Protein AF-0000000087743686 (afdb_homodimer)

pLDDT: mean 96.38, std 4.17, range [46.81, 98.94]

Nearest PDB structures (foldseek):
  2az4-assembly1_A  TM=8.558E-01  e=9.376E-37  Enterococcus faecalis V583
  6k6s-assembly1_B  TM=7.214E-01  e=1.948E-22  Staphylococcus epidermidis ATCC 12228
  3zq4-assembly1_D  TM=6.936E-01  e=5.025E-20  Bacillus subtilis subsp. subtilis str. 168
  3zq4-assembly1_C  TM=6.939E-01  e=1.208E-19  Bacillus subtilis subsp. subtilis str. 168
  6k6w-assembly2_B  TM=6.540E-01  e=6.731E-20  Staphylococcus epidermidis ATCC 12228

Organism: Butyrivibrio fibrisolvens (NCBI:txid831)

Sequence (894 aa):
MSMTKLGFYNGLKEIGGTFVVVETDTARCMFDFGFANADIIDNKVSCAPGDMAYYYVNLGILTPMDGIYDDNTAHKLGLKSFSEDTKKNFFIISHMHIDHMGGLGMLDPDVPVYMSMDSLKLYRAIARCGEAEVREHANCIGVDYEDSFTVGDITVKVVQIDHDVAGACGFIITTADGSICYTGDYRFHGFHRDITEKFARTCHGVDVMITEGVTASFEDIDMLSLEEPEDMGNSEEVVEEYMKDRIRNESGLIVINNYNRNVERIHRLISVCENEGRTLVLEPIQAEYIKAFYPEDKISVYTQNIDECSFAISPDWKMVTRKDILDDPSGFVLQQDYKHIYELIDLKAVLSLYVHMDGGPLGDYDPSYKKLHDFMEQLNINYEHKGTGGHSRPYYLRYMIDNIAPGTLIPLHSFRPEQVMSDKAGCRILPEYGDIYTMQEGKLSKRMSMTKLGFYNGLKEIGGTFVVVETDTARCMFDFGFANADIIDNKVSCAPGDMAYYYVNLGILTPMDGIYDDNTAHKLGLKSFSEDTKKNFFIISHMHIDHMGGLGMLDPDVPVYMSMDSLKLYRAIARCGEAEVREHANCIGVDYEDSFTVGDITVKVVQIDHDVAGACGFIITTADGSICYTGDYRFHGFHRDITEKFARTCHGVDVMITEGVTASFEDIDMLSLEEPEDMGNSEEVVEEYMKDRIRNESGLIVINNYNRNVERIHRLISVCENEGRTLVLEPIQAEYIKAFYPEDKISVYTQNIDECSFAISPDWKMVTRKDILDDPSGFVLQQDYKHIYELIDLKAVLSLYVHMDGGPLGDYDPSYKKLHDFMEQLNINYEHKGTGGHSRPYYLRYMIDNIAPGTLIPLHSFRPEQVMSDKAGCRILPEYGDIYTMQEGKLSKR

Solvent-accessible surface area (backbone atoms only — not comparable to full-atom values): 45715 Å² total; per-residue (Å²): 129,86,57,35,33,44,36,36,64,42,20,48,72,27,73,32,12,35,30,35,38,45,31,48,89,50,22,33,45,34,32,36,41,11,35,14,68,58,77,54,65,51,94,73,43,69,74,58,73,88,48,43,53,57,53,33,34,73,64,53,22,35,80,88,57,69,34,44,24,39,60,71,54,13,54,74,70,74,43,44,15,36,90,69,38,85,53,52,51,35,36,45,39,34,38,84,48,53,33,30,39,48,44,48,39,56,40,26,61,77,49,42,33,36,29,32,40,50,27,45,54,49,50,53,46,37,40,52,63,66,66,42,83,70,36,74,56,72,39,61,43,62,38,54,70,73,39,69,51,69,53,81,71,39,36,41,32,32,36,49,34,26,44,59,39,61,31,23,21,22,37,42,38,36,45,96,28,37,36,37,32,38,46,46,66,37,27,59,43,55,91,44,34,66,45,30,52,48,38,27,61,75,47,43,60,28,22,30,33,39,35,59,26,59,65,41,40,82,63,94,63,64,53,83,72,56,66,86,66,96,60,81,68,70,18,49,64,51,48,52,50,52,48,49,52,50,63,62,66,51,74,29,20,36,38,33,23,54,40,66,60,30,37,66,64,53,58,51,45,42,53,48,26,49,77,57,64,23,41,49,29,24,35,51,67,54,45,50,49,35,43,75,78,44,67,82,60,90,50,30,29,35,55,91,53,52,85,75,51,79,56,83,79,63,87,82,45,42,80,41,49,70,65,55,42,70,75,41,24,53,42,35,31,37,44,48,61,53,46,52,55,72,55,48,70,80,43,47,92,43,50,56,37,36,36,42,31,62,12,69,57,79,34,85,89,32,75,57,27,58,26,51,52,50,49,33,59,73,68,70,50,50,73,46,79,57,60,60,80,40,62,34,53,60,56,56,50,36,51,44,44,48,57,18,28,20,43,30,35,32,47,20,28,2,60,33,28,87,45,65,56,56,90,45,31,68,43,77,51,81,78,52,82,68,40,44,28,39,35,52,84,37,40,78,43,80,108,130,85,58,35,32,43,34,35,66,41,19,50,69,27,74,33,12,34,30,36,35,44,32,48,90,49,22,33,44,34,32,35,42,10,36,12,68,58,76,54,66,48,94,73,45,68,73,59,73,90,48,43,52,56,54,33,33,75,64,52,21,36,78,86,58,69,32,44,24,39,60,71,56,13,54,76,70,73,42,44,16,35,89,69,38,85,54,54,50,35,36,45,38,34,36,84,48,52,34,30,39,48,43,48,37,56,38,25,61,79,50,41,33,36,30,31,42,51,27,45,55,49,50,53,46,37,39,52,63,66,65,42,82,70,36,74,55,72,39,61,44,60,38,56,72,74,38,70,51,71,52,78,71,38,35,40,32,34,37,51,34,27,43,60,40,62,31,24,20,23,36,44,38,35,46,97,28,36,38,35,33,37,46,45,66,37,26,60,42,55,92,43,36,65,43,31,52,48,36,26,62,73,47,44,60,28,22,30,33,38,36,58,26,59,63,41,41,82,64,94,62,64,52,83,73,56,66,86,68,95,59,80,67,71,19,48,64,51,47,50,50,52,48,48,52,49,62,61,66,50,73,30,20,34,36,34,24,54,39,66,60,30,38,66,64,53,57,51,44,43,52,49,26,50,77,57,64,24,43,48,28,25,36,51,66,52,45,52,49,34,44,75,76,44,67,83,60,88,50,31,29,36,55,91,52,52,85,77,50,77,57,84,78,64,87,82,45,42,81,41,48,70,66,55,41,72,75,40,24,51,42,35,33,38,43,48,60,54,46,52,53,72,57,48,70,80,42,46,92,44,50,55,36,36,37,43,30,65,12,67,54,67,46,84,88,28,74,56,29,61,28,52,51,50,48,33,58,72,69,68,49,51,74,46,79,56,61,60,81,41,61,33,53,60,57,55,51,34,50,43,44,50,56,18,29,21,43,28,34,32,46,21,28,2,59,34,27,88,46,66,55,52,91,46,31,67,44,76,50,79,78,52,81,67,41,42,26,38,33,52,82,40,38,77,44,79,110

Foldseek 3Di:
DKWWKKAWADFQQAFFQGWIWTDTPAAIEIFFWAFDPCLVDDPVDDDDLLCVVLVRCVVVGTPDDAQWAAPVSQVVVVHHYVVRDRHLYAYEFQAPDRSGHLCLLRTDLQHAYEAAPFRVLLLVLCQQQVNRNRHRRDRYDHDHAQDWDDDDQKIKHWADAFFLFIRGTWIWIDGPFFIETEGPFHACQEPCNVSHVVVLQVLAAGLEYEYEDAQVADDDDQLAPDDDDPDQPQGLVNLLVVLLVCLQPFQFEEEEEAALRSLVSVVSVQVSLVVSQAGEEEAQSSVSNNCSPPVPRAYEYEPPCQVVGSDDGDPSHHYDYPVNCQVRGSRYYYYDAPVPVVVCVVVVVGYQEYEYACHPVNDDSRPVVVVVVVVCVVSVHHYYYGYDHTHYHSNVLQVSCQSNLYQEYEYGSHSCRVSRDYPSHNYYDSDDRGWMWIGHNSDTDTD/DKWWKKAWADFQQAFFQGWIWTDTPAAIEIFFWAFDPCLVDDPVDDDDLLCVVLVRCVVVGTPLDAQWAAPVSQVSVVHHYVVRDRHLYAYEFQAPDRSGHLCLLRTDLQHAYEAAPFRVLLLVLCQQQVNRNRHRRNRYDHDHAQDWDDDDQKIKHWADAFFLFIRGTWIWIDGPFFIETEGPFHACQEPCNVSHVVRLQVLAAGLEYEYEDAQVADDDDQLAPDDDDPDQPQGLVNLLVVVLVCLQPFQFEEEEEAALRSLVSVVSVQVSLVVSQAGEEEAQSSVSNNCSPPVPRAYEYEPPCQVVGSDDGDPSHHYDYPVNCQVRGSRYYYYDAPVPVVVCVVVVVGYQEYEYACHPPRPDSRPVVVVVVVVCVVSVHHYYYGYDHTHYHSNVLQVSCQSNLYQEYEYGSHSCRVSRDYPSHNYYDSDDRGWMWIGHNSDTDTD

Secondary structure (DSSP, 8-state):
---EEEEEEE-SSSSS--EEEEE-SSEEEEE----SSGGG--TT----GGGHHHHHHHTTSS---TTSS-HHHHHHHT---TTT--SEEEEE-----HHHHTTGGGS-TTS-EEEEHHHHHHHHHHHHTT--SS---S-EEEE-TT-EEEETTEEEEEEE---SSTT-EEEEEEETTEEEEE--S--SSSS-HHHHHHHHHHTTT-SEEEEE-TTTTSS---GGG----SS--S-HHHHHHHHHHHHHH-SSEEEEEE-TT-HHHHHHHHHHHHHTT-EEEE-HHHHHHHHHH-TTS--EEEGGGGGG-SSPPPTTSEEE-HHHHHH-GGGEEEE--GGGTTHHHHHGGGEEEEEEEBPSS-STTSHHHHHHHHHHHHHT--EEE----SS--HHHHHHHHHHH--SEEEEESSS-GGG---TTSSEE--PPTT-EEEEETTEEEE-/---EEEEEEE-SSSSS--EEEEE-SSEEEEE----SSGGG--TT----GGGHHHHHHHTTSS---TTSS-HHHHHHHT---TTT--SEEEEE-----HHHHTTGGGS-TTS-EEEEHHHHHHHHHHHHTT--SS---S-EEEE-TT-EEEETTEEEEEEE---SSTT-EEEEEEETTEEEEE--S--SSSS-HHHHHHHHHHTTT-SEEEEE-TTTTSS---GGG----SS--S-HHHHHHHHHHHHHH--SEEEEEE-TT-HHHHHHHHHHHHHTT-EEEE-HHHHHHHHHH-TTS--EEEGGGGGG-SSPPPTTSEEE-HHHHHH-GGGEEEE--GGGTTHHHHHGGGEEEEEEEBPSS-STTSHHHHHHHHHHHHHT--EEE----SS--HHHHHHHHHHH--SEEEEESSS-GGG---TTSSEE--PPTT-EEEEETTEEEE-

Radius of gyration: 31.59 Å; Cα contacts (8 Å, |Δi|>4): 2090; chains: 2; bounding box: 71×93×69 Å

InterPro domains:
  IPR001279 Metallo-beta-lactamase [PF12706] (91-215)
  IPR001279 Metallo-beta-lactamase [SM00849] (16-236)
  IPR036866 Ribonuclease Z/Hydroxyacylglutathione hydrolase-like [G3DSA:3.60.15.10] (4-432)
  IPR036866 Ribonuclease Z/Hydroxyacylglutathione hydrolase-like [SSF56281] (5-415)
  IPR042173 Ribonuclease J, domain 2 [G3DSA:3.40.50.10710] (224-390)

Structure (mmCIF, N/CA/C/O backbone):
data_AF-0000000087743686-model_v1
#
loop_
_entity.id
_entity.type
_entity.pdbx_description
1 polymer 'Metallo-beta-lactamase domain-containing protein'
#
loop_
_atom_site.group_PDB
_atom_site.id
_atom_site.type_symbol
_atom_site.label_atom_id
_atom_site.label_alt_id
_atom_site.label_comp_id
_atom_site.label_asym_id
_atom_site.label_entity_id
_atom_site.label_seq_id
_atom_site.pdbx_PDB_ins_code
_atom_site.Cartn_x
_atom_site.Cartn_y
_atom_site.Cartn_z
_atom_site.occupancy
_atom_site.B_iso_or_equiv
_atom_site.auth_seq_id
_atom_site.auth_comp_id
_atom_site.auth_asym_id
_atom_site.auth_atom_id
_atom_site.pdbx_PDB_model_num
ATOM 1 N N . MET A 1 1 ? 23.688 45.562 15.07 1 47.03 1 MET A N 1
ATOM 2 C CA . MET A 1 1 ? 22.312 45.406 15.531 1 47.03 1 MET A CA 1
ATOM 3 C C . MET A 1 1 ? 21.734 44.062 15.125 1 47.03 1 MET A C 1
ATOM 5 O O . MET A 1 1 ? 22.078 43.531 14.062 1 47.03 1 MET A O 1
ATOM 9 N N . SER A 1 2 ? 21.266 43.281 15.984 1 62.5 2 SER A N 1
ATOM 10 C CA . SER A 1 2 ? 20.875 41.906 15.82 1 62.5 2 SER A CA 1
ATOM 11 C C . SER A 1 2 ? 19.797 41.75 14.758 1 62.5 2 SER A C 1
ATOM 13 O O . SER A 1 2 ? 18.797 42.469 14.773 1 62.5 2 SER A O 1
ATOM 15 N N . MET A 1 3 ? 20.109 41.125 13.602 1 86.31 3 MET A N 1
ATOM 16 C CA . MET A 1 3 ? 19.234 41.062 12.438 1 86.31 3 MET A CA 1
ATOM 17 C C . MET A 1 3 ? 18.438 39.781 12.406 1 86.31 3 MET A C 1
ATOM 19 O O . MET A 1 3 ? 18.984 38.688 12.648 1 86.31 3 MET A O 1
ATOM 23 N N . THR A 1 4 ? 17.109 40 12.289 1 96.75 4 THR A N 1
ATOM 24 C CA . THR A 1 4 ? 16.203 38.875 12.117 1 96.75 4 THR A CA 1
ATOM 25 C C . THR A 1 4 ? 16.344 38.281 10.719 1 96.75 4 THR A C 1
ATOM 27 O O . THR A 1 4 ? 16.375 39 9.727 1 96.75 4 THR A O 1
ATOM 30 N N . LYS A 1 5 ? 16.531 36.938 10.688 1 98 5 LYS A N 1
ATOM 31 C CA . LYS A 1 5 ? 16.625 36.25 9.414 1 98 5 LYS A CA 1
ATOM 32 C C . LYS A 1 5 ? 15.391 35.375 9.188 1 98 5 LYS A C 1
ATOM 34 O O . LYS A 1 5 ? 14.836 34.812 10.133 1 98 5 LYS A O 1
ATOM 39 N N . LEU A 1 6 ? 14.984 35.312 7.945 1 98.19 6 LEU A N 1
ATOM 40 C CA . LEU A 1 6 ? 13.891 34.469 7.5 1 98.19 6 LEU A CA 1
ATOM 41 C C . LEU A 1 6 ? 14.375 33.469 6.434 1 98.19 6 LEU A C 1
ATOM 43 O O . LEU A 1 6 ? 14.812 33.906 5.355 1 98.19 6 LEU A O 1
ATOM 47 N N . GLY A 1 7 ? 14.328 32.125 6.75 1 97.94 7 GLY A N 1
ATOM 48 C CA . GLY A 1 7 ? 14.82 31.109 5.836 1 97.94 7 GLY A CA 1
ATOM 49 C C . GLY A 1 7 ? 13.734 30.156 5.371 1 97.94 7 GLY A C 1
ATOM 50 O O . GLY A 1 7 ? 12.82 29.828 6.129 1 97.94 7 GLY A O 1
ATOM 51 N N . PHE A 1 8 ? 13.875 29.688 4.141 1 97.81 8 PHE A N 1
ATOM 52 C CA . PHE A 1 8 ? 12.922 28.781 3.527 1 97.81 8 PHE A CA 1
ATOM 53 C C . PHE A 1 8 ? 13.602 27.469 3.129 1 97.81 8 PHE A C 1
ATOM 55 O O . PHE A 1 8 ? 14.531 27.469 2.316 1 97.81 8 PHE A O 1
ATOM 62 N N . TYR A 1 9 ? 13.039 26.297 3.619 1 96.56 9 TYR A N 1
ATOM 63 C CA . TYR A 1 9 ? 13.836 25.094 3.488 1 96.56 9 TYR A CA 1
ATOM 64 C C . TYR A 1 9 ? 13.016 23.969 2.865 1 96.56 9 TYR A C 1
ATOM 66 O O . TYR A 1 9 ? 13.578 22.969 2.395 1 96.56 9 TYR A O 1
ATOM 74 N N . ASN A 1 10 ? 11.664 24.047 2.869 1 94 10 ASN A N 1
ATOM 75 C CA . ASN A 1 10 ? 10.828 23 2.301 1 94 10 ASN A CA 1
ATOM 76 C C . ASN A 1 10 ? 9.406 23.484 2.037 1 94 10 ASN A C 1
ATOM 78 O O . ASN A 1 10 ? 9.039 24.578 2.453 1 94 10 ASN A O 1
ATOM 82 N N . GLY A 1 11 ? 8.609 22.828 1.217 1 90.5 11 GLY A N 1
ATOM 83 C CA . GLY A 1 11 ? 7.195 23.094 1.004 1 90.5 11 GLY A CA 1
ATOM 84 C C . GLY A 1 11 ? 6.949 24.281 0.079 1 90.5 11 GLY A C 1
ATOM 85 O O . GLY A 1 11 ? 5.906 24.922 0.162 1 90.5 11 GLY A O 1
ATOM 86 N N . LEU A 1 12 ? 7.82 24.734 -0.825 1 92.19 12 LEU A N 1
ATOM 87 C CA . LEU A 1 12 ? 7.711 25.922 -1.661 1 92.19 12 LEU A CA 1
ATOM 88 C C . LEU A 1 12 ? 7.031 25.594 -2.986 1 92.19 12 LEU A C 1
ATOM 90 O O . LEU A 1 12 ? 6.242 26.391 -3.496 1 92.19 12 LEU A O 1
ATOM 94 N N . LYS A 1 13 ? 7.258 24.609 -3.695 1 91.44 13 LYS A N 1
ATOM 95 C CA . LYS A 1 13 ? 6.648 24.203 -4.957 1 91.44 13 LYS A CA 1
ATOM 96 C C . LYS A 1 13 ? 6.117 22.781 -4.875 1 91.44 13 LYS A C 1
ATOM 98 O O . LYS A 1 13 ? 6.363 21.969 -5.77 1 91.44 13 LYS A O 1
ATOM 103 N N . GLU A 1 14 ? 5.484 22.703 -3.779 1 93.19 14 GLU A N 1
ATOM 104 C CA . GLU A 1 14 ? 4.859 21.422 -3.479 1 93.19 14 GLU A CA 1
ATOM 105 C C . GLU A 1 14 ? 3.738 21.578 -2.457 1 93.19 14 GLU A C 1
ATOM 107 O O . GLU A 1 14 ? 3.635 22.609 -1.795 1 93.19 14 GLU A O 1
ATOM 112 N N . ILE A 1 15 ? 2.898 20.594 -2.4 1 92.56 15 ILE A N 1
ATOM 113 C CA . ILE A 1 15 ? 1.88 20.578 -1.356 1 92.56 15 ILE A CA 1
ATOM 114 C C . ILE A 1 15 ? 2.334 19.656 -0.217 1 92.56 15 ILE A C 1
ATOM 116 O O . ILE A 1 15 ? 2.527 18.453 -0.412 1 92.56 15 ILE A O 1
ATOM 120 N N . GLY A 1 16 ? 2.576 20.266 0.912 1 92.44 16 GLY A N 1
ATOM 121 C CA . GLY A 1 16 ? 3 19.547 2.1 1 92.44 16 GLY A CA 1
ATOM 122 C C . GLY A 1 16 ? 4.43 19.844 2.506 1 92.44 16 GLY A C 1
ATOM 123 O O . GLY A 1 16 ? 5.215 20.344 1.7 1 92.44 16 GLY A O 1
ATOM 124 N N . GLY A 1 17 ? 4.723 19.641 3.768 1 94.5 17 GLY A N 1
ATOM 125 C CA . GLY A 1 17 ? 6.074 19.625 4.309 1 94.5 17 GLY A CA 1
ATOM 126 C C . GLY A 1 17 ? 6.68 21 4.438 1 94.5 17 GLY A C 1
ATOM 127 O O . GLY A 1 17 ? 7.887 21.188 4.258 1 94.5 17 GLY A O 1
ATOM 128 N N . THR A 1 18 ? 5.922 22.047 4.676 1 93.94 18 THR A N 1
ATOM 129 C CA . THR A 1 18 ? 6.457 23.391 4.852 1 93.94 18 THR A CA 1
ATOM 130 C C . THR A 1 18 ? 7.434 23.438 6.023 1 93.94 18 THR A C 1
ATOM 132 O O . THR A 1 18 ? 7.184 22.844 7.07 1 93.94 18 THR A O 1
ATOM 135 N N . PHE A 1 19 ? 8.57 24.125 5.789 1 97.94 19 PHE A N 1
ATOM 136 C CA . PHE A 1 19 ? 9.578 24.344 6.82 1 97.94 19 PHE A CA 1
ATOM 137 C C . PHE A 1 19 ? 10.227 25.719 6.652 1 97.94 19 PHE A C 1
ATOM 139 O O . PHE A 1 19 ? 11.078 25.906 5.781 1 97.94 19 PHE A O 1
ATOM 146 N N . VAL A 1 20 ? 9.875 26.656 7.473 1 98.38 20 VAL A N 1
ATOM 147 C CA . VAL A 1 20 ? 10.359 28.031 7.48 1 98.38 20 VAL A CA 1
ATOM 148 C C . VAL A 1 20 ? 10.992 28.359 8.836 1 98.38 20 VAL A C 1
ATOM 150 O O . VAL A 1 20 ? 10.555 27.844 9.867 1 98.38 20 VAL A O 1
ATOM 153 N N . VAL A 1 21 ? 12.016 29.219 8.867 1 98.5 21 VAL A N 1
ATOM 154 C CA . VAL A 1 21 ? 12.742 29.5 10.094 1 98.5 21 VAL A CA 1
ATOM 155 C C . VAL A 1 21 ? 12.859 31.016 10.289 1 98.5 21 VAL A C 1
ATOM 157 O O . VAL A 1 21 ? 13.32 31.719 9.391 1 98.5 21 VAL A O 1
ATOM 160 N N . VAL A 1 22 ? 12.422 31.5 11.398 1 98.62 22 VAL A N 1
ATOM 161 C CA . VAL A 1 22 ? 12.734 32.844 11.883 1 98.62 22 VAL A CA 1
ATOM 162 C C . VAL A 1 22 ? 13.875 32.781 12.898 1 98.62 22 VAL A C 1
ATOM 164 O O . VAL A 1 22 ? 13.719 32.188 13.969 1 98.62 22 VAL A O 1
ATOM 167 N N . GLU A 1 23 ? 14.938 33.438 12.609 1 97.81 23 GLU A N 1
ATOM 168 C CA . GLU A 1 23 ? 16.141 33.281 13.422 1 97.81 23 GLU A CA 1
ATOM 169 C C . GLU A 1 23 ? 16.672 34.625 13.883 1 97.81 23 GLU A C 1
ATOM 171 O O . GLU A 1 23 ? 16.766 35.562 13.086 1 97.81 23 GLU A O 1
ATOM 176 N N . THR A 1 24 ? 16.969 34.719 15.141 1 97 24 THR A N 1
ATOM 177 C CA . THR A 1 24 ? 17.688 35.844 15.734 1 97 24 THR A CA 1
ATOM 178 C C . THR A 1 24 ? 19 35.375 16.344 1 97 24 THR A C 1
ATOM 180 O O . THR A 1 24 ? 19.422 34.219 16.141 1 97 24 THR A O 1
ATOM 183 N N . ASP A 1 25 ? 19.672 36.281 17.047 1 93.81 25 ASP A N 1
ATOM 184 C CA . ASP A 1 25 ? 20.938 35.906 17.672 1 93.81 25 ASP A CA 1
ATOM 185 C C . ASP A 1 25 ? 20.703 34.938 18.828 1 93.81 25 ASP A C 1
ATOM 187 O O . ASP A 1 25 ? 21.578 34.156 19.156 1 93.81 25 ASP A O 1
ATOM 191 N N . THR A 1 26 ? 19.5 34.875 19.281 1 94.88 26 THR A N 1
ATOM 192 C CA . THR A 1 26 ? 19.281 34.156 20.531 1 94.88 26 THR A CA 1
ATOM 193 C C . THR A 1 26 ? 18.375 32.938 20.297 1 94.88 26 THR A C 1
ATOM 195 O O . THR A 1 26 ? 18.422 31.969 21.047 1 94.88 26 THR A O 1
ATOM 198 N N . ALA A 1 27 ? 17.531 33.031 19.266 1 97.38 27 ALA A N 1
ATOM 199 C CA . ALA A 1 27 ? 16.5 31.984 19.156 1 97.38 27 ALA A CA 1
ATOM 200 C C . ALA A 1 27 ? 16.219 31.641 17.703 1 97.38 27 ALA A C 1
ATOM 202 O O . ALA A 1 27 ? 16.562 32.406 16.797 1 97.38 27 ALA A O 1
ATOM 203 N N . ARG A 1 28 ? 15.648 30.422 17.484 1 97.75 28 ARG A N 1
ATOM 204 C CA . ARG A 1 28 ? 15.164 29.922 16.203 1 97.75 28 ARG A CA 1
ATOM 205 C C . ARG A 1 28 ? 13.742 29.406 16.312 1 97.75 28 ARG A C 1
ATOM 207 O O . ARG A 1 28 ? 13.492 28.422 17.031 1 97.75 28 ARG A O 1
ATOM 214 N N . CYS A 1 29 ? 12.844 30.078 15.641 1 98.69 29 CYS A N 1
ATOM 215 C CA . CYS A 1 29 ? 11.453 29.656 15.523 1 98.69 29 CYS A CA 1
ATOM 216 C C . CYS A 1 29 ? 11.211 28.922 14.211 1 98.69 29 CYS A C 1
ATOM 218 O O . CYS A 1 29 ? 11.383 29.5 13.133 1 98.69 29 CYS A O 1
ATOM 220 N N . MET A 1 30 ? 10.781 27.672 14.273 1 98.75 30 MET A N 1
ATOM 221 C CA . MET A 1 30 ? 10.641 26.844 13.078 1 98.75 30 MET A CA 1
ATOM 222 C C . MET A 1 30 ? 9.203 26.375 12.891 1 98.75 30 MET A C 1
ATOM 224 O O . MET A 1 30 ? 8.523 26.062 13.867 1 98.75 30 MET A O 1
ATOM 228 N N . PHE A 1 31 ? 8.672 26.422 11.633 1 97.19 31 PHE A N 1
ATOM 229 C CA . PHE A 1 31 ? 7.312 25.969 11.359 1 97.19 31 PHE A CA 1
ATOM 230 C C . PHE A 1 31 ? 7.164 25.547 9.898 1 97.19 31 PHE A C 1
ATOM 232 O O . PHE A 1 31 ? 7.848 26.078 9.023 1 97.19 31 PHE A O 1
ATOM 239 N N . ASP A 1 32 ? 6.367 24.531 9.641 1 97.19 32 ASP A N 1
ATOM 240 C CA . ASP A 1 32 ? 5.922 23.391 10.445 1 97.19 32 ASP A CA 1
ATOM 241 C C . ASP A 1 32 ? 6.914 22.234 10.375 1 97.19 32 ASP A C 1
ATOM 243 O O . ASP A 1 32 ? 8.102 22.453 10.133 1 97.19 32 ASP A O 1
ATOM 247 N N . PHE A 1 33 ? 6.496 21.109 10.742 1 97.25 33 PHE A N 1
ATOM 248 C CA . PHE A 1 33 ? 7.422 19.984 10.688 1 97.25 33 PHE A CA 1
ATOM 249 C C . PHE A 1 33 ? 6.699 18.703 10.258 1 97.25 33 PHE A C 1
ATOM 251 O O . PHE A 1 33 ? 6.605 17.75 11.031 1 97.25 33 PHE A O 1
ATOM 258 N N . GLY A 1 34 ? 6.309 18.688 9.016 1 96.44 34 GLY A N 1
ATOM 259 C CA . GLY A 1 34 ? 5.621 17.547 8.438 1 96.44 34 GLY A CA 1
ATOM 260 C C . GLY A 1 34 ? 6.316 16.984 7.215 1 96.44 34 GLY A C 1
ATOM 261 O O . GLY A 1 34 ? 7.492 17.281 6.977 1 96.44 34 GLY A O 1
ATOM 262 N N . PHE A 1 35 ? 5.641 16.125 6.516 1 95.81 35 PHE A N 1
ATOM 263 C CA . PHE A 1 35 ? 6.258 15.359 5.438 1 95.81 35 PHE A CA 1
ATOM 264 C C . PHE A 1 35 ? 6.113 16.094 4.109 1 95.81 35 PHE A C 1
ATOM 266 O O . PHE A 1 35 ? 5.016 16.516 3.75 1 95.81 35 PHE A O 1
ATOM 273 N N . ALA A 1 36 ? 7.191 16.25 3.449 1 94.06 36 ALA A N 1
ATOM 274 C CA . ALA A 1 36 ? 7.25 16.625 2.037 1 94.06 36 ALA A CA 1
ATOM 275 C C . ALA A 1 36 ? 7.582 15.414 1.168 1 94.06 36 ALA A C 1
ATOM 277 O O . ALA A 1 36 ? 8.016 14.375 1.676 1 94.06 36 ALA A O 1
ATOM 278 N N . ASN A 1 37 ? 7.285 15.469 -0.095 1 91.06 37 ASN A N 1
ATOM 279 C CA . ASN A 1 37 ? 7.648 14.375 -0.997 1 91.06 37 ASN A CA 1
ATOM 280 C C . ASN A 1 37 ? 7.094 13.039 -0.511 1 91.06 37 ASN A C 1
ATOM 282 O O . ASN A 1 37 ? 7.781 12.016 -0.572 1 91.06 37 ASN A O 1
ATOM 286 N N . ALA A 1 38 ? 5.961 13.055 0.041 1 87.81 38 ALA A N 1
ATOM 287 C CA . ALA A 1 38 ? 5.414 11.898 0.739 1 87.81 38 ALA A CA 1
ATOM 288 C C . ALA A 1 38 ? 5.043 10.789 -0.245 1 87.81 38 ALA A C 1
ATOM 290 O O . ALA A 1 38 ? 4.859 9.633 0.15 1 87.81 38 ALA A O 1
ATOM 291 N N . ASP A 1 39 ? 5.004 11.133 -1.476 1 86.69 39 ASP A N 1
ATOM 292 C CA . ASP A 1 39 ? 4.621 10.164 -2.496 1 86.69 39 ASP A CA 1
ATOM 293 C C . ASP A 1 39 ? 5.648 9.039 -2.598 1 86.69 39 ASP A C 1
ATOM 295 O O . ASP A 1 39 ? 5.348 7.961 -3.115 1 86.69 39 ASP A O 1
ATOM 299 N N . ILE A 1 40 ? 6.816 9.266 -2.148 1 92.06 40 ILE A N 1
ATOM 300 C CA . ILE A 1 40 ? 7.875 8.266 -2.258 1 92.06 40 ILE A CA 1
ATOM 301 C C . ILE A 1 40 ? 7.707 7.215 -1.164 1 92.06 40 ILE A C 1
ATOM 303 O O . ILE A 1 40 ? 8.273 6.125 -1.253 1 92.06 40 ILE A O 1
ATOM 307 N N . ILE A 1 41 ? 6.941 7.512 -0.169 1 91.75 41 ILE A N 1
ATOM 308 C CA . ILE A 1 41 ? 6.762 6.613 0.965 1 91.75 41 ILE A CA 1
ATOM 309 C C . ILE A 1 41 ? 5.91 5.414 0.546 1 91.75 41 ILE A C 1
ATOM 311 O O . ILE A 1 41 ? 4.879 5.582 -0.109 1 91.75 41 ILE A O 1
ATOM 315 N N . ASP A 1 42 ? 6.355 4.266 0.88 1 93.38 42 ASP A N 1
ATOM 316 C CA . ASP A 1 42 ? 5.641 3.031 0.577 1 93.38 42 ASP A CA 1
ATOM 317 C C . ASP A 1 42 ? 5.43 2.195 1.838 1 93.38 42 ASP A C 1
ATOM 319 O O . ASP A 1 42 ? 6.379 1.924 2.576 1 93.38 42 ASP A O 1
ATOM 323 N N . ASN A 1 43 ? 4.176 1.778 2.006 1 89.56 43 ASN A N 1
ATOM 324 C CA . ASN A 1 43 ? 3.854 1.003 3.199 1 89.56 43 ASN A CA 1
ATOM 325 C C . ASN A 1 43 ? 4.508 -0.375 3.166 1 89.56 43 ASN A C 1
ATOM 327 O O . ASN A 1 43 ? 4.562 -1.066 4.184 1 89.56 43 ASN A O 1
ATOM 331 N N . LYS A 1 44 ? 5.062 -0.814 2.006 1 92.19 44 LYS A N 1
ATOM 332 C CA . LYS A 1 44 ? 5.738 -2.102 1.886 1 92.19 44 LYS A CA 1
ATOM 333 C C . LYS A 1 44 ? 7.184 -2.01 2.371 1 92.19 44 LYS A C 1
ATOM 335 O O . LYS A 1 44 ? 7.859 -3.029 2.518 1 92.19 44 LYS A O 1
ATOM 340 N N . VAL A 1 45 ? 7.672 -0.783 2.574 1 94.56 45 VAL A N 1
ATOM 341 C CA . VAL A 1 45 ? 9.047 -0.543 3.002 1 94.56 45 VAL A CA 1
ATOM 342 C C . VAL A 1 45 ? 9.062 -0.143 4.477 1 94.56 45 VAL A C 1
ATOM 344 O O . VAL A 1 45 ? 8.297 0.723 4.898 1 94.56 45 VAL A O 1
ATOM 347 N N . SER A 1 46 ? 9.836 -0.826 5.277 1 84.25 46 SER A N 1
ATOM 348 C CA . SER A 1 46 ? 9.914 -0.483 6.691 1 84.25 46 SER A CA 1
ATOM 349 C C . SER A 1 46 ? 11.367 -0.327 7.141 1 84.25 46 SER A C 1
ATOM 351 O O . SER A 1 46 ? 12.281 -0.75 6.438 1 84.25 46 SER A O 1
ATOM 353 N N . CYS A 1 47 ? 11.578 0.418 8.156 1 90.19 47 CYS A N 1
ATOM 354 C CA . CYS A 1 47 ? 12.867 0.572 8.82 1 90.19 47 CYS A CA 1
ATOM 355 C C . CYS A 1 47 ? 12.695 0.682 10.336 1 90.19 47 CYS A C 1
ATOM 357 O O . CYS A 1 47 ? 11.57 0.796 10.828 1 90.19 47 CYS A O 1
ATOM 359 N N . ALA A 1 48 ? 13.789 0.539 11.031 1 89.56 48 ALA A N 1
ATOM 360 C CA . ALA A 1 48 ? 13.742 0.735 12.477 1 89.56 48 ALA A CA 1
ATOM 361 C C . ALA A 1 48 ? 13.32 2.16 12.82 1 89.56 48 ALA A C 1
ATOM 363 O O . ALA A 1 48 ? 13.766 3.117 12.18 1 89.56 48 ALA A O 1
ATOM 364 N N . PRO A 1 49 ? 12.445 2.289 13.82 1 91.5 49 PRO A N 1
ATOM 365 C CA . PRO A 1 49 ? 11.953 3.619 14.188 1 91.5 49 PRO A CA 1
ATOM 366 C C . PRO A 1 49 ? 13.078 4.621 14.414 1 91.5 49 PRO A C 1
ATOM 368 O O . PRO A 1 49 ? 12.961 5.789 14.023 1 91.5 49 PRO A O 1
ATOM 371 N N . GLY A 1 50 ? 14.172 4.191 15 1 92.69 50 GLY A N 1
ATOM 372 C CA . GLY A 1 50 ? 15.281 5.066 15.32 1 92.69 50 GLY A CA 1
ATOM 373 C C . GLY A 1 50 ? 16.016 5.574 14.094 1 92.69 50 GLY A C 1
ATOM 374 O O . GLY A 1 50 ? 16.75 6.566 14.164 1 92.69 50 GLY A O 1
ATOM 375 N N . ASP A 1 51 ? 15.773 4.914 12.93 1 94.94 51 ASP A N 1
ATOM 376 C CA . ASP A 1 51 ? 16.5 5.273 11.711 1 94.94 51 ASP A CA 1
ATOM 377 C C . ASP A 1 51 ? 15.609 6.086 10.766 1 94.94 51 ASP A C 1
ATOM 379 O O . ASP A 1 51 ? 16.078 6.617 9.758 1 94.94 51 ASP A O 1
ATOM 383 N N . MET A 1 52 ? 14.422 6.258 11.094 1 96.06 52 MET A N 1
ATOM 384 C CA . MET A 1 52 ? 13.445 6.824 10.172 1 96.06 52 MET A CA 1
ATOM 385 C C . MET A 1 52 ? 13.789 8.273 9.836 1 96.06 52 MET A C 1
ATOM 387 O O . MET A 1 52 ? 13.734 8.672 8.672 1 96.06 52 MET A O 1
ATOM 391 N N . ALA A 1 53 ? 14.141 9.023 10.828 1 97.62 53 ALA A N 1
ATOM 392 C CA . ALA A 1 53 ? 14.492 10.422 10.586 1 97.62 53 ALA A CA 1
ATOM 393 C C . ALA A 1 53 ? 15.625 10.531 9.57 1 97.62 53 ALA A C 1
ATOM 395 O O . ALA A 1 53 ? 15.57 11.359 8.656 1 97.62 53 ALA A O 1
ATOM 396 N N . TYR A 1 54 ? 16.656 9.703 9.789 1 97.81 54 TYR A N 1
ATOM 397 C CA . TYR A 1 54 ? 17.812 9.703 8.898 1 97.81 54 TYR A CA 1
ATOM 398 C C . TYR A 1 54 ? 17.391 9.422 7.457 1 97.81 54 TYR A C 1
ATOM 400 O O . TYR A 1 54 ? 17.781 10.141 6.539 1 97.81 54 TYR A O 1
ATOM 408 N N . TYR A 1 55 ? 16.562 8.406 7.219 1 97.5 55 TYR A N 1
ATOM 409 C CA . TYR A 1 55 ? 16.141 8.031 5.875 1 97.5 55 TYR A CA 1
ATOM 410 C C . TYR A 1 55 ? 15.227 9.094 5.281 1 97.5 55 TYR A C 1
ATOM 412 O O . TYR A 1 55 ? 15.352 9.453 4.105 1 97.5 55 TYR A O 1
ATOM 420 N N . TYR A 1 56 ? 14.305 9.672 6.07 1 97.31 56 TYR A N 1
ATOM 421 C CA . TYR A 1 56 ? 13.344 10.656 5.582 1 97.31 56 TYR A CA 1
ATOM 422 C C . TYR A 1 56 ? 14.039 11.953 5.207 1 97.31 56 TYR A C 1
ATOM 424 O O . TYR A 1 56 ? 13.641 12.633 4.254 1 97.31 56 TYR A O 1
ATOM 432 N N . VAL A 1 57 ? 15.102 12.273 5.93 1 97.56 57 VAL A N 1
ATOM 433 C CA . VAL A 1 57 ? 15.867 13.453 5.57 1 97.56 57 VAL A CA 1
ATOM 434 C C . VAL A 1 57 ? 16.578 13.227 4.234 1 97.56 57 VAL A C 1
ATOM 436 O O . VAL A 1 57 ? 16.547 14.086 3.35 1 97.56 57 VAL A O 1
ATOM 439 N N . ASN A 1 58 ? 17.172 12.039 4.07 1 96.88 58 ASN A N 1
ATOM 440 C CA . ASN A 1 58 ? 17.891 11.727 2.844 1 96.88 58 ASN A CA 1
ATOM 441 C C . ASN A 1 58 ? 16.969 11.656 1.64 1 96.88 58 ASN A C 1
ATOM 443 O O . ASN A 1 58 ? 17.391 11.898 0.507 1 96.88 58 ASN A O 1
ATOM 447 N N . LEU A 1 59 ? 15.734 11.461 1.901 1 96.19 59 LEU A N 1
ATOM 448 C CA . LEU A 1 59 ? 14.758 11.336 0.819 1 96.19 59 LEU A CA 1
ATOM 449 C C . LEU A 1 59 ? 14.047 12.664 0.576 1 96.19 59 LEU A C 1
ATOM 451 O O . LEU A 1 59 ? 13.164 12.75 -0.28 1 96.19 59 LEU A O 1
ATOM 455 N N . GLY A 1 60 ? 14.344 13.641 1.336 1 95 60 GLY A N 1
ATOM 456 C CA . GLY A 1 60 ? 13.75 14.953 1.163 1 95 60 GLY A CA 1
ATOM 457 C C . GLY A 1 60 ? 12.375 15.07 1.788 1 95 60 GLY A C 1
ATOM 458 O O . GLY A 1 60 ? 11.648 16.031 1.523 1 95 60 GLY A O 1
ATOM 459 N N . ILE A 1 61 ? 12.031 14.078 2.615 1 96.06 61 ILE A N 1
ATOM 460 C CA . ILE A 1 61 ? 10.734 14.062 3.281 1 96.06 61 ILE A CA 1
ATOM 461 C C . ILE A 1 61 ? 10.766 15.008 4.48 1 96.06 61 ILE A C 1
ATOM 463 O O . ILE A 1 61 ? 9.789 15.711 4.746 1 96.06 61 ILE A O 1
ATOM 467 N N . LEU A 1 62 ? 11.867 14.984 5.184 1 97.06 62 LEU A N 1
ATOM 468 C CA . LEU A 1 62 ? 12.094 15.898 6.297 1 97.06 62 LEU A CA 1
ATOM 469 C C . LEU A 1 62 ? 13.281 16.812 6.02 1 97.06 62 LEU A C 1
ATOM 471 O O . LEU A 1 62 ? 14.109 16.516 5.152 1 97.06 62 LEU A O 1
ATOM 475 N N . THR A 1 63 ? 13.375 17.875 6.754 1 96.19 63 THR A N 1
ATOM 476 C CA . THR A 1 63 ? 14.391 18.891 6.547 1 96.19 63 THR A CA 1
ATOM 477 C C . THR A 1 63 ? 15.594 18.656 7.461 1 96.19 63 THR A C 1
ATOM 479 O O . THR A 1 63 ? 15.43 18.422 8.664 1 96.19 63 THR A O 1
ATOM 482 N N . PRO A 1 64 ? 16.797 18.656 6.867 1 96.88 64 PRO A N 1
ATOM 483 C CA . PRO A 1 64 ? 17.984 18.719 7.73 1 96.88 64 PRO A CA 1
ATOM 484 C C . PRO A 1 64 ? 18.188 20.094 8.359 1 96.88 64 PRO A C 1
ATOM 486 O O . PRO A 1 64 ? 18.234 21.109 7.648 1 96.88 64 PRO A O 1
ATOM 489 N N . MET A 1 65 ? 18.156 20.172 9.648 1 97.19 65 MET A N 1
ATOM 490 C CA . MET A 1 65 ? 18.312 21.438 10.375 1 97.19 65 MET A CA 1
ATOM 491 C C . MET A 1 65 ? 19.094 21.219 11.664 1 97.19 65 MET A C 1
ATOM 493 O O . MET A 1 65 ? 18.859 20.266 12.398 1 97.19 65 MET A O 1
ATOM 497 N N . ASP A 1 66 ? 20.062 22.094 11.883 1 97.12 66 ASP A N 1
ATOM 498 C CA . ASP A 1 66 ? 20.797 22.062 13.148 1 97.12 66 ASP A CA 1
ATOM 499 C C . ASP A 1 66 ? 19.844 22.281 14.328 1 97.12 66 ASP A C 1
ATOM 501 O O . ASP A 1 66 ? 18.922 23.109 14.25 1 97.12 66 ASP A O 1
ATOM 505 N N . GLY A 1 67 ? 20.078 21.531 15.43 1 98.06 67 GLY A N 1
ATOM 506 C CA . GLY A 1 67 ? 19.484 21.859 16.719 1 98.06 67 GLY A CA 1
ATOM 507 C C . GLY A 1 67 ? 18.125 21.219 16.922 1 98.06 67 GLY A C 1
ATOM 508 O O . GLY A 1 67 ? 17.375 21.609 17.828 1 98.06 67 GLY A O 1
ATOM 509 N N . ILE A 1 68 ? 17.828 20.188 16.078 1 98.12 68 ILE A N 1
ATOM 510 C CA . ILE A 1 68 ? 16.453 19.734 16.281 1 98.12 68 ILE A CA 1
ATOM 511 C C . ILE A 1 68 ? 16.438 18.219 16.438 1 98.12 68 ILE A C 1
ATOM 513 O O . ILE A 1 68 ? 15.438 17.656 16.891 1 98.12 68 ILE A O 1
ATOM 517 N N . TYR A 1 69 ? 17.484 17.531 16.094 1 98.5 69 TYR A N 1
ATOM 518 C CA . TYR A 1 69 ? 17.531 16.078 16.172 1 98.5 69 TYR A CA 1
ATOM 519 C C . TYR A 1 69 ? 18.359 15.641 17.375 1 98.5 69 TYR A C 1
ATOM 521 O O . TYR A 1 69 ? 19.109 16.438 17.953 1 98.5 69 TYR A O 1
ATOM 529 N N . ASP A 1 70 ? 18.188 14.328 17.797 1 98 70 ASP A N 1
ATOM 530 C CA . ASP A 1 70 ? 19.016 13.734 18.844 1 98 70 ASP A CA 1
ATOM 531 C C . ASP A 1 70 ? 20.453 13.539 18.344 1 98 70 ASP A C 1
ATOM 533 O O . ASP A 1 70 ? 20.719 13.656 17.156 1 98 70 ASP A O 1
ATOM 537 N N . ASP A 1 71 ? 21.359 13.211 19.188 1 98.19 71 ASP A N 1
ATOM 538 C CA . ASP A 1 71 ? 22.781 13.133 18.891 1 98.19 71 ASP A CA 1
ATOM 539 C C . ASP A 1 71 ? 23.062 12.125 17.781 1 98.19 71 ASP A C 1
ATOM 541 O O . ASP A 1 71 ? 23.75 12.445 16.797 1 98.19 71 ASP A O 1
ATOM 545 N N . ASN A 1 72 ? 22.562 10.992 17.906 1 97.44 72 ASN A N 1
ATOM 546 C CA . ASN A 1 72 ? 22.828 9.93 16.938 1 97.44 72 ASN A CA 1
ATOM 547 C C . ASN A 1 72 ? 22.375 10.328 15.539 1 97.44 72 ASN A C 1
ATOM 549 O O . ASN A 1 72 ? 23.141 10.25 14.586 1 97.44 72 ASN A O 1
ATOM 553 N N . THR A 1 73 ? 21.156 10.781 15.422 1 97.94 73 THR A N 1
ATOM 554 C CA . THR A 1 73 ? 20.594 11.18 14.141 1 97.94 73 THR A CA 1
ATOM 555 C C . THR A 1 73 ? 21.344 12.383 13.57 1 97.94 73 THR A C 1
ATOM 557 O O . THR A 1 73 ? 21.703 12.391 12.391 1 97.94 73 THR A O 1
ATOM 560 N N . ALA A 1 74 ? 21.609 13.367 14.406 1 98.44 74 ALA A N 1
ATOM 561 C CA . ALA A 1 74 ? 22.281 14.586 13.969 1 98.44 74 ALA A CA 1
ATOM 562 C C . ALA A 1 74 ? 23.688 14.273 13.453 1 98.44 74 ALA A C 1
ATOM 564 O O . ALA A 1 74 ? 24.062 14.727 12.367 1 98.44 74 ALA A O 1
ATOM 565 N N . HIS A 1 75 ? 24.391 13.461 14.156 1 98.12 75 HIS A N 1
ATOM 566 C CA . HIS A 1 75 ? 25.766 13.148 13.766 1 98.12 75 HIS A CA 1
ATOM 567 C C . HIS A 1 75 ? 25.781 12.336 12.469 1 98.12 75 HIS A C 1
ATOM 569 O O . HIS A 1 75 ? 26.641 12.555 11.609 1 98.12 75 HIS A O 1
ATOM 575 N N . LYS A 1 76 ? 24.891 11.477 12.32 1 96 76 LYS A N 1
ATOM 576 C CA . LYS A 1 76 ? 24.797 10.703 11.086 1 96 76 LYS A CA 1
ATOM 577 C C . LYS A 1 76 ? 24.516 11.602 9.891 1 96 76 LYS A C 1
ATOM 579 O O . LYS A 1 76 ? 24.938 11.312 8.773 1 96 76 LYS A O 1
ATOM 584 N N . LEU A 1 77 ? 23.812 12.695 10.133 1 97.88 77 LEU A N 1
ATOM 585 C CA . LEU A 1 77 ? 23.422 13.625 9.078 1 97.88 77 LEU A CA 1
ATOM 586 C C . LEU A 1 77 ? 24.453 14.734 8.922 1 97.88 77 LEU A C 1
ATOM 588 O O . LEU A 1 77 ? 24.328 15.594 8.055 1 97.88 77 LEU A O 1
ATOM 592 N N . GLY A 1 78 ? 25.469 14.727 9.742 1 97.69 78 GLY A N 1
ATOM 593 C CA . GLY A 1 78 ? 26.469 15.773 9.703 1 97.69 78 GLY A CA 1
ATOM 594 C C . GLY A 1 78 ? 25.969 17.109 10.219 1 97.69 78 GLY A C 1
ATOM 595 O O . GLY A 1 78 ? 26.359 18.156 9.711 1 97.69 78 GLY A O 1
ATOM 596 N N . LEU A 1 79 ? 25.062 17.078 11.18 1 98.25 79 LEU A N 1
ATOM 597 C CA . LEU A 1 79 ? 24.438 18.266 11.75 1 98.25 79 LEU A CA 1
ATOM 598 C C . LEU A 1 79 ? 24.844 18.438 13.211 1 98.25 79 LEU A C 1
ATOM 600 O O . LEU A 1 79 ? 25.406 17.516 13.82 1 98.25 79 LEU A O 1
ATOM 604 N N . LYS A 1 80 ? 24.469 19.609 13.727 1 98 80 LYS A N 1
ATOM 605 C CA . LYS A 1 80 ? 24.516 19.828 15.172 1 98 80 LYS A CA 1
ATOM 606 C C . LYS A 1 80 ? 23.25 19.328 15.844 1 98 80 LYS A C 1
ATOM 608 O O . LYS A 1 80 ? 22.141 19.625 15.398 1 98 80 LYS A O 1
ATOM 613 N N . SER A 1 81 ? 23.438 18.594 16.953 1 98.5 81 SER A N 1
ATOM 614 C CA . SER A 1 81 ? 22.281 18.078 17.688 1 98.5 81 SER A CA 1
ATOM 615 C C . SER A 1 81 ? 21.625 19.172 18.516 1 98.5 81 SER A C 1
ATOM 617 O O . SER A 1 81 ? 22.156 20.266 18.641 1 98.5 81 SER A O 1
ATOM 619 N N . PHE A 1 82 ? 20.453 18.812 19.062 1 98.38 82 PHE A N 1
ATOM 620 C CA . PHE A 1 82 ? 19.75 19.734 19.953 1 98.38 82 PHE A CA 1
ATOM 621 C C . PHE A 1 82 ? 20.625 20.078 21.156 1 98.38 82 PHE A C 1
ATOM 623 O O . PHE A 1 82 ? 20.719 21.25 21.531 1 98.38 82 PHE A O 1
ATOM 630 N N . SER A 1 83 ? 21.234 19.109 21.734 1 97.44 83 SER A N 1
ATOM 631 C CA . SER A 1 83 ? 22.047 19.297 22.938 1 97.44 83 SER A CA 1
ATOM 632 C C . SER A 1 83 ? 23.281 20.125 22.656 1 97.44 83 SER A C 1
ATOM 634 O O . SER A 1 83 ? 23.828 20.766 23.547 1 97.44 83 SER A O 1
ATOM 636 N N . GLU A 1 84 ? 23.672 20.109 21.391 1 97.5 84 GLU A N 1
ATOM 637 C CA . GLU A 1 84 ? 24.906 20.797 21.016 1 97.5 84 GLU A CA 1
ATOM 638 C C . GLU A 1 84 ? 24.641 22.234 20.594 1 97.5 84 GLU A C 1
ATOM 640 O O . GLU A 1 84 ? 25.562 23.062 20.547 1 97.5 84 GLU A O 1
ATOM 645 N N . ASP A 1 85 ? 23.469 22.5 20.125 1 96.62 85 ASP A N 1
ATOM 646 C CA . ASP A 1 85 ? 23.156 23.844 19.641 1 96.62 85 ASP A CA 1
ATOM 647 C C . ASP A 1 85 ? 22.969 24.828 20.797 1 96.62 85 ASP A C 1
ATOM 649 O O . ASP A 1 85 ? 22.375 24.484 21.828 1 96.62 85 ASP A O 1
ATOM 653 N N . THR A 1 86 ? 23.438 26 20.594 1 94.88 86 THR A N 1
ATOM 654 C CA . THR A 1 86 ? 23.422 26.969 21.688 1 94.88 86 THR A CA 1
ATOM 655 C C . THR A 1 86 ? 22.203 27.891 21.578 1 94.88 86 THR A C 1
ATOM 657 O O . THR A 1 86 ? 21.875 28.594 22.531 1 94.88 86 THR A O 1
ATOM 660 N N . LYS A 1 87 ? 21.547 27.969 20.531 1 95.62 87 LYS A N 1
ATOM 661 C CA . LYS A 1 87 ? 20.344 28.797 20.375 1 95.62 87 LYS A CA 1
ATOM 662 C C . LYS A 1 87 ? 19.141 28.141 21.031 1 95.62 87 LYS A C 1
ATOM 664 O O . LYS A 1 87 ? 19.125 26.922 21.234 1 95.62 87 LYS A O 1
ATOM 669 N N . LYS A 1 88 ? 18.141 28.953 21.359 1 97.75 88 LYS A N 1
ATOM 670 C CA . LYS A 1 88 ? 16.859 28.422 21.812 1 97.75 88 LYS A CA 1
ATOM 671 C C . LYS A 1 88 ? 15.984 28 20.641 1 97.75 88 LYS A C 1
ATOM 673 O O . LYS A 1 88 ? 15.219 28.797 20.094 1 97.75 88 LYS A O 1
ATOM 678 N N . ASN A 1 89 ? 16.047 26.734 20.328 1 98.31 89 ASN A N 1
ATOM 679 C CA . ASN A 1 89 ? 15.297 26.172 19.203 1 98.31 89 ASN A CA 1
ATOM 680 C C . ASN A 1 89 ? 13.891 25.734 19.641 1 98.31 89 ASN A C 1
ATOM 682 O O . ASN A 1 89 ? 13.727 25.078 20.656 1 98.31 89 ASN A O 1
ATOM 686 N N . PHE A 1 90 ? 12.836 26.109 18.859 1 98.75 90 PHE A N 1
ATOM 687 C CA . PHE A 1 90 ? 11.484 25.656 19.172 1 98.75 90 PHE A CA 1
ATOM 688 C C . PHE A 1 90 ? 10.633 25.625 17.906 1 98.75 90 PHE A C 1
ATOM 690 O O . PHE A 1 90 ? 10.969 26.25 16.906 1 98.75 90 PHE A O 1
ATOM 697 N N . PHE A 1 91 ? 9.609 24.812 17.969 1 98.88 91 PHE A N 1
ATOM 698 C CA . PHE A 1 91 ? 8.672 24.703 16.859 1 98.88 91 PHE A CA 1
ATOM 699 C C . PHE A 1 91 ? 7.324 25.312 17.219 1 98.88 91 PHE A C 1
ATOM 701 O O . PHE A 1 91 ? 6.934 25.328 18.391 1 98.88 91 PHE A O 1
ATOM 708 N N . ILE A 1 92 ? 6.637 25.859 16.219 1 98.94 92 ILE A N 1
ATOM 709 C CA . ILE A 1 92 ? 5.207 26.156 16.266 1 98.94 92 ILE A CA 1
ATOM 710 C C . ILE A 1 92 ? 4.477 25.375 15.18 1 98.94 92 ILE A C 1
ATOM 712 O O . ILE A 1 92 ? 4.895 25.375 14.016 1 98.94 92 ILE A O 1
ATOM 716 N N . ILE A 1 93 ? 3.43 24.641 15.539 1 98.88 93 ILE A N 1
ATOM 717 C CA . ILE A 1 93 ? 2.699 23.766 14.633 1 98.88 93 ILE A CA 1
ATOM 718 C C . ILE A 1 93 ? 1.294 24.312 14.398 1 98.88 93 ILE A C 1
ATOM 720 O O . ILE A 1 93 ? 0.54 24.531 15.352 1 98.88 93 ILE A O 1
ATOM 724 N N . SER A 1 94 ? 0.942 24.438 13.148 1 98.75 94 SER A N 1
ATOM 725 C CA . SER A 1 94 ? -0.314 25.094 12.805 1 98.75 94 SER A CA 1
ATOM 726 C C . SER A 1 94 ? -1.502 24.172 13.008 1 98.75 94 SER A C 1
ATOM 728 O O . SER A 1 94 ? -2.561 24.594 13.477 1 98.75 94 SER A O 1
ATOM 730 N N . HIS A 1 95 ? -1.324 22.891 12.602 1 98.56 95 HIS A N 1
ATOM 731 C CA . HIS A 1 95 ? -2.443 21.969 12.758 1 98.56 95 HIS A CA 1
ATOM 732 C C . HIS A 1 95 ? -1.991 20.516 12.594 1 98.56 95 HIS A C 1
ATOM 734 O O . HIS A 1 95 ? -0.828 20.25 12.281 1 98.56 95 HIS A O 1
ATOM 740 N N . MET A 1 96 ? -2.924 19.531 12.742 1 97.94 96 MET A N 1
ATOM 741 C CA . MET A 1 96 ? -2.559 18.125 12.945 1 97.94 96 MET A CA 1
ATOM 742 C C . MET A 1 96 ? -2.74 17.328 11.656 1 97.94 96 MET A C 1
ATOM 744 O O . MET A 1 96 ? -3.094 16.156 11.695 1 97.94 96 MET A O 1
ATOM 748 N N . HIS A 1 97 ? -2.527 17.922 10.531 1 96.88 97 HIS A N 1
ATOM 749 C CA . HIS A 1 97 ? -2.332 17.141 9.312 1 96.88 97 HIS A CA 1
ATOM 750 C C . HIS A 1 97 ? -0.909 16.594 9.227 1 96.88 97 HIS A C 1
ATOM 752 O O . HIS A 1 97 ? 0.037 17.25 9.672 1 96.88 97 HIS A O 1
ATOM 758 N N . ILE A 1 98 ? -0.773 15.516 8.594 1 95.44 98 ILE A N 1
ATOM 759 C CA . ILE A 1 98 ? 0.492 14.789 8.586 1 95.44 98 ILE A CA 1
ATOM 760 C C . ILE A 1 98 ? 1.563 15.633 7.895 1 95.44 98 ILE A C 1
ATOM 762 O O . ILE A 1 98 ? 2.727 15.625 8.305 1 95.44 98 ILE A O 1
ATOM 766 N N . ASP A 1 99 ? 1.247 16.328 6.859 1 95.94 99 ASP A N 1
ATOM 767 C CA . ASP A 1 99 ? 2.24 17.109 6.141 1 95.94 99 ASP A CA 1
ATOM 768 C C . ASP A 1 99 ? 2.615 18.375 6.926 1 95.94 99 ASP A C 1
ATOM 770 O O . ASP A 1 99 ? 3.521 19.109 6.531 1 95.94 99 ASP A O 1
ATOM 774 N N . HIS A 1 100 ? 2.082 18.562 8.148 1 97.56 100 HIS A N 1
ATOM 775 C CA . HIS A 1 100 ? 2.449 19.688 8.992 1 97.56 100 HIS A CA 1
ATOM 776 C C . HIS A 1 100 ? 3.039 19.219 10.32 1 97.56 100 HIS A C 1
ATOM 778 O O . HIS A 1 100 ? 3.719 19.984 11.008 1 97.56 100 HIS A O 1
ATOM 784 N N . MET A 1 101 ? 2.76 17.953 10.641 1 97.62 101 MET A N 1
ATOM 785 C CA . MET A 1 101 ? 3.193 17.578 11.984 1 97.62 101 MET A CA 1
ATOM 786 C C . MET A 1 101 ? 3.764 16.156 11.984 1 97.62 101 MET A C 1
ATOM 788 O O . MET A 1 101 ? 4.148 15.641 13.039 1 97.62 101 MET A O 1
ATOM 792 N N . GLY A 1 102 ? 3.857 15.492 10.898 1 96.56 102 GLY A N 1
ATOM 793 C CA . GLY A 1 102 ? 4.203 14.086 10.828 1 96.56 102 GLY A CA 1
ATOM 794 C C . GLY A 1 102 ? 5.586 13.781 11.375 1 96.56 102 GLY A C 1
ATOM 795 O O . GLY A 1 102 ? 5.852 12.656 11.805 1 96.56 102 GLY A O 1
ATOM 796 N N . GLY A 1 103 ? 6.488 14.727 11.406 1 97.5 103 GLY A N 1
ATOM 797 C CA . GLY A 1 103 ? 7.871 14.531 11.812 1 97.5 103 GLY A CA 1
ATOM 798 C C . GLY A 1 103 ? 8.086 14.703 13.305 1 97.5 103 GLY A C 1
ATOM 799 O O . GLY A 1 103 ? 9.195 14.516 13.797 1 97.5 103 GLY A O 1
ATOM 800 N N . LEU A 1 104 ? 7.055 15.008 14.062 1 98 104 LEU A N 1
ATOM 801 C CA . LEU A 1 104 ? 7.211 15.391 15.461 1 98 104 LEU A CA 1
ATOM 802 C C . LEU A 1 104 ? 7.895 14.281 16.25 1 98 104 LEU A C 1
ATOM 804 O O . LEU A 1 104 ? 8.789 14.555 17.062 1 98 104 LEU A O 1
ATOM 808 N N . GLY A 1 105 ? 7.512 13.055 16 1 97.44 105 GLY A N 1
ATOM 809 C CA . GLY A 1 105 ? 8.062 11.938 16.734 1 97.44 105 GLY A CA 1
ATOM 810 C C . GLY A 1 105 ? 9.523 11.672 16.406 1 97.44 105 GLY A C 1
ATOM 811 O O . GLY A 1 105 ? 10.172 10.844 17.062 1 97.44 105 GLY A O 1
ATOM 812 N N . MET A 1 106 ? 10.078 12.352 15.492 1 97.62 106 MET A N 1
ATOM 813 C CA . MET A 1 106 ? 11.453 12.133 15.031 1 97.62 106 MET A CA 1
ATOM 814 C C . MET A 1 106 ? 12.375 13.234 15.539 1 97.62 106 MET A C 1
ATOM 816 O O . MET A 1 106 ? 13.586 13.188 15.305 1 97.62 106 MET A O 1
ATOM 820 N N . LEU A 1 107 ? 11.828 14.203 16.281 1 98.12 107 LEU A N 1
ATOM 821 C CA . LEU A 1 107 ? 12.594 15.258 16.938 1 98.12 107 LEU A CA 1
ATOM 822 C C . LEU A 1 107 ? 13.281 14.719 18.188 1 98.12 107 LEU A C 1
ATOM 824 O O . LEU A 1 107 ? 12.867 13.703 18.75 1 98.12 107 LEU A O 1
ATOM 828 N N . ASP A 1 108 ? 14.414 15.422 18.562 1 98.19 108 ASP A N 1
ATOM 829 C CA . ASP A 1 108 ? 14.852 15.234 19.938 1 98.19 108 ASP A CA 1
ATOM 830 C C . ASP A 1 108 ? 13.703 15.461 20.922 1 98.19 108 ASP A C 1
ATOM 832 O O . ASP A 1 108 ? 12.961 16.438 20.797 1 98.19 108 ASP A O 1
ATOM 836 N N . PRO A 1 109 ? 13.523 14.609 21.922 1 97.06 109 PRO A N 1
ATOM 837 C CA . PRO A 1 109 ? 12.352 14.664 22.797 1 97.06 109 PRO A CA 1
ATOM 838 C C . PRO A 1 109 ? 12.273 15.961 23.594 1 97.06 109 PRO A C 1
ATOM 840 O O . PRO A 1 109 ? 11.195 16.328 24.078 1 97.06 109 PRO A O 1
ATOM 843 N N . ASP A 1 110 ? 13.344 16.688 23.719 1 98.06 110 ASP A N 1
ATOM 844 C CA . ASP A 1 110 ? 13.367 17.859 24.578 1 98.06 110 ASP A CA 1
ATOM 845 C C . ASP A 1 110 ? 13.055 19.125 23.766 1 98.06 110 ASP A C 1
ATOM 847 O O . ASP A 1 110 ? 12.867 20.203 24.344 1 98.06 110 ASP A O 1
ATOM 851 N N . VAL A 1 111 ? 12.969 19.047 22.484 1 98.56 111 VAL A N 1
ATOM 852 C CA . VAL A 1 111 ? 12.648 20.219 21.672 1 98.56 111 VAL A CA 1
ATOM 853 C C . VAL A 1 111 ? 11.242 20.719 22.016 1 98.56 111 VAL A C 1
ATOM 855 O O . VAL A 1 111 ? 10.273 19.969 21.906 1 98.56 111 VAL A O 1
ATOM 858 N N . PRO A 1 112 ? 11.117 21.969 22.406 1 98.81 112 PRO A N 1
ATOM 859 C CA . PRO A 1 112 ? 9.773 22.484 22.672 1 98.81 112 PRO A CA 1
ATOM 860 C C . PRO A 1 112 ? 8.953 22.688 21.406 1 98.81 112 PRO A C 1
ATOM 862 O O . PRO A 1 112 ? 9.445 23.25 20.422 1 98.81 112 PRO A O 1
ATOM 865 N N . VAL A 1 113 ? 7.773 22.203 21.438 1 98.88 113 VAL A N 1
ATOM 866 C CA . VAL A 1 113 ? 6.844 22.328 20.328 1 98.88 113 VAL A CA 1
ATOM 867 C C . VAL A 1 113 ? 5.562 23.016 20.812 1 98.88 113 VAL A C 1
ATOM 869 O O . VAL A 1 113 ? 4.82 22.453 21.609 1 98.88 113 VAL A O 1
ATOM 872 N N . TYR A 1 114 ? 5.297 24.188 20.312 1 98.94 114 TYR A N 1
ATOM 873 C CA . TYR A 1 114 ? 4.105 24.953 20.672 1 98.94 114 TYR A CA 1
ATOM 874 C C . TYR A 1 114 ? 2.998 24.766 19.641 1 98.94 114 TYR A C 1
ATOM 876 O O . TYR A 1 114 ? 3.264 24.703 18.438 1 98.94 114 TYR A O 1
ATOM 884 N N . MET A 1 115 ? 1.8 24.703 20.125 1 98.88 115 MET A N 1
ATOM 885 C CA . MET A 1 115 ? 0.597 24.547 19.312 1 98.88 115 MET A CA 1
ATOM 886 C C . MET A 1 115 ? -0.634 25.047 20.062 1 98.88 115 MET A C 1
ATOM 888 O O . MET A 1 115 ? -0.547 25.406 21.234 1 98.88 115 MET A O 1
ATOM 892 N N . SER A 1 116 ? -1.738 25.203 19.391 1 98.88 116 SER A N 1
ATOM 893 C CA . SER A 1 116 ? -2.949 25.562 20.109 1 98.88 116 SER A CA 1
ATOM 894 C C . SER A 1 116 ? -3.326 24.5 21.141 1 98.88 116 SER A C 1
ATOM 896 O O . SER A 1 116 ? -2.967 23.328 20.984 1 98.88 116 SER A O 1
ATOM 898 N N . MET A 1 117 ? -4.043 24.891 22.141 1 98.69 117 MET A N 1
ATOM 899 C CA . MET A 1 117 ? -4.516 23.953 23.141 1 98.69 117 MET A CA 1
ATOM 900 C C . MET A 1 117 ? -5.344 22.844 22.5 1 98.69 117 MET A C 1
ATOM 902 O O . MET A 1 117 ? -5.242 21.672 22.891 1 98.69 117 MET A O 1
ATOM 906 N N . ASP A 1 118 ? -6.168 23.125 21.531 1 98.62 118 ASP A N 1
ATOM 907 C CA . ASP A 1 118 ? -6.996 22.141 20.844 1 98.62 118 ASP A CA 1
ATOM 908 C C . ASP A 1 118 ? -6.141 21.172 20.016 1 98.62 118 ASP A C 1
ATOM 910 O O . ASP A 1 118 ? -6.438 19.984 19.953 1 98.62 118 ASP A O 1
ATOM 914 N N . SER A 1 119 ? -5.102 21.703 19.359 1 98.75 119 SER A N 1
ATOM 915 C CA . SER A 1 119 ? -4.184 20.828 18.641 1 98.75 119 SER A CA 1
ATOM 916 C C . SER A 1 119 ? -3.488 19.859 19.594 1 98.75 119 SER A C 1
ATOM 918 O O . SER A 1 119 ? -3.287 18.688 19.266 1 98.75 119 SER A O 1
ATOM 920 N N . LEU A 1 120 ? -3.109 20.391 20.75 1 98.81 120 LEU A N 1
ATOM 921 C CA . LEU A 1 120 ? -2.488 19.5 21.734 1 98.81 120 LEU A CA 1
ATOM 922 C C . LEU A 1 120 ? -3.447 18.391 22.156 1 98.81 120 LEU A C 1
ATOM 924 O O . LEU A 1 120 ? -3.059 17.234 22.234 1 98.81 120 LEU A O 1
ATOM 928 N N . LYS A 1 121 ? -4.684 18.75 22.406 1 98.25 121 LYS A N 1
ATOM 929 C CA . LYS A 1 121 ? -5.715 17.781 22.766 1 98.25 121 LYS A CA 1
ATOM 930 C C . LYS A 1 121 ? -5.855 16.703 21.688 1 98.25 121 LYS A C 1
ATOM 932 O O . LYS A 1 121 ? -5.902 15.508 22 1 98.25 121 LYS A O 1
ATOM 937 N N . LEU A 1 122 ? -5.91 17.094 20.469 1 98.38 122 LEU A N 1
ATOM 938 C CA . LEU A 1 122 ? -6.039 16.156 19.359 1 98.38 122 LEU A CA 1
ATOM 939 C C . LEU A 1 122 ? -4.793 15.289 19.234 1 98.38 122 LEU A C 1
ATOM 941 O O . LEU A 1 122 ? -4.898 14.078 19.016 1 98.38 122 LEU A O 1
ATOM 945 N N . TYR A 1 123 ? -3.627 15.883 19.359 1 98.38 123 TYR A N 1
ATOM 946 C CA . TYR A 1 123 ? -2.369 15.156 19.25 1 98.38 123 TYR A CA 1
ATOM 947 C C . TYR A 1 123 ? -2.281 14.047 20.281 1 98.38 123 TYR A C 1
ATOM 949 O O . TYR A 1 123 ? -1.848 12.938 19.969 1 98.38 123 TYR A O 1
ATOM 957 N N . ARG A 1 124 ? -2.684 14.367 21.484 1 97.69 124 ARG A N 1
ATOM 958 C CA . ARG A 1 124 ? -2.678 13.359 22.547 1 97.69 124 ARG A CA 1
ATOM 959 C C . ARG A 1 124 ? -3.658 12.234 22.234 1 97.69 124 ARG A C 1
ATOM 961 O O . ARG A 1 124 ? -3.371 11.062 22.5 1 97.69 124 ARG A O 1
ATOM 968 N N . ALA A 1 125 ? -4.797 12.539 21.672 1 96.94 125 ALA A N 1
ATOM 969 C CA . ALA A 1 125 ? -5.758 11.523 21.25 1 96.94 125 ALA A CA 1
ATOM 970 C C . ALA A 1 125 ? -5.176 10.641 20.141 1 96.94 125 ALA A C 1
ATOM 972 O O . ALA A 1 125 ? -5.332 9.422 20.172 1 96.94 125 ALA A O 1
ATOM 973 N N . ILE A 1 126 ? -4.52 11.305 19.203 1 97.06 126 ILE A N 1
ATOM 974 C CA . ILE A 1 126 ? -3.869 10.594 18.109 1 97.06 126 ILE A CA 1
ATOM 975 C C . ILE A 1 126 ? -2.881 9.578 18.672 1 97.06 126 ILE A C 1
ATOM 977 O O . ILE A 1 126 ? -2.873 8.414 18.266 1 97.06 126 ILE A O 1
ATOM 981 N N . ALA A 1 127 ? -2.113 10 19.625 1 96.44 127 ALA A N 1
ATOM 982 C CA . ALA A 1 127 ? -1.125 9.125 20.25 1 96.44 127 ALA A CA 1
ATOM 983 C C . ALA A 1 127 ? -1.803 7.984 21 1 96.44 127 ALA A C 1
ATOM 985 O O . ALA A 1 127 ? -1.374 6.832 20.906 1 96.44 127 ALA A O 1
ATOM 986 N N . ARG A 1 128 ? -2.869 8.289 21.719 1 95.31 128 ARG A N 1
ATOM 987 C CA . ARG A 1 128 ? -3.611 7.281 22.469 1 95.31 128 ARG A CA 1
ATOM 988 C C . ARG A 1 128 ? -4.184 6.215 21.547 1 95.31 128 ARG A C 1
ATOM 990 O O . ARG A 1 128 ? -4.262 5.043 21.906 1 95.31 128 ARG A O 1
ATOM 997 N N . CYS A 1 129 ? -4.566 6.641 20.375 1 95.69 129 CYS A N 1
ATOM 998 C CA . CYS A 1 129 ? -5.172 5.742 19.406 1 95.69 129 CYS A CA 1
ATOM 999 C C . CYS A 1 129 ? -4.102 4.98 18.625 1 95.69 129 CYS A C 1
ATOM 1001 O O . CYS A 1 129 ? -4.418 4.191 17.734 1 95.69 129 CYS A O 1
ATOM 1003 N N . GLY A 1 130 ? -2.789 5.219 18.938 1 93.69 130 GLY A N 1
ATOM 1004 C CA . GLY A 1 130 ? -1.7 4.527 18.266 1 93.69 130 GLY A CA 1
ATOM 1005 C C . GLY A 1 130 ? -1.446 5.035 16.859 1 93.69 130 GLY A C 1
ATOM 1006 O O . GLY A 1 130 ? -0.952 4.297 16 1 93.69 130 GLY A O 1
ATOM 1007 N N . GLU A 1 131 ? -1.773 6.297 16.531 1 93 131 GLU A N 1
ATOM 1008 C CA . GLU A 1 131 ? -1.72 6.809 15.164 1 93 131 GLU A CA 1
ATOM 1009 C C . GLU A 1 131 ? -0.58 7.809 15 1 93 131 GLU A C 1
ATOM 1011 O O . GLU A 1 131 ? -0.452 8.445 13.945 1 93 131 GLU A O 1
ATOM 1016 N N . ALA A 1 132 ? 0.278 7.922 15.977 1 91.69 132 ALA A N 1
ATOM 1017 C CA . ALA A 1 132 ? 1.493 8.711 15.789 1 91.69 132 ALA A CA 1
ATOM 1018 C C . ALA A 1 132 ? 2.48 7.984 14.883 1 91.69 132 ALA A C 1
ATOM 1020 O O . ALA A 1 132 ? 2.592 6.758 14.93 1 91.69 132 ALA A O 1
ATOM 1021 N N . GLU A 1 133 ? 3.209 8.586 13.992 1 85.12 133 GLU A N 1
ATOM 1022 C CA . GLU A 1 133 ? 4.082 7.977 13 1 85.12 133 GLU A CA 1
ATOM 1023 C C . GLU A 1 133 ? 5.188 7.156 13.656 1 85.12 133 GLU A C 1
ATOM 1025 O O . GLU A 1 133 ? 5.426 6.008 13.273 1 85.12 133 GLU A O 1
ATOM 1030 N N . VAL A 1 134 ? 5.965 7.719 14.617 1 89.25 134 VAL A N 1
ATOM 1031 C CA . VAL A 1 134 ? 7.066 7.016 15.273 1 89.25 134 VAL A CA 1
ATOM 1032 C C . VAL A 1 134 ? 6.789 6.895 16.766 1 89.25 134 VAL A C 1
ATOM 1034 O O . VAL A 1 134 ? 6.863 5.805 17.328 1 89.25 134 VAL A O 1
ATOM 1037 N N . ARG A 1 135 ? 6.535 7.91 17.328 1 93.88 135 ARG A N 1
ATOM 1038 C CA . ARG A 1 135 ? 6.23 8.039 18.75 1 93.88 135 ARG A CA 1
ATOM 1039 C C . ARG A 1 135 ? 5.57 9.383 19.047 1 93.88 135 ARG A C 1
ATOM 1041 O O . ARG A 1 135 ? 5.617 10.305 18.219 1 93.88 135 ARG A O 1
ATOM 1048 N N . GLU A 1 136 ? 4.93 9.438 20.188 1 96.75 136 GLU A N 1
ATOM 1049 C CA . GLU A 1 136 ? 4.426 10.719 20.672 1 96.75 136 GLU A CA 1
ATOM 1050 C C . GLU A 1 136 ? 5.57 11.633 21.094 1 96.75 136 GLU A C 1
ATOM 1052 O O . GLU A 1 136 ? 6.488 11.203 21.797 1 96.75 136 GLU A O 1
ATOM 1057 N N . HIS A 1 137 ? 5.57 12.828 20.641 1 98 137 HIS A N 1
ATOM 1058 C CA . HIS A 1 137 ? 6.52 13.82 21.141 1 98 137 HIS A CA 1
ATOM 1059 C C . HIS A 1 137 ? 6.125 14.328 22.516 1 98 137 HIS A C 1
ATOM 1061 O O . HIS A 1 137 ? 5.016 14.828 22.703 1 98 137 HIS A O 1
ATOM 1067 N N . ALA A 1 138 ? 6.992 14.305 23.453 1 96.31 138 ALA A N 1
ATOM 1068 C CA . ALA A 1 138 ? 6.652 14.547 24.844 1 96.31 138 ALA A CA 1
ATOM 1069 C C . ALA A 1 138 ? 6.535 16.047 25.141 1 96.31 138 ALA A C 1
ATOM 1071 O O . ALA A 1 138 ? 5.633 16.469 25.859 1 96.31 138 ALA A O 1
ATOM 1072 N N . ASN A 1 139 ? 7.422 16.891 24.594 1 98.5 139 ASN A N 1
ATOM 1073 C CA . ASN A 1 139 ? 7.527 18.297 24.984 1 98.5 139 ASN A CA 1
ATOM 1074 C C . ASN A 1 139 ? 6.652 19.188 24.094 1 98.5 139 ASN A C 1
ATOM 1076 O O . ASN A 1 139 ? 7.141 20.141 23.484 1 98.5 139 ASN A O 1
ATOM 1080 N N . CYS A 1 140 ? 5.375 18.891 24.109 1 98.69 140 CYS A N 1
ATOM 1081 C CA . CYS A 1 140 ? 4.379 19.719 23.453 1 98.69 140 CYS A CA 1
ATOM 1082 C C . CYS A 1 140 ? 3.705 20.656 24.438 1 98.69 140 CYS A C 1
ATOM 1084 O O . CYS A 1 140 ? 3.312 20.25 25.531 1 98.69 140 CYS A O 1
ATOM 1086 N N . ILE A 1 141 ? 3.6 21.938 24.094 1 98.81 141 ILE A N 1
ATOM 1087 C CA . ILE A 1 141 ? 3.037 22.953 24.953 1 98.81 141 ILE A CA 1
ATOM 1088 C C . ILE A 1 141 ? 1.821 23.594 24.297 1 98.81 141 ILE A C 1
ATOM 1090 O O . ILE A 1 141 ? 1.938 24.188 23.219 1 98.81 141 ILE A O 1
ATOM 1094 N N . GLY A 1 142 ? 0.651 23.453 24.922 1 98.81 142 GLY A N 1
ATOM 1095 C CA . GLY A 1 142 ? -0.567 24.078 24.422 1 98.81 142 GLY A CA 1
ATOM 1096 C C . GLY A 1 142 ? -0.702 25.531 24.797 1 98.81 142 GLY A C 1
ATOM 1097 O O . GLY A 1 142 ? -0.358 25.922 25.922 1 98.81 142 GLY A O 1
ATOM 1098 N N . VAL A 1 143 ? -1.103 26.344 23.859 1 98.88 143 VAL A N 1
ATOM 1099 C CA . VAL A 1 143 ? -1.349 27.75 24.078 1 98.88 143 VAL A CA 1
ATOM 1100 C C . VAL A 1 143 ? -2.787 28.094 23.688 1 98.88 143 VAL A C 1
ATOM 1102 O O . VAL A 1 143 ? -3.287 27.641 22.656 1 98.88 143 VAL A O 1
ATOM 1105 N N . ASP A 1 144 ? -3.488 28.875 24.469 1 98.69 144 ASP A N 1
ATOM 1106 C CA . ASP A 1 144 ? -4.852 29.281 24.141 1 98.69 144 ASP A CA 1
ATOM 1107 C C . ASP A 1 144 ? -4.867 30.25 22.969 1 98.69 144 ASP A C 1
ATOM 1109 O O . ASP A 1 144 ? -3.916 31.016 22.766 1 98.69 144 ASP A O 1
ATOM 1113 N N . TYR A 1 145 ? -5.949 30.203 22.234 1 98.5 145 TYR A N 1
ATOM 1114 C CA . TYR A 1 145 ? -6.109 31.172 21.156 1 98.5 145 TYR A CA 1
ATOM 1115 C C . TYR A 1 145 ? -5.992 32.594 21.688 1 98.5 145 TYR A C 1
ATOM 1117 O O . TYR A 1 145 ? -6.453 32.906 22.781 1 98.5 145 TYR A O 1
ATOM 1125 N N . GLU A 1 146 ? -5.355 33.438 20.906 1 97.69 146 GLU A N 1
ATOM 1126 C CA . GLU A 1 146 ? -5.195 34.875 21.141 1 97.69 146 GLU A CA 1
ATOM 1127 C C . GLU A 1 146 ? -4.141 35.125 22.219 1 97.69 146 GLU A C 1
ATOM 1129 O O . GLU A 1 146 ? -3.762 36.281 22.453 1 97.69 146 GLU A O 1
ATOM 1134 N N . ASP A 1 147 ? -3.631 34.094 22.875 1 98.62 147 ASP A N 1
ATOM 1135 C CA . ASP A 1 147 ? -2.523 34.281 23.812 1 98.62 147 ASP A CA 1
ATOM 1136 C C . ASP A 1 147 ? -1.186 34.312 23.078 1 98.62 147 ASP A C 1
ATOM 1138 O O . ASP A 1 147 ? -1.099 33.938 21.922 1 98.62 147 ASP A O 1
ATOM 1142 N N . SER A 1 148 ? -0.192 34.875 23.781 1 98.69 148 SER A N 1
ATOM 1143 C CA . SER A 1 148 ? 1.165 34.969 23.266 1 98.69 148 SER A CA 1
ATOM 1144 C C . SER A 1 148 ? 2.172 34.312 24.203 1 98.69 148 SER A C 1
ATOM 1146 O O . SER A 1 148 ? 1.896 34.156 25.391 1 98.69 148 SER A O 1
ATOM 1148 N N . PHE A 1 149 ? 3.223 33.875 23.703 1 98.75 149 PHE A N 1
ATOM 1149 C CA . PHE A 1 149 ? 4.379 33.438 24.469 1 98.75 149 PHE A CA 1
ATOM 1150 C C . PHE A 1 149 ? 5.672 33.938 23.844 1 98.75 149 PHE A C 1
ATOM 1152 O O . PHE A 1 149 ? 5.688 34.375 22.703 1 98.75 149 PHE A O 1
ATOM 1159 N N . THR A 1 150 ? 6.73 33.969 24.688 1 98.62 150 THR A N 1
ATOM 1160 C CA . THR A 1 150 ? 8.023 34.469 24.219 1 98.62 150 THR A CA 1
ATOM 1161 C C . THR A 1 150 ? 9.125 33.469 24.484 1 98.62 150 THR A C 1
ATOM 1163 O O . THR A 1 150 ? 9.172 32.844 25.562 1 98.62 150 THR A O 1
ATOM 1166 N N . VAL A 1 151 ? 9.906 33.188 23.562 1 98.38 151 VAL A N 1
ATOM 1167 C CA . VAL A 1 151 ? 11.133 32.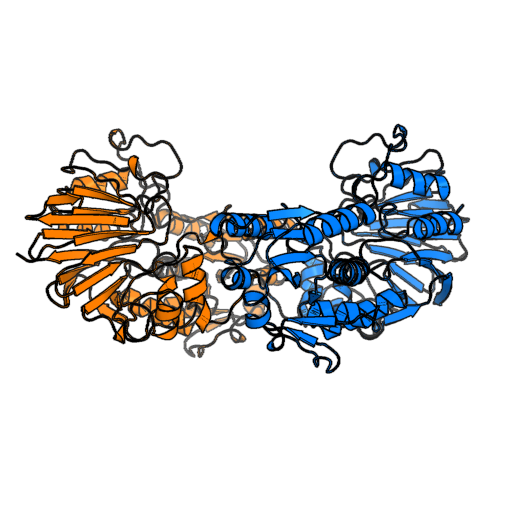406 23.672 1 98.38 151 VAL A CA 1
ATOM 1168 C C . VAL A 1 151 ? 12.32 33.25 23.203 1 98.38 151 VAL A C 1
ATOM 1170 O O . VAL A 1 151 ? 12.391 33.625 22.016 1 98.38 151 VAL A O 1
ATOM 1173 N N . GLY A 1 152 ? 13.266 33.469 24.047 1 97.31 152 GLY A N 1
ATOM 1174 C CA . GLY A 1 152 ? 14.305 34.438 23.703 1 97.31 152 GLY A CA 1
ATOM 1175 C C . GLY A 1 152 ? 13.75 35.812 23.406 1 97.31 152 GLY A C 1
ATOM 1176 O O . GLY A 1 152 ? 13.07 36.406 24.25 1 97.31 152 GLY A O 1
ATOM 1177 N N . ASP A 1 153 ? 14 36.25 22.188 1 97.69 153 ASP A N 1
ATOM 1178 C CA . ASP A 1 153 ? 13.547 37.594 21.781 1 97.69 153 ASP A CA 1
ATOM 1179 C C . ASP A 1 153 ? 12.492 37.5 20.688 1 97.69 153 ASP A C 1
ATOM 1181 O O . ASP A 1 153 ? 12.273 38.469 19.953 1 97.69 153 ASP A O 1
ATOM 1185 N N . ILE A 1 154 ? 11.859 36.344 20.578 1 98.44 154 ILE A N 1
ATOM 1186 C CA . ILE A 1 154 ? 10.789 36.156 19.609 1 98.44 154 ILE A CA 1
ATOM 1187 C C . ILE A 1 154 ? 9.461 35.938 20.344 1 98.44 154 ILE A C 1
ATOM 1189 O O . ILE A 1 154 ? 9.367 35.094 21.219 1 98.44 154 ILE A O 1
ATOM 1193 N N . THR A 1 155 ? 8.5 36.719 20 1 98.81 155 THR A N 1
ATOM 1194 C CA . THR A 1 155 ? 7.156 36.562 20.562 1 98.81 155 THR A CA 1
ATOM 1195 C C . THR A 1 155 ? 6.195 36.031 19.516 1 98.81 155 THR A C 1
ATOM 1197 O O . THR A 1 155 ? 6.176 36.5 18.375 1 98.81 155 THR A O 1
ATOM 1200 N N . VAL A 1 156 ? 5.379 35.031 19.938 1 98.94 156 VAL A N 1
ATOM 1201 C CA . VAL A 1 156 ? 4.441 34.375 19.016 1 98.94 156 VAL A CA 1
ATOM 1202 C C . VAL A 1 156 ? 3.025 34.469 19.578 1 98.94 156 VAL A C 1
ATOM 1204 O O . VAL A 1 156 ? 2.779 34.062 20.719 1 98.94 156 VAL A O 1
ATOM 1207 N N . LYS A 1 157 ? 2.146 35 18.812 1 98.94 157 LYS A N 1
ATOM 1208 C CA . LYS A 1 157 ? 0.72 34.969 19.141 1 98.94 157 LYS A CA 1
ATOM 1209 C C . LYS A 1 157 ? -0.005 33.875 18.359 1 98.94 157 LYS A C 1
ATOM 1211 O O . LYS A 1 157 ? 0.195 33.75 17.156 1 98.94 157 LYS A O 1
ATOM 1216 N N . VAL A 1 158 ? -0.854 33.156 19.094 1 98.88 158 VAL A N 1
ATOM 1217 C CA . VAL A 1 158 ? -1.64 32.094 18.469 1 98.88 158 VAL A CA 1
ATOM 1218 C C . VAL A 1 158 ? -3.006 32.625 18.062 1 98.88 158 VAL A C 1
ATOM 1220 O O . VAL A 1 158 ? -3.758 33.125 18.891 1 98.88 158 VAL A O 1
ATOM 1223 N N . VAL A 1 159 ? -3.338 32.531 16.766 1 98.88 159 VAL A N 1
ATOM 1224 C CA . VAL A 1 159 ? -4.59 33.062 16.266 1 98.88 159 VAL A CA 1
ATOM 1225 C C . VAL A 1 159 ? -5.422 31.969 15.617 1 98.88 159 VAL A C 1
ATOM 1227 O O . VAL A 1 159 ? -4.961 31.297 14.688 1 98.88 159 VAL A O 1
ATOM 1230 N N . GLN A 1 160 ? -6.629 31.766 16.094 1 98.75 160 GLN A N 1
ATOM 1231 C CA . GLN A 1 160 ? -7.508 30.703 15.617 1 98.75 160 GLN A CA 1
ATOM 1232 C C . GLN A 1 160 ? -7.867 30.906 14.148 1 98.75 160 GLN A C 1
ATOM 1234 O O . GLN A 1 160 ? -8.023 32.031 13.695 1 98.75 160 GLN A O 1
ATOM 1239 N N . ILE A 1 161 ? -8.008 29.828 13.43 1 98.69 161 ILE A N 1
ATOM 1240 C CA . ILE A 1 161 ? -8.43 29.859 12.031 1 98.69 161 ILE A CA 1
ATOM 1241 C C . ILE A 1 161 ? -9.25 28.609 11.703 1 98.69 161 ILE A C 1
ATOM 1243 O O . ILE A 1 161 ? -9.156 27.609 12.406 1 98.69 161 ILE A O 1
ATOM 1247 N N . ASP A 1 162 ? -10.125 28.688 10.719 1 98.25 162 ASP A N 1
ATOM 1248 C CA . ASP A 1 162 ? -10.953 27.547 10.359 1 98.25 162 ASP A CA 1
ATOM 1249 C C . ASP A 1 162 ? -10.227 26.641 9.359 1 98.25 162 ASP A C 1
ATOM 1251 O O . ASP A 1 162 ? -9.57 27.125 8.438 1 98.25 162 ASP A O 1
ATOM 1255 N N . HIS A 1 163 ? -10.328 25.344 9.523 1 98.19 163 HIS A N 1
ATOM 1256 C CA . HIS A 1 163 ? -9.805 24.266 8.695 1 98.19 163 HIS A CA 1
ATOM 1257 C C . HIS A 1 163 ? -10.555 22.953 8.953 1 98.19 163 HIS A C 1
ATOM 1259 O O . HIS A 1 163 ? -11.523 22.938 9.711 1 98.19 163 HIS A O 1
ATOM 1265 N N . ASP A 1 164 ? -10.219 21.922 8.227 1 97.38 164 ASP A N 1
ATOM 1266 C CA . ASP A 1 164 ? -11.016 20.703 8.336 1 97.38 164 ASP A CA 1
ATOM 1267 C C . ASP A 1 164 ? -10.469 19.781 9.422 1 97.38 164 ASP A C 1
ATOM 1269 O O . ASP A 1 164 ? -10.672 18.562 9.383 1 97.38 164 ASP A O 1
ATOM 1273 N N . VAL A 1 165 ? -9.688 20.312 10.336 1 97.56 165 VAL A N 1
ATOM 1274 C CA . VAL A 1 165 ? -9.188 19.594 11.508 1 97.56 165 VAL A CA 1
ATOM 1275 C C . VAL A 1 165 ? -9.258 20.516 12.727 1 97.56 165 VAL A C 1
ATOM 1277 O O . VAL A 1 165 ? -9.023 21.719 12.633 1 97.56 165 VAL A O 1
ATOM 1280 N N . ALA A 1 166 ? -9.547 19.922 13.867 1 96.31 166 ALA A N 1
ATOM 1281 C CA . ALA A 1 166 ? -9.664 20.688 15.102 1 96.31 166 ALA A CA 1
ATOM 1282 C C . ALA A 1 166 ? -8.305 21.25 15.531 1 96.31 166 ALA A C 1
ATOM 1284 O O . ALA A 1 166 ? -7.281 20.594 15.391 1 96.31 166 ALA A O 1
ATOM 1285 N N . GLY A 1 167 ? -8.367 22.484 16.016 1 98.06 167 GLY A N 1
ATOM 1286 C CA . GLY A 1 167 ? -7.184 23.047 16.625 1 98.06 167 GLY A CA 1
ATOM 1287 C C . GLY A 1 167 ? -6.363 23.891 15.664 1 98.06 167 GLY A C 1
ATOM 1288 O O . GLY A 1 167 ? -5.336 24.453 16.047 1 98.06 167 GLY A O 1
ATOM 1289 N N . ALA A 1 168 ? -6.824 24.062 14.43 1 98.62 168 ALA A N 1
ATOM 1290 C CA . ALA A 1 168 ? -6.082 24.812 13.43 1 98.62 168 ALA A CA 1
ATOM 1291 C C . ALA A 1 168 ? -5.879 26.266 13.867 1 98.62 168 ALA A C 1
ATOM 1293 O O . ALA A 1 168 ? -6.773 26.859 14.461 1 98.62 168 ALA A O 1
ATOM 1294 N N . CYS A 1 169 ? -4.723 26.797 13.594 1 98.81 169 CYS A N 1
ATOM 1295 C CA . CYS A 1 169 ? -4.395 28.172 13.922 1 98.81 169 CYS A CA 1
ATOM 1296 C C . CYS A 1 169 ? -3.297 28.703 13.008 1 98.81 169 CYS A C 1
ATOM 1298 O O . CYS A 1 169 ? -2.654 27.938 12.289 1 98.81 169 CYS A O 1
ATOM 1300 N N . GLY A 1 170 ? -3.221 29.969 12.883 1 98.81 170 GLY A N 1
ATOM 1301 C CA . GLY A 1 170 ? -2.051 30.688 12.406 1 98.81 170 GLY A CA 1
ATOM 1302 C C . GLY A 1 170 ? -1.287 31.391 13.516 1 98.81 170 GLY A C 1
ATOM 1303 O O . GLY A 1 170 ? -1.612 31.234 14.695 1 98.81 170 GLY A O 1
ATOM 1304 N N . PHE A 1 171 ? -0.262 32.125 13.055 1 98.94 171 PHE A N 1
ATOM 1305 C CA . PHE A 1 171 ? 0.598 32.781 14.047 1 98.94 171 PHE A CA 1
ATOM 1306 C C . PHE A 1 171 ? 0.958 34.188 13.625 1 98.94 171 PHE A C 1
ATOM 1308 O O . PHE A 1 171 ? 1.043 34.5 12.43 1 98.94 171 PHE A O 1
ATOM 1315 N N . ILE A 1 172 ? 1.134 35.094 14.57 1 98.94 172 ILE A N 1
ATOM 1316 C CA . ILE A 1 172 ? 1.86 36.344 14.414 1 98.94 172 ILE A CA 1
ATOM 1317 C C . ILE A 1 172 ? 3.178 36.281 15.188 1 98.94 172 ILE A C 1
ATOM 1319 O O . ILE A 1 172 ? 3.182 36.188 16.422 1 98.94 172 ILE A O 1
ATOM 1323 N N . ILE A 1 173 ? 4.219 36.219 14.477 1 98.88 173 ILE A N 1
ATOM 1324 C CA . ILE A 1 173 ? 5.562 36.188 15.039 1 98.88 173 ILE A CA 1
ATOM 1325 C C . ILE A 1 173 ? 6.176 37.562 15.055 1 98.88 173 ILE A C 1
ATOM 1327 O O . ILE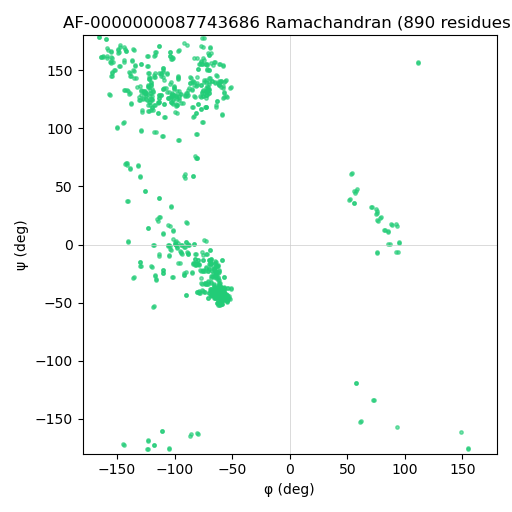 A 1 173 ? 6.273 38.219 14.008 1 98.88 173 ILE A O 1
ATOM 1331 N N . THR A 1 174 ? 6.605 38.031 16.203 1 98.62 174 THR A N 1
ATOM 1332 C CA . THR A 1 174 ? 7.129 39.406 16.328 1 98.62 174 THR A CA 1
ATOM 1333 C C . THR A 1 174 ? 8.57 39.375 16.844 1 98.62 174 THR A C 1
ATOM 1335 O O . THR A 1 174 ? 8.867 38.719 17.844 1 98.62 174 THR A O 1
ATOM 1338 N N . THR A 1 175 ? 9.383 40.062 16.172 1 98.12 175 THR A N 1
ATOM 1339 C CA . THR A 1 175 ? 10.758 40.344 16.594 1 98.12 175 THR A CA 1
ATOM 1340 C C . THR A 1 175 ? 11.008 41.844 16.641 1 98.12 175 THR A C 1
ATOM 1342 O O . THR A 1 175 ? 10.102 42.656 16.375 1 98.12 175 THR A O 1
ATOM 1345 N N . ALA A 1 176 ? 12.258 42.219 16.938 1 97 176 ALA A N 1
ATOM 1346 C CA . ALA A 1 176 ? 12.617 43.656 16.984 1 97 176 ALA A CA 1
ATOM 1347 C C . ALA A 1 176 ? 12.578 44.281 15.586 1 97 176 ALA A C 1
ATOM 1349 O O . ALA A 1 176 ? 12.422 45.469 15.445 1 97 176 ALA A O 1
ATOM 1350 N N . ASP A 1 177 ? 12.578 43.438 14.578 1 97.81 177 ASP A N 1
ATOM 1351 C CA . ASP A 1 177 ? 12.758 43.938 13.219 1 97.81 177 ASP A CA 1
ATOM 1352 C C . ASP A 1 177 ? 11.438 43.938 12.453 1 97.81 177 ASP A C 1
ATOM 1354 O O . ASP A 1 177 ? 11.352 44.469 11.352 1 97.81 177 ASP A O 1
ATOM 1358 N N . GLY A 1 178 ? 10.406 43.312 13.031 1 97.75 178 GLY A N 1
ATOM 1359 C CA . GLY A 1 178 ? 9.125 43.344 12.344 1 97.75 178 GLY A CA 1
ATOM 1360 C C . GLY A 1 178 ? 8.227 42.156 12.727 1 97.75 178 GLY A C 1
ATOM 1361 O O . GLY A 1 178 ? 8.555 41.406 13.633 1 97.75 178 GLY A O 1
ATOM 1362 N N . SER A 1 179 ? 7.07 42.125 12.016 1 98.62 179 SER A N 1
ATOM 1363 C CA . SER A 1 179 ? 6.066 41.094 12.289 1 98.62 179 SER A CA 1
ATOM 1364 C C . SER A 1 179 ? 5.836 40.188 11.078 1 98.62 179 SER A C 1
ATOM 1366 O O . SER A 1 179 ? 5.863 40.656 9.938 1 98.62 179 SER A O 1
ATOM 1368 N N . ILE A 1 180 ? 5.598 38.906 11.375 1 98.81 180 ILE A N 1
ATOM 1369 C CA . ILE A 1 180 ? 5.352 37.875 10.352 1 98.81 180 ILE A CA 1
ATOM 1370 C C . ILE A 1 180 ? 4.062 37.125 10.672 1 98.81 180 ILE A C 1
ATOM 1372 O O . ILE A 1 180 ? 3.9 36.594 11.781 1 98.81 180 ILE A O 1
ATOM 1376 N N . CYS A 1 181 ? 3.193 37.094 9.727 1 98.88 181 CYS A N 1
ATOM 1377 C CA . CYS A 1 181 ? 1.999 36.25 9.836 1 98.88 181 CYS A CA 1
ATOM 1378 C C . CYS A 1 181 ? 2.162 34.969 9.055 1 98.88 181 CYS A C 1
ATOM 1380 O O . CYS A 1 181 ? 2.539 35 7.883 1 98.88 181 CYS A O 1
ATOM 1382 N N . TYR A 1 182 ? 1.922 33.844 9.672 1 98.81 182 TYR A N 1
ATOM 1383 C CA . TYR A 1 182 ? 1.827 32.531 9.039 1 98.81 182 TYR A CA 1
ATOM 1384 C C . TYR A 1 182 ? 0.415 31.969 9.156 1 98.81 182 TYR A C 1
ATOM 1386 O O . TYR A 1 182 ? -0.085 31.75 10.258 1 98.81 182 TYR A O 1
ATOM 1394 N N . THR A 1 183 ? -0.183 31.672 8.07 1 98.69 183 THR A N 1
ATOM 1395 C CA . THR A 1 183 ? -1.61 31.375 8.094 1 98.69 183 THR A CA 1
ATOM 1396 C C . THR A 1 183 ? -1.849 29.906 8.453 1 98.69 183 THR A C 1
ATOM 1398 O O . THR A 1 183 ? -2.941 29.531 8.898 1 98.69 183 THR A O 1
ATOM 1401 N N . GLY A 1 184 ? -0.84 29.016 8.203 1 98.12 184 GLY A N 1
ATOM 1402 C CA . GLY A 1 184 ? -1.215 27.625 8.102 1 98.12 184 GLY A CA 1
ATOM 1403 C C . GLY A 1 184 ? -2.195 27.344 6.973 1 98.12 184 GLY A C 1
ATOM 1404 O O . GLY A 1 184 ? -2.131 27.984 5.918 1 98.12 184 GLY A O 1
ATOM 1405 N N . ASP A 1 185 ? -3.002 26.297 7.141 1 98.44 185 ASP A N 1
ATOM 1406 C CA . ASP A 1 185 ? -4.062 25.984 6.184 1 98.44 185 ASP A CA 1
ATOM 1407 C C . ASP A 1 185 ? -5.406 26.547 6.652 1 98.44 185 ASP A C 1
ATOM 1409 O O . ASP A 1 185 ? -5.684 26.578 7.855 1 98.44 185 ASP A O 1
ATOM 1413 N N . TYR A 1 186 ? -6.191 26.984 5.648 1 98.5 186 TYR A N 1
ATOM 1414 C CA . TYR A 1 186 ? -7.445 27.594 6.094 1 98.5 186 TYR A CA 1
ATOM 1415 C C . TYR A 1 186 ? -8.508 27.5 5.008 1 98.5 186 TYR A C 1
ATOM 1417 O O . TYR A 1 186 ? -8.211 27.141 3.867 1 98.5 186 TYR A O 1
ATOM 1425 N N . ARG A 1 187 ? -9.695 27.766 5.453 1 98 187 ARG A N 1
ATOM 1426 C CA . ARG A 1 187 ? -10.836 27.797 4.543 1 98 187 ARG A CA 1
ATOM 1427 C C . ARG A 1 187 ? -11.883 28.797 5.008 1 98 187 ARG A C 1
ATOM 1429 O O . ARG A 1 187 ? -11.82 29.297 6.133 1 98 187 ARG A O 1
ATOM 1436 N N . PHE A 1 188 ? -12.805 29.125 4.094 1 97.5 188 PHE A N 1
ATOM 1437 C CA . PHE A 1 188 ? -13.914 30.016 4.414 1 97.5 188 PHE A CA 1
ATOM 1438 C C . PHE A 1 188 ? -15.242 29.266 4.363 1 97.5 188 PHE A C 1
ATOM 1440 O O . PHE A 1 188 ? -16.266 29.781 4.785 1 97.5 188 PHE A O 1
ATOM 1447 N N . HIS A 1 189 ? -15.195 28 3.871 1 97.12 189 HIS A N 1
ATOM 1448 C CA . HIS A 1 189 ? -16.438 27.281 3.605 1 97.12 189 HIS A CA 1
ATOM 1449 C C . HIS A 1 189 ? -16.688 26.203 4.664 1 97.12 189 HIS A C 1
ATOM 1451 O O . HIS A 1 189 ? -17.391 25.234 4.406 1 97.12 189 HIS A O 1
ATOM 1457 N N . GLY A 1 190 ? -16 26.266 5.836 1 97.19 190 GLY A N 1
ATOM 1458 C CA . GLY A 1 190 ? -16.344 25.453 6.984 1 97.19 190 GLY A CA 1
ATOM 1459 C C . GLY A 1 190 ? -17.5 26 7.789 1 97.19 190 GLY A C 1
ATOM 1460 O O . GLY A 1 190 ? -18.281 26.812 7.281 1 97.19 190 GLY A O 1
ATOM 1461 N N . PHE A 1 191 ? -17.672 25.562 9.039 1 97.06 191 PHE A N 1
ATOM 1462 C CA . PHE A 1 191 ? -18.781 26 9.883 1 97.06 191 PHE A CA 1
ATOM 1463 C C . PHE A 1 191 ? -18.484 27.375 10.484 1 97.06 191 PHE A C 1
ATOM 1465 O O . PHE A 1 191 ? -19.391 28.047 10.992 1 97.06 191 PHE A O 1
ATOM 1472 N N . HIS A 1 192 ? -17.234 27.797 10.391 1 97.62 192 HIS A N 1
ATOM 1473 C CA . HIS A 1 192 ? -16.844 28.969 11.172 1 97.62 192 HIS A CA 1
ATOM 1474 C C . HIS A 1 192 ? -16.125 30 10.305 1 97.62 192 HIS A C 1
ATOM 1476 O O . HIS A 1 192 ? -15 30.391 10.609 1 97.62 192 HIS A O 1
ATOM 1482 N N . ARG A 1 193 ? -16.75 30.453 9.32 1 96.62 193 ARG A N 1
ATOM 1483 C CA . ARG A 1 193 ? -16.219 31.5 8.453 1 96.62 193 ARG A CA 1
ATOM 1484 C C . ARG A 1 193 ? -15.812 32.719 9.258 1 96.62 193 ARG A C 1
ATOM 1486 O O . ARG A 1 193 ? -14.82 33.375 8.938 1 96.62 193 ARG A O 1
ATOM 1493 N N . ASP A 1 194 ? -16.562 33.031 10.258 1 98.06 194 ASP A N 1
ATOM 1494 C CA . ASP A 1 194 ? -16.328 34.188 11.109 1 98.06 194 ASP A CA 1
ATOM 1495 C C . ASP A 1 194 ? -14.969 34.094 11.781 1 98.06 194 ASP A C 1
ATOM 1497 O O . ASP A 1 194 ? -14.305 35.125 11.969 1 98.06 194 ASP A O 1
ATOM 1501 N N . ILE A 1 195 ? -14.562 32.938 12.133 1 98.56 195 ILE A N 1
ATOM 1502 C CA . ILE A 1 195 ? -13.258 32.719 12.766 1 98.56 195 ILE A CA 1
ATOM 1503 C C . ILE A 1 195 ? -12.148 33.094 11.773 1 98.56 195 ILE A C 1
ATOM 1505 O O . ILE A 1 195 ? -11.188 33.781 12.133 1 98.56 195 ILE A O 1
ATOM 1509 N N . THR A 1 196 ? -12.266 32.656 10.547 1 98.62 196 THR A N 1
ATOM 1510 C CA . THR A 1 196 ? -11.273 32.969 9.516 1 98.62 196 THR A CA 1
ATOM 1511 C C . THR A 1 196 ? -11.258 34.469 9.203 1 98.62 196 THR A C 1
ATOM 1513 O O . THR A 1 196 ? -10.188 35.062 9.031 1 98.62 196 THR A O 1
ATOM 1516 N N . GLU A 1 197 ? -12.406 35.094 9.188 1 98.44 197 GLU A N 1
ATOM 1517 C CA . GLU A 1 197 ? -12.477 36.531 8.977 1 98.44 197 GLU A CA 1
ATOM 1518 C C . GLU A 1 197 ? -11.812 37.281 10.117 1 98.44 197 GLU A C 1
ATOM 1520 O O . GLU A 1 197 ? -11.133 38.281 9.891 1 98.44 197 GLU A O 1
ATOM 1525 N N . LYS A 1 198 ? -12.086 36.844 11.312 1 98.81 198 LYS A N 1
ATOM 1526 C CA . LYS A 1 198 ? -11.445 37.438 12.461 1 98.81 198 LYS A CA 1
ATOM 1527 C C . LYS A 1 198 ? -9.93 37.312 12.383 1 98.81 198 LYS A C 1
ATOM 1529 O O . LYS A 1 198 ? -9.195 38.219 12.789 1 98.81 198 LYS A O 1
ATOM 1534 N N . PHE A 1 199 ? -9.461 36.188 11.922 1 98.81 199 PHE A N 1
ATOM 1535 C CA . PHE A 1 199 ? -8.031 36 11.711 1 98.81 199 PHE A CA 1
ATOM 1536 C C . PHE A 1 199 ? -7.461 37.094 10.82 1 98.81 199 PHE A C 1
ATOM 1538 O O . PHE A 1 199 ? -6.43 37.688 11.148 1 98.81 199 PHE A O 1
ATOM 1545 N N . ALA A 1 200 ? -8.117 37.375 9.719 1 98.75 200 ALA A N 1
ATOM 1546 C CA . ALA A 1 200 ? -7.672 38.406 8.773 1 98.75 200 ALA A CA 1
ATOM 1547 C C . ALA A 1 200 ? -7.586 39.781 9.453 1 98.75 200 ALA A C 1
ATOM 1549 O O . ALA A 1 200 ? -6.605 40.5 9.281 1 98.75 200 ALA A O 1
ATOM 1550 N N . ARG A 1 201 ? -8.555 40.062 10.242 1 98.56 201 ARG A N 1
ATOM 1551 C CA . ARG A 1 201 ? -8.578 41.344 10.938 1 98.56 201 ARG A CA 1
ATOM 1552 C C . ARG A 1 201 ? -7.445 41.438 11.953 1 98.56 201 ARG A C 1
ATOM 1554 O O . ARG A 1 201 ? -6.805 42.5 12.078 1 98.56 201 ARG A O 1
ATOM 1561 N N . THR A 1 202 ? -7.281 40.406 12.625 1 98.69 202 THR A N 1
ATOM 1562 C CA . THR A 1 202 ? -6.254 40.344 13.656 1 98.69 202 THR A CA 1
ATOM 1563 C C . THR A 1 202 ? -4.867 40.562 13.047 1 98.69 202 THR A C 1
ATOM 1565 O O . THR A 1 202 ? -3.998 41.188 13.664 1 98.69 202 THR A O 1
ATOM 1568 N N . CYS A 1 203 ? -4.645 40.125 11.812 1 98.62 203 CYS A N 1
ATOM 1569 C CA . CYS A 1 203 ? -3.332 40.125 11.18 1 98.62 203 CYS A CA 1
ATOM 1570 C C . CYS A 1 203 ? -3.188 41.344 10.25 1 98.62 203 CYS A C 1
ATOM 1572 O O . CYS A 1 203 ? -2.18 41.469 9.555 1 98.62 203 CYS A O 1
ATOM 1574 N N . HIS A 1 204 ? -4.141 42.156 10.203 1 98.69 204 HIS A N 1
ATOM 1575 C CA . HIS A 1 204 ? -4.152 43.281 9.266 1 98.69 204 HIS A CA 1
ATOM 1576 C C . HIS A 1 204 ? -2.902 44.125 9.422 1 98.69 204 HIS A C 1
ATOM 1578 O O . HIS A 1 204 ? -2.541 44.531 10.531 1 98.69 204 HIS A O 1
ATOM 1584 N N . GLY A 1 205 ? -2.238 44.344 8.336 1 98.5 205 GLY A N 1
ATOM 1585 C CA . GLY A 1 205 ? -1.131 45.281 8.312 1 98.5 205 GLY A CA 1
ATOM 1586 C C . GLY A 1 205 ? 0.189 44.688 8.734 1 98.5 205 GLY A C 1
ATOM 1587 O O . GLY A 1 205 ? 1.166 45.375 8.969 1 98.5 205 GLY A O 1
ATOM 1588 N N . VAL A 1 206 ? 0.277 43.438 8.852 1 98.81 206 VAL A N 1
ATOM 1589 C CA . VAL A 1 206 ? 1.53 42.75 9.203 1 98.81 206 VAL A CA 1
ATOM 1590 C C . VAL A 1 206 ? 2.598 43.094 8.164 1 98.81 206 VAL A C 1
ATOM 1592 O O . VAL A 1 206 ? 2.277 43.406 7.012 1 98.81 206 VAL A O 1
ATOM 1595 N N . ASP A 1 207 ? 3.873 43.031 8.57 1 98.75 207 ASP A N 1
ATOM 1596 C CA . ASP A 1 207 ? 4.965 43.344 7.656 1 98.75 207 ASP A CA 1
ATOM 1597 C C . ASP A 1 207 ? 5.129 42.25 6.594 1 98.75 207 ASP A C 1
ATOM 1599 O O . ASP A 1 207 ? 5.312 42.562 5.414 1 98.75 207 ASP A O 1
ATOM 1603 N N . VAL A 1 208 ? 5.109 41 7.008 1 98.81 208 VAL A N 1
ATOM 1604 C CA . VAL A 1 208 ? 5.285 39.875 6.113 1 98.81 208 VAL A CA 1
ATOM 1605 C C . VAL A 1 208 ? 4.16 38.875 6.336 1 98.81 208 VAL A C 1
ATOM 1607 O O . VAL A 1 208 ? 3.828 38.531 7.48 1 98.81 208 VAL A O 1
ATOM 1610 N N . MET A 1 209 ? 3.553 38.406 5.25 1 98.88 209 MET A N 1
ATOM 1611 C CA . MET A 1 209 ? 2.555 37.344 5.301 1 98.88 209 MET A CA 1
ATOM 1612 C C . MET A 1 209 ? 3.025 36.125 4.527 1 98.88 209 MET A C 1
ATOM 1614 O O . MET A 1 209 ? 3.344 36.219 3.342 1 98.88 209 MET A O 1
ATOM 1618 N N . ILE A 1 210 ? 3.133 35 5.211 1 98.81 210 ILE A N 1
ATOM 1619 C CA . ILE A 1 210 ? 3.355 33.688 4.598 1 98.81 210 ILE A CA 1
ATOM 1620 C C . ILE A 1 210 ? 2.043 32.906 4.547 1 98.81 210 ILE A C 1
ATOM 1622 O O . ILE A 1 210 ? 1.442 32.625 5.586 1 98.81 210 ILE A O 1
ATOM 1626 N N . THR A 1 211 ? 1.629 32.531 3.344 1 98.44 211 THR A N 1
ATOM 1627 C CA . THR A 1 211 ? 0.284 31.969 3.24 1 98.44 211 THR A CA 1
ATOM 1628 C C . THR A 1 211 ? 0.284 30.719 2.383 1 98.44 211 THR A C 1
ATOM 1630 O O . THR A 1 211 ? 1.122 30.562 1.491 1 98.44 211 THR A O 1
ATOM 1633 N N . GLU A 1 212 ? -0.706 29.828 2.654 1 97.44 212 GLU A N 1
ATOM 1634 C CA . GLU A 1 212 ? -0.909 28.656 1.805 1 97.44 212 GLU A CA 1
ATOM 1635 C C . GLU A 1 212 ? -1.512 29.047 0.459 1 97.44 212 GLU A C 1
ATOM 1637 O O . GLU A 1 212 ? -2.092 30.125 0.323 1 97.44 212 GLU A O 1
ATOM 1642 N N . GLY A 1 213 ? -1.263 28.188 -0.564 1 97.31 213 GLY A N 1
ATOM 1643 C CA . GLY A 1 213 ? -1.839 28.344 -1.89 1 97.31 213 GLY A CA 1
ATOM 1644 C C . GLY A 1 213 ? -2.252 27.031 -2.521 1 97.31 213 GLY A C 1
ATOM 1645 O O . GLY A 1 213 ? -2.1 26.844 -3.73 1 97.31 213 GLY A O 1
ATOM 1646 N N . VAL A 1 214 ? -2.775 26.094 -1.737 1 96.81 214 VAL A N 1
ATOM 1647 C CA . VAL A 1 214 ? -2.996 24.719 -2.168 1 96.81 214 VAL A CA 1
ATOM 1648 C C . VAL A 1 214 ? -3.877 24.703 -3.416 1 96.81 214 VAL A C 1
ATOM 1650 O O . VAL A 1 214 ? -3.553 24.031 -4.402 1 96.81 214 VAL A O 1
ATOM 1653 N N . THR A 1 215 ? -4.961 25.453 -3.424 1 96.62 215 THR A N 1
ATOM 1654 C CA . THR A 1 215 ? -5.938 25.375 -4.504 1 96.62 215 THR A CA 1
ATOM 1655 C C . THR A 1 215 ? -5.445 26.141 -5.73 1 96.62 215 THR A C 1
ATOM 1657 O O . THR A 1 215 ? -6.008 26.016 -6.82 1 96.62 215 THR A O 1
ATOM 1660 N N . ALA A 1 216 ? -4.469 27 -5.551 1 97.31 216 ALA A N 1
ATOM 1661 C CA . ALA A 1 216 ? -3.781 27.625 -6.684 1 97.31 216 ALA A CA 1
ATOM 1662 C C . ALA A 1 216 ? -2.67 26.719 -7.207 1 97.31 216 ALA A C 1
ATOM 1664 O O . ALA A 1 216 ? -1.498 27.094 -7.215 1 97.31 216 ALA A O 1
ATOM 1665 N N . SER A 1 217 ? -3.002 25.531 -7.621 1 96.5 217 SER A N 1
ATOM 1666 C CA . SER A 1 217 ? -2.014 24.516 -7.988 1 96.5 217 SER A CA 1
ATOM 1667 C C . SER A 1 217 ? -2.406 23.812 -9.281 1 96.5 217 SER A C 1
ATOM 1669 O O . SER A 1 217 ? -1.541 23.422 -10.07 1 96.5 217 SER A O 1
ATOM 1671 N N . PHE A 1 218 ? -3.672 23.703 -9.586 1 93.56 218 PHE A N 1
ATOM 1672 C CA . PHE A 1 218 ? -4.094 22.625 -10.469 1 93.56 218 PHE A CA 1
ATOM 1673 C C . PHE A 1 218 ? -4.535 23.156 -11.82 1 93.56 218 PHE A C 1
ATOM 1675 O O . PHE A 1 218 ? -4.582 22.422 -12.805 1 93.56 218 PHE A O 1
ATOM 1682 N N . GLU A 1 219 ? -4.949 24.422 -11.852 1 95.19 219 GLU A N 1
ATOM 1683 C CA . GLU A 1 219 ? -5.359 25.062 -13.094 1 95.19 219 GLU A CA 1
ATOM 1684 C C . GLU A 1 219 ? -4.773 26.469 -13.195 1 95.19 219 GLU A C 1
ATOM 1686 O O . GLU A 1 219 ? -4.207 26.984 -12.234 1 95.19 219 GLU A O 1
ATOM 1691 N N . ASP A 1 220 ? -4.926 26.938 -14.398 1 96.25 220 ASP A N 1
ATOM 1692 C CA . ASP A 1 220 ? -4.547 28.328 -14.594 1 96.25 220 ASP A CA 1
ATOM 1693 C C . ASP A 1 220 ? -5.566 29.281 -13.953 1 96.25 220 ASP A C 1
ATOM 1695 O O . ASP A 1 220 ? -6.766 29.156 -14.211 1 96.25 220 ASP A O 1
ATOM 1699 N N . ILE A 1 221 ? -5.012 30.125 -13.141 1 96.44 221 ILE A N 1
ATOM 1700 C CA . ILE A 1 221 ? -5.879 31.062 -12.422 1 96.44 221 ILE A CA 1
ATOM 1701 C C . ILE A 1 221 ? -5.363 32.5 -12.586 1 96.44 221 ILE A C 1
ATOM 1703 O O . ILE A 1 221 ? -4.172 32.75 -12.391 1 96.44 221 ILE A O 1
ATOM 1707 N N . ASP A 1 222 ? -6.234 33.375 -12.984 1 95.81 222 ASP A N 1
ATOM 1708 C CA . ASP A 1 222 ? -5.977 34.781 -12.867 1 95.81 222 ASP A CA 1
ATOM 1709 C C . ASP A 1 222 ? -6.609 35.375 -11.602 1 95.81 222 ASP A C 1
ATOM 1711 O O . ASP A 1 222 ? -7.719 35.906 -11.648 1 95.81 222 ASP A O 1
ATOM 1715 N N . MET A 1 223 ? -5.855 35.344 -10.578 1 95.19 223 MET A N 1
ATOM 1716 C CA . MET A 1 223 ? -6.375 35.625 -9.25 1 95.19 223 MET A CA 1
ATOM 1717 C C . MET A 1 223 ? -6.918 37.062 -9.18 1 95.19 223 MET A C 1
ATOM 1719 O O . MET A 1 223 ? -7.918 37.312 -8.508 1 95.19 223 MET A O 1
ATOM 1723 N N . LEU A 1 224 ? -6.344 38 -9.828 1 94.88 224 LEU A N 1
ATOM 1724 C CA . LEU A 1 224 ? -6.719 39.406 -9.758 1 94.88 224 LEU A CA 1
ATOM 1725 C C . LEU A 1 224 ? -8.062 39.656 -10.43 1 94.88 224 LEU A C 1
ATOM 1727 O O . LEU A 1 224 ? -8.742 40.656 -10.133 1 94.88 224 LEU A O 1
ATOM 1731 N N . SER A 1 225 ? -8.461 38.781 -11.281 1 95.38 225 SER A N 1
ATOM 1732 C CA . SER A 1 225 ? -9.68 38.969 -12.055 1 95.38 225 SER A CA 1
ATOM 1733 C C . SER A 1 225 ? -10.852 38.188 -11.461 1 95.38 225 SER A C 1
ATOM 1735 O O . SER A 1 225 ? -11.977 38.281 -11.945 1 95.38 225 SER A O 1
ATOM 1737 N N . LEU A 1 226 ? -10.602 37.531 -10.414 1 94.75 226 LEU A N 1
ATOM 1738 C CA . LEU A 1 226 ? -11.656 36.688 -9.844 1 94.75 226 LEU A CA 1
ATOM 1739 C C . LEU A 1 226 ? -12.758 37.531 -9.234 1 94.75 226 LEU A C 1
ATOM 1741 O O . LEU A 1 226 ? -12.484 38.562 -8.625 1 94.75 226 LEU A O 1
ATOM 1745 N N . GLU A 1 227 ? -13.977 37 -9.422 1 94.5 227 GLU A N 1
ATOM 1746 C CA . GLU A 1 227 ? -15.141 37.625 -8.797 1 94.5 227 GLU A CA 1
ATOM 1747 C C . GLU A 1 227 ? -15.695 36.75 -7.68 1 94.5 227 GLU A C 1
ATOM 1749 O O . GLU A 1 227 ? -15.484 35.531 -7.668 1 94.5 227 GLU A O 1
ATOM 1754 N N . GLU A 1 228 ? -16.297 37.469 -6.746 1 92.44 228 GLU A N 1
ATOM 1755 C CA . GLU A 1 228 ? -16.906 36.688 -5.66 1 92.44 228 GLU A CA 1
ATOM 1756 C C . GLU A 1 228 ? -17.906 35.688 -6.195 1 92.44 228 GLU A C 1
ATOM 1758 O O . GLU A 1 228 ? -18.781 36.031 -6.996 1 92.44 228 GLU A O 1
ATOM 1763 N N . PRO A 1 229 ? -17.781 34.469 -5.766 1 91.69 229 PRO A N 1
ATOM 1764 C CA . PRO A 1 229 ? -18.766 33.469 -6.203 1 91.69 229 PRO A CA 1
ATOM 1765 C C . PRO A 1 229 ? -20.156 33.75 -5.66 1 91.69 229 PRO A C 1
ATOM 1767 O O . PRO A 1 229 ? -20.312 34.344 -4.605 1 91.69 229 PRO A O 1
ATOM 1770 N N . GLU A 1 230 ? -21.172 33.219 -6.449 1 88.12 230 GLU A N 1
ATOM 1771 C CA . GLU A 1 230 ? -22.562 33.406 -6.059 1 88.12 230 GLU A CA 1
ATOM 1772 C C . GLU A 1 230 ? -22.875 32.719 -4.727 1 88.12 230 GLU A C 1
ATOM 1774 O O . GLU A 1 230 ? -23.625 33.25 -3.906 1 88.12 230 GLU A O 1
ATOM 1779 N N . ASP A 1 231 ? -22.312 31.609 -4.543 1 84.81 231 ASP A N 1
ATOM 1780 C CA . ASP A 1 231 ? -22.469 30.891 -3.283 1 84.81 231 ASP A CA 1
ATOM 1781 C C . ASP A 1 231 ? -21.172 30.188 -2.889 1 84.81 231 ASP A C 1
ATOM 1783 O O . ASP A 1 231 ? -20.188 30.219 -3.629 1 84.81 231 ASP A O 1
ATOM 1787 N N . MET A 1 232 ? -21.188 29.734 -1.656 1 82.06 232 MET A N 1
ATOM 1788 C CA . MET A 1 232 ? -19.984 29.141 -1.104 1 82.06 232 MET A CA 1
ATOM 1789 C C . MET A 1 232 ? -19.703 27.766 -1.721 1 82.06 232 MET A C 1
ATOM 1791 O O . MET A 1 232 ? -18.609 27.234 -1.589 1 82.06 232 MET A O 1
ATOM 1795 N N . GLY A 1 233 ? -20.703 27.344 -2.48 1 84.38 233 GLY A N 1
ATOM 1796 C CA . GLY A 1 233 ? -20.516 26.031 -3.102 1 84.38 233 GLY A CA 1
ATOM 1797 C C . GLY A 1 233 ? -20.625 24.891 -2.121 1 84.38 233 GLY A C 1
ATOM 1798 O O . GLY A 1 233 ? -21.578 24.812 -1.339 1 84.38 233 GLY A O 1
ATOM 1799 N N . ASN A 1 234 ? -19.688 23.922 -2.156 1 91.75 234 ASN A N 1
ATOM 1800 C CA . ASN A 1 234 ? -19.656 22.703 -1.357 1 91.75 234 ASN A CA 1
ATOM 1801 C C . ASN A 1 234 ? -19.094 22.969 0.039 1 91.75 234 ASN A C 1
ATOM 1803 O O . ASN A 1 234 ? -18 22.531 0.358 1 91.75 234 ASN A O 1
ATOM 1807 N N . SER A 1 235 ? -19.938 23.641 0.952 1 96.19 235 SER A N 1
ATOM 1808 C CA . SER A 1 235 ? -19.578 23.969 2.326 1 96.19 235 SER A CA 1
ATOM 1809 C C . SER A 1 235 ? -19.953 22.844 3.283 1 96.19 235 SER A C 1
ATOM 1811 O O . SER A 1 235 ? -20.594 21.875 2.885 1 96.19 235 SER A O 1
ATOM 1813 N N . GLU A 1 236 ? -19.531 22.953 4.523 1 97.69 236 GLU A N 1
ATOM 1814 C CA . GLU A 1 236 ? -19.891 21.984 5.547 1 97.69 236 GLU A CA 1
ATOM 1815 C C . GLU A 1 236 ? -21.406 21.938 5.746 1 97.69 236 GLU A C 1
ATOM 1817 O O . GLU A 1 236 ? -21.969 20.875 5.988 1 97.69 236 GLU A O 1
ATOM 1822 N N . GLU A 1 237 ? -22.047 23.078 5.633 1 96.75 237 GLU A N 1
ATOM 1823 C CA . GLU A 1 237 ? -23.5 23.125 5.762 1 96.75 237 GLU A CA 1
ATOM 1824 C C . GLU A 1 237 ? -24.172 22.328 4.648 1 96.75 237 GLU A C 1
ATOM 1826 O O . GLU A 1 237 ? -25.188 21.656 4.883 1 96.75 237 GLU A O 1
ATOM 1831 N N . VAL A 1 238 ? -23.641 22.438 3.504 1 97.19 238 VAL A N 1
ATOM 1832 C CA . VAL A 1 238 ? -24.172 21.703 2.363 1 97.19 238 VAL A CA 1
ATOM 1833 C C . VAL A 1 238 ? -24.016 20.203 2.59 1 97.19 238 VAL A C 1
ATOM 1835 O O . VAL A 1 238 ? -24.938 19.422 2.311 1 97.19 238 VAL A O 1
ATOM 1838 N N . VAL A 1 239 ? -22.906 19.75 3.086 1 98 239 VAL A N 1
ATOM 1839 C CA . VAL A 1 239 ? -22.656 18.344 3.391 1 98 239 VAL A CA 1
ATOM 1840 C C . VAL A 1 239 ? -23.641 17.859 4.449 1 98 239 VAL A C 1
ATOM 1842 O O . VAL A 1 239 ? -24.219 16.766 4.324 1 98 239 VAL A O 1
ATOM 1845 N N . GLU A 1 240 ? -23.828 18.672 5.488 1 98.12 240 GLU A N 1
ATOM 1846 C CA . GLU A 1 240 ? -24.75 18.344 6.562 1 98.12 240 GLU A CA 1
ATOM 1847 C C . GLU A 1 240 ? -26.172 18.156 6.031 1 98.12 240 GLU A C 1
ATOM 1849 O O . GLU A 1 240 ? -26.859 17.203 6.395 1 98.12 240 GLU A O 1
ATOM 1854 N N . GLU A 1 241 ? -26.594 19.078 5.168 1 97.81 241 GLU A N 1
ATOM 1855 C CA . GLU A 1 241 ? -27.922 19 4.578 1 97.81 241 GLU A CA 1
ATOM 1856 C C . GLU A 1 241 ? -28.078 17.75 3.711 1 97.81 241 GLU A C 1
ATOM 1858 O O . GLU A 1 241 ? -29.125 17.109 3.727 1 97.81 241 GLU A O 1
ATOM 1863 N N . TYR A 1 242 ? -27.125 17.469 2.939 1 98.19 242 TYR A N 1
ATOM 1864 C CA . TYR A 1 242 ? -27.125 16.266 2.137 1 98.19 242 TYR A CA 1
ATOM 1865 C C . TYR A 1 242 ? -27.328 15.023 3.01 1 98.19 242 TYR A C 1
ATOM 1867 O O . TYR A 1 242 ? -28.156 14.172 2.707 1 98.19 242 TYR A O 1
ATOM 1875 N N . MET A 1 243 ? -26.578 14.922 4.07 1 98.56 243 MET A N 1
ATOM 1876 C CA . MET A 1 243 ? -26.672 13.766 4.957 1 98.56 243 MET A CA 1
ATOM 1877 C C . MET A 1 243 ? -28.047 13.695 5.621 1 98.56 243 MET A C 1
ATOM 1879 O O . MET A 1 243 ? -28.609 12.609 5.777 1 98.56 243 MET A O 1
ATOM 1883 N N . LYS A 1 244 ? -28.5 14.891 6.043 1 98.56 244 LYS A N 1
ATOM 1884 C CA . LYS A 1 244 ? -29.844 14.93 6.621 1 98.56 244 LYS A CA 1
ATOM 1885 C C . LYS A 1 244 ? -30.859 14.305 5.672 1 98.56 244 LYS A C 1
ATOM 1887 O O . LYS A 1 244 ? -31.688 13.484 6.09 1 98.56 244 LYS A O 1
ATOM 1892 N N . ASP A 1 245 ? -30.766 14.688 4.457 1 98.56 245 ASP A N 1
ATOM 1893 C CA . ASP A 1 245 ? -31.672 14.172 3.436 1 98.56 245 ASP A CA 1
ATOM 1894 C C . ASP A 1 245 ? -31.531 12.664 3.275 1 98.56 245 ASP A C 1
ATOM 1896 O O . ASP A 1 245 ? -32.531 11.938 3.23 1 98.56 245 ASP A O 1
ATOM 1900 N N . ARG A 1 246 ? -30.328 12.109 3.143 1 98.5 246 ARG A N 1
ATOM 1901 C CA . ARG A 1 246 ? -30.078 10.68 2.973 1 98.5 246 ARG A CA 1
ATOM 1902 C C . ARG A 1 246 ? -30.547 9.898 4.199 1 98.5 246 ARG A C 1
ATOM 1904 O O . ARG A 1 246 ? -31.156 8.844 4.07 1 98.5 246 ARG A O 1
ATOM 1911 N N . ILE A 1 247 ? -30.234 10.445 5.41 1 98.5 247 ILE A N 1
ATOM 1912 C CA . ILE A 1 247 ? -30.594 9.789 6.66 1 98.5 247 ILE A CA 1
ATOM 1913 C C . ILE A 1 247 ? -32.125 9.672 6.77 1 98.5 247 ILE A C 1
ATOM 1915 O O . ILE A 1 247 ? -32.625 8.648 7.219 1 98.5 247 ILE A O 1
ATOM 1919 N N . ARG A 1 248 ? -32.812 10.648 6.328 1 97.75 248 ARG A N 1
ATOM 1920 C CA . ARG A 1 248 ? -34.25 10.688 6.391 1 97.75 248 ARG A CA 1
ATOM 1921 C C . ARG A 1 248 ? -34.875 9.711 5.402 1 97.75 248 ARG A C 1
ATOM 1923 O O . ARG A 1 248 ? -35.875 9.047 5.719 1 97.75 248 ARG A O 1
ATOM 1930 N N . ASN A 1 249 ? -34.281 9.492 4.246 1 97.56 249 ASN A N 1
ATOM 1931 C CA . ASN A 1 249 ? -35 8.883 3.143 1 97.56 249 ASN A CA 1
ATOM 1932 C C . ASN A 1 249 ? -34.5 7.469 2.855 1 97.56 249 ASN A C 1
ATOM 1934 O O . ASN A 1 249 ? -35.188 6.676 2.225 1 97.56 249 ASN A O 1
ATOM 1938 N N . GLU A 1 250 ? -33.312 7.141 3.244 1 97.19 250 GLU A N 1
ATOM 1939 C CA . GLU A 1 250 ? -32.781 5.793 2.994 1 97.19 250 GLU A CA 1
ATOM 1940 C C . GLU A 1 250 ? -33.5 4.762 3.861 1 97.19 250 GLU A C 1
ATOM 1942 O O . GLU A 1 250 ? -33.812 5.02 5.031 1 97.19 250 GLU A O 1
ATOM 1947 N N . SER A 1 251 ? -33.812 3.662 3.289 1 95.81 251 SER A N 1
ATOM 1948 C CA . SER A 1 251 ? -34.594 2.65 3.99 1 95.81 251 SER A CA 1
ATOM 1949 C C . SER A 1 251 ? -33.688 1.668 4.73 1 95.81 251 SER A C 1
ATOM 1951 O O . SER A 1 251 ? -34.125 0.992 5.66 1 95.81 251 SER A O 1
ATOM 1953 N N . GLY A 1 252 ? -32.469 1.514 4.312 1 98.19 252 GLY A N 1
ATOM 1954 C CA . GLY A 1 252 ? -31.547 0.568 4.938 1 98.19 252 GLY A CA 1
ATOM 1955 C C . GLY A 1 252 ? -30.422 1.239 5.68 1 98.19 252 GLY A C 1
ATOM 1956 O O . GLY A 1 252 ? -30.547 2.387 6.113 1 98.19 252 GLY A O 1
ATOM 1957 N N . LEU A 1 253 ? -29.344 0.476 5.914 1 98.81 253 LEU A N 1
ATOM 1958 C CA . LEU A 1 253 ? -28.156 0.958 6.598 1 98.81 253 LEU A CA 1
ATOM 1959 C C . LEU A 1 253 ? -27.375 1.939 5.719 1 98.81 253 LEU A C 1
ATOM 1961 O O . LEU A 1 253 ? -27.219 1.707 4.52 1 98.81 253 LEU A O 1
ATOM 1965 N N . ILE A 1 254 ? -27 3.035 6.305 1 98.88 254 ILE A N 1
ATOM 1966 C CA . ILE A 1 254 ? -26.047 3.943 5.68 1 98.88 254 ILE A CA 1
ATOM 1967 C C . ILE A 1 254 ? -24.672 3.758 6.316 1 98.88 254 ILE A C 1
ATOM 1969 O O . ILE A 1 254 ? -24.547 3.701 7.543 1 98.88 254 ILE A O 1
ATOM 1973 N N . VAL A 1 255 ? -23.688 3.557 5.504 1 98.88 255 VAL A N 1
ATOM 1974 C CA . VAL A 1 255 ? -22.312 3.514 5.984 1 98.88 255 VAL A CA 1
ATOM 1975 C C . VAL A 1 255 ? -21.547 4.742 5.492 1 98.88 255 VAL A C 1
ATOM 1977 O O . VAL A 1 255 ? -21.656 5.113 4.32 1 98.88 255 VAL A O 1
ATOM 1980 N N . ILE A 1 256 ? -20.797 5.406 6.383 1 98.88 256 ILE A N 1
ATOM 1981 C CA . ILE A 1 256 ? -20.031 6.586 5.992 1 98.88 256 ILE A CA 1
ATOM 1982 C C . ILE A 1 256 ? -18.547 6.363 6.281 1 98.88 256 ILE A C 1
ATOM 1984 O O . ILE A 1 256 ? -18.188 5.68 7.246 1 98.88 256 ILE A O 1
ATOM 1988 N N . ASN A 1 257 ? -17.703 6.844 5.453 1 98.5 257 ASN A N 1
ATOM 1989 C CA . ASN A 1 257 ? -16.266 6.945 5.637 1 98.5 257 ASN A CA 1
ATOM 1990 C C . ASN A 1 257 ? -15.797 8.398 5.652 1 98.5 257 ASN A C 1
ATOM 1992 O O . ASN A 1 257 ? -15.602 9.008 4.598 1 98.5 257 ASN A O 1
ATOM 1996 N N . ASN A 1 258 ? -15.633 8.953 6.805 1 97.81 258 ASN A N 1
ATOM 1997 C CA . ASN A 1 258 ? -15.289 10.359 6.996 1 97.81 258 ASN A CA 1
ATOM 1998 C C . ASN A 1 258 ? -13.82 10.531 7.383 1 97.81 258 ASN A C 1
ATOM 2000 O O . ASN A 1 258 ? -13.148 9.555 7.719 1 97.81 258 ASN A O 1
ATOM 2004 N N . TYR A 1 259 ? -13.328 11.773 7.293 1 96.38 259 TYR A N 1
ATOM 2005 C CA . TYR A 1 259 ? -12.031 12.125 7.859 1 96.38 259 TYR A CA 1
ATOM 2006 C C . TYR A 1 259 ? -12.102 12.203 9.383 1 96.38 259 TYR A C 1
ATOM 2008 O O . TYR A 1 259 ? -12.75 13.086 9.938 1 96.38 259 TYR A O 1
ATOM 2016 N N . ASN A 1 260 ? -11.375 11.398 10.062 1 96.69 260 ASN A N 1
ATOM 2017 C CA . ASN A 1 260 ? -11.57 11.172 11.492 1 96.69 260 ASN A CA 1
ATOM 2018 C C . ASN A 1 260 ? -11.219 12.406 12.312 1 96.69 260 ASN A C 1
ATOM 2020 O O . ASN A 1 260 ? -11.805 12.648 13.367 1 96.69 260 ASN A O 1
ATOM 2024 N N . ARG A 1 261 ? -10.336 13.203 11.789 1 95.81 261 ARG A N 1
ATOM 2025 C CA . ARG A 1 261 ? -9.852 14.32 12.586 1 95.81 261 ARG A CA 1
ATOM 2026 C C . ARG A 1 261 ? -10.742 15.547 12.398 1 95.81 261 ARG A C 1
ATOM 2028 O O . ARG A 1 261 ? -10.539 16.578 13.055 1 95.81 261 ARG A O 1
ATOM 2035 N N . ASN A 1 262 ? -11.672 15.469 11.453 1 97.25 262 ASN A N 1
ATOM 2036 C CA . ASN A 1 262 ? -12.742 16.453 11.383 1 97.25 262 ASN A CA 1
ATOM 2037 C C . ASN A 1 262 ? -13.852 16.141 12.383 1 97.25 262 ASN A C 1
ATOM 2039 O O . ASN A 1 262 ? -14.977 15.812 11.992 1 97.25 262 ASN A O 1
ATOM 2043 N N . VAL A 1 263 ? -13.672 16.359 13.633 1 98.06 263 VAL A N 1
ATOM 2044 C CA . VAL A 1 263 ? -14.5 15.891 14.742 1 98.06 263 VAL A CA 1
ATOM 2045 C C . VAL A 1 263 ? -15.812 16.672 14.781 1 98.06 263 VAL A C 1
ATOM 2047 O O . VAL A 1 263 ? -16.844 16.141 15.164 1 98.06 263 VAL A O 1
ATOM 2050 N N . GLU A 1 264 ? -15.797 17.922 14.422 1 98.06 264 GLU A N 1
ATOM 2051 C CA . GLU A 1 264 ? -17.016 18.719 14.492 1 98.06 264 GLU A CA 1
ATOM 2052 C C . GLU A 1 264 ? -18.078 18.203 13.508 1 98.06 264 GLU A C 1
ATOM 2054 O O . GLU A 1 264 ? -19.266 18.188 13.82 1 98.06 264 GLU A O 1
ATOM 2059 N N . ARG A 1 265 ? -17.672 17.797 12.289 1 98 265 ARG A N 1
ATOM 2060 C CA . ARG A 1 265 ? -18.594 17.203 11.328 1 98 265 ARG A CA 1
ATOM 2061 C C . ARG A 1 265 ? -19.328 16.016 11.93 1 98 265 ARG A C 1
ATOM 2063 O O . ARG A 1 265 ? -20.547 15.891 11.789 1 98 265 ARG A O 1
ATOM 2070 N N . ILE A 1 266 ? -18.625 15.172 12.633 1 98.38 266 ILE A N 1
ATOM 2071 C CA . ILE A 1 266 ? -19.203 13.953 13.195 1 98.38 266 ILE A CA 1
ATOM 2072 C C . ILE A 1 266 ? -20.094 14.305 14.391 1 98.38 266 ILE A C 1
ATOM 2074 O O . ILE A 1 266 ? -21.156 13.703 14.578 1 98.38 266 ILE A O 1
ATOM 2078 N N . HIS A 1 267 ? -19.609 15.266 15.211 1 98.5 267 HIS A N 1
ATOM 2079 C CA . HIS A 1 267 ? -20.422 15.773 16.312 1 98.5 267 HIS A CA 1
ATOM 2080 C C . HIS A 1 267 ? -21.797 16.234 15.812 1 98.5 267 HIS A C 1
ATOM 2082 O O . HIS A 1 267 ? -22.828 15.852 16.375 1 98.5 267 HIS A O 1
ATOM 2088 N N . ARG A 1 268 ? -21.828 16.953 14.773 1 98.38 268 ARG A N 1
ATOM 2089 C CA . ARG A 1 268 ? -23.062 17.453 14.195 1 98.38 268 ARG A CA 1
ATOM 2090 C C . ARG A 1 268 ? -23.891 16.328 13.594 1 98.38 268 ARG A C 1
ATOM 2092 O O . ARG A 1 268 ? -25.109 16.297 13.703 1 98.38 268 ARG A O 1
ATOM 2099 N N . LEU A 1 269 ? -23.25 15.391 12.977 1 98.62 269 LEU A N 1
ATOM 2100 C CA . LEU A 1 269 ? -23.938 14.258 12.367 1 98.62 269 LEU A CA 1
ATOM 2101 C C . LEU A 1 269 ? -24.609 13.391 13.422 1 98.62 269 LEU A C 1
ATOM 2103 O O . LEU A 1 269 ? -25.656 12.797 13.172 1 98.62 269 LEU A O 1
ATOM 2107 N N . ILE A 1 270 ? -23.953 13.242 14.617 1 98.69 270 ILE A N 1
ATOM 2108 C CA . ILE A 1 270 ? -24.594 12.523 15.719 1 98.69 270 ILE A CA 1
ATOM 2109 C C . ILE A 1 270 ? -25.953 13.133 16.016 1 98.69 270 ILE A C 1
ATOM 2111 O O . ILE A 1 270 ? -26.953 12.414 16.109 1 98.69 270 ILE A O 1
ATOM 2115 N N . SER A 1 271 ? -26.016 14.43 16.062 1 98.12 271 SER A N 1
ATOM 2116 C CA . SER A 1 271 ? -27.266 15.141 16.328 1 98.12 271 SER A CA 1
ATOM 2117 C C . SER A 1 271 ? -28.25 14.977 15.18 1 98.12 271 SER A C 1
ATOM 2119 O O . SER A 1 271 ? -29.438 14.766 15.406 1 98.12 271 SER A O 1
ATOM 2121 N N . VAL A 1 272 ? -27.766 15.094 13.961 1 98.38 272 VAL A N 1
ATOM 2122 C CA . VAL A 1 272 ? -28.625 14.938 12.789 1 98.38 272 VAL A CA 1
ATOM 2123 C C . VAL A 1 272 ? -29.266 13.555 12.797 1 98.38 272 VAL A C 1
ATOM 2125 O O . VAL A 1 272 ? -30.469 13.422 12.562 1 98.38 272 VAL A O 1
ATOM 2128 N N . CYS A 1 273 ? -28.484 12.523 13.055 1 98.62 273 CYS A N 1
ATOM 2129 C CA . CYS A 1 273 ? -29 11.156 13.102 1 98.62 273 CYS A CA 1
ATOM 2130 C C . CYS A 1 273 ? -30.094 11.023 14.156 1 98.62 273 CYS A C 1
ATOM 2132 O O . CYS A 1 273 ? -31.172 10.5 13.875 1 98.62 273 CYS A O 1
ATOM 2134 N N . GLU A 1 274 ? -29.828 11.531 15.336 1 97.88 274 GLU A N 1
ATOM 2135 C CA . GLU A 1 274 ? -30.797 11.461 16.422 1 97.88 274 GLU A CA 1
ATOM 2136 C C . GLU A 1 274 ? -32.125 12.141 16.047 1 97.88 274 GLU A C 1
ATOM 2138 O O . GLU A 1 274 ? -33.188 11.594 16.281 1 97.88 274 GLU A O 1
ATOM 2143 N N . ASN A 1 275 ? -32.031 13.273 15.477 1 97.94 275 ASN A N 1
ATOM 2144 C CA . ASN A 1 275 ? -33.219 14.062 15.109 1 97.94 275 ASN A CA 1
ATOM 2145 C C . ASN A 1 275 ? -34.031 13.367 14.031 1 97.94 275 ASN A C 1
ATOM 2147 O O . ASN A 1 275 ? -35.25 13.555 13.961 1 97.94 275 ASN A O 1
ATOM 2151 N N . GLU A 1 276 ? -33.375 12.602 13.25 1 97.75 276 GLU A N 1
ATOM 2152 C CA . GLU A 1 276 ? -34.062 11.922 12.156 1 97.75 276 GLU A CA 1
ATOM 2153 C C . GLU A 1 276 ? -34.438 10.484 12.539 1 97.75 276 GLU A C 1
ATOM 2155 O O . GLU A 1 276 ? -34.844 9.695 11.688 1 97.75 276 GLU A O 1
ATOM 2160 N N . GLY A 1 277 ? -34.125 10.102 13.742 1 97 277 GLY A N 1
ATOM 2161 C CA . GLY A 1 277 ? -34.594 8.828 14.258 1 97 277 GLY A CA 1
ATOM 2162 C C . GLY A 1 277 ? -33.594 7.699 14.031 1 97 277 GLY A C 1
ATOM 2163 O O . GLY A 1 277 ? -33.969 6.527 14.031 1 97 277 GLY A O 1
ATOM 2164 N N . ARG A 1 278 ? -32.406 8.023 13.742 1 98.5 278 ARG A N 1
ATOM 2165 C CA . ARG A 1 278 ? -31.344 7.016 13.609 1 98.5 278 ARG A CA 1
ATOM 2166 C C . ARG A 1 278 ? -30.266 7.207 14.672 1 98.5 278 ARG A C 1
ATOM 2168 O O . ARG A 1 278 ? -30.234 8.227 15.359 1 98.5 278 ARG A O 1
ATOM 2175 N N . THR A 1 279 ? -29.438 6.25 14.852 1 98.75 279 THR A N 1
ATOM 2176 C CA . THR A 1 279 ? -28.266 6.297 15.719 1 98.75 279 THR A CA 1
ATOM 2177 C C . THR A 1 279 ? -26.984 6.203 14.898 1 98.75 279 THR A C 1
ATOM 2179 O O . THR A 1 279 ? -26.812 5.273 14.109 1 98.75 279 THR A O 1
ATOM 2182 N N . LEU A 1 280 ? -26.125 7.203 15.031 1 98.88 280 LEU A N 1
ATOM 2183 C CA . LEU A 1 280 ? -24.797 7.102 14.438 1 98.88 280 LEU A CA 1
ATOM 2184 C C . LEU A 1 280 ? -23.891 6.207 15.281 1 98.88 280 LEU A C 1
ATOM 2186 O O . LEU A 1 280 ? -23.625 6.508 16.453 1 98.88 280 LEU A O 1
ATOM 2190 N N . VAL A 1 281 ? -23.453 5.125 14.734 1 98.88 281 VAL A N 1
ATOM 2191 C CA . VAL A 1 281 ? -22.562 4.18 15.391 1 98.88 281 VAL A CA 1
ATOM 2192 C C . VAL A 1 281 ? -21.125 4.387 14.898 1 98.88 281 VAL A C 1
ATOM 2194 O O . VAL A 1 281 ? -20.875 4.379 13.688 1 98.88 281 VAL A O 1
ATOM 2197 N N . LEU A 1 282 ? -20.25 4.602 15.828 1 98.69 282 LEU A N 1
ATOM 2198 C CA . LEU A 1 282 ? -18.875 4.93 15.484 1 98.69 282 LEU A CA 1
ATOM 2199 C C . LEU A 1 282 ? -17.953 3.746 15.75 1 98.69 282 LEU A C 1
ATOM 2201 O O . LEU A 1 282 ? -18.172 2.977 16.688 1 98.69 282 LEU A O 1
ATOM 2205 N N . GLU A 1 283 ? -16.906 3.607 14.953 1 97.62 283 GLU A N 1
ATOM 2206 C CA . GLU A 1 283 ? -15.797 2.766 15.391 1 97.62 283 GLU A CA 1
ATOM 2207 C C . GLU A 1 283 ? -15.109 3.355 16.609 1 97.62 283 GLU A C 1
ATOM 2209 O O . GLU A 1 283 ? -15.164 4.562 16.844 1 97.62 283 GLU A O 1
ATOM 2214 N N . PRO A 1 284 ? -14.438 2.547 17.375 1 97.31 284 PRO A N 1
ATOM 2215 C CA . PRO A 1 284 ? -13.867 2.998 18.641 1 97.31 284 PRO A CA 1
ATOM 2216 C C . PRO A 1 284 ? -12.883 4.148 18.484 1 97.31 284 PRO A C 1
ATOM 2218 O O . PRO A 1 284 ? -12.883 5.094 19.266 1 97.31 284 PRO A O 1
ATOM 2221 N N . ILE A 1 285 ? -12.055 4.172 17.516 1 97.06 285 ILE A N 1
ATOM 2222 C CA . ILE A 1 285 ? -11.062 5.211 17.281 1 97.06 285 ILE A CA 1
ATOM 2223 C C . ILE A 1 285 ? -11.758 6.551 17.047 1 97.06 285 ILE A C 1
ATOM 2225 O O . ILE A 1 285 ? -11.406 7.559 17.672 1 97.06 285 ILE A O 1
ATOM 2229 N N . GLN A 1 286 ? -12.727 6.562 16.156 1 97.56 286 GLN A N 1
ATOM 2230 C CA . GLN A 1 286 ? -13.492 7.781 15.914 1 97.56 286 GLN A CA 1
ATOM 2231 C C . GLN A 1 286 ? -14.18 8.258 17.188 1 97.56 286 GLN A C 1
ATOM 2233 O O . GLN A 1 286 ? -14.227 9.461 17.453 1 97.56 286 GLN A O 1
ATOM 2238 N N . ALA A 1 287 ? -14.711 7.281 17.938 1 98 287 ALA A N 1
ATOM 2239 C CA . ALA A 1 287 ? -15.375 7.613 19.188 1 98 287 ALA A CA 1
ATOM 2240 C C . ALA A 1 287 ? -14.414 8.328 20.141 1 98 287 ALA A C 1
ATOM 2242 O O . ALA A 1 287 ? -14.797 9.289 20.812 1 98 287 ALA A O 1
ATOM 2243 N N . GLU A 1 288 ? -13.203 7.879 20.141 1 97.06 288 GLU A N 1
ATOM 2244 C CA . GLU A 1 288 ? -12.195 8.477 21.016 1 97.06 288 GLU A CA 1
ATOM 2245 C C . GLU A 1 288 ? -11.906 9.922 20.625 1 97.06 288 GLU A C 1
ATOM 2247 O O . GLU A 1 288 ? -11.719 10.781 21.484 1 97.06 288 GLU A O 1
ATOM 2252 N N . TYR A 1 289 ? -11.852 10.188 19.375 1 97.62 289 TYR A N 1
ATOM 2253 C CA . TYR A 1 289 ? -11.641 11.555 18.891 1 97.62 289 TYR A CA 1
ATOM 2254 C C . TYR A 1 289 ? -12.805 12.453 19.297 1 97.62 289 TYR A C 1
ATOM 2256 O O . TYR A 1 289 ? -12.594 13.594 19.719 1 97.62 289 TYR A O 1
ATOM 2264 N N . ILE A 1 290 ? -14.039 11.953 19.172 1 98.12 290 ILE A N 1
ATOM 2265 C CA . ILE A 1 290 ? -15.219 12.727 19.516 1 98.12 290 ILE A CA 1
ATOM 2266 C C . ILE A 1 290 ? -15.227 13.008 21.016 1 98.12 290 ILE A C 1
ATOM 2268 O O . ILE A 1 290 ? -15.453 14.148 21.438 1 98.12 290 ILE A O 1
ATOM 2272 N N . LYS A 1 291 ? -14.953 12 21.797 1 97.31 291 LYS A N 1
ATOM 2273 C CA . LYS A 1 291 ? -14.938 12.141 23.25 1 97.31 291 LYS A CA 1
ATOM 2274 C C . LYS A 1 291 ? -13.953 13.219 23.688 1 97.31 291 LYS A C 1
ATOM 2276 O O . LYS A 1 291 ? -14.211 13.953 24.641 1 97.31 291 LYS A O 1
ATOM 2281 N N . ALA A 1 292 ? -12.852 13.312 23.016 1 97 292 ALA A N 1
ATOM 2282 C CA . ALA A 1 292 ? -11.812 14.281 23.375 1 97 292 ALA A CA 1
ATOM 2283 C C . ALA A 1 292 ? -12.336 15.711 23.25 1 97 292 ALA A C 1
ATOM 2285 O O . ALA A 1 292 ? -11.922 16.594 24.016 1 97 292 ALA A O 1
ATOM 2286 N N . PHE A 1 293 ? -13.281 15.984 22.391 1 98.19 293 PHE A N 1
ATOM 2287 C CA . PHE A 1 293 ? -13.703 17.359 22.125 1 98.19 293 PHE A CA 1
ATOM 2288 C C . PHE A 1 293 ? -15.156 17.562 22.547 1 98.19 293 PHE A C 1
ATOM 2290 O O . PHE A 1 293 ? -15.555 18.688 22.891 1 98.19 293 PHE A O 1
ATOM 2297 N N . TYR A 1 294 ? -15.922 16.5 22.469 1 97.94 294 TYR A N 1
ATOM 2298 C CA . TYR A 1 294 ? -17.344 16.578 22.766 1 97.94 294 TYR A CA 1
ATOM 2299 C C . TYR A 1 294 ? -17.766 15.469 23.719 1 97.94 294 TYR A C 1
ATOM 2301 O O . TYR A 1 294 ? -18.594 14.625 23.375 1 97.94 294 TYR A O 1
ATOM 2309 N N . PRO A 1 295 ? -17.312 15.508 24.938 1 96.38 295 PRO A N 1
ATOM 2310 C CA . PRO A 1 295 ? -17.594 14.445 25.906 1 96.38 295 PRO A CA 1
ATOM 2311 C C . PRO A 1 295 ? -19.062 14.336 26.25 1 96.38 295 PRO A C 1
ATOM 2313 O O . PRO A 1 295 ? -19.516 13.312 26.781 1 96.38 295 PRO A O 1
ATOM 2316 N N . GLU A 1 296 ? -19.859 15.297 25.922 1 96.75 296 GLU A N 1
ATOM 2317 C CA . GLU A 1 296 ? -21.281 15.312 26.25 1 96.75 296 GLU A CA 1
ATOM 2318 C C . GLU A 1 296 ? -22.078 14.5 25.234 1 96.75 296 GLU A C 1
ATOM 2320 O O . GLU A 1 296 ? -23.25 14.188 25.469 1 96.75 296 GLU A O 1
ATOM 2325 N N . ASP A 1 297 ? -21.5 14.188 24.078 1 97.81 297 ASP A N 1
ATOM 2326 C CA . ASP A 1 297 ? -22.234 13.453 23.047 1 97.81 297 ASP A CA 1
ATOM 2327 C C . ASP A 1 297 ? -22.578 12.047 23.516 1 97.81 297 ASP A C 1
ATOM 2329 O O . ASP A 1 297 ? -21.797 11.406 24.203 1 97.81 297 ASP A O 1
ATOM 2333 N N . LYS A 1 298 ? -23.797 11.578 23.203 1 96.81 298 LYS A N 1
ATOM 2334 C CA . LYS A 1 298 ? -24.156 10.18 23.391 1 96.81 298 LYS A CA 1
ATOM 2335 C C . LYS A 1 298 ? -23.531 9.297 22.312 1 96.81 298 LYS A C 1
ATOM 2337 O O . LYS A 1 298 ? -24.062 9.188 21.203 1 96.81 298 LYS A O 1
ATOM 2342 N N . ILE A 1 299 ? -22.484 8.555 22.719 1 98.19 299 ILE A N 1
ATOM 2343 C CA . ILE A 1 299 ? -21.688 7.828 21.75 1 98.19 299 ILE A CA 1
ATOM 2344 C C . ILE A 1 299 ? -22.125 6.363 21.703 1 98.19 299 ILE A C 1
ATOM 2346 O O . ILE A 1 299 ? -22.281 5.723 22.75 1 98.19 299 ILE A O 1
ATOM 2350 N N . SER A 1 300 ? -22.422 5.863 20.578 1 98.56 300 SER A N 1
ATOM 2351 C CA . SER A 1 300 ? -22.594 4.445 20.281 1 98.56 300 SER A CA 1
ATOM 2352 C C . SER A 1 300 ? -21.391 3.898 19.5 1 98.56 300 SER A C 1
ATOM 2354 O O . SER A 1 300 ? -20.938 4.52 18.547 1 98.56 300 SER A O 1
ATOM 2356 N N . VAL A 1 301 ? -20.859 2.734 19.969 1 98.38 301 VAL A N 1
ATOM 2357 C CA . VAL A 1 301 ? -19.625 2.215 19.375 1 98.38 301 VAL A CA 1
ATOM 2358 C C . VAL A 1 301 ? -19.875 0.82 18.797 1 98.38 301 VAL A C 1
ATOM 2360 O O . VAL A 1 301 ? -20.578 0.013 19.406 1 98.38 301 VAL A O 1
ATOM 2363 N N . TYR A 1 302 ? -19.297 0.613 17.656 1 97.94 302 TYR A N 1
ATOM 2364 C CA . TYR A 1 302 ? -19.406 -0.673 16.984 1 97.94 302 TYR A CA 1
ATOM 2365 C C . TYR A 1 302 ? -18.484 -1.703 17.625 1 97.94 302 TYR A C 1
ATOM 2367 O O . TYR A 1 302 ? -17.266 -1.485 17.734 1 97.94 302 TYR A O 1
ATOM 2375 N N . THR A 1 303 ? -18.953 -2.818 18 1 96.94 303 THR A N 1
ATOM 2376 C CA . THR A 1 303 ? -18.234 -3.756 18.859 1 96.94 303 THR A CA 1
ATOM 2377 C C . THR A 1 303 ? -17.25 -4.586 18.031 1 96.94 303 THR A C 1
ATOM 2379 O O . THR A 1 303 ? -16.328 -5.191 18.578 1 96.94 303 THR A O 1
ATOM 2382 N N . GLN A 1 304 ? -17.391 -4.629 16.703 1 92.81 304 GLN A N 1
ATOM 2383 C CA . GLN A 1 304 ? -16.578 -5.484 15.836 1 92.81 304 GLN A CA 1
ATOM 2384 C C . GLN A 1 304 ? -15.102 -5.074 15.883 1 92.81 304 GLN A C 1
ATOM 2386 O O . GLN A 1 304 ? -14.219 -5.871 15.555 1 92.81 304 GLN A O 1
ATOM 2391 N N . ASN A 1 305 ? -14.75 -3.881 16.328 1 89.5 305 ASN A N 1
ATOM 2392 C CA . ASN A 1 305 ? -13.391 -3.381 16.219 1 89.5 305 ASN A CA 1
ATOM 2393 C C . ASN A 1 305 ? -12.805 -2.998 17.578 1 89.5 305 ASN A C 1
ATOM 2395 O O . ASN A 1 305 ? -11.789 -2.311 17.641 1 89.5 305 ASN A O 1
ATOM 2399 N N . ILE A 1 306 ? -13.375 -3.375 18.625 1 93.25 306 ILE A N 1
ATOM 2400 C CA . ILE A 1 306 ? -12.984 -2.947 19.953 1 93.25 306 ILE A CA 1
ATOM 2401 C C . ILE A 1 306 ? -11.648 -3.586 20.328 1 93.25 306 ILE A C 1
ATOM 2403 O O . ILE A 1 306 ? -10.82 -2.961 21 1 93.25 306 ILE A O 1
ATOM 2407 N N . ASP A 1 307 ? -11.367 -4.738 19.875 1 89.44 307 ASP A N 1
ATOM 2408 C CA . ASP A 1 307 ? -10.188 -5.496 20.281 1 89.44 307 ASP A CA 1
ATOM 2409 C C . ASP A 1 307 ? -8.93 -4.938 19.625 1 89.44 307 ASP A C 1
ATOM 2411 O O . ASP A 1 307 ? -7.812 -5.246 20.062 1 89.44 307 ASP A O 1
ATOM 2415 N N . GLU A 1 308 ? -9.078 -4.121 18.672 1 88.38 308 GLU A N 1
ATOM 2416 C CA . GLU A 1 308 ? -7.926 -3.572 17.969 1 88.38 308 GLU A CA 1
ATOM 2417 C C . GLU A 1 308 ? -7.422 -2.295 18.625 1 88.38 308 GLU A C 1
ATOM 2419 O O . GLU A 1 308 ? -6.355 -1.785 18.281 1 88.38 308 GLU A O 1
ATOM 2424 N N . CYS A 1 309 ? -8.117 -1.829 19.578 1 91.88 309 CYS A N 1
ATOM 2425 C CA . CYS A 1 309 ? -7.801 -0.522 20.156 1 91.88 309 CYS A CA 1
ATOM 2426 C C . CYS A 1 309 ? -6.734 -0.638 21.234 1 91.88 309 CYS A C 1
ATOM 2428 O O . CYS A 1 309 ? -6.727 -1.602 22 1 91.88 309 CYS A O 1
ATOM 2430 N N . SER A 1 310 ? -5.875 0.304 21.328 1 89.94 310 SER A N 1
ATOM 2431 C CA . SER A 1 310 ? -4.805 0.373 22.328 1 89.94 310 SER A CA 1
ATOM 2432 C C . SER A 1 310 ? -5.258 1.101 23.578 1 89.94 310 SER A C 1
ATOM 2434 O O . SER A 1 310 ? -4.445 1.393 24.469 1 89.94 310 SER A O 1
ATOM 2436 N N . PHE A 1 311 ? -6.516 1.529 23.656 1 93.31 311 PHE A N 1
ATOM 2437 C CA . PHE A 1 311 ? -7.047 2.271 24.797 1 93.31 311 PHE A CA 1
ATOM 2438 C C . PHE A 1 311 ? -8.258 1.562 25.391 1 93.31 311 PHE A C 1
ATOM 2440 O O . PHE A 1 311 ? -8.844 0.685 24.75 1 93.31 311 PHE A O 1
ATOM 2447 N N . ALA A 1 312 ? -8.609 1.922 26.625 1 93.19 312 ALA A N 1
ATOM 2448 C CA . ALA A 1 312 ? -9.758 1.336 27.312 1 93.19 312 ALA A CA 1
ATOM 2449 C C . ALA A 1 312 ? -11.062 1.903 26.75 1 93.19 312 ALA A C 1
ATOM 2451 O O . ALA A 1 312 ? -11.195 3.115 26.562 1 93.19 312 ALA A O 1
ATOM 2452 N N . ILE A 1 313 ? -11.898 1.031 26.5 1 94.12 313 ILE A N 1
ATOM 2453 C CA . ILE A 1 313 ? -13.219 1.428 26.016 1 94.12 313 ILE A CA 1
ATOM 2454 C C . ILE A 1 313 ? -14.016 2.072 27.141 1 94.12 313 ILE A C 1
ATOM 2456 O O . ILE A 1 313 ? -14.078 1.538 28.25 1 94.12 313 ILE A O 1
ATOM 2460 N N . SER A 1 314 ? -14.664 3.156 26.844 1 94.5 314 SER A N 1
ATOM 2461 C CA . SER A 1 314 ? -15.445 3.859 27.859 1 94.5 314 SER A CA 1
ATOM 2462 C C . SER A 1 314 ? -16.703 3.078 28.234 1 94.5 314 SER A C 1
ATOM 2464 O O . SER A 1 314 ? -17.453 2.639 27.359 1 94.5 314 SER A O 1
ATOM 2466 N N . PRO A 1 315 ? -16.969 2.93 29.531 1 94.12 315 PRO A N 1
ATOM 2467 C CA . PRO A 1 315 ? -18.188 2.244 29.953 1 94.12 315 PRO A CA 1
ATOM 2468 C C . PRO A 1 315 ? -19.453 3.037 29.641 1 94.12 315 PRO A C 1
ATOM 2470 O O . PRO A 1 315 ? -20.562 2.49 29.688 1 94.12 315 PRO A O 1
ATOM 2473 N N . ASP A 1 316 ? -19.312 4.273 29.312 1 95.25 316 ASP A N 1
ATOM 2474 C CA . ASP A 1 316 ? -20.453 5.145 29.047 1 95.25 316 ASP A CA 1
ATOM 2475 C C . ASP A 1 316 ? -20.938 4.977 27.609 1 95.25 316 ASP A C 1
ATOM 2477 O O . ASP A 1 316 ? -22.031 5.434 27.266 1 95.25 316 ASP A O 1
ATOM 2481 N N . TRP A 1 317 ? -20.141 4.391 26.766 1 97.44 317 TRP A N 1
ATOM 2482 C CA . TRP A 1 317 ? -20.531 4.23 25.375 1 97.44 317 TRP A CA 1
ATOM 2483 C C . TRP A 1 317 ? -21.531 3.094 25.219 1 97.44 317 TRP A C 1
ATOM 2485 O O . TRP A 1 317 ? -21.406 2.055 25.875 1 97.44 317 TRP A O 1
ATOM 2495 N N . LYS A 1 318 ? -22.516 3.328 24.438 1 98.06 318 LYS A N 1
ATOM 2496 C CA . LYS A 1 318 ? -23.438 2.258 24.094 1 98.06 318 LYS A CA 1
ATOM 2497 C C . LYS A 1 318 ? -22.828 1.31 23.062 1 98.06 318 LYS A C 1
ATOM 2499 O O . LYS A 1 318 ? -22.344 1.748 22.016 1 98.06 318 LYS A O 1
ATOM 2504 N N . MET A 1 319 ? -22.938 -0.012 23.375 1 98 319 MET A N 1
ATOM 2505 C CA . MET A 1 319 ? -22.375 -1.018 22.484 1 98 319 MET A CA 1
ATOM 2506 C C . MET A 1 319 ? -23.406 -1.445 21.438 1 98 319 MET A C 1
ATOM 2508 O O . MET A 1 319 ? -24.562 -1.717 21.766 1 98 319 MET A O 1
ATOM 2512 N N . VAL A 1 320 ? -23.062 -1.411 20.172 1 98.5 320 VAL A N 1
ATOM 2513 C CA . VAL A 1 320 ? -23.891 -1.868 19.078 1 98.5 320 VAL A CA 1
ATOM 2514 C C . VAL A 1 320 ? -23.188 -2.996 18.328 1 98.5 320 VAL A C 1
ATOM 2516 O O . VAL A 1 320 ? -22.047 -2.836 17.875 1 98.5 320 VAL A O 1
ATOM 2519 N N . THR A 1 321 ? -23.844 -4.129 18.203 1 98.31 321 THR A N 1
ATOM 2520 C CA . THR A 1 321 ? -23.266 -5.289 17.531 1 98.31 321 THR A CA 1
ATOM 2521 C C . THR A 1 321 ? -23.734 -5.352 16.062 1 98.31 321 THR A C 1
ATOM 2523 O O . THR A 1 321 ? -24.656 -4.641 15.672 1 98.31 321 THR A O 1
ATOM 2526 N N . ARG A 1 322 ? -23.078 -6.188 15.32 1 97.81 322 ARG A N 1
ATOM 2527 C CA . ARG A 1 322 ? -23.531 -6.445 13.953 1 97.81 322 ARG A CA 1
ATOM 2528 C C . ARG A 1 322 ? -24.969 -6.941 13.938 1 97.81 322 ARG A C 1
ATOM 2530 O O . ARG A 1 322 ? -25.75 -6.559 13.07 1 97.81 322 ARG A O 1
ATOM 2537 N N . LYS A 1 323 ? -25.312 -7.812 14.836 1 97.94 323 LYS A N 1
ATOM 2538 C CA . LYS A 1 323 ? -26.672 -8.352 14.938 1 97.94 323 LYS A CA 1
ATOM 2539 C C . LYS A 1 323 ? -27.703 -7.234 15.117 1 97.94 323 LYS A C 1
ATOM 2541 O O . LYS A 1 323 ? -28.766 -7.266 14.5 1 97.94 323 LYS A O 1
ATOM 2546 N N . ASP A 1 324 ? -27.328 -6.246 15.945 1 98.56 324 ASP A N 1
ATOM 2547 C CA . ASP A 1 324 ? -28.203 -5.105 16.141 1 98.56 324 ASP A CA 1
ATOM 2548 C C . ASP A 1 324 ? -28.5 -4.391 14.828 1 98.56 324 ASP A C 1
ATOM 2550 O O . ASP A 1 324 ? -29.641 -4.062 14.531 1 98.56 324 ASP A O 1
ATOM 2554 N N . ILE A 1 325 ? -27.484 -4.211 14.047 1 98.56 325 ILE A N 1
ATOM 2555 C CA . ILE A 1 325 ? -27.609 -3.494 12.781 1 98.56 325 ILE A CA 1
ATOM 2556 C C . ILE A 1 325 ? -28.406 -4.332 11.789 1 98.56 325 ILE A C 1
ATOM 2558 O O . ILE A 1 325 ? -29.297 -3.818 11.109 1 98.56 325 ILE A O 1
ATOM 2562 N N . LEU A 1 326 ? -28.156 -5.586 11.742 1 98.44 326 LEU A N 1
ATOM 2563 C CA . LEU A 1 326 ? -28.875 -6.473 10.82 1 98.44 326 LEU A CA 1
ATOM 2564 C C . LEU A 1 326 ? -30.344 -6.566 11.188 1 98.44 326 LEU A C 1
ATOM 2566 O O . LEU A 1 326 ? -31.203 -6.68 10.312 1 98.44 326 LEU A O 1
ATOM 2570 N N . ASP A 1 327 ? -30.625 -6.516 12.477 1 98.25 327 ASP A N 1
ATOM 2571 C CA . ASP A 1 327 ? -32 -6.633 12.961 1 98.25 327 ASP A CA 1
ATOM 2572 C C . ASP A 1 327 ? -32.781 -5.359 12.672 1 98.25 327 ASP A C 1
ATOM 2574 O O . ASP A 1 327 ? -34 -5.41 12.461 1 98.25 327 ASP A O 1
ATOM 2578 N N . ASP A 1 328 ? -32.125 -4.191 12.703 1 98.06 328 ASP A N 1
ATOM 2579 C CA . ASP A 1 328 ? -32.781 -2.912 12.477 1 98.06 328 ASP A CA 1
ATOM 2580 C C . ASP A 1 328 ? -31.906 -1.965 11.672 1 98.06 328 ASP A C 1
ATOM 2582 O O . ASP A 1 328 ? -31.531 -0.896 12.164 1 98.06 328 ASP A O 1
ATOM 2586 N N . PRO A 1 329 ? -31.719 -2.324 10.398 1 98.06 329 PRO A N 1
ATOM 2587 C CA . PRO A 1 329 ? -30.766 -1.541 9.602 1 98.06 329 PRO A CA 1
ATOM 2588 C C . PRO A 1 329 ? -31.219 -0.092 9.414 1 98.06 329 PRO A C 1
ATOM 2590 O O . PRO A 1 329 ? -30.375 0.809 9.328 1 98.06 329 PRO A O 1
ATOM 2593 N N . SER A 1 330 ? -32.469 0.222 9.414 1 97.44 330 SER A N 1
ATOM 2594 C CA . SER A 1 330 ? -32.969 1.569 9.188 1 97.44 330 SER A CA 1
ATOM 2595 C C . SER A 1 330 ? -32.781 2.449 10.414 1 97.44 330 SER A C 1
ATOM 2597 O O . SER A 1 330 ? -32.938 3.67 10.344 1 97.44 330 SER A O 1
ATOM 2599 N N . GLY A 1 331 ? -32.344 1.883 11.516 1 98.19 331 GLY A N 1
ATOM 2600 C CA . GLY A 1 331 ? -32.156 2.633 12.742 1 98.19 331 GLY A CA 1
ATOM 2601 C C . GLY A 1 331 ? -30.75 3.135 12.93 1 98.19 331 GLY A C 1
ATOM 2602 O O . GLY A 1 331 ? -30.469 3.861 13.883 1 98.19 331 GLY A O 1
ATOM 2603 N N . PHE A 1 332 ? -29.891 2.803 11.938 1 98.75 332 PHE A N 1
ATOM 2604 C CA . PHE A 1 332 ? -28.484 3.082 12.219 1 98.75 332 PHE A CA 1
ATOM 2605 C C . PHE A 1 332 ? -27.812 3.73 11.016 1 98.75 332 PHE A C 1
ATOM 2607 O O . PHE A 1 332 ? -28.234 3.537 9.875 1 98.75 332 PHE A O 1
ATOM 2614 N N . VAL A 1 333 ? -26.844 4.562 11.234 1 98.88 333 VAL A N 1
ATOM 2615 C CA . VAL A 1 333 ? -25.734 4.953 10.375 1 98.88 333 VAL A CA 1
ATOM 2616 C C . VAL A 1 333 ? -24.422 4.465 10.969 1 98.88 333 VAL A C 1
ATOM 2618 O O . VAL A 1 333 ? -24.156 4.66 12.156 1 98.88 333 VAL A O 1
ATOM 2621 N N . LEU A 1 334 ? -23.625 3.785 10.195 1 98.88 334 LEU A N 1
ATOM 2622 C CA . LEU A 1 334 ? -22.359 3.246 10.688 1 98.88 334 LEU A CA 1
ATOM 2623 C C . LEU A 1 334 ? -21.172 4.004 10.094 1 98.88 334 LEU A C 1
ATOM 2625 O O . LEU A 1 334 ? -21.062 4.137 8.875 1 98.88 334 LEU A O 1
ATOM 2629 N N . GLN A 1 335 ? -20.391 4.578 10.93 1 98.81 335 GLN A N 1
ATOM 2630 C CA . GLN A 1 335 ? -19.109 5.105 10.5 1 98.81 335 GLN A CA 1
ATOM 2631 C C . GLN A 1 335 ? -18.047 4.004 10.453 1 98.81 335 GLN A C 1
ATOM 2633 O O . GLN A 1 335 ? -17.828 3.309 11.445 1 98.81 335 GLN A O 1
ATOM 2638 N N . GLN A 1 336 ? -17.375 3.871 9.305 1 97.25 336 GLN A N 1
ATOM 2639 C CA . GLN A 1 336 ? -16.391 2.809 9.133 1 97.25 336 GLN A CA 1
ATOM 2640 C C . GLN A 1 336 ? -15.172 3.305 8.352 1 97.25 336 GLN A C 1
ATOM 2642 O O . GLN A 1 336 ? -15.312 3.92 7.293 1 97.25 336 GLN A O 1
ATOM 2647 N N . ASP A 1 337 ? -13.961 2.994 8.906 1 97.12 337 ASP A N 1
ATOM 2648 C CA . ASP A 1 337 ? -12.711 3.307 8.211 1 97.12 337 ASP A CA 1
ATOM 2649 C C . ASP A 1 337 ? -12.438 2.297 7.098 1 97.12 337 ASP A C 1
ATOM 2651 O O . ASP A 1 337 ? -12.852 1.14 7.188 1 97.12 337 ASP A O 1
ATOM 2655 N N . TYR A 1 338 ? -11.688 2.744 6.156 1 97.69 338 TYR A N 1
ATOM 2656 C CA . TYR A 1 338 ? -11.375 1.939 4.98 1 97.69 338 TYR A CA 1
ATOM 2657 C C . TYR A 1 338 ? -10.695 0.636 5.379 1 97.69 338 TYR A C 1
ATOM 2659 O O . TYR A 1 338 ? -10.914 -0.404 4.754 1 97.69 338 TYR A O 1
ATOM 2667 N N . LYS A 1 339 ? -9.828 0.639 6.332 1 95.94 339 LYS A N 1
ATOM 2668 C CA . LYS A 1 339 ? -9.07 -0.547 6.719 1 95.94 339 LYS A CA 1
ATOM 2669 C C . LYS A 1 339 ? -10 -1.681 7.141 1 95.94 339 LYS A C 1
ATOM 2671 O O . LYS A 1 339 ? -9.578 -2.834 7.246 1 95.94 339 LYS A O 1
ATOM 2676 N N . HIS A 1 340 ? -11.312 -1.402 7.379 1 96.94 340 HIS A N 1
ATOM 2677 C CA . HIS A 1 340 ? -12.281 -2.414 7.793 1 96.94 340 HIS A CA 1
ATOM 2678 C C . HIS A 1 340 ? -13.32 -2.662 6.707 1 96.94 340 HIS A C 1
ATOM 2680 O O . HIS A 1 340 ? -14.438 -3.088 6.996 1 96.94 340 HIS A O 1
ATOM 2686 N N . ILE A 1 341 ? -13.047 -2.398 5.484 1 97.62 341 ILE A N 1
ATOM 2687 C CA . ILE A 1 341 ? -14.008 -2.355 4.387 1 97.62 341 ILE A CA 1
ATOM 2688 C C . ILE A 1 341 ? -14.609 -3.742 4.18 1 97.62 341 ILE A C 1
ATOM 2690 O O . ILE A 1 341 ? -15.742 -3.867 3.695 1 97.62 341 ILE A O 1
ATOM 2694 N N . TYR A 1 342 ? -13.945 -4.867 4.551 1 97.44 342 TYR A N 1
ATOM 2695 C CA . TYR A 1 342 ? -14.461 -6.215 4.355 1 97.44 342 TYR A CA 1
ATOM 2696 C C . TYR A 1 342 ? -15.734 -6.43 5.164 1 97.44 342 TYR A C 1
ATOM 2698 O O . TYR A 1 342 ? -16.562 -7.281 4.816 1 97.44 342 TYR A O 1
ATOM 2706 N N . GLU A 1 343 ? -15.945 -5.672 6.203 1 97.19 343 GLU A N 1
ATOM 2707 C CA . GLU A 1 343 ? -17.156 -5.73 7.012 1 97.19 343 GLU A CA 1
ATOM 2708 C C . GLU A 1 343 ? -18.406 -5.492 6.164 1 97.19 343 GLU A C 1
ATOM 2710 O O . GLU A 1 343 ? -19.484 -6.02 6.461 1 97.19 343 GLU A O 1
ATOM 2715 N N . LEU A 1 344 ? -18.297 -4.762 5.102 1 98.06 344 LEU A N 1
ATOM 2716 C CA . LEU A 1 344 ? -19.438 -4.438 4.238 1 98.06 344 LEU A CA 1
ATOM 2717 C C . LEU A 1 344 ? -20 -5.691 3.586 1 98.06 344 LEU A C 1
ATOM 2719 O O . LEU A 1 344 ? -21.172 -5.719 3.191 1 98.06 344 LEU A O 1
ATOM 2723 N N . ILE A 1 345 ? -19.141 -6.707 3.428 1 97.88 345 ILE A N 1
ATOM 2724 C CA . ILE A 1 345 ? -19.609 -7.973 2.875 1 97.88 345 ILE A CA 1
ATOM 2725 C C . ILE A 1 345 ? -20.672 -8.57 3.791 1 97.88 345 ILE A C 1
ATOM 2727 O O . ILE A 1 345 ? -21.703 -9.055 3.32 1 97.88 345 ILE A O 1
ATOM 2731 N N . ASP A 1 346 ? -20.484 -8.469 5.102 1 97.31 346 ASP A N 1
ATOM 2732 C CA . ASP A 1 346 ? -21.422 -9.008 6.09 1 97.31 346 ASP A CA 1
ATOM 2733 C C . ASP A 1 346 ? -22.656 -8.133 6.199 1 97.31 346 ASP A C 1
ATOM 2735 O O . ASP A 1 346 ? -23.719 -8.609 6.621 1 97.31 346 ASP A O 1
ATOM 2739 N N . LEU A 1 347 ? -22.562 -6.879 5.805 1 98.12 347 LEU A N 1
ATOM 2740 C CA . LEU A 1 347 ? -23.656 -5.93 5.973 1 98.12 347 LEU A CA 1
ATOM 2741 C C . LEU A 1 347 ? -24.359 -5.672 4.648 1 98.12 347 LEU A C 1
ATOM 2743 O O . LEU A 1 347 ? -25.344 -4.93 4.594 1 98.12 347 LEU A O 1
ATOM 2747 N N . LYS A 1 348 ? -23.953 -6.258 3.619 1 97.06 348 LYS A N 1
ATOM 2748 C CA . LYS A 1 348 ? -24.359 -5.93 2.256 1 97.06 348 LYS A CA 1
ATOM 2749 C C . LYS A 1 348 ? -25.875 -6.055 2.088 1 97.06 348 LYS A C 1
ATOM 2751 O O . LYS A 1 348 ? -26.5 -5.23 1.419 1 97.06 348 LYS A O 1
ATOM 2756 N N . ALA A 1 349 ? -26.469 -7.016 2.697 1 96.62 349 ALA A N 1
ATOM 2757 C CA . ALA A 1 349 ? -27.875 -7.328 2.492 1 96.62 349 ALA A CA 1
ATOM 2758 C C . ALA A 1 349 ? -28.766 -6.188 2.971 1 96.62 349 ALA A C 1
ATOM 2760 O O . ALA A 1 349 ? -29.906 -6.035 2.506 1 96.62 349 ALA A O 1
ATOM 2761 N N . VAL A 1 350 ? -28.25 -5.348 3.898 1 98.31 350 VAL A N 1
ATOM 2762 C CA . VAL A 1 350 ? -29.109 -4.328 4.488 1 98.31 350 VAL A CA 1
ATOM 2763 C C . VAL A 1 350 ? -28.562 -2.939 4.172 1 98.31 350 VAL A C 1
ATOM 2765 O O . VAL A 1 350 ? -29.141 -1.929 4.582 1 98.31 350 VAL A O 1
ATOM 2768 N N . LEU A 1 351 ? -27.453 -2.891 3.461 1 98.31 351 LEU A N 1
ATOM 2769 C CA . LEU A 1 351 ? -26.797 -1.634 3.141 1 98.31 351 LEU A CA 1
ATOM 2770 C C . LEU A 1 351 ? -27.484 -0.93 1.979 1 98.31 351 LEU A C 1
ATOM 2772 O O . LEU A 1 351 ? -27.562 -1.479 0.878 1 98.31 351 LEU A O 1
ATOM 2776 N N . SER A 1 352 ? -27.953 0.234 2.189 1 98.12 352 SER A N 1
ATOM 2777 C CA . SER A 1 352 ? -28.656 0.945 1.127 1 98.12 352 SER A CA 1
ATOM 2778 C C . SER A 1 352 ? -27.75 1.994 0.478 1 98.12 352 SER A C 1
ATOM 2780 O O . SER A 1 352 ? -27.938 2.328 -0.696 1 98.12 352 SER A O 1
ATOM 2782 N N . LEU A 1 353 ? -26.734 2.52 1.334 1 98.62 353 LEU A N 1
ATOM 2783 C CA . LEU A 1 353 ? -25.922 3.6 0.796 1 98.62 353 LEU A CA 1
ATOM 2784 C C . LEU A 1 353 ? -24.578 3.672 1.51 1 98.62 353 LEU A C 1
ATOM 2786 O O . LEU A 1 353 ? -24.516 3.592 2.738 1 98.62 353 LEU A O 1
ATOM 2790 N N . TYR A 1 354 ? -23.516 3.699 0.729 1 98.81 354 TYR A N 1
ATOM 2791 C CA . TYR A 1 354 ? -22.188 4.023 1.205 1 98.81 354 TYR A CA 1
ATOM 2792 C C . TYR A 1 354 ? -21.797 5.445 0.809 1 98.81 354 TYR A C 1
ATOM 2794 O O . TYR A 1 354 ? -21.781 5.785 -0.377 1 98.81 354 TYR A O 1
ATOM 2802 N N . VAL A 1 355 ? -21.453 6.305 1.783 1 98.75 355 VAL A N 1
ATOM 2803 C CA . VAL A 1 355 ? -21.094 7.688 1.504 1 98.75 355 VAL A CA 1
ATOM 2804 C C . VAL A 1 355 ? -19.625 7.914 1.864 1 98.75 355 VAL A C 1
ATOM 2806 O O . VAL A 1 355 ? -19.25 7.855 3.039 1 98.75 355 VAL A O 1
ATOM 2809 N N . HIS A 1 356 ? -18.844 8.164 0.854 1 98.31 356 HIS A N 1
ATOM 2810 C CA . HIS A 1 356 ? -17.453 8.562 1.062 1 98.31 356 HIS A CA 1
ATOM 2811 C C . HIS A 1 356 ? -17.359 10.055 1.373 1 98.31 356 HIS A C 1
ATOM 2813 O O . HIS A 1 356 ? -17.625 10.891 0.513 1 98.31 356 HIS A O 1
ATOM 2819 N N . MET A 1 357 ? -16.953 10.367 2.605 1 97.25 357 MET A N 1
ATOM 2820 C CA . MET A 1 357 ? -16.922 11.742 3.084 1 97.25 357 MET A CA 1
ATOM 2821 C C . MET A 1 357 ? -15.492 12.211 3.33 1 97.25 357 MET A C 1
ATOM 2823 O O . MET A 1 357 ? -15.188 12.742 4.398 1 97.25 357 MET A O 1
ATOM 2827 N N . ASP A 1 358 ? -14.609 11.82 2.422 1 95.12 358 ASP A N 1
ATOM 2828 C CA . ASP A 1 358 ? -13.227 12.281 2.338 1 95.12 358 ASP A CA 1
ATOM 2829 C C . ASP A 1 358 ? -12.359 11.625 3.41 1 95.12 358 ASP A C 1
ATOM 2831 O O . ASP A 1 358 ? -11.359 12.195 3.852 1 95.12 358 ASP A O 1
ATOM 2835 N N . GLY A 1 359 ? -12.828 10.484 3.93 1 95.56 359 GLY A N 1
ATOM 2836 C CA . GLY A 1 359 ? -11.891 9.617 4.633 1 95.56 359 GLY A CA 1
ATOM 2837 C C . GLY A 1 359 ? -10.891 8.945 3.713 1 95.56 359 GLY A C 1
ATOM 2838 O O . GLY A 1 359 ? -11.008 9.031 2.488 1 95.56 359 GLY A O 1
ATOM 2839 N N . GLY A 1 360 ? -9.805 8.43 4.324 1 93.25 360 GLY A N 1
ATOM 2840 C CA . GLY A 1 360 ? -8.93 7.641 3.48 1 93.25 360 GLY A CA 1
ATOM 2841 C C . GLY A 1 360 ? -9.625 6.469 2.818 1 93.25 360 GLY A C 1
ATOM 2842 O O . GLY A 1 360 ? -10.508 5.848 3.416 1 93.25 360 GLY A O 1
ATOM 2843 N N . PRO A 1 361 ? -9.359 6.234 1.485 1 94.31 361 PRO A N 1
ATOM 2844 C CA . PRO A 1 361 ? -8.344 6.816 0.602 1 94.31 361 PRO A CA 1
ATOM 2845 C C . PRO A 1 361 ? -8.789 8.148 -0.005 1 94.31 361 PRO A C 1
ATOM 2847 O O . PRO A 1 361 ? -9.961 8.312 -0.354 1 94.31 361 PRO A O 1
ATOM 2850 N N . LEU A 1 362 ? -7.898 9.156 -0.127 1 86.44 362 LEU A N 1
ATOM 2851 C CA . LEU A 1 362 ? -8.227 10.57 -0.278 1 86.44 362 LEU A CA 1
ATOM 2852 C C . LEU A 1 362 ? -8.43 10.93 -1.747 1 86.44 362 LEU A C 1
ATOM 2854 O O . LEU A 1 362 ? -8.812 12.055 -2.068 1 86.44 362 LEU A O 1
ATOM 2858 N N . GLY A 1 363 ? -8.281 9.992 -2.68 1 84.44 363 GLY A N 1
ATOM 2859 C CA . GLY A 1 363 ? -8.523 10.344 -4.07 1 84.44 363 GLY A CA 1
ATOM 2860 C C . GLY A 1 363 ? -7.668 9.555 -5.043 1 84.44 363 GLY A C 1
ATOM 2861 O O . GLY A 1 363 ? -7.105 8.516 -4.688 1 84.44 363 GLY A O 1
ATOM 2862 N N . ASP A 1 364 ? -7.59 10.156 -6.262 1 82.81 364 ASP A N 1
ATOM 2863 C CA . ASP A 1 364 ? -7.016 9.406 -7.375 1 82.81 364 ASP A CA 1
ATOM 2864 C C . ASP A 1 364 ? -5.52 9.18 -7.172 1 82.81 364 ASP A C 1
ATOM 2866 O O . ASP A 1 364 ? -4.965 8.188 -7.652 1 82.81 364 ASP A O 1
ATOM 2870 N N . TYR A 1 365 ? -4.918 10.086 -6.48 1 80.69 365 TYR A N 1
ATOM 2871 C CA . TYR A 1 365 ? -3.479 9.953 -6.273 1 80.69 365 TYR A CA 1
ATOM 2872 C C . TYR A 1 365 ? -3.17 8.812 -5.316 1 80.69 365 TYR A C 1
ATOM 2874 O O . TYR A 1 365 ? -2.035 8.328 -5.258 1 80.69 365 TYR A O 1
ATOM 2882 N N . ASP A 1 366 ? -4.152 8.477 -4.5 1 87.44 366 ASP A N 1
ATOM 2883 C CA . ASP A 1 366 ? -4.047 7.328 -3.602 1 87.44 366 ASP A CA 1
ATOM 2884 C C . ASP A 1 366 ? -4.43 6.035 -4.316 1 87.44 366 ASP A C 1
ATOM 2886 O O . ASP A 1 366 ? -5.578 5.859 -4.723 1 87.44 366 ASP A O 1
ATOM 2890 N N . PRO A 1 367 ? -3.477 5.113 -4.402 1 88.06 367 PRO A N 1
ATOM 2891 C CA . PRO A 1 367 ? -3.773 3.879 -5.133 1 88.06 367 PRO A CA 1
ATOM 2892 C C . PRO A 1 367 ? -4.926 3.092 -4.516 1 88.06 367 PRO A C 1
ATOM 2894 O O . PRO A 1 367 ? -5.617 2.346 -5.219 1 88.06 367 PRO A O 1
ATOM 2897 N N . SER A 1 368 ? -5.23 3.279 -3.301 1 94.38 368 SER A N 1
ATOM 2898 C CA . SER A 1 368 ? -6.32 2.584 -2.623 1 94.38 368 SER A CA 1
ATOM 2899 C C . SER A 1 368 ? -7.676 3.102 -3.084 1 94.38 368 SER A C 1
ATOM 2901 O O . SER A 1 368 ? -8.703 2.447 -2.875 1 94.38 368 SER A O 1
ATOM 2903 N N . TYR A 1 369 ? -7.695 4.297 -3.658 1 95.5 369 TYR A N 1
ATOM 2904 C CA . TYR A 1 369 ? -8.961 4.898 -4.07 1 95.5 369 TYR A CA 1
ATOM 2905 C C . TYR A 1 369 ? -9.609 4.098 -5.195 1 95.5 369 TYR A C 1
ATOM 2907 O O . TYR A 1 369 ? -10.805 3.818 -5.156 1 95.5 369 TYR A O 1
ATOM 2915 N N . LYS A 1 370 ? -8.812 3.68 -6.156 1 94.31 370 LYS A N 1
ATOM 2916 C CA . LYS A 1 370 ? -9.336 2.82 -7.219 1 94.31 370 LYS A CA 1
ATOM 2917 C C . LYS A 1 370 ? -9.82 1.486 -6.656 1 94.31 370 LYS A C 1
ATOM 2919 O O . LYS A 1 370 ? -10.836 0.954 -7.102 1 94.31 370 LYS A O 1
ATOM 2924 N N . LYS A 1 371 ? -9.102 0.929 -5.773 1 95.38 371 LYS A N 1
ATOM 2925 C CA . LYS A 1 371 ? -9.461 -0.351 -5.172 1 95.38 371 LYS A CA 1
ATOM 2926 C C . LYS A 1 371 ? -10.789 -0.256 -4.418 1 95.38 371 LYS A C 1
ATOM 2928 O O . LYS A 1 371 ? -11.594 -1.187 -4.453 1 95.38 371 LYS A O 1
ATOM 2933 N N . LEU A 1 372 ? -10.984 0.871 -3.74 1 97.44 372 LEU A N 1
ATOM 2934 C CA . LEU A 1 372 ? -12.266 1.115 -3.078 1 97.44 372 LEU A CA 1
ATOM 2935 C C . LEU A 1 372 ? -13.414 1.055 -4.078 1 97.44 372 LEU A C 1
ATOM 2937 O O . LEU A 1 372 ? -14.414 0.377 -3.836 1 97.44 372 LEU A O 1
ATOM 2941 N N . HIS A 1 373 ? -13.258 1.7 -5.203 1 97.12 373 HIS A N 1
ATOM 2942 C CA . HIS A 1 373 ? -14.32 1.729 -6.207 1 97.12 373 HIS A CA 1
ATOM 2943 C C . HIS A 1 373 ? -14.539 0.347 -6.816 1 97.12 373 HIS A C 1
ATOM 2945 O O . HIS A 1 373 ? -15.68 -0.058 -7.047 1 97.12 373 HIS A O 1
ATOM 2951 N N . ASP A 1 374 ? -13.445 -0.356 -7.066 1 95.5 374 ASP A N 1
ATOM 2952 C CA . ASP A 1 374 ? -13.562 -1.724 -7.562 1 95.5 374 ASP A CA 1
ATOM 2953 C C . ASP A 1 374 ? -14.336 -2.6 -6.578 1 95.5 374 ASP A C 1
ATOM 2955 O O . ASP A 1 374 ? -15.164 -3.418 -6.988 1 95.5 374 ASP A O 1
ATOM 2959 N N . PHE A 1 375 ? -14.062 -2.43 -5.348 1 97.25 375 PHE A N 1
ATOM 2960 C CA . PHE A 1 375 ? -14.742 -3.146 -4.273 1 97.25 375 PHE A CA 1
ATOM 2961 C C . PHE A 1 375 ? -16.234 -2.859 -4.289 1 97.25 375 PHE A C 1
ATOM 2963 O O . PHE A 1 375 ? -17.047 -3.783 -4.234 1 97.25 375 PHE A O 1
ATOM 2970 N N . MET A 1 376 ? -16.609 -1.55 -4.402 1 97.81 376 MET A N 1
ATOM 2971 C CA . MET A 1 376 ? -18.016 -1.145 -4.453 1 97.81 376 MET A CA 1
ATOM 2972 C C . MET A 1 376 ? -18.703 -1.755 -5.664 1 97.81 376 MET A C 1
ATOM 2974 O O . MET A 1 376 ? -19.828 -2.246 -5.559 1 97.81 376 MET A O 1
ATOM 2978 N N . GLU A 1 377 ? -18.047 -1.736 -6.742 1 96.31 377 GLU A N 1
ATOM 2979 C CA . GLU A 1 377 ? -18.609 -2.289 -7.969 1 96.31 377 GLU A CA 1
ATOM 2980 C C . GLU A 1 377 ? -18.812 -3.797 -7.855 1 96.31 377 GLU A C 1
ATOM 2982 O O . GLU A 1 377 ? -19.859 -4.32 -8.219 1 96.31 377 GLU A O 1
ATOM 2987 N N . GLN A 1 378 ? -17.797 -4.473 -7.344 1 94.75 378 GLN A N 1
ATOM 2988 C CA . GLN A 1 378 ? -17.844 -5.922 -7.195 1 94.75 378 GLN A CA 1
ATOM 2989 C C . GLN A 1 378 ? -19.031 -6.355 -6.348 1 94.75 378 GLN A C 1
ATOM 2991 O O . GLN A 1 378 ? -19.688 -7.363 -6.645 1 94.75 378 GLN A O 1
ATOM 2996 N N . LEU A 1 379 ? -19.359 -5.602 -5.348 1 96.5 379 LEU A N 1
ATOM 2997 C CA . LEU A 1 379 ? -20.422 -5.984 -4.414 1 96.5 379 LEU A CA 1
ATOM 2998 C C . LEU A 1 379 ? -21.734 -5.285 -4.754 1 96.5 379 LEU A C 1
ATOM 3000 O O . LEU A 1 379 ? -22.734 -5.469 -4.062 1 96.5 379 LEU A O 1
ATOM 3004 N N . ASN A 1 380 ? -21.719 -4.438 -5.82 1 96.81 380 ASN A N 1
ATOM 3005 C CA . ASN A 1 380 ? -22.906 -3.68 -6.238 1 96.81 380 ASN A CA 1
ATOM 3006 C C . ASN A 1 380 ? -23.438 -2.818 -5.102 1 96.81 380 ASN A C 1
ATOM 3008 O O . ASN A 1 380 ? -24.641 -2.863 -4.797 1 96.81 380 ASN A O 1
ATOM 3012 N N . ILE A 1 381 ? -22.531 -2.184 -4.461 1 97.69 381 ILE A N 1
ATOM 3013 C CA . ILE A 1 381 ? -22.906 -1.284 -3.371 1 97.69 381 ILE A CA 1
ATOM 3014 C C . ILE A 1 381 ? -23.156 0.119 -3.922 1 97.69 381 ILE A C 1
ATOM 3016 O O . ILE A 1 381 ? -22.344 0.636 -4.703 1 97.69 381 ILE A O 1
ATOM 3020 N N . ASN A 1 382 ? -24.281 0.715 -3.562 1 98.06 382 ASN A N 1
ATOM 3021 C CA . ASN A 1 382 ? -24.562 2.105 -3.898 1 98.06 382 ASN A CA 1
ATOM 3022 C C . ASN A 1 382 ? -23.578 3.061 -3.229 1 98.06 382 ASN A C 1
ATOM 3024 O O . ASN A 1 382 ? -23.5 3.104 -2.002 1 98.06 382 ASN A O 1
ATOM 3028 N N . TYR A 1 383 ? -22.891 3.74 -4.066 1 98.31 383 TYR A N 1
ATOM 3029 C CA . TYR A 1 383 ? -21.797 4.59 -3.602 1 98.31 383 TYR A CA 1
ATOM 3030 C C . TYR A 1 383 ? -22.047 6.047 -3.984 1 98.31 383 TYR A C 1
ATOM 3032 O O . TYR A 1 383 ? -22.406 6.34 -5.125 1 98.31 383 TYR A O 1
ATOM 3040 N N . GLU A 1 384 ? -21.844 7 -3.041 1 98.25 384 GLU A N 1
ATOM 3041 C CA . GLU A 1 384 ? -21.844 8.438 -3.301 1 98.25 384 GLU A CA 1
ATOM 3042 C C . GLU A 1 384 ? -20.672 9.125 -2.602 1 98.25 384 GLU A C 1
ATOM 3044 O O . GLU A 1 384 ? -20.25 8.695 -1.524 1 98.25 384 GLU A O 1
ATOM 3049 N N . HIS A 1 385 ? -20.156 10.062 -3.246 1 97.38 385 HIS A N 1
ATOM 3050 C CA . HIS A 1 385 ? -19.156 10.922 -2.625 1 97.38 385 HIS A CA 1
ATOM 3051 C C . HIS A 1 385 ? -19.75 12.258 -2.209 1 97.38 385 HIS A C 1
ATOM 3053 O O . HIS A 1 385 ? -20.422 12.922 -3.008 1 97.38 385 HIS A O 1
ATOM 3059 N N . LYS A 1 386 ? -19.5 12.578 -0.96 1 97.12 386 LYS A N 1
ATOM 3060 C CA . LYS A 1 386 ? -19.906 13.891 -0.468 1 97.12 386 LYS A CA 1
ATOM 3061 C C . LYS A 1 386 ? -18.969 14.383 0.63 1 97.12 386 LYS A C 1
ATOM 3063 O O . LYS A 1 386 ? -19.078 13.953 1.781 1 97.12 386 LYS A O 1
ATOM 3068 N N . GLY A 1 387 ? -18.094 15.227 0.292 1 94.12 387 GLY A N 1
ATOM 3069 C CA . GLY A 1 387 ? -17.172 15.867 1.224 1 94.12 387 GLY A CA 1
ATOM 3070 C C . GLY A 1 387 ? -16.797 17.281 0.825 1 94.12 387 GLY A C 1
ATOM 3071 O O . GLY A 1 387 ? -17.281 17.781 -0.195 1 94.12 387 GLY A O 1
ATOM 3072 N N . THR A 1 388 ? -16.156 17.938 1.702 1 95.69 388 THR A N 1
ATOM 3073 C CA . THR A 1 388 ? -15.609 19.25 1.421 1 95.69 388 THR A CA 1
ATOM 3074 C C . THR A 1 388 ? -14.211 19.406 2.021 1 95.69 388 THR A C 1
ATOM 3076 O O . THR A 1 388 ? -13.984 19.031 3.176 1 95.69 388 THR A O 1
ATOM 3079 N N . GLY A 1 389 ? -13.289 19.844 1.276 1 92.25 389 GLY A N 1
ATOM 3080 C CA . GLY A 1 389 ? -11.891 19.906 1.665 1 92.25 389 GLY A CA 1
ATOM 3081 C C . GLY A 1 389 ? -11.594 21.047 2.623 1 92.25 389 GLY A C 1
ATOM 3082 O O . GLY A 1 389 ? -12.477 21.844 2.936 1 92.25 389 GLY A O 1
ATOM 3083 N N . GLY A 1 390 ? -10.328 21.125 3.061 1 95.62 390 GLY A N 1
ATOM 3084 C CA . GLY A 1 390 ? -9.938 22.062 4.102 1 95.62 390 GLY A CA 1
ATOM 3085 C C . GLY A 1 390 ? -9.25 23.297 3.559 1 95.62 390 GLY A C 1
ATOM 3086 O O . GLY A 1 390 ? -8.727 24.109 4.324 1 95.62 390 GLY A O 1
ATOM 3087 N N . HIS A 1 391 ? -9.297 23.516 2.248 1 96.75 391 HIS A N 1
ATOM 3088 C CA . HIS A 1 391 ? -8.547 24.625 1.681 1 96.75 391 HIS A CA 1
ATOM 3089 C C . HIS A 1 391 ? -9.461 25.578 0.924 1 96.75 391 HIS A C 1
ATOM 3091 O O . HIS A 1 391 ? -10.367 25.141 0.204 1 96.75 391 HIS A O 1
ATOM 3097 N N . SER A 1 392 ? -9.172 26.781 1.043 1 95.62 392 SER A N 1
ATOM 3098 C CA . SER A 1 392 ? -10.016 27.812 0.454 1 95.62 392 SER A CA 1
ATOM 3099 C C . SER A 1 392 ? -9.891 27.828 -1.065 1 95.62 392 SER A C 1
ATOM 3101 O O . SER A 1 392 ? -8.812 27.562 -1.608 1 95.62 392 SER A O 1
ATOM 3103 N N . ARG A 1 393 ? -10.961 28.25 -1.716 1 93.69 393 ARG A N 1
ATOM 3104 C CA . ARG A 1 393 ? -10.945 28.484 -3.154 1 93.69 393 ARG A CA 1
ATOM 3105 C C . ARG A 1 393 ? -10.109 29.719 -3.494 1 93.69 393 ARG A C 1
ATOM 3107 O O . ARG A 1 393 ? -9.922 30.594 -2.65 1 93.69 393 ARG A O 1
ATOM 3114 N N . PRO A 1 394 ? -9.773 29.875 -4.672 1 96.19 394 PRO A N 1
ATOM 3115 C CA . PRO A 1 394 ? -8.828 30.922 -5.066 1 96.19 394 PRO A CA 1
ATOM 3116 C C . PRO A 1 394 ? -9.344 32.312 -4.758 1 96.19 394 PRO A C 1
ATOM 3118 O O . PRO A 1 394 ? -8.586 33.188 -4.297 1 96.19 394 PRO A O 1
ATOM 3121 N N . TYR A 1 395 ? -10.57 32.562 -5.008 1 96.69 395 TYR A N 1
ATOM 3122 C CA . TYR A 1 395 ? -11.109 33.875 -4.695 1 96.69 395 TYR A CA 1
ATOM 3123 C C . TYR A 1 395 ? -10.898 34.219 -3.227 1 96.69 395 TYR A C 1
ATOM 3125 O O . TYR A 1 395 ? -10.539 35.344 -2.893 1 96.69 395 TYR A O 1
ATOM 3133 N N . TYR A 1 396 ? -11.133 33.281 -2.387 1 96.88 396 TYR A N 1
ATOM 3134 C CA . TYR A 1 396 ? -11.078 33.531 -0.952 1 96.88 396 TYR A CA 1
ATOM 3135 C C . TYR A 1 396 ? -9.633 33.594 -0.46 1 96.88 396 TYR A C 1
ATOM 3137 O O . TYR A 1 396 ? -9.352 34.156 0.596 1 96.88 396 TYR A O 1
ATOM 3145 N N . LEU A 1 397 ? -8.734 33 -1.184 1 97.75 397 LEU A N 1
ATOM 3146 C CA . LEU A 1 397 ? -7.324 33.25 -0.912 1 97.75 397 LEU A CA 1
ATOM 3147 C C . LEU A 1 397 ? -6.992 34.719 -1.085 1 97.75 397 LEU A C 1
ATOM 3149 O O . LEU A 1 397 ? -6.383 35.344 -0.204 1 97.75 397 LEU A O 1
ATOM 3153 N N . ARG A 1 398 ? -7.41 35.219 -2.207 1 98.12 398 ARG A N 1
ATOM 3154 C CA . ARG A 1 398 ? -7.184 36.625 -2.455 1 98.12 398 ARG A CA 1
ATOM 3155 C C . ARG A 1 398 ? -7.902 37.5 -1.422 1 98.12 398 ARG A C 1
ATOM 3157 O O . ARG A 1 398 ? -7.359 38.5 -0.951 1 98.12 398 ARG A O 1
ATOM 3164 N N . TYR A 1 399 ? -9.133 37.094 -1.146 1 97.81 399 TYR A N 1
ATOM 3165 C CA . TYR A 1 399 ? -9.922 37.812 -0.151 1 97.81 399 TYR A CA 1
ATOM 3166 C C . TYR A 1 399 ? -9.172 37.906 1.168 1 97.81 399 TYR A C 1
ATOM 3168 O O . TYR A 1 399 ? -9.148 38.969 1.788 1 97.81 399 TYR A O 1
ATOM 3176 N N . MET A 1 400 ? -8.555 36.875 1.619 1 98.62 400 MET A N 1
ATOM 3177 C CA . MET A 1 400 ? -7.746 36.875 2.832 1 98.62 400 MET A CA 1
ATOM 3178 C C . MET A 1 400 ? -6.594 37.875 2.725 1 98.62 400 MET A C 1
ATOM 3180 O O . MET A 1 400 ? -6.367 38.656 3.637 1 98.62 400 MET A O 1
ATOM 3184 N N . ILE A 1 401 ? -5.879 37.844 1.645 1 98.75 401 ILE A N 1
ATOM 3185 C CA . ILE A 1 401 ? -4.719 38.688 1.437 1 98.75 401 ILE A CA 1
ATOM 3186 C C . ILE A 1 401 ? -5.164 40.156 1.402 1 98.75 401 ILE A C 1
ATOM 3188 O O . ILE A 1 401 ? -4.516 41.031 1.997 1 98.75 401 ILE A O 1
ATOM 3192 N N . ASP A 1 402 ? -6.219 40.406 0.7 1 98.5 402 ASP A N 1
ATOM 3193 C CA . ASP A 1 402 ? -6.742 41.75 0.594 1 98.5 402 ASP A CA 1
ATOM 3194 C C . ASP A 1 402 ? -7.035 42.344 1.974 1 98.5 402 ASP A C 1
ATOM 3196 O O . ASP A 1 402 ? -6.801 43.531 2.211 1 98.5 402 ASP A O 1
ATOM 3200 N N . ASN A 1 403 ? -7.609 41.531 2.805 1 98.62 403 ASN A N 1
ATOM 3201 C CA . ASN A 1 403 ? -8.016 42 4.121 1 98.62 403 ASN A CA 1
ATOM 3202 C C . ASN A 1 403 ? -6.824 42.125 5.062 1 98.62 403 ASN A C 1
ATOM 3204 O O . ASN A 1 403 ? -6.801 43.031 5.926 1 98.62 403 ASN A O 1
ATOM 3208 N N . ILE A 1 404 ? -5.879 41.312 4.941 1 98.81 404 ILE A N 1
ATOM 3209 C CA . ILE A 1 404 ? -4.688 41.406 5.777 1 98.81 404 ILE A CA 1
ATOM 3210 C C . ILE A 1 404 ? -3.803 42.531 5.293 1 98.81 404 ILE A C 1
ATOM 3212 O O . ILE A 1 404 ? -3.199 43.25 6.098 1 98.81 404 ILE A O 1
ATOM 3216 N N . ALA A 1 405 ? -3.695 42.688 3.941 1 98.69 405 ALA A N 1
ATOM 3217 C CA . ALA A 1 405 ? -2.951 43.781 3.307 1 98.69 405 ALA A CA 1
ATOM 3218 C C . ALA A 1 405 ? -1.519 43.844 3.83 1 98.69 405 ALA A C 1
ATOM 3220 O O . ALA A 1 405 ? -1.079 44.875 4.336 1 98.69 405 ALA A O 1
ATOM 3221 N N . PRO A 1 406 ? -0.751 42.812 3.635 1 98.81 406 PRO A N 1
ATOM 3222 C CA . PRO A 1 406 ? 0.605 42.781 4.188 1 98.81 406 PRO A CA 1
ATOM 3223 C C . PRO A 1 406 ? 1.589 43.656 3.422 1 98.81 406 PRO A C 1
ATOM 3225 O O . PRO A 1 406 ? 1.327 44.031 2.275 1 98.81 406 PRO A O 1
ATOM 3228 N N . GLY A 1 407 ? 2.705 44 4.078 1 98.69 407 GLY A N 1
ATOM 3229 C CA . GLY A 1 407 ? 3.793 44.625 3.352 1 98.69 407 GLY A CA 1
ATOM 3230 C C . GLY A 1 407 ? 4.402 43.75 2.285 1 98.69 407 GLY A C 1
ATOM 3231 O O . GLY A 1 407 ? 4.586 44.188 1.144 1 98.69 407 GLY A O 1
ATOM 3232 N N . THR A 1 408 ? 4.738 42.562 2.625 1 98.69 408 THR A N 1
ATOM 3233 C CA . THR A 1 408 ? 5.301 41.562 1.727 1 98.69 408 THR A CA 1
ATOM 3234 C C . THR A 1 408 ? 4.473 40.281 1.767 1 98.69 408 THR A C 1
ATOM 3236 O O . THR A 1 408 ? 4.172 39.75 2.846 1 98.69 408 THR A O 1
ATOM 3239 N N . LEU A 1 409 ? 4.113 39.781 0.585 1 98.75 409 LEU A N 1
ATOM 3240 C CA . LEU A 1 409 ? 3.387 38.531 0.441 1 98.75 409 LEU A CA 1
ATOM 3241 C C . LEU A 1 409 ? 4.324 37.406 0.009 1 98.75 409 LEU A C 1
ATOM 3243 O O . LEU A 1 409 ? 5.07 37.562 -0.962 1 98.75 409 LEU A O 1
ATOM 3247 N N . ILE A 1 410 ? 4.285 36.25 0.719 1 98.69 410 ILE A N 1
ATOM 3248 C CA . ILE A 1 410 ? 5.07 35.062 0.363 1 98.69 410 ILE A CA 1
ATOM 3249 C C . ILE A 1 410 ? 4.168 33.844 0.313 1 98.69 410 ILE A C 1
ATOM 3251 O O . ILE A 1 410 ? 3.922 33.188 1.339 1 98.69 410 ILE A O 1
ATOM 3255 N N . PRO A 1 411 ? 3.738 33.469 -0.867 1 98.06 411 PRO A N 1
ATOM 3256 C CA . PRO A 1 411 ? 2.941 32.25 -0.996 1 98.06 411 PRO A CA 1
ATOM 3257 C C . PRO A 1 411 ? 3.799 30.984 -1.019 1 98.06 411 PRO A C 1
ATOM 3259 O O . PRO A 1 411 ? 4.875 30.984 -1.622 1 98.06 411 PRO A O 1
ATOM 3262 N N . LEU A 1 412 ? 3.365 29.891 -0.321 1 96.31 412 LEU A N 1
ATOM 3263 C CA . LEU A 1 412 ? 3.959 28.562 -0.376 1 96.31 412 LEU A CA 1
ATOM 3264 C C . LEU A 1 412 ? 2.887 27.484 -0.258 1 96.31 412 LEU A C 1
ATOM 3266 O O . LEU A 1 412 ? 1.696 27.766 -0.418 1 96.31 412 LEU A O 1
ATOM 3270 N N . HIS A 1 413 ? 3.24 26.156 -0.114 1 96.88 413 HIS A N 1
ATOM 3271 C CA . HIS A 1 413 ? 2.264 25.078 -0.022 1 96.88 413 HIS A CA 1
ATOM 3272 C C . HIS A 1 413 ? 1.352 25.047 -1.244 1 96.88 413 HIS A C 1
ATOM 3274 O O . HIS A 1 413 ? 0.126 25.047 -1.109 1 96.88 413 HIS A O 1
ATOM 3280 N N . SER A 1 414 ? 1.964 25.156 -2.43 1 96.94 414 SER A N 1
ATOM 3281 C CA . SER A 1 414 ? 1.315 25.188 -3.736 1 96.94 414 SER A CA 1
ATOM 3282 C C . SER A 1 414 ? 2.254 24.703 -4.832 1 96.94 414 SER A C 1
ATOM 3284 O O . SER A 1 414 ? 3.461 24.938 -4.773 1 96.94 414 SER A O 1
ATOM 3286 N N . PHE A 1 415 ? 1.677 24.078 -5.824 1 96.06 415 PHE A N 1
ATOM 3287 C CA . PHE A 1 415 ? 2.475 23.703 -6.984 1 96.06 415 PHE A CA 1
ATOM 3288 C C . PHE A 1 415 ? 2.801 24.922 -7.84 1 96.06 415 PHE A C 1
ATOM 3290 O O . PHE A 1 415 ? 3.764 24.906 -8.609 1 96.06 415 PHE A O 1
ATOM 3297 N N . ARG A 1 416 ? 1.982 25.938 -7.699 1 97.31 416 ARG A N 1
ATOM 3298 C CA . ARG A 1 416 ? 2.117 27.125 -8.531 1 97.31 416 ARG A CA 1
ATOM 3299 C C . ARG A 1 416 ? 1.919 28.391 -7.719 1 97.31 416 ARG A C 1
ATOM 3301 O O . ARG A 1 416 ? 1.032 29.203 -8.016 1 97.31 416 ARG A O 1
ATOM 3308 N N . PRO A 1 417 ? 2.867 28.625 -6.773 1 97.56 417 PRO A N 1
ATOM 3309 C CA . PRO A 1 417 ? 2.699 29.75 -5.867 1 97.56 417 PRO A CA 1
ATOM 3310 C C . PRO A 1 417 ? 2.711 31.094 -6.594 1 97.56 417 PRO A C 1
ATOM 3312 O O . PRO A 1 417 ? 2.23 32.094 -6.055 1 97.56 417 PRO A O 1
ATOM 3315 N N . GLU A 1 418 ? 3.219 31.188 -7.828 1 97.31 418 GLU A N 1
ATOM 3316 C CA . GLU A 1 418 ? 3.293 32.406 -8.602 1 97.31 418 GLU A CA 1
ATOM 3317 C C . GLU A 1 418 ? 1.9 32.938 -8.938 1 97.31 418 GLU A C 1
ATOM 3319 O O . GLU A 1 418 ? 1.74 34.125 -9.289 1 97.31 418 GLU A O 1
ATOM 3324 N N . GLN A 1 419 ? 0.923 32.062 -8.797 1 97.69 419 GLN A N 1
ATOM 3325 C CA . GLN A 1 419 ? -0.438 32.469 -9.133 1 97.69 419 GLN A CA 1
ATOM 3326 C C . GLN A 1 419 ? -1.102 33.188 -7.977 1 97.69 419 GLN A C 1
ATOM 3328 O O . GLN A 1 419 ? -2.133 33.844 -8.156 1 97.69 419 GLN A O 1
ATOM 3333 N N . VAL A 1 420 ? -0.592 33.094 -6.797 1 98.12 420 VAL A N 1
ATOM 3334 C CA . VAL A 1 420 ? -1.162 33.719 -5.605 1 98.12 420 VAL A CA 1
ATOM 3335 C C . VAL A 1 420 ? -0.706 35.188 -5.516 1 98.12 420 VAL A C 1
ATOM 3337 O O . VAL A 1 420 ? 0.465 35.438 -5.242 1 98.12 420 VAL A O 1
ATOM 3340 N N . MET A 1 421 ? -1.639 36.094 -5.715 1 96.25 421 MET A N 1
ATOM 3341 C CA . MET A 1 421 ? -1.265 37.5 -5.715 1 96.25 421 MET A CA 1
ATOM 3342 C C . MET A 1 421 ? -2.457 38.375 -5.352 1 96.25 421 MET A C 1
ATOM 3344 O O . MET A 1 421 ? -3.602 37.938 -5.375 1 96.25 421 MET A O 1
ATOM 3348 N N . SER A 1 422 ? -2.166 39.562 -4.953 1 97.06 422 SER A N 1
ATOM 3349 C CA . SER A 1 422 ? -3.139 40.594 -4.605 1 97.06 422 SER A CA 1
ATOM 3350 C C . SER A 1 422 ? -2.566 41.969 -4.82 1 97.06 422 SER A C 1
ATOM 3352 O O . SER A 1 422 ? -1.382 42.219 -4.578 1 97.06 422 SER A O 1
ATOM 3354 N N . ASP A 1 423 ? -3.418 42.938 -5.145 1 96.5 423 ASP A N 1
ATOM 3355 C CA . ASP A 1 423 ? -3.002 44.344 -5.305 1 96.5 423 ASP A CA 1
ATOM 3356 C C . ASP A 1 423 ? -2.914 45.031 -3.953 1 96.5 423 ASP A C 1
ATOM 3358 O O . ASP A 1 423 ? -2.402 46.156 -3.865 1 96.5 423 ASP A O 1
ATOM 3362 N N . LYS A 1 424 ? -3.348 44.375 -2.965 1 98.06 424 LYS A N 1
ATOM 3363 C CA . LYS A 1 424 ? -3.32 45 -1.64 1 98.06 424 LYS A CA 1
ATOM 3364 C C . LYS A 1 424 ? -2.057 44.594 -0.879 1 98.06 424 LYS A C 1
ATOM 3366 O O . LYS A 1 424 ? -1.804 45.094 0.218 1 98.06 424 LYS A O 1
ATOM 3371 N N . ALA A 1 425 ? -1.305 43.719 -1.423 1 97.81 425 ALA A N 1
ATOM 3372 C CA . ALA A 1 425 ? 0.017 43.438 -0.871 1 97.81 425 ALA A CA 1
ATOM 3373 C C . ALA A 1 425 ? 1.057 44.406 -1.394 1 97.81 425 ALA A C 1
ATOM 3375 O O . ALA A 1 425 ? 1.037 44.781 -2.57 1 97.81 425 ALA A O 1
ATOM 3376 N N . GLY A 1 426 ? 1.954 44.844 -0.538 1 97.88 426 GLY A N 1
ATOM 3377 C CA . GLY A 1 426 ? 2.992 45.75 -0.982 1 97.88 426 GLY A CA 1
ATOM 3378 C C . GLY A 1 426 ? 3.891 45.156 -2.053 1 97.88 426 GLY A C 1
ATOM 3379 O O . GLY A 1 426 ? 4.176 45.812 -3.059 1 97.88 426 GLY A O 1
ATOM 3380 N N . CYS A 1 427 ? 4.445 44.031 -1.889 1 97.31 427 CYS A N 1
ATOM 3381 C CA . CYS A 1 427 ? 5.223 43.281 -2.865 1 97.31 427 CYS A CA 1
ATOM 3382 C C . CYS A 1 427 ? 5.09 41.781 -2.629 1 97.31 427 CYS A C 1
ATOM 3384 O O . CYS A 1 427 ? 4.477 41.375 -1.647 1 97.31 427 CYS A O 1
ATOM 3386 N N . ARG A 1 428 ? 5.551 41 -3.613 1 97.94 428 ARG A N 1
ATOM 3387 C CA . ARG A 1 428 ? 5.52 39.562 -3.52 1 97.94 428 ARG A CA 1
ATOM 3388 C C . ARG A 1 428 ? 6.914 38.969 -3.686 1 97.94 428 ARG A C 1
ATOM 3390 O O . ARG A 1 428 ? 7.688 39.406 -4.535 1 97.94 428 ARG A O 1
ATOM 3397 N N . ILE A 1 429 ? 7.238 38.031 -2.84 1 98.12 429 ILE A N 1
ATOM 3398 C CA . ILE A 1 429 ? 8.484 37.312 -2.955 1 98.12 429 ILE A CA 1
ATOM 3399 C C . ILE A 1 429 ? 8.188 35.812 -3.164 1 98.12 429 ILE A C 1
ATOM 3401 O O . ILE A 1 429 ? 7.332 35.25 -2.486 1 98.12 429 ILE A O 1
ATOM 3405 N N . LEU A 1 430 ? 8.812 35.219 -4.129 1 98.06 430 LEU A N 1
ATOM 3406 C CA . LEU A 1 430 ? 8.781 33.781 -4.383 1 98.06 430 LEU A CA 1
ATOM 3407 C C . LEU A 1 430 ? 10.125 33.125 -4.07 1 98.06 430 LEU A C 1
ATOM 3409 O O . LEU A 1 430 ? 10.984 33 -4.949 1 98.06 430 LEU A O 1
ATOM 3413 N N . PRO A 1 431 ? 10.258 32.625 -2.842 1 97.44 431 PRO A N 1
ATOM 3414 C CA . PRO A 1 431 ? 11.57 32.094 -2.447 1 97.44 431 PRO A CA 1
ATOM 3415 C C . PRO A 1 431 ? 11.914 30.781 -3.139 1 97.44 431 PRO A C 1
ATOM 3417 O O . PRO A 1 431 ? 11.016 30.062 -3.561 1 97.44 431 PRO A O 1
ATOM 3420 N N . GLU A 1 432 ? 13.18 30.547 -3.248 1 96.12 432 GLU A N 1
ATOM 3421 C CA . GLU A 1 432 ? 13.727 29.25 -3.625 1 96.12 432 GLU A CA 1
ATOM 3422 C C . GLU A 1 432 ? 14.25 28.5 -2.404 1 96.12 432 GLU A C 1
ATOM 3424 O O . GLU A 1 432 ? 14.445 29.094 -1.339 1 96.12 432 GLU A O 1
ATOM 3429 N N . TYR A 1 433 ? 14.391 27.234 -2.541 1 94.5 433 TYR A N 1
ATOM 3430 C CA . TYR A 1 433 ? 14.906 26.438 -1.439 1 94.5 433 TYR A CA 1
ATOM 3431 C C . TYR A 1 433 ? 16.266 26.938 -0.981 1 94.5 433 TYR A C 1
ATOM 3433 O O . TYR A 1 433 ? 17.172 27.141 -1.799 1 94.5 433 TYR A O 1
ATOM 3441 N N . GLY A 1 434 ? 16.344 27.188 0.304 1 95 434 GLY A N 1
ATOM 3442 C CA . GLY A 1 434 ? 17.609 27.609 0.881 1 95 434 GLY A CA 1
ATOM 3443 C C . GLY A 1 434 ? 17.781 29.109 0.945 1 95 434 GLY A C 1
ATOM 3444 O O . GLY A 1 434 ? 18.734 29.609 1.544 1 95 434 GLY A O 1
ATOM 3445 N N . ASP A 1 435 ? 16.844 29.859 0.364 1 97.31 435 ASP A N 1
ATOM 3446 C CA . ASP A 1 435 ? 16.922 31.328 0.436 1 97.31 435 ASP A CA 1
ATOM 3447 C C . ASP A 1 435 ? 16.828 31.812 1.882 1 97.31 435 ASP A C 1
ATOM 3449 O O . ASP A 1 435 ? 16.062 31.266 2.678 1 97.31 435 ASP A O 1
ATOM 3453 N N . ILE A 1 436 ? 17.625 32.781 2.236 1 97.69 436 ILE A N 1
ATOM 3454 C CA . ILE A 1 436 ? 17.594 33.469 3.525 1 97.69 436 ILE A CA 1
ATOM 3455 C C . ILE A 1 436 ? 17.453 34.969 3.309 1 97.69 436 ILE A C 1
ATOM 3457 O O . ILE A 1 436 ? 18.188 35.562 2.527 1 97.69 436 ILE A O 1
ATOM 3461 N N . TYR A 1 437 ? 16.531 35.531 3.961 1 98.12 437 TYR A N 1
ATOM 3462 C CA . TYR A 1 437 ? 16.281 36.969 3.908 1 98.12 437 TYR A CA 1
ATOM 3463 C C . TYR A 1 437 ? 16.562 37.625 5.254 1 98.12 437 TYR A C 1
ATOM 3465 O O . TYR A 1 437 ? 16.359 37 6.305 1 98.12 437 TYR A O 1
ATOM 3473 N N . THR A 1 438 ? 17.016 38.844 5.219 1 97.56 438 THR A N 1
ATOM 3474 C CA . THR A 1 438 ? 17.156 39.656 6.422 1 97.56 438 THR A CA 1
ATOM 3475 C C . THR A 1 438 ? 15.992 40.625 6.555 1 97.56 438 THR A C 1
ATOM 3477 O O . THR A 1 438 ? 15.586 41.281 5.578 1 97.56 438 THR A O 1
ATOM 3480 N N . MET A 1 439 ? 15.469 40.75 7.703 1 97.31 439 MET A N 1
ATOM 3481 C CA . MET A 1 439 ? 14.367 41.656 7.977 1 97.31 439 MET A CA 1
ATOM 3482 C C . MET A 1 439 ? 14.859 42.875 8.742 1 97.31 439 MET A C 1
ATOM 3484 O O . MET A 1 439 ? 15.539 42.75 9.766 1 97.31 439 MET A O 1
ATOM 3488 N N . GLN A 1 440 ? 14.555 44 8.211 1 95.06 440 GLN A N 1
ATOM 3489 C CA . GLN A 1 440 ? 14.852 45.281 8.844 1 95.06 440 GLN A CA 1
ATOM 3490 C C . GLN A 1 440 ? 13.68 46.25 8.711 1 95.06 440 GLN A C 1
ATOM 3492 O O . GLN A 1 440 ? 13.242 46.562 7.598 1 95.06 440 GLN A O 1
ATOM 3497 N N . GLU A 1 441 ? 13.172 46.719 9.812 1 95.12 441 GLU A N 1
ATOM 3498 C CA . GLU A 1 441 ? 12.062 47.656 9.852 1 95.12 441 GLU A CA 1
ATOM 3499 C C . GLU A 1 441 ? 10.883 47.156 9.008 1 95.12 441 GLU A C 1
ATOM 3501 O O . GLU A 1 441 ? 10.352 47.906 8.188 1 95.12 441 GLU A O 1
ATOM 3506 N N . GLY A 1 442 ? 10.711 45.906 9.086 1 95.69 442 GLY A N 1
ATOM 3507 C CA . GLY A 1 442 ? 9.539 45.312 8.453 1 95.69 442 GLY A CA 1
ATOM 3508 C C . GLY A 1 442 ? 9.758 44.969 6.996 1 95.69 442 GLY A C 1
ATOM 3509 O O . GLY A 1 442 ? 8.852 44.469 6.32 1 95.69 442 GLY A O 1
ATOM 3510 N N . LYS A 1 443 ? 10.945 45.219 6.438 1 96.12 443 LYS A N 1
ATOM 3511 C CA . LYS A 1 443 ? 11.25 44.938 5.035 1 96.12 443 LYS A CA 1
ATOM 3512 C C . LYS A 1 443 ? 12.258 43.812 4.906 1 96.12 443 LYS A C 1
ATOM 3514 O O . LYS A 1 443 ? 13.117 43.625 5.773 1 96.12 443 LYS A O 1
ATOM 3519 N N . LEU A 1 444 ? 12.062 43.031 3.838 1 96.94 444 LEU A N 1
ATOM 3520 C CA . LEU A 1 444 ? 12.945 41.906 3.604 1 96.94 444 LEU A CA 1
ATOM 3521 C C . LEU A 1 444 ? 13.953 42.219 2.504 1 96.94 444 LEU A C 1
ATOM 3523 O O . LEU A 1 444 ? 13.609 42.844 1.504 1 96.94 444 LEU A O 1
ATOM 3527 N N . SER A 1 445 ? 15.156 41.781 2.729 1 95 445 SER A N 1
ATOM 3528 C CA . SER A 1 445 ? 16.219 41.812 1.722 1 95 445 SER A CA 1
ATOM 3529 C C . SER A 1 445 ? 16.938 40.469 1.64 1 95 445 SER A C 1
ATOM 3531 O O . SER A 1 445 ? 17.25 39.875 2.666 1 95 445 SER A O 1
ATOM 3533 N N . LYS A 1 446 ? 17.172 40 0.41 1 87.25 446 LYS A N 1
ATOM 3534 C CA . LYS A 1 446 ? 17.844 38.719 0.239 1 87.25 446 LYS A CA 1
ATOM 3535 C C . LYS A 1 446 ? 19.312 38.781 0.624 1 87.25 446 LYS A C 1
ATOM 3537 O O . LYS A 1 446 ? 20 39.75 0.272 1 87.25 446 LYS A O 1
ATOM 3542 N N . ARG A 1 447 ? 19.688 37.875 1.312 1 80.69 447 ARG A N 1
ATOM 3543 C CA . ARG A 1 447 ? 21.094 37.812 1.696 1 80.69 447 ARG A CA 1
ATOM 3544 C C . ARG A 1 447 ? 21.969 37.344 0.529 1 80.69 447 ARG A C 1
ATOM 3546 O O . ARG A 1 447 ? 21.562 36.469 -0.233 1 80.69 447 ARG A O 1
ATOM 3553 N N . MET B 1 1 ? -23.984 -44.875 -17.844 1 46.81 1 MET B N 1
ATOM 3554 C CA . MET B 1 1 ? -22.516 -44.938 -17.844 1 46.81 1 MET B CA 1
ATOM 3555 C C . MET B 1 1 ? -21.922 -43.656 -17.266 1 46.81 1 MET B C 1
ATOM 3557 O O . MET B 1 1 ? -22.484 -42.562 -17.453 1 46.81 1 MET B O 1
ATOM 3561 N N . SER B 1 2 ? -21.141 -43.688 -16.281 1 62.5 2 SER B N 1
ATOM 3562 C CA . SER B 1 2 ? -20.656 -42.594 -15.461 1 62.5 2 SER B CA 1
ATOM 3563 C C . SER B 1 2 ? -19.906 -41.562 -16.297 1 62.5 2 SER B C 1
ATOM 3565 O O . SER B 1 2 ? -19.047 -41.906 -17.109 1 62.5 2 SER B O 1
ATOM 3567 N N . MET B 1 3 ? -20.453 -40.312 -16.453 1 86 3 MET B N 1
ATOM 3568 C CA . MET B 1 3 ? -19.953 -39.312 -17.391 1 86 3 MET B CA 1
ATOM 3569 C C . MET B 1 3 ? -19.016 -38.344 -16.703 1 86 3 MET B C 1
ATOM 3571 O O . MET B 1 3 ? -19.312 -37.875 -15.586 1 86 3 MET B O 1
ATOM 3575 N N . THR B 1 4 ? -17.844 -38.219 -17.328 1 96.75 4 THR B N 1
ATOM 3576 C CA . THR B 1 4 ? -16.875 -37.219 -16.859 1 96.75 4 THR B CA 1
ATOM 3577 C C . THR B 1 4 ? -17.344 -35.812 -17.219 1 96.75 4 THR B C 1
ATOM 3579 O O . THR B 1 4 ? -17.781 -35.562 -18.344 1 96.75 4 THR B O 1
ATOM 3582 N N . LYS B 1 5 ? -17.344 -34.969 -16.188 1 97.94 5 LYS B N 1
ATOM 3583 C CA . LYS B 1 5 ? -17.703 -33.562 -16.391 1 97.94 5 LYS B CA 1
ATOM 3584 C C . LYS B 1 5 ? -16.484 -32.656 -16.25 1 97.94 5 LYS B C 1
ATOM 3586 O O . LYS B 1 5 ? -15.594 -32.906 -15.453 1 97.94 5 LYS B O 1
ATOM 3591 N N . LEU B 1 6 ? -16.469 -31.672 -17.094 1 98.19 6 LEU B N 1
ATOM 3592 C CA . LEU B 1 6 ? -15.461 -30.625 -17.062 1 98.19 6 LEU B CA 1
ATOM 3593 C C . LEU B 1 6 ? -16.094 -29.25 -16.828 1 98.19 6 LEU B C 1
ATOM 3595 O O . LEU B 1 6 ? -16.891 -28.781 -17.641 1 98.19 6 LEU B O 1
ATOM 3599 N N . GLY B 1 7 ? -15.742 -28.609 -15.648 1 97.88 7 GLY B N 1
ATOM 3600 C CA . GLY B 1 7 ? -16.344 -27.328 -15.281 1 97.88 7 GLY B CA 1
ATOM 3601 C C . GLY B 1 7 ? -15.32 -26.203 -15.18 1 97.88 7 GLY B C 1
ATOM 3602 O O . GLY B 1 7 ? -14.18 -26.438 -14.781 1 97.88 7 GLY B O 1
ATOM 3603 N N . PHE B 1 8 ? -15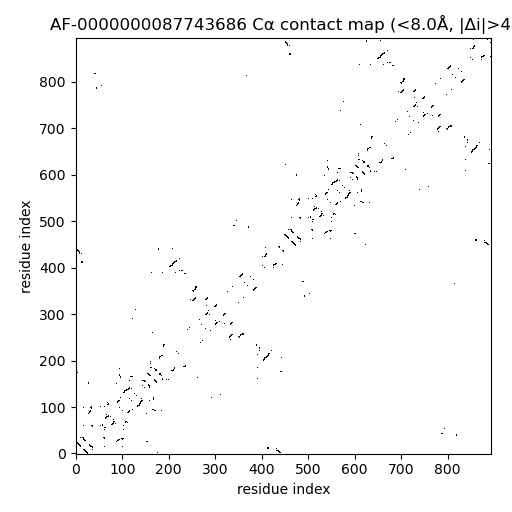.758 -25.031 -15.539 1 97.69 8 PHE B N 1
ATOM 3604 C CA . PHE B 1 8 ? -14.914 -23.844 -15.523 1 97.69 8 PHE B CA 1
ATOM 3605 C C . PHE B 1 8 ? -15.484 -22.781 -14.586 1 97.69 8 PHE B C 1
ATOM 3607 O O . PHE B 1 8 ? -16.609 -22.312 -14.781 1 97.69 8 PHE B O 1
ATOM 3614 N N . TYR B 1 9 ? -14.625 -22.312 -13.602 1 96.38 9 TYR B N 1
ATOM 3615 C CA . TYR B 1 9 ? -15.234 -21.516 -12.531 1 96.38 9 TYR B CA 1
ATOM 3616 C C . TYR B 1 9 ? -14.492 -20.203 -12.328 1 96.38 9 TYR B C 1
ATOM 3618 O O . TYR B 1 9 ? -15.008 -19.281 -11.695 1 96.38 9 TYR B O 1
ATOM 3626 N N . ASN B 1 10 ? -13.227 -20.078 -12.812 1 93.62 10 ASN B N 1
ATOM 3627 C CA . ASN B 1 10 ? -12.461 -18.859 -12.633 1 93.62 10 ASN B CA 1
ATOM 3628 C C . ASN B 1 10 ? -11.281 -18.781 -13.602 1 93.62 10 ASN B C 1
ATOM 3630 O O . ASN B 1 10 ? -10.977 -19.766 -14.289 1 93.62 10 ASN B O 1
ATOM 3634 N N . GLY B 1 11 ? -10.68 -17.641 -13.844 1 89.88 11 GLY B N 1
ATOM 3635 C CA . GLY B 1 11 ? -9.461 -17.469 -14.617 1 89.88 11 GLY B CA 1
ATOM 3636 C C . GLY B 1 11 ? -9.695 -17.516 -16.109 1 89.88 11 GLY B C 1
ATOM 3637 O O . GLY B 1 11 ? -8.789 -17.859 -16.875 1 89.88 11 GLY B O 1
ATOM 3638 N N . LEU B 1 12 ? -10.859 -17.266 -16.703 1 91.75 12 LEU B N 1
ATOM 3639 C CA . LEU B 1 12 ? -11.188 -17.406 -18.109 1 91.75 12 LEU B CA 1
ATOM 3640 C C . LEU B 1 12 ? -10.906 -16.109 -18.875 1 91.75 12 LEU B C 1
ATOM 3642 O O . LEU B 1 12 ? -10.422 -16.156 -20.016 1 91.75 12 LEU B O 1
ATOM 3646 N N . LYS B 1 13 ? -11.188 -14.984 -18.5 1 91.06 13 LYS B N 1
ATOM 3647 C CA . LYS B 1 13 ? -10.945 -13.703 -19.141 1 91.06 13 LYS B CA 1
ATOM 3648 C C . LYS B 1 13 ? -10.203 -12.75 -18.203 1 91.06 13 LYS B C 1
ATOM 3650 O O . LYS B 1 13 ? -10.586 -11.586 -18.062 1 91.06 13 LYS B O 1
ATOM 3655 N N . GLU B 1 14 ? -9.258 -13.438 -17.703 1 92.81 14 GLU B N 1
ATOM 3656 C CA . GLU B 1 14 ? -8.391 -12.734 -16.766 1 92.81 14 GLU B CA 1
ATOM 3657 C C . GLU B 1 14 ? -7.039 -13.438 -16.625 1 92.81 14 GLU B C 1
ATOM 3659 O O . GLU B 1 14 ? -6.891 -14.586 -17.031 1 92.81 14 GLU B O 1
ATOM 3664 N N . ILE B 1 15 ? -6.086 -12.711 -16.14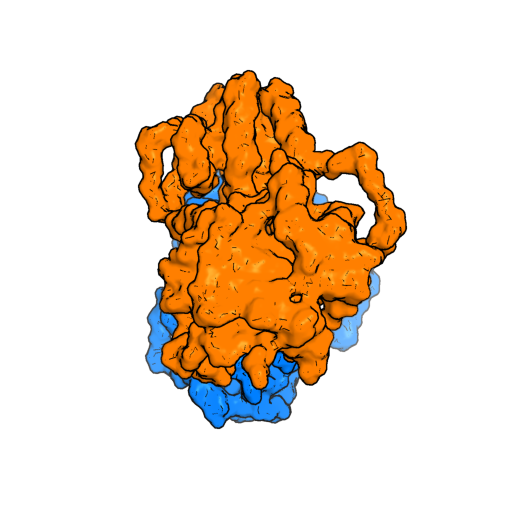1 1 92.19 15 ILE B N 1
ATOM 3665 C CA . ILE B 1 15 ? -4.805 -13.328 -15.812 1 92.19 15 ILE B CA 1
ATOM 3666 C C . ILE B 1 15 ? -4.746 -13.648 -14.32 1 92.19 15 ILE B C 1
ATOM 3668 O O . ILE B 1 15 ? -4.801 -12.742 -13.484 1 92.19 15 ILE B O 1
ATOM 3672 N N . GLY B 1 16 ? -4.723 -14.906 -14.023 1 91.94 16 GLY B N 1
ATOM 3673 C CA . GLY B 1 16 ? -4.648 -15.383 -12.648 1 91.94 16 GLY B CA 1
ATOM 3674 C C . GLY B 1 16 ? -5.922 -16.062 -12.188 1 91.94 16 GLY B C 1
ATOM 3675 O O . GLY B 1 16 ? -6.98 -15.898 -12.797 1 91.94 16 GLY B O 1
ATOM 3676 N N . GLY B 1 17 ? -5.773 -16.906 -11.188 1 94.19 17 GLY B N 1
ATOM 3677 C CA . GLY B 1 17 ? -6.879 -17.469 -10.438 1 94.19 17 GLY B CA 1
ATOM 3678 C C . GLY B 1 17 ? -7.613 -18.562 -11.188 1 94.19 17 GLY B C 1
ATOM 3679 O O . GLY B 1 17 ? -8.828 -18.719 -11.047 1 94.19 17 GLY B O 1
ATOM 3680 N N . THR B 1 18 ? -6.98 -19.297 -12.055 1 93.19 18 THR B N 1
ATOM 3681 C CA . THR B 1 18 ? -7.621 -20.406 -12.773 1 93.19 18 THR B CA 1
ATOM 3682 C C . THR B 1 18 ? -8.188 -21.438 -11.797 1 93.19 18 THR B C 1
ATOM 3684 O O . THR B 1 18 ? -7.543 -21.766 -10.805 1 93.19 18 THR B O 1
ATOM 3687 N N . PHE B 1 19 ? -9.43 -21.859 -12.094 1 97.81 19 PHE B N 1
ATOM 3688 C CA . PHE B 1 19 ? -10.086 -22.906 -11.336 1 97.81 19 PHE B CA 1
ATOM 3689 C C . PHE B 1 19 ? -10.953 -23.781 -12.25 1 97.81 19 PHE B C 1
ATOM 3691 O O . PHE B 1 19 ? -12.039 -23.359 -12.656 1 97.81 19 PHE B O 1
ATOM 3698 N N . VAL B 1 20 ? -10.523 -24.938 -12.547 1 98.31 20 VAL B N 1
ATOM 3699 C CA . VAL B 1 20 ? -11.18 -25.906 -13.414 1 98.31 20 VAL B CA 1
ATOM 3700 C C . VAL B 1 20 ? -11.406 -27.219 -12.656 1 98.31 20 VAL B C 1
ATOM 3702 O O . VAL B 1 20 ? -10.602 -27.578 -11.797 1 98.31 20 VAL B O 1
ATOM 3705 N N . VAL B 1 21 ? -12.477 -27.938 -12.961 1 98.44 21 VAL B N 1
ATOM 3706 C CA . VAL B 1 21 ? -12.828 -29.141 -12.211 1 98.44 21 VAL B CA 1
ATOM 3707 C C . VAL B 1 21 ? -13.109 -30.297 -13.18 1 98.44 21 VAL B C 1
ATOM 3709 O O . VAL B 1 21 ? -13.93 -30.156 -14.094 1 98.44 21 VAL B O 1
ATOM 3712 N N . VAL B 1 22 ? -12.43 -31.375 -13.016 1 98.62 22 VAL B N 1
ATOM 3713 C CA . VAL B 1 22 ? -12.773 -32.656 -13.625 1 98.62 22 VAL B CA 1
ATOM 3714 C C . VAL B 1 22 ? -13.516 -33.531 -12.609 1 98.62 22 VAL B C 1
ATOM 3716 O O . VAL B 1 22 ? -12.953 -33.906 -11.586 1 98.62 22 VAL B O 1
ATOM 3719 N N . GLU B 1 23 ? -14.703 -33.875 -12.93 1 97.81 23 GLU B N 1
ATOM 3720 C CA . GLU B 1 23 ? -15.562 -34.531 -11.953 1 97.81 23 GLU B CA 1
ATOM 3721 C C . GLU B 1 23 ? -16.125 -35.844 -12.523 1 97.81 23 GLU B C 1
ATOM 3723 O O . GLU B 1 23 ? -16.594 -35.875 -13.664 1 97.81 23 GLU B O 1
ATOM 3728 N N . THR B 1 24 ? -16.031 -36.875 -11.75 1 97 24 THR B N 1
ATOM 3729 C CA . THR B 1 24 ? -16.688 -38.156 -12.008 1 97 24 THR B CA 1
ATOM 3730 C C . THR B 1 24 ? -17.672 -38.469 -10.891 1 97 24 THR B C 1
ATOM 3732 O O . THR B 1 24 ? -17.953 -37.625 -10.039 1 97 24 THR B O 1
ATOM 3735 N N . ASP B 1 25 ? -18.219 -39.688 -10.945 1 93.81 25 ASP B N 1
ATOM 3736 C CA . ASP B 1 25 ? -19.156 -40.094 -9.898 1 93.81 25 ASP B CA 1
ATOM 3737 C C . ASP B 1 25 ? -18.453 -40.281 -8.562 1 93.81 25 ASP B C 1
ATOM 3739 O O . ASP B 1 25 ? -19.047 -40.125 -7.504 1 93.81 25 ASP B O 1
ATOM 3743 N N . THR B 1 26 ? -17.156 -40.406 -8.641 1 94.81 26 THR B N 1
ATOM 3744 C CA . THR B 1 26 ? -16.469 -40.812 -7.426 1 94.81 26 THR B CA 1
ATOM 3745 C C . THR B 1 26 ? -15.508 -39.719 -6.953 1 94.81 26 THR B C 1
ATOM 3747 O O . THR B 1 26 ? -15.18 -39.656 -5.766 1 94.81 26 THR B O 1
ATOM 3750 N N . ALA B 1 27 ? -15.031 -38.906 -7.875 1 97.31 27 ALA B N 1
ATOM 3751 C CA . ALA B 1 27 ? -13.945 -38.031 -7.496 1 97.31 27 ALA B CA 1
ATOM 3752 C C . ALA B 1 27 ? -14.07 -36.656 -8.195 1 97.31 27 ALA B C 1
ATOM 3754 O O . ALA B 1 27 ? -14.789 -36.531 -9.188 1 97.31 27 ALA B O 1
ATOM 3755 N N . ARG B 1 28 ? -13.43 -35.625 -7.586 1 97.69 28 ARG B N 1
ATOM 3756 C CA . ARG B 1 28 ? -13.297 -34.281 -8.141 1 97.69 28 ARG B CA 1
ATOM 3757 C C . ARG B 1 28 ? -11.844 -33.844 -8.125 1 97.69 28 ARG B C 1
ATOM 3759 O O . ARG B 1 28 ? -11.242 -33.688 -7.059 1 97.69 28 ARG B O 1
ATOM 3766 N N . CYS B 1 29 ? -11.312 -33.656 -9.305 1 98.69 29 CYS B N 1
ATOM 3767 C CA . CYS B 1 29 ? -9.977 -33.094 -9.492 1 98.69 29 CYS B CA 1
ATOM 3768 C C . CYS B 1 29 ? -10.055 -31.609 -9.812 1 98.69 29 CYS B C 1
ATOM 3770 O O . CYS B 1 29 ? -10.625 -31.219 -10.828 1 98.69 29 CYS B O 1
ATOM 3772 N N . MET B 1 30 ? -9.438 -30.781 -8.977 1 98.75 30 MET B N 1
ATOM 3773 C CA . MET B 1 30 ? -9.562 -29.328 -9.125 1 98.75 30 MET B CA 1
ATOM 3774 C C . MET B 1 30 ? -8.195 -28.703 -9.344 1 98.75 30 MET B C 1
ATOM 3776 O O . MET B 1 30 ? -7.203 -29.109 -8.75 1 98.75 30 MET B O 1
ATOM 3780 N N . PHE B 1 31 ? -8.062 -27.734 -10.281 1 96.81 31 PHE B N 1
ATOM 3781 C CA . PHE B 1 31 ? -6.809 -27.031 -10.539 1 96.81 31 PHE B CA 1
ATOM 3782 C C . PHE B 1 31 ? -7.066 -25.656 -11.141 1 96.81 31 PHE B C 1
ATOM 3784 O O . PHE B 1 31 ? -8.062 -25.453 -11.836 1 96.81 31 PHE B O 1
ATOM 3791 N N . ASP B 1 32 ? -6.23 -24.688 -10.781 1 97 32 ASP B N 1
ATOM 3792 C CA . ASP B 1 32 ? -5.387 -24.469 -9.609 1 97 32 ASP B CA 1
ATOM 3793 C C . ASP B 1 32 ? -6.172 -23.781 -8.492 1 97 32 ASP B C 1
ATOM 3795 O O . ASP B 1 32 ? -7.398 -23.891 -8.438 1 97 32 ASP B O 1
ATOM 3799 N N . PHE B 1 33 ? -5.504 -23.281 -7.562 1 97.19 33 PHE B N 1
ATOM 3800 C CA . PHE B 1 33 ? -6.23 -22.625 -6.477 1 97.19 33 PHE B CA 1
ATOM 3801 C C . PHE B 1 33 ? -5.496 -21.375 -6.016 1 97.19 33 PHE B C 1
ATOM 3803 O O . PHE B 1 33 ? -5.031 -21.297 -4.875 1 97.19 33 PHE B O 1
ATOM 3810 N N . GLY B 1 34 ? -5.512 -20.406 -6.863 1 96.38 34 GLY B N 1
ATOM 3811 C CA . GLY B 1 34 ? -4.875 -19.125 -6.578 1 96.38 34 GLY B CA 1
ATOM 3812 C C . GLY B 1 34 ? -5.82 -17.953 -6.684 1 96.38 34 GLY B C 1
ATOM 3813 O O . GLY B 1 34 ? -7.043 -18.125 -6.676 1 96.38 34 GLY B O 1
ATOM 3814 N N . PHE B 1 35 ? -5.273 -16.766 -6.66 1 95.69 35 PHE B N 1
ATOM 3815 C CA . PHE B 1 35 ? -6.074 -15.555 -6.551 1 95.69 35 PHE B CA 1
ATOM 3816 C C . PHE B 1 35 ? -6.449 -15.023 -7.926 1 95.69 35 PHE B C 1
ATOM 3818 O O . PHE B 1 35 ? -5.59 -14.883 -8.797 1 95.69 35 PHE B O 1
ATOM 3825 N N . ALA B 1 36 ? -7.688 -14.797 -8.117 1 93.81 36 ALA B N 1
ATOM 3826 C CA . ALA B 1 36 ? -8.227 -14 -9.211 1 93.81 36 ALA B CA 1
ATOM 3827 C C . ALA B 1 36 ? -8.633 -12.609 -8.734 1 93.81 36 ALA B C 1
ATOM 3829 O O . ALA B 1 36 ? -8.734 -12.367 -7.531 1 93.81 36 ALA B O 1
ATOM 3830 N N . ASN B 1 37 ? -8.75 -11.672 -9.625 1 90.56 37 ASN B N 1
ATOM 3831 C CA . ASN B 1 37 ? -9.211 -10.344 -9.242 1 90.56 37 ASN B CA 1
ATOM 3832 C C . ASN B 1 37 ? -8.352 -9.742 -8.133 1 90.56 37 ASN B C 1
ATOM 3834 O O . ASN B 1 37 ? -8.867 -9.133 -7.199 1 90.56 37 ASN B O 1
ATOM 3838 N N . ALA B 1 38 ? -7.105 -10.016 -8.18 1 87.5 38 ALA B N 1
ATOM 3839 C CA . ALA B 1 38 ? -6.211 -9.695 -7.07 1 87.5 38 ALA B CA 1
ATOM 3840 C C . ALA B 1 38 ? -6.008 -8.188 -6.949 1 87.5 38 ALA B C 1
ATOM 3842 O O . ALA B 1 38 ? -5.539 -7.699 -5.918 1 87.5 38 ALA B O 1
ATOM 3843 N N . ASP B 1 39 ? -6.406 -7.484 -7.941 1 86.19 39 ASP B N 1
ATOM 3844 C CA . ASP B 1 39 ? -6.223 -6.035 -7.945 1 86.19 39 ASP B CA 1
ATOM 3845 C C . ASP B 1 39 ? -7.059 -5.371 -6.855 1 86.19 39 ASP B C 1
ATOM 3847 O O . ASP B 1 39 ? -6.789 -4.234 -6.465 1 86.19 39 ASP B O 1
ATOM 3851 N N . ILE B 1 40 ? -8.039 -6.039 -6.398 1 91.75 40 ILE B N 1
ATOM 3852 C CA . ILE B 1 40 ? -8.922 -5.457 -5.391 1 91.75 40 ILE B CA 1
ATOM 3853 C C . ILE B 1 40 ? -8.273 -5.559 -4.012 1 91.75 40 ILE B C 1
ATOM 3855 O O . ILE B 1 40 ? -8.672 -4.859 -3.08 1 91.75 40 ILE B O 1
ATOM 3859 N N . ILE B 1 41 ? -7.289 -6.383 -3.881 1 91.69 41 ILE B N 1
ATOM 3860 C CA . ILE B 1 41 ? -6.637 -6.609 -2.596 1 91.69 41 ILE B CA 1
ATOM 3861 C C . ILE B 1 41 ? -5.789 -5.395 -2.225 1 91.69 41 ILE B C 1
ATOM 3863 O O . ILE B 1 41 ? -5.039 -4.875 -3.055 1 91.69 41 ILE B O 1
ATOM 3867 N N . ASP B 1 42 ? -5.945 -4.945 -1.042 1 93.31 42 ASP B N 1
ATOM 3868 C CA . ASP B 1 42 ? -5.184 -3.811 -0.528 1 93.31 42 ASP B CA 1
ATOM 3869 C C . ASP B 1 42 ? -4.477 -4.168 0.775 1 93.31 42 ASP B C 1
ATOM 3871 O O . ASP B 1 42 ? -5.102 -4.672 1.711 1 93.31 42 ASP B O 1
ATOM 3875 N N . ASN B 1 43 ? -3.186 -3.855 0.797 1 89.5 43 ASN B N 1
ATOM 3876 C CA . ASN B 1 43 ? -2.402 -4.191 1.981 1 89.5 43 ASN B CA 1
ATOM 3877 C C . ASN B 1 43 ? -2.826 -3.359 3.188 1 89.5 43 ASN B C 1
ATOM 3879 O O . ASN B 1 43 ? -2.463 -3.674 4.324 1 89.5 43 ASN B O 1
ATOM 3883 N N . LYS B 1 44 ? -3.639 -2.293 2.986 1 92.19 44 LYS B N 1
ATOM 3884 C CA . LYS B 1 44 ? -4.125 -1.459 4.082 1 92.19 44 LYS B CA 1
ATOM 3885 C C . LYS B 1 44 ? -5.348 -2.084 4.75 1 92.19 44 LYS B C 1
ATOM 3887 O O . LYS B 1 44 ? -5.785 -1.627 5.805 1 92.19 44 LYS B O 1
ATOM 3892 N N . VAL B 1 45 ? -5.922 -3.098 4.113 1 94.5 45 VAL B N 1
ATOM 3893 C CA . VAL B 1 45 ? -7.117 -3.768 4.613 1 94.5 45 VAL B CA 1
ATOM 3894 C C . VAL B 1 45 ? -6.742 -5.129 5.195 1 94.5 45 VAL B C 1
ATOM 3896 O O . VAL B 1 45 ? -6.016 -5.902 4.566 1 94.5 45 VAL B O 1
ATOM 3899 N N . SER B 1 46 ? -7.113 -5.383 6.418 1 84.25 46 SER B N 1
ATOM 3900 C CA . SER B 1 46 ? -6.805 -6.672 7.027 1 84.25 46 SER B CA 1
ATOM 3901 C C . SER B 1 46 ? -8.047 -7.309 7.633 1 84.25 46 SER B C 1
ATOM 3903 O O . SER B 1 46 ? -9.07 -6.641 7.816 1 84.25 46 SER B O 1
ATOM 3905 N N . CYS B 1 47 ? -8.039 -8.578 7.75 1 90.12 47 CYS B N 1
ATOM 3906 C CA . CYS B 1 47 ? -9.07 -9.352 8.438 1 90.12 47 CYS B CA 1
ATOM 3907 C C . CYS B 1 47 ? -8.453 -10.523 9.203 1 90.12 47 CYS B C 1
ATOM 3909 O O . CYS B 1 47 ? -7.262 -10.805 9.055 1 90.12 47 CYS B O 1
ATOM 3911 N N . ALA B 1 48 ? -9.258 -11.094 10.07 1 89.62 48 ALA B N 1
ATOM 3912 C CA . ALA B 1 48 ? -8.789 -12.289 10.773 1 89.62 48 ALA B CA 1
ATOM 3913 C C . ALA B 1 48 ? -8.492 -13.422 9.789 1 89.62 48 ALA B C 1
ATOM 3915 O O . ALA B 1 48 ? -9.242 -13.633 8.836 1 89.62 48 ALA B O 1
ATOM 3916 N N . PRO B 1 49 ? -7.379 -14.109 10.016 1 91.31 49 PRO B N 1
ATOM 3917 C CA . PRO B 1 49 ? -6.996 -15.188 9.094 1 91.31 49 PRO B CA 1
ATOM 3918 C C . PRO B 1 49 ? -8.125 -16.172 8.836 1 91.31 49 PRO B C 1
ATOM 3920 O O . PRO B 1 49 ? -8.305 -16.625 7.703 1 91.31 49 PRO B O 1
ATOM 3923 N N . GLY B 1 50 ? -8.906 -16.484 9.844 1 92.69 50 GLY B N 1
ATOM 3924 C CA . GLY B 1 50 ? -9.984 -17.453 9.727 1 92.69 50 GLY B CA 1
ATOM 3925 C C . GLY B 1 50 ? -11.125 -16.969 8.844 1 92.69 50 GLY B C 1
ATOM 3926 O O . GLY B 1 50 ? -11.93 -17.781 8.383 1 92.69 50 GLY B O 1
ATOM 3927 N N . ASP B 1 51 ? -11.164 -15.641 8.57 1 94.88 51 ASP B N 1
ATOM 3928 C CA . ASP B 1 51 ? -12.266 -15.07 7.805 1 94.88 51 ASP B CA 1
ATOM 3929 C C . ASP B 1 51 ? -11.844 -14.781 6.367 1 94.88 51 ASP B C 1
ATOM 3931 O O . ASP B 1 51 ? -12.68 -14.453 5.523 1 94.88 51 ASP B O 1
ATOM 3935 N N . MET B 1 52 ? -10.656 -14.969 6.07 1 96 52 MET B N 1
ATOM 3936 C CA . MET B 1 52 ? -10.109 -14.516 4.797 1 96 52 MET B CA 1
ATOM 3937 C C . MET B 1 52 ? -10.75 -15.266 3.631 1 96 52 MET B C 1
ATOM 3939 O O . MET B 1 52 ? -11.117 -14.664 2.625 1 96 52 MET B O 1
ATOM 3943 N N . ALA B 1 53 ? -10.883 -16.531 3.77 1 97.62 53 ALA B N 1
ATOM 3944 C CA . ALA B 1 53 ? -11.492 -17.328 2.697 1 97.62 53 ALA B CA 1
ATOM 3945 C C . ALA B 1 53 ? -12.883 -16.812 2.363 1 97.62 53 ALA B C 1
ATOM 3947 O O . ALA B 1 53 ? -13.242 -16.672 1.19 1 97.62 53 ALA B O 1
ATOM 3948 N N . TYR B 1 54 ? -13.656 -16.562 3.432 1 97.81 54 TYR B N 1
ATOM 3949 C CA . TYR B 1 54 ? -15.023 -16.062 3.26 1 97.81 54 TYR B CA 1
ATOM 3950 C C . TYR B 1 54 ? -15.031 -14.758 2.482 1 97.81 54 TYR B C 1
ATOM 3952 O O . TYR B 1 54 ? -15.789 -14.602 1.521 1 97.81 54 TYR B O 1
ATOM 3960 N N . TYR B 1 55 ? -14.195 -13.805 2.828 1 97.5 55 TYR B N 1
ATOM 3961 C CA . TYR B 1 55 ? -14.148 -12.508 2.17 1 97.5 55 TYR B CA 1
ATOM 3962 C C . TYR B 1 55 ? -13.625 -12.633 0.746 1 97.5 55 TYR B C 1
ATOM 3964 O O . TYR B 1 55 ? -14.164 -12.008 -0.177 1 97.5 55 TYR B O 1
ATOM 3972 N N . TYR B 1 56 ? -12.602 -13.461 0.513 1 97.25 56 TYR B N 1
ATOM 3973 C CA . TYR B 1 56 ? -11.992 -13.609 -0.806 1 97.25 56 TYR B CA 1
ATOM 3974 C C . TYR B 1 56 ? -12.953 -14.281 -1.778 1 97.25 56 TYR B C 1
ATOM 3976 O O . TYR B 1 56 ? -12.969 -13.961 -2.969 1 97.25 56 TYR B O 1
ATOM 3984 N N . VAL B 1 57 ? -13.773 -15.164 -1.264 1 97.44 57 VAL B N 1
ATOM 3985 C CA . VAL B 1 57 ? -14.781 -15.781 -2.115 1 97.44 57 VAL B CA 1
ATOM 3986 C C . VAL B 1 57 ? -15.828 -14.742 -2.518 1 97.44 57 VAL B C 1
ATOM 3988 O O . VAL B 1 57 ? -16.188 -14.641 -3.691 1 97.44 57 VAL B O 1
ATOM 3991 N N . ASN B 1 58 ? -16.25 -13.938 -1.553 1 96.81 58 ASN B N 1
ATOM 3992 C CA . ASN B 1 58 ? -17.281 -12.93 -1.823 1 96.81 58 ASN B CA 1
ATOM 3993 C C . ASN B 1 58 ? -16.766 -11.852 -2.777 1 96.81 58 ASN B C 1
ATOM 3995 O O . ASN B 1 58 ? -17.547 -11.234 -3.502 1 96.81 58 ASN B O 1
ATOM 3999 N N . LEU B 1 59 ? -15.492 -11.758 -2.854 1 96.06 59 LEU B N 1
ATOM 4000 C CA . LEU B 1 59 ? -14.898 -10.734 -3.709 1 96.06 59 LEU B CA 1
ATOM 4001 C C . LEU B 1 59 ? -14.5 -11.32 -5.059 1 96.06 59 LEU B C 1
ATOM 4003 O O . LEU B 1 59 ? -13.945 -10.617 -5.906 1 96.06 59 LEU B O 1
ATOM 4007 N N . GLY B 1 60 ? -14.68 -12.562 -5.223 1 94.88 60 GLY B N 1
ATOM 4008 C CA . GLY B 1 60 ? -14.367 -13.211 -6.488 1 94.88 60 GLY B CA 1
ATOM 4009 C C . GLY B 1 60 ? -12.898 -13.562 -6.633 1 94.88 60 GLY B C 1
ATOM 4010 O O . GLY B 1 60 ? -12.438 -13.891 -7.727 1 94.88 60 GLY B O 1
ATOM 4011 N N . ILE B 1 61 ? -12.18 -13.469 -5.508 1 95.94 61 ILE B N 1
ATOM 4012 C CA . ILE B 1 61 ? -10.758 -13.773 -5.508 1 95.94 61 ILE B CA 1
ATOM 4013 C C . ILE B 1 61 ? -10.547 -15.281 -5.484 1 95.94 61 ILE B C 1
ATOM 4015 O O . ILE B 1 61 ? -9.648 -15.805 -6.156 1 95.94 61 ILE B O 1
ATOM 4019 N N . LEU B 1 62 ? -11.367 -15.938 -4.711 1 96.94 62 LEU B N 1
ATOM 4020 C CA . LEU B 1 62 ? -11.367 -17.391 -4.648 1 96.94 62 LEU B CA 1
ATOM 4021 C C . LEU B 1 62 ? -12.711 -17.953 -5.113 1 96.94 62 LEU B C 1
ATOM 4023 O O . LEU B 1 62 ? -13.711 -17.234 -5.141 1 96.94 62 LEU B O 1
ATOM 4027 N N . THR B 1 63 ? -12.719 -19.203 -5.441 1 96.12 63 THR B N 1
ATOM 4028 C CA . THR B 1 63 ? -13.891 -19.859 -5.996 1 96.12 63 THR B CA 1
ATOM 4029 C C . THR B 1 63 ? -14.695 -20.547 -4.895 1 96.12 63 THR B C 1
ATOM 4031 O O . THR B 1 63 ? -14.125 -21.266 -4.062 1 96.12 63 THR B O 1
ATOM 4034 N N . PRO B 1 64 ? -16 -20.281 -4.863 1 96.75 64 PRO B N 1
ATOM 4035 C CA . PRO B 1 64 ? -16.859 -21.125 -4.023 1 96.75 64 PRO B CA 1
ATOM 4036 C C . PRO B 1 64 ? -17.062 -22.531 -4.605 1 96.75 64 PRO B C 1
ATOM 4038 O O . PRO B 1 64 ? -17.484 -22.672 -5.754 1 96.75 64 PRO B O 1
ATOM 4041 N N . MET B 1 65 ? -16.641 -23.516 -3.902 1 97.06 65 MET B N 1
ATOM 4042 C CA . MET B 1 65 ? -16.75 -24.906 -4.359 1 97.06 65 MET B CA 1
ATOM 4043 C C . MET B 1 65 ? -17.062 -25.844 -3.193 1 97.06 65 MET B C 1
ATOM 4045 O O . MET B 1 65 ? -16.469 -25.719 -2.123 1 97.06 65 MET B O 1
ATOM 4049 N N . ASP B 1 66 ? -18.016 -26.703 -3.41 1 97.12 66 ASP B N 1
ATOM 4050 C CA . ASP B 1 66 ? -18.312 -27.719 -2.408 1 97.12 66 ASP B CA 1
ATOM 4051 C C . ASP B 1 66 ? -17.094 -28.609 -2.164 1 97.12 66 ASP B C 1
ATOM 4053 O O . ASP B 1 66 ? -16.375 -28.953 -3.104 1 97.12 66 ASP B O 1
ATOM 4057 N N . GLY B 1 67 ? -16.875 -28.953 -0.874 1 98.06 67 GLY B N 1
ATOM 4058 C CA . GLY B 1 67 ? -15.961 -30.031 -0.532 1 98.06 67 GLY B CA 1
ATOM 4059 C C . GLY B 1 67 ? -14.523 -29.578 -0.369 1 98.06 67 GLY B C 1
ATOM 4060 O O . GLY B 1 67 ? -13.602 -30.406 -0.359 1 98.06 67 GLY B O 1
ATOM 4061 N N . ILE B 1 68 ? -14.367 -28.234 -0.198 1 98.06 68 ILE B N 1
ATOM 4062 C CA . ILE B 1 68 ? -12.945 -27.891 -0.169 1 98.06 68 ILE B CA 1
ATOM 4063 C C . ILE B 1 68 ? -12.648 -27.016 1.041 1 98.06 68 ILE B C 1
ATOM 4065 O O . ILE B 1 68 ? -11.492 -26.844 1.426 1 98.06 68 ILE B O 1
ATOM 4069 N N . TYR B 1 69 ? -13.648 -26.469 1.656 1 98.5 69 TYR B N 1
ATOM 4070 C CA . TYR B 1 69 ? -13.453 -25.578 2.805 1 98.5 69 TYR B CA 1
ATOM 4071 C C . TYR B 1 69 ? -13.797 -26.312 4.105 1 98.5 69 TYR B C 1
ATOM 4073 O O . TYR B 1 69 ? -14.43 -27.359 4.086 1 98.5 69 TYR B O 1
ATOM 4081 N N . ASP B 1 70 ? -13.305 -25.734 5.266 1 98 70 ASP B N 1
ATOM 4082 C CA . ASP B 1 70 ? -13.68 -26.234 6.586 1 98 70 ASP B CA 1
ATOM 4083 C C . ASP B 1 70 ? -15.148 -25.938 6.879 1 98 70 ASP B C 1
ATOM 4085 O O . ASP B 1 70 ? -15.789 -25.172 6.164 1 98 70 ASP B O 1
ATOM 4089 N N . ASP B 1 71 ? -15.695 -26.484 7.898 1 98.19 71 ASP B N 1
ATOM 4090 C CA . ASP B 1 71 ? -17.125 -26.406 8.219 1 98.19 71 ASP B CA 1
ATOM 4091 C C . ASP B 1 71 ? -17.562 -24.953 8.391 1 98.19 71 ASP B C 1
ATOM 4093 O O . ASP B 1 71 ? -18.562 -24.531 7.789 1 98.19 71 ASP B O 1
ATOM 4097 N N . ASN B 1 72 ? -16.891 -24.25 9.156 1 97.44 72 ASN B N 1
ATOM 4098 C CA . ASN B 1 72 ? -17.281 -22.875 9.445 1 97.44 72 ASN B CA 1
ATOM 4099 C C . ASN B 1 72 ? -17.344 -22.031 8.172 1 97.44 72 ASN B C 1
ATOM 4101 O O . ASN B 1 72 ? -18.359 -21.375 7.898 1 97.44 72 ASN B O 1
ATOM 4105 N N . THR B 1 73 ? -16.297 -22.062 7.391 1 97.94 73 THR B N 1
ATOM 4106 C CA . THR B 1 73 ? -16.219 -21.297 6.152 1 97.94 73 THR B CA 1
ATOM 4107 C C . THR B 1 73 ? -17.281 -21.766 5.156 1 97.94 73 THR B C 1
ATOM 4109 O O . THR B 1 73 ? -17.984 -20.953 4.566 1 97.94 73 THR B O 1
ATOM 4112 N N . ALA B 1 74 ? -17.438 -23.062 5.004 1 98.44 74 ALA B N 1
ATOM 4113 C CA . ALA B 1 74 ? -18.375 -23.625 4.051 1 98.44 74 ALA B CA 1
ATOM 4114 C C . ALA B 1 74 ? -19.812 -23.234 4.402 1 98.44 74 ALA B C 1
ATOM 4116 O O . ALA B 1 74 ? -20.562 -22.781 3.539 1 98.44 74 ALA B O 1
ATOM 4117 N N . HIS B 1 75 ? -20.141 -23.344 5.645 1 98.12 75 HIS B N 1
ATOM 4118 C CA . HIS B 1 75 ? -21.5 -23.031 6.07 1 98.12 75 HIS B CA 1
ATOM 4119 C C . HIS B 1 75 ? -21.797 -21.547 5.906 1 98.12 75 HIS B C 1
ATOM 4121 O O . HIS B 1 75 ? -22.891 -21.172 5.488 1 98.12 75 HIS B O 1
ATOM 4127 N N . LYS B 1 76 ? -20.875 -20.734 6.188 1 96 76 LYS B N 1
ATOM 4128 C CA . LYS B 1 76 ? -21.031 -19.297 5.996 1 96 76 LYS B CA 1
ATOM 4129 C C . LYS B 1 76 ? -21.281 -18.969 4.527 1 96 76 LYS B C 1
ATOM 4131 O O . LYS B 1 76 ? -21.984 -18 4.211 1 96 76 LYS B O 1
ATOM 4136 N N . LEU B 1 77 ? -20.688 -19.766 3.648 1 97.88 77 LEU B N 1
ATOM 4137 C CA . LEU B 1 77 ? -20.797 -19.547 2.211 1 97.88 77 LEU B CA 1
ATOM 4138 C C . LEU B 1 77 ? -21.969 -20.297 1.617 1 97.88 77 LEU B C 1
ATOM 4140 O O . LEU B 1 77 ? -22.25 -20.203 0.419 1 97.88 77 LEU B O 1
ATOM 4144 N N . GLY B 1 78 ? -22.672 -21.047 2.424 1 97.69 78 GLY B N 1
ATOM 4145 C CA . GLY B 1 78 ? -23.781 -21.859 1.936 1 97.69 78 GLY B CA 1
ATOM 4146 C C . GLY B 1 78 ? -23.344 -23.031 1.095 1 97.69 78 GLY B C 1
ATOM 4147 O O . GLY B 1 78 ? -24.016 -23.406 0.133 1 97.69 78 GLY B O 1
ATOM 4148 N N . LEU B 1 79 ? -22.188 -23.578 1.417 1 98.25 79 LEU B N 1
ATOM 4149 C CA . LEU B 1 79 ? -21.609 -24.703 0.681 1 98.25 79 LEU B CA 1
ATOM 4150 C C . LEU B 1 79 ? -21.562 -25.953 1.548 1 98.25 79 LEU B C 1
ATOM 4152 O O . LEU B 1 79 ? -21.766 -25.891 2.762 1 98.25 79 LEU B O 1
ATOM 4156 N N . LYS B 1 80 ? -21.219 -27.062 0.878 1 98 80 LYS B N 1
ATOM 4157 C CA . LYS B 1 80 ? -20.859 -28.281 1.595 1 98 80 LYS B CA 1
ATOM 4158 C C . LYS B 1 80 ? -19.391 -28.266 1.978 1 98 80 LYS B C 1
ATOM 4160 O O . LYS B 1 80 ? -18.531 -27.969 1.146 1 98 80 LYS B O 1
ATOM 4165 N N . SER B 1 81 ? -19.125 -28.609 3.24 1 98.5 81 SER B N 1
ATOM 4166 C CA . SER B 1 81 ? -17.75 -28.656 3.701 1 98.5 81 SER B CA 1
ATOM 4167 C C . SER B 1 81 ? -17.031 -29.891 3.188 1 98.5 81 SER B C 1
ATOM 4169 O O . SER B 1 81 ? -17.656 -30.797 2.613 1 98.5 81 SER B O 1
ATOM 4171 N N . PHE B 1 82 ? -15.703 -29.906 3.389 1 98.38 82 PHE B N 1
ATOM 4172 C CA . PHE B 1 82 ? -14.914 -31.078 3.021 1 98.38 82 PHE B CA 1
ATOM 4173 C C . PHE B 1 82 ? -15.414 -32.312 3.756 1 98.38 82 PHE B C 1
ATOM 4175 O O . PHE B 1 82 ? -15.562 -33.375 3.156 1 98.38 82 PHE B O 1
ATOM 4182 N N . SER B 1 83 ? -15.68 -32.188 5.02 1 97.5 83 SER B N 1
ATOM 4183 C CA . SER B 1 83 ? -16.094 -33.312 5.852 1 97.5 83 SER B CA 1
ATOM 4184 C C . SER B 1 83 ? -17.469 -33.812 5.453 1 97.5 83 SER B C 1
ATOM 4186 O O . SER B 1 83 ? -17.797 -34.969 5.676 1 97.5 83 SER B O 1
ATOM 4188 N N . GLU B 1 84 ? -18.234 -32.938 4.824 1 97.56 84 GLU B N 1
ATOM 4189 C CA . GLU B 1 84 ? -19.609 -33.281 4.48 1 97.56 84 GLU B CA 1
ATOM 4190 C C . GLU B 1 84 ? -19.688 -33.875 3.078 1 97.56 84 GLU B C 1
ATOM 4192 O O . GLU B 1 84 ? -20.688 -34.5 2.732 1 97.56 84 GLU B O 1
ATOM 4197 N N . ASP B 1 85 ? -18.766 -33.531 2.232 1 96.69 85 ASP B N 1
ATOM 4198 C CA . ASP B 1 85 ? -18.812 -34 0.851 1 96.69 85 ASP B CA 1
ATOM 4199 C C . ASP B 1 85 ? -18.422 -35.469 0.757 1 96.69 85 ASP B C 1
ATOM 4201 O O . ASP B 1 85 ? -17.5 -35.906 1.44 1 96.69 85 ASP B O 1
ATOM 4205 N N . THR B 1 86 ? -19.109 -36.156 -0.067 1 94.88 86 THR B N 1
ATOM 4206 C CA . THR B 1 86 ? -18.906 -37.594 -0.143 1 94.88 86 THR B CA 1
ATOM 4207 C C . THR B 1 86 ? -17.938 -37.938 -1.261 1 94.88 86 THR B C 1
ATOM 4209 O O . THR B 1 86 ? -17.422 -39.062 -1.322 1 94.88 86 THR B O 1
ATOM 4212 N N . LYS B 1 87 ? -17.656 -37.125 -2.156 1 95.56 87 LYS B N 1
ATOM 4213 C CA . LYS B 1 87 ? -16.703 -37.375 -3.227 1 95.56 87 LYS B CA 1
ATOM 4214 C C . LYS B 1 87 ? -15.266 -37.25 -2.725 1 95.56 87 LYS B C 1
ATOM 4216 O O . LYS B 1 87 ? -15.008 -36.594 -1.706 1 95.56 87 LYS B O 1
ATOM 4221 N N . LYS B 1 88 ? -14.352 -37.906 -3.439 1 97.75 88 LYS B N 1
ATOM 4222 C CA . LYS B 1 88 ? -12.93 -37.719 -3.18 1 97.75 88 LYS B CA 1
ATOM 4223 C C . LYS B 1 88 ? -12.414 -36.438 -3.832 1 97.75 88 LYS B C 1
ATOM 4225 O O . LYS B 1 88 ? -11.984 -36.438 -4.988 1 97.75 88 LYS B O 1
ATOM 4230 N N . ASN B 1 89 ? -12.375 -35.375 -3.062 1 98.31 89 ASN B N 1
ATOM 4231 C CA . ASN B 1 89 ? -11.922 -34.094 -3.543 1 98.31 89 ASN B CA 1
ATOM 4232 C C . ASN B 1 89 ? -10.414 -33.938 -3.408 1 98.31 89 ASN B C 1
ATOM 4234 O O . ASN B 1 89 ? -9.844 -34.25 -2.359 1 98.31 89 ASN B O 1
ATOM 4238 N N . PHE B 1 90 ? -9.719 -33.438 -4.461 1 98.75 90 PHE B N 1
ATOM 4239 C CA . PHE B 1 90 ? -8.289 -33.188 -4.367 1 98.75 90 PHE B CA 1
ATOM 4240 C C . PHE B 1 90 ? -7.867 -32.125 -5.359 1 98.75 90 PHE B C 1
ATOM 4242 O O . PHE B 1 90 ? -8.586 -31.828 -6.316 1 98.75 90 PHE B O 1
ATOM 4249 N N . PHE B 1 91 ? -6.773 -31.5 -5.047 1 98.88 91 PHE B N 1
ATOM 4250 C CA . PHE B 1 91 ? -6.223 -30.469 -5.914 1 98.88 91 PHE B CA 1
ATOM 4251 C C . PHE B 1 91 ? -4.934 -30.953 -6.574 1 98.88 91 PHE B C 1
ATOM 4253 O O . PHE B 1 91 ? -4.207 -31.766 -6.004 1 98.88 91 PHE B O 1
ATOM 4260 N N . ILE B 1 92 ? -4.664 -30.438 -7.785 1 98.94 92 ILE B N 1
ATOM 4261 C CA . ILE B 1 92 ? -3.352 -30.484 -8.414 1 98.94 92 ILE B CA 1
ATOM 4262 C C . ILE B 1 92 ? -2.883 -29.047 -8.711 1 98.94 92 ILE B C 1
ATOM 4264 O O . ILE B 1 92 ? -3.631 -28.25 -9.273 1 98.94 92 ILE B O 1
ATOM 4268 N N . ILE B 1 93 ? -1.687 -28.703 -8.273 1 98.88 93 ILE B N 1
ATOM 4269 C CA . ILE B 1 93 ? -1.146 -27.359 -8.398 1 98.88 93 ILE B CA 1
ATOM 4270 C C . ILE B 1 93 ? 0.02 -27.359 -9.383 1 98.88 93 ILE B C 1
ATOM 4272 O O . ILE B 1 93 ? 0.992 -28.094 -9.203 1 98.88 93 ILE B O 1
ATOM 4276 N N . SER B 1 94 ? -0.054 -26.469 -10.328 1 98.75 94 SER B N 1
ATOM 4277 C CA . SER B 1 94 ? 0.923 -26.469 -11.414 1 98.75 94 SER B CA 1
ATOM 4278 C C . SER B 1 94 ? 2.244 -25.844 -10.969 1 98.75 94 SER B C 1
ATOM 4280 O O . SER B 1 94 ? 3.316 -26.328 -11.336 1 98.75 94 SER B O 1
ATOM 4282 N N . HIS B 1 95 ? 2.146 -24.734 -10.203 1 98.56 95 HIS B N 1
ATOM 4283 C CA . HIS B 1 95 ? 3.381 -24.078 -9.781 1 98.56 95 HIS B CA 1
ATOM 4284 C C . HIS B 1 95 ? 3.121 -23.078 -8.664 1 98.56 95 HIS B C 1
ATOM 4286 O O . HIS B 1 95 ? 1.968 -22.828 -8.297 1 98.56 95 HIS B O 1
ATOM 4292 N N . MET B 1 96 ? 4.188 -22.406 -8.133 1 97.94 96 MET B N 1
ATOM 4293 C CA . MET B 1 96 ? 4.113 -21.688 -6.863 1 97.94 96 MET B CA 1
ATOM 4294 C C . MET B 1 96 ? 4.004 -20.188 -7.098 1 97.94 96 MET B C 1
ATOM 4296 O O . MET B 1 96 ? 4.523 -19.391 -6.312 1 97.94 96 MET B O 1
ATOM 4300 N N . HIS B 1 97 ? 3.379 -19.781 -8.141 1 96.81 97 HIS B N 1
ATOM 4301 C CA . HIS B 1 97 ? 2.938 -18.391 -8.227 1 96.81 97 HIS B CA 1
ATOM 4302 C C . HIS B 1 97 ? 1.651 -18.172 -7.438 1 96.81 97 HIS B C 1
ATOM 4304 O O . HIS B 1 97 ? 0.798 -19.062 -7.371 1 96.81 97 HIS B O 1
ATOM 4310 N N . ILE B 1 98 ? 1.488 -17.016 -6.969 1 95.31 98 ILE B N 1
ATOM 4311 C CA . ILE B 1 98 ? 0.402 -16.703 -6.043 1 95.31 98 ILE B CA 1
ATOM 4312 C C . ILE B 1 98 ? -0.941 -16.906 -6.746 1 95.31 98 ILE B C 1
ATOM 4314 O O . ILE B 1 98 ? -1.905 -17.375 -6.137 1 95.31 98 ILE B O 1
ATOM 4318 N N . ASP B 1 99 ? -1.059 -16.531 -7.969 1 95.81 99 ASP B N 1
ATOM 4319 C CA . ASP B 1 99 ? -2.33 -16.656 -8.68 1 95.81 99 ASP B CA 1
ATOM 4320 C C . ASP B 1 99 ? -2.625 -18.125 -9.023 1 95.81 99 ASP B C 1
ATOM 4322 O O . ASP B 1 99 ? -3.705 -18.438 -9.531 1 95.81 99 ASP B O 1
ATOM 4326 N N . HIS B 1 100 ? -1.774 -19.078 -8.609 1 97.5 100 HIS B N 1
ATOM 4327 C CA . HIS B 1 100 ? -2.027 -20.5 -8.828 1 97.5 100 HIS B CA 1
ATOM 4328 C C . HIS B 1 100 ? -2.109 -21.25 -7.504 1 97.5 100 HIS B C 1
ATOM 4330 O O . HIS B 1 100 ? -2.652 -22.359 -7.445 1 97.5 100 HIS B O 1
ATOM 4336 N N . MET B 1 101 ? -1.556 -20.625 -6.465 1 97.56 101 MET B N 1
ATOM 4337 C CA . MET B 1 101 ? -1.495 -21.438 -5.25 1 97.56 101 MET B CA 1
ATOM 4338 C C . MET B 1 101 ? -1.816 -20.594 -4.023 1 97.56 101 MET B C 1
ATOM 4340 O O . MET B 1 101 ? -1.771 -21.094 -2.895 1 97.56 101 MET B O 1
ATOM 4344 N N . GLY B 1 102 ? -2.143 -19.375 -4.156 1 96.44 102 GLY B N 1
ATOM 4345 C CA . GLY B 1 102 ? -2.279 -18.438 -3.043 1 96.44 102 GLY B CA 1
ATOM 4346 C C . GLY B 1 102 ? -3.365 -18.844 -2.062 1 96.44 102 GLY B C 1
ATOM 4347 O O . GLY B 1 102 ? -3.318 -18.469 -0.889 1 96.44 102 GLY B O 1
ATOM 4348 N N . GLY B 1 103 ? -4.344 -19.609 -2.467 1 97.38 103 GLY B N 1
ATOM 4349 C CA . GLY B 1 103 ? -5.492 -19.969 -1.649 1 97.38 103 GLY B CA 1
ATOM 4350 C C . GLY B 1 103 ? -5.262 -21.219 -0.825 1 97.38 103 GLY B C 1
ATOM 4351 O O . GLY B 1 103 ? -6.121 -21.625 -0.039 1 97.38 103 GLY B O 1
ATOM 4352 N N . LEU B 1 104 ? -4.105 -21.828 -0.912 1 98 104 LEU B N 1
ATOM 4353 C CA . LEU B 1 104 ? -3.885 -23.141 -0.315 1 98 104 LEU B CA 1
ATOM 4354 C C . LEU B 1 104 ? -4.117 -23.109 1.191 1 98 104 LEU B C 1
ATOM 4356 O O . LEU B 1 104 ? -4.758 -24 1.748 1 98 104 LEU B O 1
ATOM 4360 N N . GLY B 1 105 ? -3.645 -22.078 1.819 1 97.44 105 GLY B N 1
ATOM 4361 C CA . GLY B 1 105 ? -3.775 -21.969 3.264 1 97.44 105 GLY B CA 1
ATOM 4362 C C . GLY B 1 105 ? -5.207 -21.75 3.719 1 97.44 105 GLY B C 1
ATOM 4363 O O . GLY B 1 105 ? -5.496 -21.797 4.918 1 97.44 105 GLY B O 1
ATOM 4364 N N . MET B 1 106 ? -6.125 -21.594 2.85 1 97.56 106 MET B N 1
ATOM 4365 C CA . MET B 1 106 ? -7.52 -21.312 3.162 1 97.56 106 MET B CA 1
ATOM 4366 C C . MET B 1 106 ? -8.391 -22.531 2.939 1 97.56 106 MET B C 1
ATOM 4368 O O . MET B 1 106 ? -9.594 -22.5 3.209 1 97.56 106 MET B O 1
ATOM 4372 N N . LEU B 1 107 ? -7.789 -23.641 2.48 1 98.06 107 LEU B N 1
ATOM 4373 C CA . LEU B 1 107 ? -8.469 -24.922 2.334 1 98.06 107 LEU B CA 1
ATOM 4374 C C . LEU B 1 107 ? -8.648 -25.594 3.688 1 98.06 107 LEU B C 1
ATOM 4376 O O . LEU B 1 107 ? -7.938 -25.281 4.645 1 98.06 107 LEU B O 1
ATOM 4380 N N . ASP B 1 108 ? -9.695 -26.484 3.748 1 98.19 108 ASP B N 1
ATOM 4381 C CA . ASP B 1 108 ? -9.664 -27.438 4.844 1 98.19 108 ASP B CA 1
ATOM 4382 C C . ASP B 1 108 ? -8.32 -28.156 4.902 1 98.19 108 ASP B C 1
ATOM 4384 O O . ASP B 1 108 ? -7.801 -28.609 3.877 1 98.19 108 ASP B O 1
ATOM 4388 N N . PRO B 1 109 ? -7.723 -28.297 6.074 1 97.06 109 PRO B N 1
ATOM 4389 C CA . PRO B 1 109 ? -6.359 -28.828 6.191 1 97.06 109 PRO B CA 1
ATOM 4390 C C . PRO B 1 109 ? -6.23 -30.266 5.68 1 97.06 109 PRO B C 1
ATOM 4392 O O . PRO B 1 109 ? -5.125 -30.703 5.367 1 97.06 109 PRO B O 1
ATOM 4395 N N . ASP B 1 110 ? -7.312 -30.969 5.551 1 98 110 ASP B N 1
ATOM 4396 C CA . ASP B 1 110 ? -7.246 -32.375 5.191 1 98 110 ASP B CA 1
ATOM 4397 C C . ASP B 1 110 ? -7.383 -32.562 3.682 1 98 110 ASP B C 1
ATOM 4399 O O . ASP B 1 110 ? -7.188 -33.688 3.166 1 98 110 ASP B O 1
ATOM 4403 N N . VAL B 1 111 ? -7.688 -31.547 2.949 1 98.5 111 VAL B N 1
ATOM 4404 C CA . VAL B 1 111 ? -7.809 -31.656 1.501 1 98.5 111 VAL B CA 1
ATOM 4405 C C . VAL B 1 111 ? -6.457 -32.031 0.9 1 98.5 111 VAL B C 1
ATOM 4407 O O . VAL B 1 111 ? -5.461 -31.328 1.096 1 98.5 111 VAL B O 1
ATOM 4410 N N . PRO B 1 112 ? -6.41 -33.125 0.168 1 98.75 112 PRO B N 1
ATOM 4411 C CA . PRO B 1 112 ? -5.137 -33.469 -0.467 1 98.75 112 PRO B CA 1
ATOM 4412 C C . PRO B 1 112 ? -4.781 -32.562 -1.626 1 98.75 112 PRO B C 1
ATOM 4414 O O . PRO B 1 112 ? -5.629 -32.25 -2.471 1 98.75 112 PRO B O 1
ATOM 4417 N N . VAL B 1 113 ? -3.596 -32.094 -1.612 1 98.88 113 VAL B N 1
ATOM 4418 C CA . VAL B 1 113 ? -3.082 -31.234 -2.67 1 98.88 113 VAL B CA 1
ATOM 4419 C C . VAL B 1 113 ? -1.83 -31.859 -3.283 1 98.88 113 VAL B C 1
ATOM 4421 O O . VAL B 1 113 ? -0.803 -31.984 -2.613 1 98.88 113 VAL B O 1
ATOM 4424 N N . TYR B 1 114 ? -1.914 -32.219 -4.527 1 98.94 114 TYR B N 1
ATOM 4425 C CA . TYR B 1 114 ? -0.791 -32.812 -5.238 1 98.94 114 TYR B CA 1
ATOM 4426 C C . TYR B 1 114 ? -0.038 -31.766 -6.055 1 98.94 114 TYR B C 1
ATOM 4428 O O . TYR B 1 114 ? -0.648 -30.875 -6.645 1 98.94 114 TYR B O 1
ATOM 4436 N N . MET B 1 115 ? 1.237 -31.922 -6.105 1 98.88 115 MET B N 1
ATOM 4437 C CA . MET B 1 115 ? 2.141 -31.047 -6.855 1 98.88 115 MET B CA 1
ATOM 4438 C C . MET B 1 115 ? 3.455 -31.766 -7.156 1 98.88 115 MET B C 1
ATOM 4440 O O . MET B 1 115 ? 3.682 -32.875 -6.691 1 98.88 115 MET B O 1
ATOM 4444 N N . SER B 1 116 ? 4.273 -31.203 -8.008 1 98.88 116 SER B N 1
ATOM 4445 C CA . SER B 1 116 ? 5.578 -31.812 -8.227 1 98.88 116 SER B CA 1
ATOM 4446 C C . SER B 1 116 ? 6.406 -31.828 -6.941 1 98.88 116 SER B C 1
ATOM 4448 O O . SER B 1 116 ? 6.191 -31 -6.059 1 98.88 116 SER B O 1
ATOM 4450 N N . MET B 1 117 ? 7.324 -32.719 -6.855 1 98.69 117 MET B N 1
ATOM 4451 C CA . MET B 1 117 ? 8.219 -32.781 -5.703 1 98.69 117 MET B CA 1
ATOM 4452 C C . MET B 1 117 ? 8.969 -31.484 -5.523 1 98.69 117 MET B C 1
ATOM 4454 O O . MET B 1 117 ? 9.156 -31.016 -4.395 1 98.69 117 MET B O 1
ATOM 4458 N N . ASP B 1 118 ? 9.391 -30.844 -6.566 1 98.69 118 ASP B N 1
ATOM 4459 C CA . ASP B 1 118 ? 10.109 -29.562 -6.504 1 98.69 118 ASP B CA 1
ATOM 4460 C C . ASP B 1 118 ? 9.195 -28.438 -6.016 1 98.69 118 ASP B C 1
ATOM 4462 O O . ASP B 1 118 ? 9.625 -27.562 -5.262 1 98.69 118 ASP B O 1
ATOM 4466 N N . SER B 1 119 ? 7.941 -28.453 -6.48 1 98.75 119 SER B N 1
ATOM 4467 C CA . SER B 1 119 ? 6.992 -27.469 -5.973 1 98.75 119 SER B CA 1
ATOM 4468 C C . SER B 1 119 ? 6.77 -27.641 -4.473 1 98.75 119 SER B C 1
ATOM 4470 O O . SER B 1 119 ? 6.652 -26.641 -3.742 1 98.75 119 SER B O 1
ATOM 4472 N N . LEU B 1 120 ? 6.695 -28.891 -4.059 1 98.75 120 LEU B N 1
ATOM 4473 C CA . LEU B 1 120 ? 6.547 -29.125 -2.629 1 98.75 120 LEU B CA 1
ATOM 4474 C C . LEU B 1 120 ? 7.738 -28.578 -1.856 1 98.75 120 LEU B C 1
ATOM 4476 O O . LEU B 1 120 ? 7.57 -27.922 -0.827 1 98.75 120 LEU B O 1
ATOM 4480 N N . LYS B 1 121 ? 8.922 -28.828 -2.348 1 98.25 121 LYS B N 1
ATOM 4481 C CA . LYS B 1 121 ? 10.148 -28.312 -1.738 1 98.25 121 LYS B CA 1
ATOM 4482 C C . LYS B 1 121 ? 10.109 -26.781 -1.629 1 98.25 121 LYS B C 1
ATOM 4484 O O . LYS B 1 121 ? 10.422 -26.234 -0.577 1 98.25 121 LYS B O 1
ATOM 4489 N N . LEU B 1 122 ? 9.727 -26.141 -2.666 1 98.38 122 LEU B N 1
ATOM 4490 C CA . LEU B 1 122 ? 9.648 -24.688 -2.674 1 98.38 122 LEU B CA 1
ATOM 4491 C C . LEU B 1 122 ? 8.57 -24.203 -1.715 1 98.38 122 LEU B C 1
ATOM 4493 O O . LEU B 1 122 ? 8.781 -23.234 -0.978 1 98.38 122 LEU B O 1
ATOM 4497 N N . TYR B 1 123 ? 7.426 -24.844 -1.715 1 98.38 123 TYR B N 1
ATOM 4498 C CA . TYR B 1 123 ? 6.312 -24.453 -0.856 1 98.38 123 TYR B CA 1
ATOM 4499 C C . TYR B 1 123 ? 6.715 -24.516 0.613 1 98.38 123 TYR B C 1
ATOM 4501 O O . TYR B 1 123 ? 6.379 -23.609 1.389 1 98.38 123 TYR B O 1
ATOM 4509 N N . ARG B 1 124 ? 7.414 -25.547 0.968 1 97.62 124 ARG B N 1
ATOM 4510 C CA . ARG B 1 124 ? 7.883 -25.688 2.344 1 97.62 124 ARG B CA 1
ATOM 4511 C C . ARG B 1 124 ? 8.875 -24.578 2.691 1 97.62 124 ARG B C 1
ATOM 4513 O O . ARG B 1 124 ? 8.859 -24.047 3.805 1 97.62 124 ARG B O 1
ATOM 4520 N N . ALA B 1 125 ? 9.719 -24.203 1.771 1 96.88 125 ALA B N 1
ATOM 4521 C CA . ALA B 1 125 ? 10.648 -23.094 1.979 1 96.88 125 ALA B CA 1
ATOM 4522 C C . ALA B 1 125 ? 9.891 -21.781 2.15 1 96.88 125 ALA B C 1
ATOM 4524 O O . ALA B 1 125 ? 10.227 -20.984 3.023 1 96.88 125 ALA B O 1
ATOM 4525 N N . ILE B 1 126 ? 8.891 -21.609 1.294 1 97 126 ILE B N 1
ATOM 4526 C CA . ILE B 1 126 ? 8.047 -20.422 1.377 1 97 126 ILE B CA 1
ATOM 4527 C C . ILE B 1 126 ? 7.441 -20.312 2.773 1 97 126 ILE B C 1
ATOM 4529 O O . ILE B 1 126 ? 7.473 -19.25 3.393 1 97 126 ILE B O 1
ATOM 4533 N N . ALA B 1 127 ? 6.953 -21.391 3.268 1 96.44 127 ALA B N 1
ATOM 4534 C CA . ALA B 1 127 ? 6.348 -21.438 4.594 1 96.44 127 ALA B CA 1
ATOM 4535 C C . ALA B 1 127 ? 7.383 -21.156 5.68 1 96.44 127 ALA B C 1
ATOM 4537 O O . ALA B 1 127 ? 7.121 -20.391 6.609 1 96.44 127 ALA B O 1
ATOM 4538 N N . ARG B 1 128 ? 8.555 -21.734 5.547 1 95.25 128 ARG B N 1
ATOM 4539 C CA . ARG B 1 128 ? 9.633 -21.531 6.512 1 95.25 128 ARG B CA 1
ATOM 4540 C C . ARG B 1 128 ? 10.047 -20.062 6.57 1 95.25 128 ARG B C 1
ATOM 4542 O O . ARG B 1 128 ? 10.398 -19.562 7.637 1 95.25 128 ARG B O 1
ATOM 4549 N N . CYS B 1 129 ? 9.977 -19.422 5.441 1 95.56 129 CYS B N 1
ATOM 4550 C CA . CYS B 1 129 ? 10.375 -18.031 5.34 1 95.56 129 CYS B CA 1
ATOM 4551 C C . CYS B 1 129 ? 9.242 -17.109 5.773 1 95.56 129 CYS B C 1
ATOM 4553 O O . CYS B 1 129 ? 9.383 -15.883 5.73 1 95.56 129 CYS B O 1
ATOM 4555 N N . GLY B 1 130 ? 8.078 -17.656 6.18 1 93.56 130 GLY B N 1
ATOM 4556 C CA . GLY B 1 130 ? 6.945 -16.859 6.629 1 93.56 130 GLY B CA 1
ATOM 4557 C C . GLY B 1 130 ? 6.199 -16.188 5.492 1 93.56 130 GLY B C 1
ATOM 4558 O O . GLY B 1 130 ? 5.578 -15.141 5.688 1 93.56 130 GLY B O 1
ATOM 4559 N N . GLU B 1 131 ? 6.215 -16.734 4.27 1 92.94 131 GLU B N 1
ATOM 4560 C CA . GLU B 1 131 ? 5.672 -16.062 3.096 1 92.94 131 GLU B CA 1
ATOM 4561 C C . GLU B 1 131 ? 4.398 -16.75 2.605 1 92.94 131 GLU B C 1
ATOM 4563 O O . GLU B 1 131 ? 3.857 -16.391 1.557 1 92.94 131 GLU B O 1
ATOM 4568 N N . ALA B 1 132 ? 3.889 -17.672 3.369 1 91.69 132 ALA B N 1
ATOM 4569 C CA . ALA B 1 132 ? 2.574 -18.219 3.045 1 91.69 132 ALA B CA 1
ATOM 4570 C C . ALA B 1 132 ? 1.468 -17.219 3.35 1 91.69 132 ALA B C 1
ATOM 4572 O O . ALA B 1 132 ? 1.551 -16.469 4.328 1 91.69 132 ALA B O 1
ATOM 4573 N N . GLU B 1 133 ? 0.428 -17.031 2.594 1 85 133 GLU B N 1
ATOM 4574 C CA . GLU B 1 133 ? -0.615 -16.016 2.727 1 85 133 GLU B CA 1
ATOM 4575 C C . GLU B 1 133 ? -1.334 -16.141 4.066 1 85 133 GLU B C 1
ATOM 4577 O O . GLU B 1 133 ? -1.53 -15.148 4.766 1 85 133 GLU B O 1
ATOM 4582 N N . VAL B 1 134 ? -1.843 -17.344 4.473 1 89.12 134 VAL B N 1
ATOM 4583 C CA . VAL B 1 134 ? -2.578 -17.531 5.719 1 89.12 134 VAL B CA 1
ATOM 4584 C C . VAL B 1 134 ? -1.838 -18.516 6.613 1 89.12 134 VAL B C 1
ATOM 4586 O O . VAL B 1 134 ? -1.567 -18.234 7.781 1 89.12 134 VAL B O 1
ATOM 4589 N N . ARG B 1 135 ? -1.582 -19.547 6.113 1 93.88 135 ARG B N 1
ATOM 4590 C CA . ARG B 1 135 ? -0.875 -20.641 6.766 1 93.88 135 ARG B CA 1
ATOM 4591 C C . ARG B 1 135 ? -0.362 -21.656 5.742 1 93.88 135 ARG B C 1
ATOM 4593 O O . ARG B 1 135 ? -0.792 -21.641 4.586 1 93.88 135 ARG B O 1
ATOM 4600 N N . GLU B 1 136 ? 0.577 -22.438 6.184 1 96.75 136 GLU B N 1
ATOM 4601 C CA . GLU B 1 136 ? 1.007 -23.562 5.367 1 96.75 136 GLU B CA 1
ATOM 4602 C C . GLU B 1 136 ? -0.071 -24.641 5.305 1 96.75 136 GLU B C 1
ATOM 4604 O O . GLU B 1 136 ? -0.659 -25 6.328 1 96.75 136 GLU B O 1
ATOM 4609 N N . HIS B 1 137 ? -0.376 -25.078 4.156 1 98 137 HIS B N 1
ATOM 4610 C CA . HIS B 1 137 ? -1.268 -26.219 4.004 1 98 137 HIS B CA 1
ATOM 4611 C C . HIS B 1 137 ? -0.548 -27.531 4.332 1 98 137 HIS B C 1
ATOM 4613 O O . HIS B 1 137 ? 0.477 -27.844 3.723 1 98 137 HIS B O 1
ATOM 4619 N N . ALA B 1 138 ? -1.078 -28.328 5.176 1 96.19 138 ALA B N 1
ATOM 4620 C CA . ALA B 1 138 ? -0.366 -29.469 5.73 1 96.19 138 ALA B CA 1
ATOM 4621 C C . ALA B 1 138 ? -0.386 -30.656 4.758 1 96.19 138 ALA B C 1
ATOM 4623 O O . ALA B 1 138 ? 0.619 -31.344 4.594 1 96.19 138 ALA B O 1
ATOM 4624 N N . ASN B 1 139 ? -1.502 -30.938 4.086 1 98.44 139 ASN B N 1
ATOM 4625 C CA . ASN B 1 139 ? -1.692 -32.156 3.299 1 98.44 139 ASN B CA 1
ATOM 4626 C C . ASN B 1 139 ? -1.27 -31.953 1.847 1 98.44 139 ASN B C 1
ATOM 4628 O O . ASN B 1 139 ? -2.055 -32.188 0.929 1 98.44 139 ASN B O 1
ATOM 4632 N N . CYS B 1 140 ? -0.032 -31.562 1.68 1 98.69 140 CYS B N 1
ATOM 4633 C CA . CYS B 1 140 ? 0.58 -31.469 0.358 1 98.69 140 CYS B CA 1
ATOM 4634 C C . CYS B 1 140 ? 1.377 -32.719 0.04 1 98.69 140 CYS B C 1
ATOM 4636 O O . CYS B 1 140 ? 2.148 -33.219 0.873 1 98.69 140 CYS B O 1
ATOM 4638 N N . ILE B 1 141 ? 1.181 -33.281 -1.131 1 98.81 141 ILE B N 1
ATOM 4639 C CA . ILE B 1 141 ? 1.823 -34.531 -1.547 1 98.81 141 ILE B CA 1
ATOM 4640 C C . ILE B 1 141 ? 2.666 -34.281 -2.797 1 98.81 141 ILE B C 1
ATOM 4642 O O . ILE B 1 141 ? 2.137 -33.906 -3.842 1 98.81 141 ILE B O 1
ATOM 4646 N N . GLY B 1 142 ? 3.963 -34.5 -2.689 1 98.81 142 GLY B N 1
ATOM 4647 C CA . GLY B 1 142 ? 4.863 -34.344 -3.822 1 98.81 142 GLY B CA 1
ATOM 4648 C C . GLY B 1 142 ? 4.891 -35.594 -4.719 1 98.81 142 GLY B C 1
ATOM 4649 O O . GLY B 1 142 ? 4.855 -36.719 -4.23 1 98.81 142 GLY B O 1
ATOM 4650 N N . VAL B 1 143 ? 4.867 -35.344 -5.988 1 98.88 143 VAL B N 1
ATOM 4651 C CA . VAL B 1 143 ? 4.957 -36.406 -6.984 1 98.88 143 VAL B CA 1
ATOM 4652 C C . VAL B 1 143 ? 6.145 -36.156 -7.914 1 98.88 143 VAL B C 1
ATOM 4654 O O . VAL B 1 143 ? 6.355 -35.031 -8.359 1 98.88 143 VAL B O 1
ATOM 4657 N N . ASP B 1 144 ? 6.91 -37.125 -8.25 1 98.69 144 ASP B N 1
ATOM 4658 C CA . ASP B 1 144 ? 8.031 -36.969 -9.172 1 98.69 144 ASP B CA 1
ATOM 4659 C C . ASP B 1 144 ? 7.539 -36.719 -10.594 1 98.69 144 ASP B C 1
ATOM 4661 O O . ASP B 1 144 ? 6.473 -37.219 -10.984 1 98.69 144 ASP B O 1
ATOM 4665 N N . TYR B 1 145 ? 8.344 -36 -11.336 1 98.5 145 TYR B N 1
ATOM 4666 C CA . TYR B 1 145 ? 8.016 -35.812 -12.742 1 98.5 145 TYR B CA 1
ATOM 4667 C C . TYR B 1 145 ? 7.852 -37.156 -13.453 1 98.5 145 TYR B C 1
ATOM 4669 O O . TYR B 1 145 ? 8.586 -38.125 -13.172 1 98.5 145 TYR B O 1
ATOM 4677 N N . GLU B 1 146 ? 6.891 -37.219 -14.328 1 97.62 146 GLU B N 1
ATOM 4678 C CA . GLU B 1 146 ? 6.594 -38.344 -15.195 1 97.62 146 GLU B CA 1
ATOM 4679 C C . GLU B 1 146 ? 5.898 -39.469 -14.43 1 97.62 146 GLU B C 1
ATOM 4681 O O . GLU B 1 146 ? 5.438 -40.438 -15.023 1 97.62 146 GLU B O 1
ATOM 4686 N N . ASP B 1 147 ? 5.777 -39.375 -13.117 1 98.62 147 ASP B N 1
ATOM 4687 C CA . ASP B 1 147 ? 4.996 -40.312 -12.344 1 98.62 147 ASP B CA 1
ATOM 4688 C C . ASP B 1 147 ? 3.506 -40 -12.398 1 98.62 147 ASP B C 1
ATOM 4690 O O . ASP B 1 147 ? 3.125 -38.875 -12.773 1 98.62 147 ASP B O 1
ATOM 4694 N N . SER B 1 148 ? 2.703 -41 -12.078 1 98.69 148 SER B N 1
ATOM 4695 C CA . SER B 1 148 ? 1.253 -40.875 -12.039 1 98.69 148 SER B CA 1
ATOM 4696 C C . SER B 1 148 ? 0.694 -41.281 -10.68 1 98.69 148 SER B C 1
ATOM 4698 O O . SER B 1 148 ? 1.345 -42.031 -9.938 1 98.69 148 SER B O 1
ATOM 4700 N N . PHE B 1 149 ? -0.383 -40.781 -10.32 1 98.75 149 PHE B N 1
ATOM 4701 C CA . PHE B 1 149 ? -1.166 -41.188 -9.164 1 98.75 149 PHE B CA 1
ATOM 4702 C C . PHE B 1 149 ? -2.65 -41.25 -9.516 1 98.75 149 PHE B C 1
ATOM 4704 O O . PHE B 1 149 ? -3.082 -40.688 -10.516 1 98.75 149 PHE B O 1
ATOM 4711 N N . THR B 1 150 ? -3.4 -42.031 -8.711 1 98.62 150 THR B N 1
ATOM 4712 C CA . THR B 1 150 ? -4.828 -42.219 -8.953 1 98.62 150 THR B CA 1
ATOM 4713 C C . THR B 1 150 ? -5.629 -41.875 -7.691 1 98.62 150 THR B C 1
ATOM 4715 O O . THR B 1 150 ? -5.254 -42.281 -6.59 1 98.62 150 THR B O 1
ATOM 4718 N N . VAL B 1 151 ? -6.602 -41.156 -7.793 1 98.38 151 VAL B N 1
ATOM 4719 C CA . VAL B 1 151 ? -7.605 -40.875 -6.77 1 98.38 151 VAL B CA 1
ATOM 4720 C C . VAL B 1 151 ? -8.992 -41.25 -7.301 1 98.38 151 VAL B C 1
ATOM 4722 O O . VAL B 1 151 ? -9.477 -40.625 -8.25 1 98.38 151 VAL B O 1
ATOM 4725 N N . GLY B 1 152 ? -9.648 -42.125 -6.664 1 97.25 152 GLY B N 1
ATOM 4726 C CA . GLY B 1 152 ? -10.867 -42.656 -7.258 1 97.25 152 GLY B CA 1
ATOM 4727 C C . GLY B 1 152 ? -10.648 -43.281 -8.633 1 97.25 152 GLY B C 1
ATOM 4728 O O . GLY B 1 152 ? -9.836 -44.188 -8.789 1 97.25 152 GLY B O 1
ATOM 4729 N N . ASP B 1 153 ? -11.328 -42.688 -9.617 1 97.69 153 ASP B N 1
ATOM 4730 C CA . ASP B 1 153 ? -11.219 -43.219 -10.977 1 97.69 153 ASP B CA 1
ATOM 4731 C C . ASP B 1 153 ? -10.555 -42.188 -11.898 1 97.69 153 ASP B C 1
ATOM 4733 O O . ASP B 1 153 ? -10.711 -42.25 -13.117 1 97.69 153 ASP B O 1
ATOM 4737 N N . ILE B 1 154 ? -9.828 -41.281 -11.312 1 98.44 154 ILE B N 1
ATOM 4738 C CA . ILE B 1 154 ? -9.086 -40.281 -12.078 1 98.44 154 ILE B CA 1
ATOM 4739 C C . ILE B 1 154 ? -7.586 -40.5 -11.898 1 98.44 154 ILE B C 1
ATOM 4741 O O . ILE B 1 154 ? -7.09 -40.562 -10.773 1 98.44 154 ILE B O 1
ATOM 4745 N N . THR B 1 155 ? -6.898 -40.625 -12.969 1 98.81 155 THR B N 1
ATOM 4746 C CA . THR B 1 155 ? -5.445 -40.75 -12.953 1 98.81 155 THR B CA 1
ATOM 4747 C C . THR B 1 155 ? -4.781 -39.469 -13.461 1 98.81 155 THR B C 1
ATOM 4749 O O . THR B 1 155 ? -5.188 -38.938 -14.484 1 98.81 155 THR B O 1
ATOM 4752 N N . VAL B 1 156 ? -3.742 -39.031 -12.727 1 98.94 156 VAL B N 1
ATOM 4753 C CA . VAL B 1 156 ? -3.047 -37.781 -13.086 1 98.94 156 VAL B CA 1
ATOM 4754 C C . VAL B 1 156 ? -1.556 -38.062 -13.25 1 98.94 156 VAL B C 1
ATOM 4756 O O . VAL B 1 156 ? -0.916 -38.625 -12.359 1 98.94 156 VAL B O 1
ATOM 4759 N N . LYS B 1 157 ? -1.034 -37.719 -14.375 1 98.94 157 LYS B N 1
ATOM 4760 C CA . LYS B 1 157 ? 0.404 -37.75 -14.617 1 98.94 157 LYS B CA 1
ATOM 4761 C C . LYS B 1 157 ? 1.013 -36.375 -14.5 1 98.94 157 LYS B C 1
ATOM 4763 O O . LYS B 1 157 ? 0.476 -35.406 -15.047 1 98.94 157 LYS B O 1
ATOM 4768 N N . VAL B 1 158 ? 2.145 -36.312 -13.773 1 98.88 158 VAL B N 1
ATOM 4769 C CA . VAL B 1 158 ? 2.85 -35.062 -13.609 1 98.88 158 VAL B CA 1
ATOM 4770 C C . VAL B 1 158 ? 3.93 -34.906 -14.68 1 98.88 158 VAL B C 1
ATOM 4772 O O . VAL B 1 158 ? 4.816 -35.75 -14.789 1 98.88 158 VAL B O 1
ATOM 4775 N N . VAL B 1 159 ? 3.877 -33.844 -15.477 1 98.88 159 VAL B N 1
ATOM 4776 C CA . VAL B 1 159 ? 4.816 -33.656 -16.578 1 98.88 159 VAL B CA 1
ATOM 4777 C C . VAL B 1 159 ? 5.562 -32.344 -16.406 1 98.88 159 VAL B C 1
ATOM 4779 O O . VAL B 1 159 ? 4.941 -31.266 -16.312 1 98.88 159 VAL B O 1
ATOM 4782 N N . GLN B 1 160 ? 6.879 -32.375 -16.344 1 98.75 160 GLN B N 1
ATOM 4783 C CA . GLN B 1 160 ? 7.715 -31.203 -16.109 1 98.75 160 GLN B CA 1
ATOM 4784 C C . GLN B 1 160 ? 7.57 -30.203 -17.25 1 98.75 160 GLN B C 1
ATOM 4786 O O . GLN B 1 160 ? 7.406 -30.578 -18.406 1 98.75 160 GLN B O 1
ATOM 4791 N N . ILE B 1 161 ? 7.652 -28.953 -16.922 1 98.69 161 ILE B N 1
ATOM 4792 C CA . ILE B 1 161 ? 7.609 -27.875 -17.906 1 98.69 161 ILE B CA 1
ATOM 4793 C C . ILE B 1 161 ? 8.461 -26.703 -17.438 1 98.69 161 ILE B C 1
ATOM 4795 O O . ILE B 1 161 ? 8.734 -26.562 -16.234 1 98.69 161 ILE B O 1
ATOM 4799 N N . ASP B 1 162 ? 8.969 -25.906 -18.359 1 98.25 162 ASP B N 1
ATOM 4800 C CA . ASP B 1 162 ? 9.805 -24.766 -17.984 1 98.25 162 ASP B CA 1
ATOM 4801 C C . ASP B 1 162 ? 8.953 -23.531 -17.688 1 98.25 162 ASP B C 1
ATOM 4803 O O . ASP B 1 162 ? 7.977 -23.266 -18.391 1 98.25 162 ASP B O 1
ATOM 4807 N N . HIS B 1 163 ? 9.297 -22.797 -16.656 1 98.25 163 HIS B N 1
ATOM 4808 C CA . HIS B 1 163 ? 8.703 -21.547 -16.188 1 98.25 163 HIS B CA 1
ATOM 4809 C C . HIS B 1 163 ? 9.68 -20.781 -15.305 1 98.25 163 HIS B C 1
ATOM 4811 O O . HIS B 1 163 ? 10.82 -21.203 -15.125 1 98.25 163 HIS B O 1
ATOM 4817 N N . ASP B 1 164 ? 9.312 -19.609 -14.859 1 97.38 164 ASP B N 1
ATOM 4818 C CA . ASP B 1 164 ? 10.266 -18.766 -14.141 1 97.38 164 ASP B CA 1
ATOM 4819 C C . ASP B 1 164 ? 10.227 -19.062 -12.641 1 97.38 164 ASP B C 1
ATOM 4821 O O . ASP B 1 164 ? 10.57 -18.188 -11.828 1 97.38 164 ASP B O 1
ATOM 4825 N N . VAL B 1 165 ? 9.695 -20.188 -12.25 1 97.62 165 VAL B N 1
ATOM 4826 C CA . VAL B 1 165 ? 9.688 -20.656 -10.875 1 97.62 165 VAL B CA 1
ATOM 4827 C C . VAL B 1 165 ? 10 -22.156 -10.836 1 97.62 165 VAL B C 1
ATOM 4829 O O . VAL B 1 165 ? 9.57 -22.906 -11.711 1 97.62 165 VAL B O 1
ATOM 4832 N N . ALA B 1 166 ? 10.703 -22.562 -9.805 1 96.38 166 ALA B N 1
ATOM 4833 C CA . ALA B 1 166 ? 11.078 -23.969 -9.68 1 96.38 166 ALA B CA 1
ATOM 4834 C C . ALA B 1 166 ? 9.852 -24.844 -9.43 1 96.38 166 ALA B C 1
ATOM 4836 O O . ALA B 1 166 ? 8.945 -24.453 -8.695 1 96.38 166 ALA B O 1
ATOM 4837 N N . GLY B 1 167 ? 9.883 -25.984 -10.07 1 98.12 167 GLY B N 1
ATOM 4838 C CA . GLY B 1 167 ? 8.867 -26.984 -9.766 1 98.12 167 GLY B CA 1
ATOM 4839 C C . GLY B 1 167 ? 7.68 -26.938 -10.711 1 98.12 167 GLY B C 1
ATOM 4840 O O . GLY B 1 167 ? 6.746 -27.734 -10.578 1 98.12 167 GLY B O 1
ATOM 4841 N N . ALA B 1 168 ? 7.695 -26.062 -11.695 1 98.62 168 ALA B N 1
ATOM 4842 C CA . ALA B 1 168 ? 6.574 -25.922 -12.625 1 98.62 168 ALA B CA 1
ATOM 4843 C C . ALA B 1 168 ? 6.309 -27.234 -13.367 1 98.62 168 ALA B C 1
ATOM 4845 O O . ALA B 1 168 ? 7.242 -27.938 -13.75 1 98.62 168 ALA B O 1
ATOM 4846 N N . CYS B 1 169 ? 5.051 -27.531 -13.562 1 98.81 169 CYS B N 1
ATOM 4847 C CA . CYS B 1 169 ? 4.637 -28.734 -14.289 1 98.81 169 CYS B CA 1
ATOM 4848 C C . CYS B 1 169 ? 3.246 -28.562 -14.883 1 98.81 169 CYS B C 1
ATOM 4850 O O . CYS B 1 169 ? 2.531 -27.609 -14.531 1 98.81 169 CYS B O 1
ATOM 4852 N N . GLY B 1 170 ? 2.945 -29.297 -15.867 1 98.81 170 GLY B N 1
ATOM 4853 C CA . GLY B 1 170 ? 1.592 -29.578 -16.312 1 98.81 170 GLY B CA 1
ATOM 4854 C C . GLY B 1 170 ? 1.109 -30.969 -15.938 1 98.81 170 GLY B C 1
ATOM 4855 O O . GLY B 1 170 ? 1.8 -31.703 -15.227 1 98.81 170 GLY B O 1
ATOM 4856 N N . PHE B 1 171 ? -0.107 -31.25 -16.453 1 98.94 171 PHE B N 1
ATOM 4857 C CA . PHE B 1 171 ? -0.705 -32.531 -16.062 1 98.94 171 PHE B CA 1
ATOM 4858 C C . PHE B 1 171 ? -1.389 -33.188 -17.25 1 98.94 171 PHE B C 1
ATOM 4860 O O . PHE B 1 171 ? -1.877 -32.5 -18.156 1 98.94 171 PHE B O 1
ATOM 4867 N N . ILE B 1 172 ? -1.404 -34.5 -17.297 1 98.94 172 ILE B N 1
ATOM 4868 C CA . ILE B 1 172 ? -2.324 -35.312 -18.094 1 98.94 172 ILE B CA 1
ATOM 4869 C C . ILE B 1 172 ? -3.316 -36 -17.172 1 98.94 172 ILE B C 1
ATOM 4871 O O . ILE B 1 172 ? -2.934 -36.875 -16.391 1 98.94 172 ILE B O 1
ATOM 4875 N N . ILE B 1 173 ? -4.504 -35.594 -17.219 1 98.88 173 ILE B N 1
ATOM 4876 C CA . ILE B 1 173 ? -5.586 -36.188 -16.422 1 98.88 173 ILE B CA 1
ATOM 4877 C C . ILE B 1 173 ? -6.367 -37.188 -17.266 1 98.88 173 ILE B C 1
ATOM 4879 O O . ILE B 1 173 ? -6.879 -36.844 -18.328 1 98.88 173 ILE B O 1
ATOM 4883 N N . THR B 1 174 ? -6.488 -38.406 -16.797 1 98.62 174 THR B N 1
ATOM 4884 C CA . THR B 1 174 ? -7.141 -39.438 -17.562 1 98.62 174 THR B CA 1
ATOM 4885 C C . THR B 1 174 ? -8.336 -40 -16.797 1 98.62 174 THR B C 1
ATOM 4887 O O . THR B 1 174 ? -8.211 -40.375 -15.617 1 98.62 174 THR B O 1
ATOM 4890 N N . THR B 1 175 ? -9.422 -40.062 -17.453 1 98.12 175 THR B N 1
ATOM 4891 C CA . THR B 1 175 ? -10.617 -40.75 -16.984 1 98.12 175 THR B CA 1
ATOM 4892 C C . THR B 1 175 ? -11.062 -41.812 -17.984 1 98.12 175 THR B C 1
ATOM 4894 O O . THR B 1 175 ? -10.414 -42.031 -19.016 1 98.12 175 THR B O 1
ATOM 4897 N N . ALA B 1 176 ? -12.211 -42.469 -17.703 1 97 176 ALA B N 1
ATOM 4898 C CA . ALA B 1 176 ? -12.742 -43.469 -18.609 1 97 176 ALA B CA 1
ATOM 4899 C C . ALA B 1 176 ? -13.227 -42.844 -19.906 1 97 176 ALA B C 1
ATOM 4901 O O . ALA B 1 176 ? -13.312 -43.5 -20.938 1 97 176 ALA B O 1
ATOM 4902 N N . ASP B 1 177 ? -13.406 -41.531 -19.891 1 97.81 177 ASP B N 1
ATOM 4903 C CA . ASP B 1 177 ? -14.062 -40.875 -21.016 1 97.81 177 ASP B CA 1
ATOM 4904 C C . ASP B 1 177 ? -13.055 -40.125 -21.891 1 97.81 177 ASP B C 1
ATOM 4906 O O . ASP B 1 177 ? -13.398 -39.656 -22.969 1 97.81 177 ASP B O 1
ATOM 4910 N N . GLY B 1 178 ? -11.812 -40.031 -21.406 1 97.75 178 GLY B N 1
ATOM 4911 C CA . GLY B 1 178 ? -10.828 -39.344 -22.219 1 97.75 178 GLY B CA 1
ATOM 4912 C C . GLY B 1 178 ? -9.695 -38.75 -21.422 1 97.75 178 GLY B C 1
ATOM 4913 O O . GLY B 1 178 ? -9.609 -38.938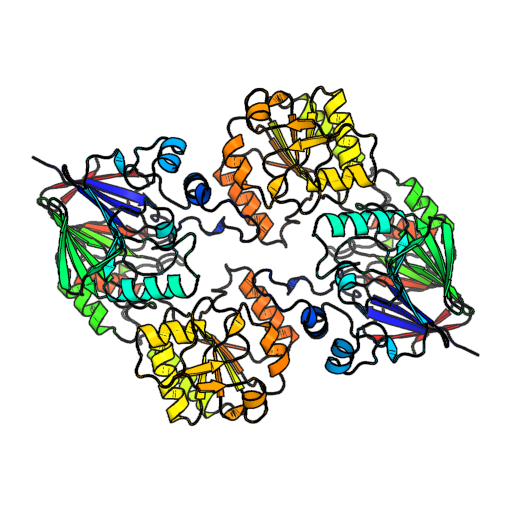 -20.203 1 97.75 178 GLY B O 1
ATOM 4914 N N . SER B 1 179 ? -8.82 -38.031 -22.156 1 98.62 179 SER B N 1
ATOM 4915 C CA . SER B 1 179 ? -7.641 -37.406 -21.547 1 98.62 179 SER B CA 1
ATOM 4916 C C . SER B 1 179 ? -7.66 -35.906 -21.672 1 98.62 179 SER B C 1
ATOM 4918 O O . SER B 1 179 ? -8.109 -35.375 -22.688 1 98.62 179 SER B O 1
ATOM 4920 N N . ILE B 1 180 ? -7.152 -35.219 -20.609 1 98.81 180 ILE B N 1
ATOM 4921 C CA . ILE B 1 180 ? -7.078 -33.781 -20.547 1 98.81 180 ILE B CA 1
ATOM 4922 C C . ILE B 1 180 ? -5.656 -33.344 -20.203 1 98.81 180 ILE B C 1
ATOM 4924 O O . ILE B 1 180 ? -5.09 -33.781 -19.203 1 98.81 180 ILE B O 1
ATOM 4928 N N . CYS B 1 181 ? -5.117 -32.531 -21 1 98.88 181 CYS B N 1
ATOM 4929 C CA . CYS B 1 181 ? -3.836 -31.891 -20.703 1 98.88 181 CYS B CA 1
ATOM 4930 C C . CYS B 1 181 ? -4.035 -30.484 -20.156 1 98.88 181 CYS B C 1
ATOM 4932 O O . CYS B 1 181 ? -4.75 -29.672 -20.75 1 98.88 181 CYS B O 1
ATOM 4934 N N . TYR B 1 182 ? -3.447 -30.172 -19.031 1 98.81 182 TYR B N 1
ATOM 4935 C CA . TYR B 1 182 ? -3.357 -28.844 -18.453 1 98.81 182 TYR B CA 1
ATOM 4936 C C . TYR B 1 182 ? -1.911 -28.359 -18.422 1 98.81 182 TYR B C 1
ATOM 4938 O O . TYR B 1 182 ? -1.068 -28.953 -17.75 1 98.81 182 TYR B O 1
ATOM 4946 N N . THR B 1 183 ? -1.64 -27.266 -19.031 1 98.62 183 THR B N 1
ATOM 4947 C CA . THR B 1 183 ? -0.246 -26.891 -19.234 1 98.62 183 THR B CA 1
ATOM 4948 C C . THR B 1 183 ? 0.31 -26.172 -18.016 1 98.62 183 THR B C 1
ATOM 4950 O O . THR B 1 183 ? 1.526 -26.109 -17.828 1 98.62 183 THR B O 1
ATOM 4953 N N . GLY B 1 184 ? -0.581 -25.547 -17.219 1 98.06 184 GLY B N 1
ATOM 4954 C CA . GLY B 1 184 ? -0.049 -24.5 -16.359 1 98.06 184 GLY B CA 1
ATOM 4955 C C . GLY B 1 184 ? 0.57 -23.344 -17.125 1 98.06 184 GLY B C 1
ATOM 4956 O O . GLY B 1 184 ? 0.089 -22.984 -18.203 1 98.06 184 GLY B O 1
ATOM 4957 N N . ASP B 1 185 ? 1.54 -22.688 -16.516 1 98.38 185 ASP B N 1
ATOM 4958 C CA . ASP B 1 185 ? 2.287 -21.625 -17.172 1 98.38 185 ASP B CA 1
ATOM 4959 C C . ASP B 1 185 ? 3.607 -22.156 -17.734 1 98.38 185 ASP B C 1
ATOM 4961 O O . ASP B 1 185 ? 4.238 -23.016 -17.125 1 98.38 185 ASP B O 1
ATOM 4965 N N . TYR B 1 186 ? 3.965 -21.578 -18.891 1 98.5 186 TYR B N 1
ATOM 4966 C CA . TYR B 1 186 ? 5.188 -22.141 -19.469 1 98.5 186 TYR B CA 1
ATOM 4967 C C . TYR B 1 186 ? 5.871 -21.109 -20.375 1 98.5 186 TYR B C 1
ATOM 4969 O O . TYR B 1 186 ? 5.293 -20.078 -20.688 1 98.5 186 TYR B O 1
ATOM 4977 N N . ARG B 1 187 ? 7.086 -21.453 -20.672 1 98 187 ARG B N 1
ATOM 4978 C CA . ARG B 1 187 ? 7.871 -20.641 -21.594 1 98 187 ARG B CA 1
ATOM 4979 C C . ARG B 1 187 ? 8.852 -21.5 -22.391 1 98 187 ARG B C 1
ATOM 4981 O O . ARG B 1 187 ? 9.07 -22.656 -22.062 1 98 187 ARG B O 1
ATOM 4988 N N . PHE B 1 188 ? 9.391 -20.906 -23.453 1 97.56 188 PHE B N 1
ATOM 4989 C CA . PHE B 1 188 ? 10.406 -21.562 -24.266 1 97.56 188 PHE B CA 1
ATOM 4990 C C . PHE B 1 188 ? 11.742 -20.859 -24.156 1 97.56 188 PHE B C 1
ATOM 4992 O O . PHE B 1 188 ? 12.773 -21.375 -24.609 1 97.56 188 PHE B O 1
ATOM 4999 N N . HIS B 1 189 ? 11.734 -19.672 -23.516 1 97.19 189 HIS B N 1
ATOM 5000 C CA . HIS B 1 189 ? 12.93 -18.828 -23.516 1 97.19 189 HIS B CA 1
ATOM 5001 C C . HIS B 1 189 ? 13.648 -18.891 -22.172 1 97.19 189 HIS B C 1
ATOM 5003 O O . HIS B 1 189 ? 14.383 -17.969 -21.828 1 97.19 189 HIS B O 1
ATOM 5009 N N . GLY B 1 190 ? 13.352 -19.875 -21.312 1 97.25 190 GLY B N 1
ATOM 5010 C CA . GLY B 1 190 ? 14.141 -20.156 -20.125 1 97.25 190 GLY B CA 1
ATOM 5011 C C . GLY B 1 190 ? 15.398 -20.953 -20.422 1 97.25 190 GLY B C 1
ATOM 5012 O O . GLY B 1 190 ? 15.859 -20.984 -21.562 1 97.25 190 GLY B O 1
ATOM 5013 N N . PHE B 1 191 ? 16.016 -21.562 -19.406 1 97.12 191 PHE B N 1
ATOM 5014 C CA . PHE B 1 191 ? 17.25 -22.312 -19.578 1 97.12 191 PHE B CA 1
ATOM 5015 C C . PHE B 1 191 ? 16.953 -23.703 -20.141 1 97.12 191 PHE B C 1
ATOM 5017 O O . PHE B 1 191 ? 17.859 -24.391 -20.625 1 97.12 191 PHE B O 1
ATOM 5024 N N . HIS B 1 192 ? 15.68 -24.094 -20.125 1 97.62 192 HIS B N 1
ATOM 5025 C CA . HIS B 1 192 ? 15.375 -25.5 -20.391 1 97.62 192 HIS B CA 1
ATOM 5026 C C . HIS B 1 192 ? 14.273 -25.625 -21.453 1 97.62 192 HIS B C 1
ATOM 5028 O O . HIS B 1 192 ? 13.258 -26.266 -21.219 1 97.62 192 HIS B O 1
ATOM 5034 N N . ARG B 1 193 ? 14.492 -25.094 -22.562 1 96.62 193 ARG B N 1
ATOM 5035 C CA . ARG B 1 193 ? 13.57 -25.219 -23.688 1 96.62 193 ARG B CA 1
ATOM 5036 C C . ARG B 1 193 ? 13.258 -26.672 -23.984 1 96.62 193 ARG B C 1
ATOM 5038 O O . ARG B 1 193 ? 12.133 -27.016 -24.359 1 96.62 193 ARG B O 1
ATOM 5045 N N . ASP B 1 194 ? 14.219 -27.5 -23.844 1 98.06 194 ASP B N 1
ATOM 5046 C CA . ASP B 1 194 ? 14.094 -28.938 -24.125 1 98.06 194 ASP B CA 1
ATOM 5047 C C . ASP B 1 194 ? 13.023 -29.562 -23.234 1 98.06 194 ASP B C 1
ATOM 5049 O O . ASP B 1 194 ? 12.305 -30.469 -23.672 1 98.06 194 ASP B O 1
ATOM 5053 N N . ILE B 1 195 ? 12.938 -29.109 -22.031 1 98.56 195 ILE B N 1
ATOM 5054 C CA . ILE B 1 195 ? 11.938 -29.625 -21.109 1 98.56 195 ILE B CA 1
ATOM 5055 C C . ILE B 1 195 ? 10.539 -29.281 -21.609 1 98.56 195 ILE B C 1
ATOM 5057 O O . ILE B 1 195 ? 9.641 -30.125 -21.609 1 98.56 195 ILE B O 1
ATOM 5061 N N . THR B 1 196 ? 10.32 -28.078 -22.062 1 98.56 196 THR B N 1
ATOM 5062 C CA . THR B 1 196 ? 9.031 -27.656 -22.594 1 98.56 196 THR B CA 1
ATOM 5063 C C . THR B 1 196 ? 8.695 -28.406 -23.875 1 98.56 196 THR B C 1
ATOM 5065 O O . THR B 1 196 ? 7.555 -28.812 -24.094 1 98.56 196 THR B O 1
ATOM 5068 N N . GLU B 1 197 ? 9.68 -28.641 -24.703 1 98.44 197 GLU B N 1
ATOM 5069 C CA . GLU B 1 197 ? 9.469 -29.422 -25.922 1 98.44 197 GLU B CA 1
ATOM 5070 C C . GLU B 1 197 ? 9.086 -30.859 -25.594 1 98.44 197 GLU B C 1
ATOM 5072 O O . GLU B 1 197 ? 8.219 -31.438 -26.266 1 98.44 197 GLU B O 1
ATOM 5077 N N . LYS B 1 198 ? 9.773 -31.406 -24.641 1 98.81 198 LYS B N 1
ATOM 5078 C CA . LYS B 1 198 ? 9.43 -32.75 -24.203 1 98.81 198 LYS B CA 1
ATOM 5079 C C . LYS B 1 198 ? 7.992 -32.812 -23.688 1 98.81 198 LYS B C 1
ATOM 5081 O O . LYS B 1 198 ? 7.297 -33.812 -23.891 1 98.81 198 LYS B O 1
ATOM 5086 N N . PHE B 1 199 ? 7.582 -31.812 -23 1 98.81 199 PHE B N 1
ATOM 5087 C CA . PHE B 1 199 ? 6.203 -31.719 -22.531 1 98.81 199 PHE B CA 1
ATOM 5088 C C . PHE B 1 199 ? 5.23 -31.859 -23.703 1 98.81 199 PHE B C 1
ATOM 5090 O O . PHE B 1 199 ? 4.27 -32.625 -23.625 1 98.81 199 PHE B O 1
ATOM 5097 N N . ALA B 1 200 ? 5.461 -31.125 -24.766 1 98.69 200 ALA B N 1
ATOM 5098 C CA . ALA B 1 200 ? 4.602 -31.172 -25.953 1 98.69 200 ALA B CA 1
ATOM 5099 C C . ALA B 1 200 ? 4.523 -32.562 -26.531 1 98.69 200 ALA B C 1
ATOM 5101 O O . ALA B 1 200 ? 3.439 -33.062 -26.859 1 98.69 200 ALA B O 1
ATOM 5102 N N . ARG B 1 201 ? 5.625 -33.219 -26.578 1 98.5 201 ARG B N 1
ATOM 5103 C CA . ARG B 1 201 ? 5.672 -34.562 -27.109 1 98.5 201 ARG B CA 1
ATOM 5104 C C . ARG B 1 201 ? 4.902 -35.531 -26.234 1 98.5 201 ARG B C 1
ATOM 5106 O O . ARG B 1 201 ? 4.184 -36.406 -26.719 1 98.5 201 ARG B O 1
ATOM 5113 N N . THR B 1 202 ? 5.113 -35.375 -25 1 98.69 202 THR B N 1
ATOM 5114 C CA . THR B 1 202 ? 4.469 -36.25 -24.031 1 98.69 202 THR B CA 1
ATOM 5115 C C . THR B 1 202 ? 2.951 -36.125 -24.109 1 98.69 202 THR B C 1
ATOM 5117 O O . THR B 1 202 ? 2.23 -37.094 -23.938 1 98.69 202 THR B O 1
ATOM 5120 N N . CYS B 1 203 ? 2.424 -34.969 -24.469 1 98.62 203 CYS B N 1
ATOM 5121 C CA . CYS B 1 203 ? 0.994 -34.688 -24.438 1 98.62 203 CYS B CA 1
ATOM 5122 C C . CYS B 1 203 ? 0.391 -34.781 -25.828 1 98.62 203 CYS B C 1
ATOM 5124 O O . CYS B 1 203 ? -0.788 -34.5 -26.031 1 98.62 203 CYS B O 1
ATOM 5126 N N . HIS B 1 204 ? 1.145 -35.156 -26.75 1 98.69 204 HIS B N 1
ATOM 5127 C CA . HIS B 1 204 ? 0.7 -35.188 -28.141 1 98.69 204 HIS B CA 1
ATOM 5128 C C . HIS B 1 204 ? -0.56 -36.031 -28.297 1 98.69 204 HIS B C 1
ATOM 5130 O O . HIS B 1 204 ? -0.618 -37.156 -27.812 1 98.69 204 HIS B O 1
ATOM 5136 N N . GLY B 1 205 ? -1.547 -35.469 -28.906 1 98.44 205 GLY B N 1
ATOM 5137 C CA . GLY B 1 205 ? -2.736 -36.219 -29.266 1 98.44 205 GLY B CA 1
ATOM 5138 C C . GLY B 1 205 ? -3.754 -36.312 -28.141 1 98.44 205 GLY B C 1
ATOM 5139 O O . GLY B 1 205 ? -4.711 -37.094 -28.234 1 98.44 205 GLY B O 1
ATOM 5140 N N . VAL B 1 206 ? -3.605 -35.594 -27.109 1 98.81 206 VAL B N 1
ATOM 5141 C CA . VAL B 1 206 ? -4.578 -35.594 -26.031 1 98.81 206 VAL B CA 1
ATOM 5142 C C . VAL B 1 206 ? -5.949 -35.188 -26.562 1 98.81 206 VAL B C 1
ATOM 5144 O O . VAL B 1 206 ? -6.047 -34.5 -27.578 1 98.81 206 VAL B O 1
ATOM 5147 N N . ASP B 1 207 ? -7.008 -35.625 -25.875 1 98.75 207 ASP B N 1
ATOM 5148 C CA . ASP B 1 207 ? -8.367 -35.312 -26.312 1 98.75 207 ASP B CA 1
ATOM 5149 C C . ASP B 1 207 ? -8.68 -33.844 -26.094 1 98.75 207 ASP B C 1
ATOM 5151 O O . ASP B 1 207 ? -9.258 -33.188 -26.953 1 98.75 207 ASP B O 1
ATOM 5155 N N . VAL B 1 208 ? -8.352 -33.312 -24.922 1 98.81 208 VAL B N 1
ATOM 5156 C CA . VAL B 1 208 ? -8.617 -31.938 -24.562 1 98.81 208 VAL B CA 1
ATOM 5157 C C . VAL B 1 208 ? -7.336 -31.281 -24.031 1 98.81 208 VAL B C 1
ATOM 5159 O O . VAL B 1 208 ? -6.621 -31.875 -23.219 1 98.81 208 VAL B O 1
ATOM 5162 N N . MET B 1 209 ? -7.031 -30.109 -24.531 1 98.88 209 MET B N 1
ATOM 5163 C CA . MET B 1 209 ? -5.918 -29.312 -24.031 1 98.88 209 MET B CA 1
ATOM 5164 C C . MET B 1 209 ? -6.41 -28 -23.438 1 98.88 209 MET B C 1
ATOM 5166 O O . MET B 1 209 ? -7.082 -27.219 -24.109 1 98.88 209 MET B O 1
ATOM 5170 N N . ILE B 1 210 ? -6.125 -27.797 -22.172 1 98.75 210 ILE B N 1
ATOM 5171 C CA . ILE B 1 210 ? -6.328 -26.516 -21.5 1 98.75 210 ILE B CA 1
ATOM 5172 C C . ILE B 1 210 ? -4.996 -25.797 -21.359 1 98.75 210 ILE B C 1
ATOM 5174 O O . ILE B 1 210 ? -4.07 -26.297 -20.719 1 98.75 210 ILE B O 1
ATOM 5178 N N . THR B 1 211 ? -4.914 -24.594 -21.922 1 98.38 211 THR B N 1
ATOM 5179 C CA . THR B 1 211 ? -3.6 -23.969 -22 1 98.38 211 THR B CA 1
ATOM 5180 C C . THR B 1 211 ? -3.678 -22.5 -21.562 1 98.38 211 THR B C 1
ATOM 5182 O O . THR B 1 211 ? -4.719 -21.859 -21.719 1 98.38 211 THR B O 1
ATOM 5185 N N . GLU B 1 212 ? -2.529 -21.984 -21.078 1 97.31 212 GLU B N 1
ATOM 5186 C CA . GLU B 1 212 ? -2.428 -20.562 -20.781 1 97.31 212 GLU B CA 1
ATOM 5187 C C . GLU B 1 212 ? -2.33 -19.734 -22.062 1 97.31 212 GLU B C 1
ATOM 5189 O O . GLU B 1 212 ? -1.979 -20.266 -23.109 1 97.31 212 GLU B O 1
ATOM 5194 N N . GLY B 1 213 ? -2.75 -18.453 -21.938 1 97.25 213 GLY B N 1
ATOM 5195 C CA . GLY B 1 213 ? -2.641 -17.484 -23.031 1 97.25 213 GLY B CA 1
ATOM 5196 C C . GLY B 1 213 ? -2.248 -16.094 -22.562 1 97.25 213 GLY B C 1
ATOM 5197 O O . GLY B 1 213 ? -2.736 -15.102 -23.094 1 97.25 213 GLY B O 1
ATOM 5198 N N . VAL B 1 214 ? -1.381 -16 -21.578 1 96.75 214 VAL B N 1
ATOM 5199 C CA . VAL B 1 214 ? -1.1 -14.742 -20.891 1 96.75 214 VAL B CA 1
ATOM 5200 C C . VAL B 1 214 ? -0.651 -13.688 -21.891 1 96.75 214 VAL B C 1
ATOM 5202 O O . VAL B 1 214 ? -1.158 -12.562 -21.891 1 96.75 214 VAL B O 1
ATOM 5205 N N . THR B 1 215 ? 0.247 -14.023 -22.797 1 96.62 215 THR B N 1
ATOM 5206 C CA . THR B 1 215 ? 0.845 -13.031 -23.688 1 96.62 215 THR B CA 1
ATOM 5207 C C . THR B 1 215 ? -0.107 -12.688 -24.828 1 96.62 215 THR B C 1
ATOM 5209 O O . THR B 1 215 ? 0.109 -11.719 -25.547 1 96.62 215 THR B O 1
ATOM 5212 N N . ALA B 1 216 ? -1.096 -13.531 -25.047 1 97.25 216 ALA B N 1
ATOM 5213 C CA . ALA B 1 216 ? -2.18 -13.18 -25.953 1 97.25 216 ALA B CA 1
ATOM 5214 C C . ALA B 1 216 ? -3.248 -12.352 -25.25 1 97.25 216 ALA B C 1
ATOM 5216 O O . ALA B 1 216 ? -4.41 -12.758 -25.172 1 97.25 216 ALA B O 1
ATOM 5217 N N . SER B 1 217 ? -2.885 -11.234 -24.719 1 96.44 217 SER B N 1
ATOM 5218 C CA . SER B 1 217 ? -3.775 -10.438 -23.891 1 96.44 217 SER B CA 1
ATOM 5219 C C . SER B 1 217 ? -3.699 -8.961 -24.25 1 96.44 217 SER B C 1
ATOM 5221 O O . SER B 1 217 ? -4.695 -8.242 -24.156 1 96.44 217 SER B O 1
ATOM 5223 N N . PHE B 1 218 ? -2.584 -8.492 -24.75 1 93.5 218 PHE B N 1
ATOM 5224 C CA . PHE B 1 218 ? -2.303 -7.07 -24.609 1 93.5 218 PHE B CA 1
ATOM 5225 C C . PHE B 1 218 ? -2.385 -6.359 -25.953 1 93.5 218 PHE B C 1
ATOM 5227 O O . PHE B 1 218 ? -2.543 -5.141 -26.016 1 93.5 218 PHE B O 1
ATOM 5234 N N . GLU B 1 219 ? -2.18 -7.109 -27.031 1 95.25 219 GLU B N 1
ATOM 5235 C CA . GLU B 1 219 ? -2.264 -6.559 -28.391 1 95.25 219 GLU B CA 1
ATOM 5236 C C . GLU B 1 219 ? -3.055 -7.48 -29.312 1 95.25 219 GLU B C 1
ATOM 5238 O O . GLU B 1 219 ? -3.373 -8.609 -28.938 1 95.25 219 GLU B O 1
ATOM 5243 N N . ASP B 1 220 ? -3.344 -6.871 -30.422 1 96.31 220 ASP B N 1
ATOM 5244 C CA . ASP B 1 220 ? -3.969 -7.695 -31.453 1 96.31 220 ASP B CA 1
ATOM 5245 C C . ASP B 1 220 ? -2.955 -8.648 -32.062 1 96.31 220 ASP B C 1
ATOM 5247 O O . ASP B 1 220 ? -1.884 -8.227 -32.5 1 96.31 220 ASP B O 1
ATOM 5251 N N . ILE B 1 221 ? -3.367 -9.891 -32.062 1 96.5 221 ILE B N 1
ATOM 5252 C CA . ILE B 1 221 ? -2.475 -10.914 -32.562 1 96.5 221 ILE B CA 1
ATOM 5253 C C . ILE B 1 221 ? -3.229 -11.797 -33.562 1 96.5 221 ILE B C 1
ATOM 5255 O O . ILE B 1 221 ? -4.332 -12.266 -33.281 1 96.5 221 ILE B O 1
ATOM 5259 N N . ASP B 1 222 ? -2.664 -11.945 -34.719 1 95.75 222 ASP B N 1
ATOM 5260 C CA . ASP B 1 222 ? -3.09 -13 -35.625 1 95.75 222 ASP B CA 1
ATOM 5261 C C . ASP B 1 222 ? -2.195 -14.234 -35.5 1 95.75 222 ASP B C 1
ATOM 5263 O O . ASP B 1 222 ? -1.243 -14.398 -36.281 1 95.75 222 ASP B O 1
ATOM 5267 N N . MET B 1 223 ? -2.598 -15.086 -34.625 1 95.19 223 MET B N 1
ATOM 5268 C CA . MET B 1 223 ? -1.745 -16.188 -34.219 1 95.19 223 MET B CA 1
ATOM 5269 C C . MET B 1 223 ? -1.426 -17.094 -35.406 1 95.19 223 MET B C 1
ATOM 5271 O O . MET B 1 223 ? -0.314 -17.625 -35.531 1 95.19 223 MET B O 1
ATOM 5275 N N . LEU B 1 224 ? -2.289 -17.312 -36.312 1 94.81 224 LEU B N 1
ATOM 5276 C CA . LEU B 1 224 ? -2.125 -18.234 -37.438 1 94.81 224 LEU B CA 1
ATOM 5277 C C . LEU B 1 224 ? -1.107 -17.703 -38.438 1 94.81 224 LEU B C 1
ATOM 5279 O O . LEU B 1 224 ? -0.521 -18.469 -39.188 1 94.81 224 LEU B O 1
ATOM 5283 N N . SER B 1 225 ? -0.867 -16.422 -38.406 1 95.31 225 SER B N 1
ATOM 5284 C CA . SER B 1 225 ? 0.014 -15.805 -39.375 1 95.31 225 SER B CA 1
ATOM 5285 C C . SER B 1 225 ? 1.41 -15.586 -38.812 1 95.31 225 SER B C 1
ATOM 5287 O O . SER B 1 225 ? 2.312 -15.141 -39.531 1 95.31 225 SER B O 1
ATOM 5289 N N . LEU B 1 226 ? 1.597 -15.961 -37.625 1 94.75 226 LEU B N 1
ATOM 5290 C CA . LEU B 1 226 ? 2.885 -15.703 -37 1 94.75 226 LEU B CA 1
ATOM 5291 C C . LEU B 1 226 ? 3.979 -16.562 -37.625 1 94.75 226 LEU B C 1
ATOM 5293 O O . LEU B 1 226 ? 3.748 -17.734 -37.938 1 94.75 226 LEU B O 1
ATOM 5297 N N . GLU B 1 227 ? 5.145 -15.906 -37.719 1 94.5 227 GLU B N 1
ATOM 5298 C CA . GLU B 1 227 ? 6.336 -16.625 -38.156 1 94.5 227 GLU B CA 1
ATOM 5299 C C . GLU B 1 227 ? 7.336 -16.812 -37.031 1 94.5 227 GLU B C 1
ATOM 5301 O O . GLU B 1 227 ? 7.324 -16.047 -36.062 1 94.5 227 GLU B O 1
ATOM 5306 N N . GLU B 1 228 ? 8.078 -17.875 -37.188 1 92.62 228 GLU B N 1
ATOM 5307 C CA . GLU B 1 228 ? 9.102 -18.109 -36.156 1 92.62 228 GLU B CA 1
ATOM 5308 C C . GLU B 1 228 ? 10.039 -16.906 -36.031 1 92.62 228 GLU B C 1
ATOM 5310 O O . GLU B 1 228 ? 10.562 -16.406 -37.031 1 92.62 228 GLU B O 1
ATOM 5315 N N . PRO B 1 229 ? 10.258 -16.453 -34.844 1 92 229 PRO B N 1
ATOM 5316 C CA . PRO B 1 229 ? 11.188 -15.336 -34.688 1 92 229 PRO B CA 1
ATOM 5317 C C . PRO B 1 229 ? 12.633 -15.727 -35 1 92 229 PRO B C 1
ATOM 5319 O O . PRO B 1 229 ? 13 -16.891 -34.875 1 92 229 PRO B O 1
ATOM 5322 N N . GLU B 1 230 ? 13.43 -14.656 -35.375 1 88.56 230 GLU B N 1
ATOM 5323 C CA . GLU B 1 230 ? 14.828 -14.883 -35.719 1 88.56 230 GLU B CA 1
ATOM 5324 C C . GLU B 1 230 ? 15.617 -15.383 -34.531 1 88.56 230 GLU B C 1
ATOM 5326 O O . GLU B 1 230 ? 16.5 -16.234 -34.656 1 88.56 230 GLU B O 1
ATOM 5331 N N . ASP B 1 231 ? 15.312 -14.875 -33.406 1 85.19 231 ASP B N 1
ATOM 5332 C CA . ASP B 1 231 ? 15.953 -15.32 -32.188 1 85.19 231 ASP B CA 1
ATOM 5333 C C . ASP B 1 231 ? 14.961 -15.328 -31.016 1 85.19 231 ASP B C 1
ATOM 5335 O O . ASP B 1 231 ? 13.797 -14.953 -31.188 1 85.19 231 ASP B O 1
ATOM 5339 N N . MET B 1 232 ? 15.445 -15.93 -29.953 1 83.12 232 MET B N 1
ATOM 5340 C CA . MET B 1 232 ? 14.555 -16.109 -28.812 1 83.12 232 MET B CA 1
ATOM 5341 C C . MET B 1 232 ? 14.312 -14.797 -28.094 1 83.12 232 MET B C 1
ATOM 5343 O O . MET B 1 232 ? 13.406 -14.695 -27.266 1 83.12 232 MET B O 1
ATOM 5347 N N . GLY B 1 233 ? 15.062 -13.812 -28.531 1 86.06 233 GLY B N 1
ATOM 5348 C CA . GLY B 1 233 ? 14.891 -12.516 -27.875 1 86.06 233 GLY B CA 1
ATOM 5349 C C . GLY B 1 233 ? 15.469 -12.469 -26.484 1 86.06 233 GLY B C 1
ATOM 5350 O O . GLY B 1 233 ? 16.609 -12.883 -26.266 1 86.06 233 GLY B O 1
ATOM 5351 N N . ASN B 1 234 ? 14.703 -11.93 -25.516 1 92.06 234 ASN B N 1
ATOM 5352 C CA . ASN B 1 234 ? 15.109 -11.727 -24.125 1 92.06 234 ASN B CA 1
ATOM 5353 C C . ASN B 1 234 ? 14.961 -13.008 -23.297 1 92.06 234 ASN B C 1
ATOM 5355 O O . ASN B 1 234 ? 14.07 -13.109 -22.469 1 92.06 234 ASN B O 1
ATOM 5359 N N . SER B 1 235 ? 15.961 -13.984 -23.5 1 96.25 235 SER B N 1
ATOM 5360 C CA . SER B 1 235 ? 15.984 -15.273 -22.797 1 96.25 235 SER B CA 1
ATOM 5361 C C . SER B 1 235 ? 16.797 -15.188 -21.516 1 96.25 235 SER B C 1
ATOM 5363 O O . SER B 1 235 ? 17.422 -14.172 -21.234 1 96.25 235 SER B O 1
ATOM 5365 N N . GLU B 1 236 ? 16.766 -16.25 -20.734 1 97.75 236 GLU B N 1
ATOM 5366 C CA . GLU B 1 236 ? 17.562 -16.312 -19.531 1 97.75 236 GLU B CA 1
ATOM 5367 C C . GLU B 1 236 ? 19.062 -16.219 -19.844 1 97.75 236 GLU B C 1
ATOM 5369 O O . GLU B 1 236 ? 19.828 -15.625 -19.094 1 97.75 236 GLU B O 1
ATOM 5374 N N . GLU B 1 237 ? 19.469 -16.797 -20.938 1 96.81 237 GLU B N 1
ATOM 5375 C CA . GLU B 1 237 ? 20.859 -16.719 -21.359 1 96.81 237 GLU B CA 1
ATOM 5376 C C . GLU B 1 237 ? 21.266 -15.273 -21.641 1 96.81 237 GLU B C 1
ATOM 5378 O O . GLU B 1 237 ? 22.391 -14.867 -21.312 1 96.81 237 GLU B O 1
ATOM 5383 N N . VAL B 1 238 ? 20.391 -14.57 -22.234 1 97.31 238 VAL B N 1
ATOM 5384 C CA . VAL B 1 238 ? 20.656 -13.172 -22.531 1 97.31 238 VAL B CA 1
ATOM 5385 C C . VAL B 1 238 ? 20.797 -12.375 -21.234 1 97.31 238 VAL B C 1
ATOM 5387 O O . VAL B 1 238 ? 21.688 -11.531 -21.109 1 97.31 238 VAL B O 1
ATOM 5390 N N . VAL B 1 239 ? 19.984 -12.609 -20.266 1 98.06 239 VAL B N 1
ATOM 5391 C CA . VAL B 1 239 ? 20.047 -11.953 -18.969 1 98.06 239 VAL B CA 1
ATOM 5392 C C . VAL B 1 239 ? 21.375 -12.281 -18.281 1 98.06 239 VAL B C 1
ATOM 5394 O O . VAL B 1 239 ? 22.031 -11.398 -17.734 1 98.06 239 VAL B O 1
ATOM 5397 N N . GLU B 1 240 ? 21.75 -13.547 -18.328 1 98.12 240 GLU B N 1
ATOM 5398 C CA . GLU B 1 240 ? 23 -13.992 -17.719 1 98.12 240 GLU B CA 1
ATOM 5399 C C . GLU B 1 240 ? 24.188 -13.289 -18.359 1 98.12 240 GLU B C 1
ATOM 5401 O O . GLU B 1 240 ? 25.094 -12.836 -17.641 1 98.12 240 GLU B O 1
ATOM 5406 N N . GLU B 1 241 ? 24.188 -13.195 -19.672 1 97.88 241 GLU B N 1
ATOM 5407 C CA . GLU B 1 241 ? 25.266 -12.516 -20.375 1 97.88 241 GLU B CA 1
ATOM 5408 C C . GLU B 1 241 ? 25.328 -11.039 -20.016 1 97.88 241 GLU B C 1
ATOM 5410 O O . GLU B 1 241 ? 26.422 -10.477 -19.859 1 97.88 241 GLU B O 1
ATOM 5415 N N . TYR B 1 242 ? 24.234 -10.422 -19.969 1 98.25 242 TYR B N 1
ATOM 5416 C CA . TYR B 1 242 ? 24.156 -9.031 -19.547 1 98.25 242 TYR B CA 1
ATOM 5417 C C . TYR B 1 242 ? 24.797 -8.844 -18.172 1 98.25 242 TYR B C 1
ATOM 5419 O O . TYR B 1 242 ? 25.609 -7.941 -17.984 1 98.25 242 TYR B O 1
ATOM 5427 N N . MET B 1 243 ? 24.438 -9.664 -17.25 1 98.56 243 MET B N 1
ATOM 5428 C CA . MET B 1 243 ? 24.969 -9.547 -15.891 1 98.56 243 MET B CA 1
ATOM 5429 C C . MET B 1 243 ? 26.484 -9.805 -15.867 1 98.56 243 MET B C 1
ATOM 5431 O O . MET B 1 243 ? 27.219 -9.125 -15.148 1 98.56 243 MET B O 1
ATOM 5435 N N . LYS B 1 244 ? 26.859 -10.836 -16.641 1 98.56 244 LYS B N 1
ATOM 5436 C CA . LYS B 1 244 ? 28.297 -11.094 -16.734 1 98.56 244 LYS B CA 1
ATOM 5437 C C . LYS B 1 244 ? 29.047 -9.844 -17.156 1 98.56 244 LYS B C 1
ATOM 5439 O O . LYS B 1 244 ? 30.078 -9.5 -16.562 1 98.56 244 LYS B O 1
ATOM 5444 N N . ASP B 1 245 ? 28.531 -9.203 -18.125 1 98.56 245 ASP B N 1
ATOM 5445 C CA . ASP B 1 245 ? 29.156 -7.98 -18.641 1 98.56 245 ASP B CA 1
ATOM 5446 C C . ASP B 1 245 ? 29.188 -6.895 -17.578 1 98.56 245 ASP B C 1
ATOM 5448 O O . ASP B 1 245 ? 30.219 -6.246 -17.375 1 98.56 245 ASP B O 1
ATOM 5452 N N . ARG B 1 246 ? 28.094 -6.609 -16.875 1 98.5 246 ARG B N 1
ATOM 5453 C CA . ARG B 1 246 ? 28.031 -5.578 -15.836 1 98.5 246 ARG B CA 1
ATOM 5454 C C . ARG B 1 246 ? 28.953 -5.91 -14.672 1 98.5 246 ARG B C 1
ATOM 5456 O O . ARG B 1 246 ? 29.656 -5.031 -14.156 1 98.5 246 ARG B O 1
ATOM 5463 N N . ILE B 1 247 ? 28.969 -7.203 -14.273 1 98.5 247 ILE B N 1
ATOM 5464 C CA . ILE B 1 247 ? 29.781 -7.648 -13.148 1 98.5 247 ILE B CA 1
ATOM 5465 C C . ILE B 1 247 ? 31.266 -7.438 -13.469 1 98.5 247 ILE B C 1
ATOM 5467 O O . ILE B 1 247 ? 32.031 -7.027 -12.602 1 98.5 247 ILE B O 1
ATOM 5471 N N . ARG B 1 248 ? 31.625 -7.652 -14.664 1 97.75 248 ARG B N 1
ATOM 5472 C CA . ARG B 1 248 ? 33 -7.523 -15.117 1 97.75 248 ARG B CA 1
ATOM 5473 C C . ARG B 1 248 ? 33.438 -6.059 -15.172 1 97.75 248 ARG B C 1
ATOM 5475 O O . ARG B 1 248 ? 34.562 -5.723 -14.812 1 97.75 248 ARG B O 1
ATOM 5482 N N . ASN B 1 249 ? 32.531 -5.152 -15.508 1 97.56 249 ASN B N 1
ATOM 5483 C CA . ASN B 1 249 ? 32.969 -3.83 -15.945 1 97.56 249 ASN B CA 1
ATOM 5484 C C . ASN B 1 249 ? 32.625 -2.76 -14.914 1 97.56 249 ASN B C 1
ATOM 5486 O O . ASN B 1 249 ? 33.188 -1.673 -14.922 1 97.56 249 ASN B O 1
ATOM 5490 N N . GLU B 1 250 ? 31.672 -2.996 -14.062 1 97.19 250 GLU B N 1
ATOM 5491 C CA . GLU B 1 250 ? 31.312 -2 -13.055 1 97.19 250 GLU B CA 1
ATOM 5492 C C . GLU B 1 250 ? 32.406 -1.869 -11.992 1 97.19 250 GLU B C 1
ATOM 5494 O O . GLU B 1 250 ? 33 -2.867 -11.586 1 97.19 250 GLU B O 1
ATOM 5499 N N . SER B 1 251 ? 32.656 -0.681 -11.602 1 95.88 251 SER B N 1
ATOM 5500 C CA . SER B 1 251 ? 33.75 -0.43 -10.672 1 95.88 251 SER B CA 1
ATOM 5501 C C . SER B 1 251 ? 33.281 -0.465 -9.227 1 95.88 251 SER B C 1
ATOM 5503 O O . SER B 1 251 ? 34.094 -0.656 -8.312 1 95.88 251 SER B O 1
ATOM 5505 N N . GLY B 1 252 ? 32.031 -0.226 -8.969 1 98.12 252 GLY B N 1
ATOM 5506 C CA . GLY B 1 252 ? 31.5 -0.198 -7.613 1 98.12 252 GLY B CA 1
ATOM 5507 C C . GLY B 1 252 ? 30.562 -1.35 -7.312 1 98.12 252 GLY B C 1
ATOM 5508 O O . GLY B 1 252 ? 30.656 -2.406 -7.941 1 98.12 252 GLY B O 1
ATOM 5509 N N . LEU B 1 253 ? 29.75 -1.168 -6.285 1 98.81 253 LEU B N 1
ATOM 5510 C CA . LEU B 1 253 ? 28.766 -2.158 -5.863 1 98.81 253 LEU B CA 1
ATOM 5511 C C . LEU B 1 253 ? 27.625 -2.26 -6.875 1 98.81 253 LEU B C 1
ATOM 5513 O O . LEU B 1 253 ? 27.125 -1.24 -7.363 1 98.81 253 LEU B O 1
ATOM 5517 N N . ILE B 1 254 ? 27.281 -3.475 -7.219 1 98.88 254 ILE B N 1
ATOM 5518 C CA . ILE B 1 254 ? 26.062 -3.74 -7.969 1 98.88 254 ILE B CA 1
ATOM 5519 C C . ILE B 1 254 ? 24.984 -4.289 -7.027 1 98.88 254 ILE B C 1
ATOM 5521 O O . ILE B 1 254 ? 25.266 -5.18 -6.219 1 98.88 254 ILE B O 1
ATOM 5525 N N . VAL B 1 255 ? 23.844 -3.691 -7.059 1 98.88 255 VAL B N 1
ATOM 5526 C CA . VAL B 1 255 ? 22.703 -4.215 -6.316 1 98.88 255 VAL B CA 1
ATOM 5527 C C . VAL B 1 255 ? 21.656 -4.766 -7.285 1 98.88 255 VAL B C 1
ATOM 5529 O O . VAL B 1 255 ? 21.328 -4.125 -8.289 1 98.88 255 VAL B O 1
ATOM 5532 N N . ILE B 1 256 ? 21.125 -5.957 -7.008 1 98.88 256 ILE B N 1
ATOM 5533 C CA . ILE B 1 256 ? 20.109 -6.547 -7.879 1 98.88 256 ILE B CA 1
ATOM 5534 C C . ILE B 1 256 ? 18.844 -6.82 -7.082 1 98.88 256 ILE B C 1
ATOM 5536 O O . ILE B 1 256 ? 18.906 -7.137 -5.891 1 98.88 256 ILE B O 1
ATOM 5540 N N . ASN B 1 257 ? 17.719 -6.652 -7.672 1 98.5 257 ASN B N 1
ATOM 5541 C CA . ASN B 1 257 ? 16.406 -7.051 -7.188 1 98.5 257 ASN B CA 1
ATOM 5542 C C . ASN B 1 257 ? 15.75 -8.078 -8.109 1 98.5 257 ASN B C 1
ATOM 5544 O O . ASN B 1 257 ? 15.148 -7.719 -9.117 1 98.5 257 ASN B O 1
ATOM 5548 N N . ASN B 1 258 ? 15.867 -9.312 -7.781 1 97.75 258 ASN B N 1
ATOM 5549 C CA . ASN B 1 258 ? 15.391 -10.43 -8.602 1 97.75 258 ASN B CA 1
ATOM 5550 C C . ASN B 1 258 ? 14.109 -11.031 -8.039 1 97.75 258 ASN B C 1
ATOM 5552 O O . ASN B 1 258 ? 13.727 -10.734 -6.902 1 97.75 258 ASN B O 1
ATOM 5556 N N . TYR B 1 259 ? 13.43 -11.852 -8.867 1 96.31 259 TYR B N 1
ATOM 5557 C CA . TYR B 1 259 ? 12.336 -12.688 -8.383 1 96.31 259 TYR B CA 1
ATOM 5558 C C . TYR B 1 259 ? 12.859 -13.852 -7.555 1 96.31 259 TYR B C 1
ATOM 5560 O O . TYR B 1 259 ? 13.516 -14.758 -8.086 1 96.31 259 TYR B O 1
ATOM 5568 N N . ASN B 1 260 ? 12.516 -13.938 -6.32 1 96.69 260 ASN B N 1
ATOM 5569 C CA . ASN B 1 260 ? 13.18 -14.812 -5.367 1 96.69 260 ASN B CA 1
ATOM 5570 C C . ASN B 1 260 ? 12.914 -16.281 -5.684 1 96.69 260 ASN B C 1
ATOM 5572 O O . ASN B 1 260 ? 13.758 -17.141 -5.41 1 96.69 260 ASN B O 1
ATOM 5576 N N . ARG B 1 261 ? 11.805 -16.547 -6.312 1 95.81 261 ARG B N 1
ATOM 5577 C CA . ARG B 1 261 ? 11.438 -17.938 -6.516 1 95.81 261 ARG B CA 1
ATOM 5578 C C . ARG B 1 261 ? 12.031 -18.484 -7.809 1 95.81 261 ARG B C 1
ATOM 5580 O O . ARG B 1 261 ? 11.898 -19.672 -8.109 1 95.81 261 ARG B O 1
ATOM 5587 N N . ASN B 1 262 ? 12.625 -17.594 -8.602 1 97.31 262 ASN B N 1
ATOM 5588 C CA . ASN B 1 262 ? 13.469 -18.031 -9.711 1 97.31 262 ASN B CA 1
ATOM 5589 C C . ASN B 1 262 ? 14.867 -18.406 -9.234 1 97.31 262 ASN B C 1
ATOM 5591 O O . ASN B 1 262 ? 15.844 -17.75 -9.562 1 97.31 262 ASN B O 1
ATOM 5595 N N . VAL B 1 263 ? 15.047 -19.516 -8.602 1 98.06 263 VAL B N 1
ATOM 5596 C CA . VAL B 1 263 ? 16.234 -19.906 -7.852 1 98.06 263 VAL B CA 1
ATOM 5597 C C . VAL B 1 263 ? 17.359 -20.25 -8.812 1 98.06 263 VAL B C 1
ATOM 5599 O O . VAL B 1 263 ? 18.531 -20.047 -8.508 1 98.06 263 VAL B O 1
ATOM 5602 N N . GLU B 1 264 ? 17.062 -20.797 -9.945 1 98.06 264 GLU B N 1
ATOM 5603 C CA . GLU B 1 264 ? 18.109 -21.203 -10.875 1 98.06 264 GLU B CA 1
ATOM 5604 C C . GLU B 1 264 ? 18.875 -20 -11.406 1 98.06 264 GLU B C 1
ATOM 5606 O O . GLU B 1 264 ? 20.094 -20.047 -11.578 1 98.06 264 GLU B O 1
ATOM 5611 N N . ARG B 1 265 ? 18.172 -18.875 -11.703 1 98 265 ARG B N 1
ATOM 5612 C CA . ARG B 1 265 ? 18.844 -17.656 -12.125 1 98 265 ARG B CA 1
ATOM 5613 C C . ARG B 1 265 ? 19.891 -17.219 -11.109 1 98 265 ARG B C 1
ATOM 5615 O O . ARG B 1 265 ? 21.016 -16.859 -11.484 1 98 265 ARG B O 1
ATOM 5622 N N . ILE B 1 266 ? 19.578 -17.297 -9.867 1 98.38 266 ILE B N 1
ATOM 5623 C CA . ILE B 1 266 ? 20.469 -16.828 -8.805 1 98.38 266 ILE B CA 1
ATOM 5624 C C . ILE B 1 266 ? 21.625 -17.828 -8.633 1 98.38 266 ILE B C 1
ATOM 5626 O O . ILE B 1 266 ? 22.766 -17.422 -8.406 1 98.38 266 ILE B O 1
ATOM 5630 N N . HIS B 1 267 ? 21.281 -19.125 -8.695 1 98.5 267 HIS B N 1
ATOM 5631 C CA . HIS B 1 267 ? 22.312 -20.156 -8.68 1 98.5 267 HIS B CA 1
ATOM 5632 C C . HIS B 1 267 ? 23.375 -19.891 -9.734 1 98.5 267 HIS B C 1
ATOM 5634 O O . HIS B 1 267 ? 24.578 -19.922 -9.438 1 98.5 267 HIS B O 1
ATOM 5640 N N . ARG B 1 268 ? 22.969 -19.594 -10.898 1 98.38 268 ARG B N 1
ATOM 5641 C CA . ARG B 1 268 ? 23.891 -19.312 -12 1 98.38 268 ARG B CA 1
ATOM 5642 C C . ARG B 1 268 ? 24.641 -18.016 -11.773 1 98.38 268 ARG B C 1
ATOM 5644 O O . ARG B 1 268 ? 25.828 -17.922 -12.078 1 98.38 268 ARG B O 1
ATOM 5651 N N . LEU B 1 269 ? 24 -17.047 -11.258 1 98.56 269 LEU B N 1
ATOM 5652 C CA . LEU B 1 269 ? 24.625 -15.758 -11 1 98.56 269 LEU B CA 1
ATOM 5653 C C . LEU B 1 269 ? 25.703 -15.883 -9.93 1 98.56 269 LEU B C 1
ATOM 5655 O O . LEU B 1 269 ? 26.703 -15.156 -9.969 1 98.56 269 LEU B O 1
ATOM 5659 N N . ILE B 1 270 ? 25.484 -16.75 -8.922 1 98.69 270 ILE B N 1
ATOM 5660 C CA . ILE B 1 270 ? 26.516 -17.016 -7.93 1 98.69 270 ILE B CA 1
ATOM 5661 C C . ILE B 1 270 ? 27.812 -17.453 -8.633 1 98.69 270 ILE B C 1
ATOM 5663 O O . ILE B 1 270 ? 28.891 -16.906 -8.352 1 98.69 270 ILE B O 1
ATOM 5667 N N . SER B 1 271 ? 27.688 -18.312 -9.586 1 98.12 271 SER B N 1
ATOM 5668 C CA . SER B 1 271 ? 28.828 -18.812 -10.336 1 98.12 271 SER B CA 1
ATOM 5669 C C . SER B 1 271 ? 29.438 -17.703 -11.203 1 98.12 271 SER B C 1
ATOM 5671 O O . SER B 1 271 ? 30.656 -17.578 -11.289 1 98.12 271 SER B O 1
ATOM 5673 N N . VAL B 1 272 ? 28.594 -16.953 -11.859 1 98.44 272 VAL B N 1
ATOM 5674 C CA . VAL B 1 272 ? 29.062 -15.859 -12.711 1 98.44 272 VAL B CA 1
ATOM 5675 C C . VAL B 1 272 ? 29.875 -14.867 -11.875 1 98.44 272 VAL B C 1
ATOM 5677 O O . VAL B 1 272 ? 30.953 -14.438 -12.297 1 98.44 272 VAL B O 1
ATOM 5680 N N . CYS B 1 273 ? 29.359 -14.5 -10.719 1 98.62 273 CYS B N 1
ATOM 5681 C CA . CYS B 1 273 ? 30.062 -13.578 -9.836 1 98.62 273 CYS B CA 1
ATOM 5682 C C . CYS B 1 273 ? 31.438 -14.125 -9.453 1 98.62 273 CYS B C 1
ATOM 5684 O O . CYS B 1 273 ? 32.438 -13.422 -9.57 1 98.62 273 CYS B O 1
ATOM 5686 N N . GLU B 1 274 ? 31.484 -15.352 -9.055 1 97.88 274 GLU B N 1
ATOM 5687 C CA . GLU B 1 274 ? 32.75 -15.977 -8.648 1 97.88 274 GLU B CA 1
ATOM 5688 C C . GLU B 1 274 ? 33.75 -15.961 -9.781 1 97.88 274 GLU B C 1
ATOM 5690 O O . GLU B 1 274 ? 34.938 -15.617 -9.578 1 97.88 274 GLU B O 1
ATOM 5695 N N . ASN B 1 275 ? 33.344 -16.281 -10.938 1 97.94 275 ASN B N 1
ATOM 5696 C CA . ASN B 1 275 ? 34.219 -16.359 -12.109 1 97.94 275 ASN B CA 1
ATOM 5697 C C . ASN B 1 275 ? 34.75 -14.992 -12.492 1 97.94 275 ASN B C 1
ATOM 5699 O O . ASN B 1 275 ? 35.875 -14.898 -13.047 1 97.94 275 ASN B O 1
ATOM 5703 N N . GLU B 1 276 ? 34.031 -14.008 -12.172 1 97.75 276 GLU B N 1
ATOM 5704 C CA . GLU B 1 276 ? 34.438 -12.656 -12.531 1 97.75 276 GLU B CA 1
ATOM 5705 C C . GLU B 1 276 ? 35.094 -11.953 -11.352 1 97.75 276 GLU B C 1
ATOM 5707 O O . GLU B 1 276 ? 35.344 -10.742 -11.398 1 97.75 276 GLU B O 1
ATOM 5712 N N . GLY B 1 277 ? 35.219 -12.641 -10.273 1 97 277 GLY B N 1
ATOM 5713 C CA . GLY B 1 277 ? 36 -12.125 -9.156 1 97 277 GLY B CA 1
ATOM 5714 C C . GLY B 1 277 ? 35.188 -11.352 -8.156 1 97 277 GLY B C 1
ATOM 5715 O O . GLY B 1 277 ? 35.719 -10.531 -7.402 1 97 277 GLY B O 1
ATOM 5716 N N . ARG B 1 278 ? 33.906 -11.523 -8.188 1 98.5 278 ARG B N 1
ATOM 5717 C CA . ARG B 1 278 ? 33.031 -10.914 -7.188 1 98.5 278 ARG B CA 1
ATOM 5718 C C . ARG B 1 278 ? 32.312 -11.977 -6.363 1 98.5 278 ARG B C 1
ATOM 5720 O O . ARG B 1 278 ? 32.375 -13.156 -6.703 1 98.5 278 ARG B O 1
ATOM 5727 N N . THR B 1 279 ? 31.734 -11.586 -5.281 1 98.75 279 THR B N 1
ATOM 5728 C CA . THR B 1 279 ? 30.891 -12.43 -4.438 1 98.75 279 THR B CA 1
ATOM 5729 C C . THR B 1 279 ? 29.453 -11.938 -4.461 1 98.75 279 THR B C 1
ATOM 5731 O O . THR B 1 279 ? 29.188 -10.758 -4.195 1 98.75 279 THR B O 1
ATOM 5734 N N . LEU B 1 280 ? 28.531 -12.812 -4.855 1 98.88 280 LEU B N 1
ATOM 5735 C CA . LEU B 1 280 ? 27.125 -12.492 -4.723 1 98.88 280 LEU B CA 1
ATOM 5736 C C . LEU B 1 280 ? 26.656 -12.656 -3.277 1 98.88 280 LEU B C 1
ATOM 5738 O O . LEU B 1 280 ? 26.719 -13.758 -2.725 1 98.88 280 LEU B O 1
ATOM 5742 N N . VAL B 1 281 ? 26.234 -11.602 -2.66 1 98.88 281 VAL B N 1
ATOM 5743 C CA . VAL B 1 281 ? 25.734 -11.594 -1.29 1 98.88 281 VAL B CA 1
ATOM 5744 C C . VAL B 1 281 ? 24.203 -11.562 -1.3 1 98.88 281 VAL B C 1
ATOM 5746 O O . VAL B 1 281 ? 23.594 -10.695 -1.935 1 98.88 281 VAL B O 1
ATOM 5749 N N . LEU B 1 282 ? 23.641 -12.516 -0.623 1 98.69 282 LEU B N 1
ATOM 5750 C CA . LEU B 1 282 ? 22.188 -12.672 -0.643 1 98.69 282 LEU B CA 1
ATOM 5751 C C . LEU B 1 282 ? 21.562 -12.227 0.681 1 98.69 282 LEU B C 1
ATOM 5753 O O . LEU B 1 282 ? 22.188 -12.383 1.739 1 98.69 282 LEU B O 1
ATOM 5757 N N . GLU B 1 283 ? 20.359 -11.68 0.632 1 97.56 283 GLU B N 1
ATOM 5758 C CA . GLU B 1 283 ? 19.578 -11.609 1.86 1 97.56 283 GLU B CA 1
ATOM 5759 C C . GLU B 1 283 ? 19.219 -13 2.367 1 97.56 283 GLU B C 1
ATOM 5761 O O . GLU B 1 283 ? 19.172 -13.961 1.591 1 97.56 283 GLU B O 1
ATOM 5766 N N . PRO B 1 284 ? 18.938 -13.125 3.623 1 97.19 284 PRO B N 1
ATOM 5767 C CA . PRO B 1 284 ? 18.719 -14.445 4.223 1 97.19 284 PRO B CA 1
ATOM 5768 C C . PRO B 1 284 ? 17.578 -15.211 3.574 1 97.19 284 PRO B C 1
ATOM 5770 O O . PRO B 1 284 ? 17.688 -16.422 3.346 1 97.19 284 PRO B O 1
ATOM 5773 N N . ILE B 1 285 ? 16.5 -14.633 3.24 1 97 285 ILE B N 1
ATOM 5774 C CA . ILE B 1 285 ? 15.344 -15.289 2.645 1 97 285 ILE B CA 1
ATOM 5775 C C . ILE B 1 285 ? 15.727 -15.891 1.296 1 97 285 ILE B C 1
ATOM 5777 O O . ILE B 1 285 ? 15.43 -17.062 1.021 1 97 285 ILE B O 1
ATOM 5781 N N . GLN B 1 286 ? 16.375 -15.102 0.454 1 97.5 286 GLN B N 1
ATOM 5782 C CA . GLN B 1 286 ? 16.828 -15.609 -0.831 1 97.5 286 GLN B CA 1
ATOM 5783 C C . GLN B 1 286 ? 17.797 -16.781 -0.642 1 97.5 286 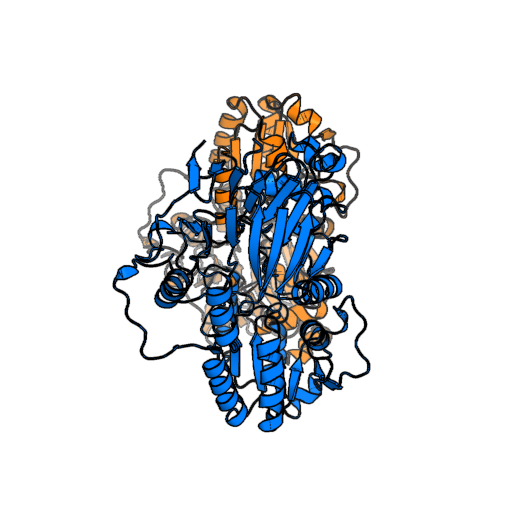GLN B C 1
ATOM 5785 O O . GLN B 1 286 ? 17.75 -17.75 -1.385 1 97.5 286 GLN B O 1
ATOM 5790 N N . ALA B 1 287 ? 18.672 -16.609 0.359 1 97.94 287 ALA B N 1
ATOM 5791 C CA . ALA B 1 287 ? 19.641 -17.672 0.655 1 97.94 287 ALA B CA 1
ATOM 5792 C C . ALA B 1 287 ? 18.922 -18.969 0.985 1 97.94 287 ALA B C 1
ATOM 5794 O O . ALA B 1 287 ? 19.344 -20.047 0.549 1 97.94 287 ALA B O 1
ATOM 5795 N N . GLU B 1 288 ? 17.844 -18.859 1.695 1 97 288 GLU B N 1
ATOM 5796 C CA . GLU B 1 288 ? 17.078 -20.031 2.082 1 97 288 GLU B CA 1
ATOM 5797 C C . GLU B 1 288 ? 16.484 -20.734 0.863 1 97 288 GLU B C 1
ATOM 5799 O O . GLU B 1 288 ? 16.438 -21.953 0.795 1 97 288 GLU B O 1
ATOM 5804 N N . TYR B 1 289 ? 16 -19.984 -0.059 1 97.62 289 TYR B N 1
ATOM 5805 C CA . TYR B 1 289 ? 15.461 -20.547 -1.288 1 97.62 289 TYR B CA 1
ATOM 5806 C C . TYR B 1 289 ? 16.547 -21.281 -2.076 1 97.62 289 TYR B C 1
ATOM 5808 O O . TYR B 1 289 ? 16.312 -22.375 -2.605 1 97.62 289 TYR B O 1
ATOM 5816 N N . ILE B 1 290 ? 17.734 -20.672 -2.156 1 98.06 290 ILE B N 1
ATOM 5817 C CA . ILE B 1 290 ? 18.828 -21.281 -2.893 1 98.06 290 ILE B CA 1
ATOM 5818 C C . ILE B 1 290 ? 19.266 -22.578 -2.209 1 98.06 290 ILE B C 1
ATOM 5820 O O . ILE B 1 290 ? 19.438 -23.609 -2.869 1 98.06 290 ILE B O 1
ATOM 5824 N N . LYS B 1 291 ? 19.391 -22.531 -0.913 1 97.31 291 LYS B N 1
ATOM 5825 C CA . LYS B 1 291 ? 19.797 -23.703 -0.147 1 97.31 291 LYS B CA 1
ATOM 5826 C C . LYS B 1 291 ? 18.859 -24.875 -0.385 1 97.31 291 LYS B C 1
ATOM 5828 O O . LYS B 1 291 ? 19.281 -26.031 -0.44 1 97.31 291 LYS B O 1
ATOM 5833 N N . ALA B 1 292 ? 17.594 -24.594 -0.506 1 97 292 ALA B N 1
ATOM 5834 C CA . ALA B 1 292 ? 16.594 -25.641 -0.689 1 97 292 ALA B CA 1
ATOM 5835 C C . ALA B 1 292 ? 16.828 -26.406 -1.979 1 97 292 ALA B C 1
ATOM 5837 O O . ALA B 1 292 ? 16.562 -27.609 -2.049 1 97 292 ALA B O 1
ATOM 5838 N N . PHE B 1 293 ? 17.422 -25.812 -2.996 1 98.19 293 PHE B N 1
ATOM 5839 C CA . PHE B 1 293 ? 17.531 -26.453 -4.297 1 98.19 293 PHE B CA 1
ATOM 5840 C C . PHE B 1 293 ? 19 -26.703 -4.652 1 98.19 293 PHE B C 1
ATOM 5842 O O . PHE B 1 293 ? 19.312 -27.625 -5.402 1 98.19 293 PHE B O 1
ATOM 5849 N N . TYR B 1 294 ? 19.859 -25.844 -4.16 1 97.94 294 TYR B N 1
ATOM 5850 C CA . TYR B 1 294 ? 21.281 -25.922 -4.473 1 97.94 294 TYR B CA 1
ATOM 5851 C C . TYR B 1 294 ? 22.125 -25.828 -3.207 1 97.94 294 TYR B C 1
ATOM 5853 O O . TYR B 1 294 ? 22.922 -24.906 -3.041 1 97.94 294 TYR B O 1
ATOM 5861 N N . PRO B 1 295 ? 22.062 -26.828 -2.381 1 96.44 295 PRO B N 1
ATOM 5862 C CA . PRO B 1 295 ? 22.781 -26.812 -1.103 1 96.44 295 PRO B CA 1
ATOM 5863 C C . PRO B 1 295 ? 24.297 -26.781 -1.278 1 96.44 295 PRO B C 1
ATOM 5865 O O . PRO B 1 295 ? 25.016 -26.453 -0.341 1 96.44 295 PRO B O 1
ATOM 5868 N N . GLU B 1 296 ? 24.797 -27.062 -2.424 1 96.75 296 GLU B N 1
ATOM 5869 C CA . GLU B 1 296 ? 26.219 -27.109 -2.688 1 96.75 296 GLU B CA 1
ATOM 5870 C C . GLU B 1 296 ? 26.797 -25.719 -2.938 1 96.75 296 GLU B C 1
ATOM 5872 O O . GLU B 1 296 ? 28.016 -25.531 -2.922 1 96.75 296 GLU B O 1
ATOM 5877 N N . ASP B 1 297 ? 25.938 -24.734 -3.221 1 97.81 297 ASP B N 1
ATOM 5878 C CA . ASP B 1 297 ? 26.406 -23.391 -3.514 1 97.81 297 ASP B CA 1
ATOM 5879 C C . ASP B 1 297 ? 27.094 -22.766 -2.297 1 97.81 297 ASP B C 1
ATOM 5881 O O . ASP B 1 297 ? 26.656 -22.969 -1.162 1 97.81 297 ASP B O 1
ATOM 5885 N N . LYS B 1 298 ? 28.203 -22.047 -2.52 1 96.81 298 LYS B N 1
ATOM 5886 C CA . LYS B 1 298 ? 28.812 -21.219 -1.481 1 96.81 298 LYS B CA 1
ATOM 5887 C C . LYS B 1 298 ? 28.016 -19.922 -1.271 1 96.81 298 LYS B C 1
ATOM 5889 O O . LYS B 1 298 ? 28.188 -18.969 -2.016 1 96.81 298 LYS B O 1
ATOM 5894 N N . ILE B 1 299 ? 27.281 -19.906 -0.145 1 98.19 299 ILE B N 1
ATOM 5895 C CA . ILE B 1 299 ? 26.328 -18.812 0.059 1 98.19 299 ILE B CA 1
ATOM 5896 C C . ILE B 1 299 ? 26.953 -17.766 0.981 1 98.19 299 ILE B C 1
ATOM 5898 O O . ILE B 1 299 ? 27.5 -18.094 2.027 1 98.19 299 ILE B O 1
ATOM 5902 N N . SER B 1 300 ? 26.938 -16.562 0.593 1 98.56 300 SER B N 1
ATOM 5903 C CA . SER B 1 300 ? 27.219 -15.383 1.42 1 98.56 300 SER B CA 1
ATOM 5904 C C . SER B 1 300 ? 25.938 -14.617 1.73 1 98.56 300 SER B C 1
ATOM 5906 O O . SER B 1 300 ? 25.125 -14.367 0.838 1 98.56 300 SER B O 1
ATOM 5908 N N . VAL B 1 301 ? 25.734 -14.273 3.033 1 98.31 301 VAL B N 1
ATOM 5909 C CA . VAL B 1 301 ? 24.484 -13.664 3.449 1 98.31 301 VAL B CA 1
ATOM 5910 C C . VAL B 1 301 ? 24.75 -12.289 4.062 1 98.31 301 VAL B C 1
ATOM 5912 O O . VAL B 1 301 ? 25.719 -12.109 4.801 1 98.31 301 VAL B O 1
ATOM 5915 N N . TYR B 1 302 ? 23.891 -11.398 3.727 1 97.88 302 TYR B N 1
ATOM 5916 C CA . TYR B 1 302 ? 23.969 -10.031 4.242 1 97.88 302 TYR B CA 1
ATOM 5917 C C . TYR B 1 302 ? 23.438 -9.969 5.676 1 97.88 302 TYR B C 1
ATOM 5919 O O . TYR B 1 302 ? 22.312 -10.367 5.953 1 97.88 302 TYR B O 1
ATOM 5927 N N . THR B 1 303 ? 24.172 -9.438 6.574 1 96.88 303 THR B N 1
ATOM 5928 C CA . THR B 1 303 ? 23.891 -9.555 8 1 96.88 303 THR B CA 1
ATOM 5929 C C . THR B 1 303 ? 22.828 -8.539 8.43 1 96.88 303 THR B C 1
ATOM 5931 O O . THR B 1 303 ? 22.219 -8.68 9.492 1 96.88 303 THR B O 1
ATOM 5934 N N . GLN B 1 304 ? 22.562 -7.496 7.633 1 92.75 304 GLN B N 1
ATOM 5935 C CA . GLN B 1 304 ? 21.656 -6.41 8.008 1 92.75 304 GLN B CA 1
ATOM 5936 C C . GLN B 1 304 ? 20.234 -6.922 8.188 1 92.75 304 GLN B C 1
ATOM 5938 O O . GLN B 1 304 ? 19.422 -6.289 8.875 1 92.75 304 GLN B O 1
ATOM 5943 N N . ASN B 1 305 ? 19.859 -8.086 7.676 1 89.38 305 ASN B N 1
ATOM 5944 C CA . ASN B 1 305 ? 18.469 -8.516 7.66 1 89.38 305 ASN B CA 1
ATOM 5945 C C . ASN B 1 305 ? 18.281 -9.859 8.359 1 89.38 305 ASN B C 1
ATOM 5947 O O . ASN B 1 305 ? 17.25 -10.516 8.203 1 89.38 305 ASN B O 1
ATOM 5951 N N . ILE B 1 306 ? 19.203 -10.305 9.086 1 93 306 ILE B N 1
ATOM 5952 C CA . ILE B 1 306 ? 19.172 -11.641 9.68 1 93 306 ILE B CA 1
ATOM 5953 C C . ILE B 1 306 ? 18.125 -11.688 10.789 1 93 306 ILE B C 1
ATOM 5955 O O . ILE B 1 306 ? 17.453 -12.711 10.977 1 93 306 ILE B O 1
ATOM 5959 N N . ASP B 1 307 ? 17.891 -10.641 11.461 1 89.38 307 ASP B N 1
ATOM 5960 C CA . ASP B 1 307 ? 17.016 -10.617 12.633 1 89.38 307 ASP B CA 1
ATOM 5961 C C . ASP B 1 307 ? 15.555 -10.672 12.219 1 89.38 307 ASP B C 1
ATOM 5963 O O . ASP B 1 307 ? 14.68 -10.938 13.039 1 89.38 307 ASP B O 1
ATOM 5967 N N . GLU B 1 308 ? 15.273 -10.477 11 1 88.25 308 GLU B N 1
ATOM 5968 C CA . GLU B 1 308 ? 13.898 -10.469 10.523 1 88.25 308 GLU B CA 1
ATOM 5969 C C . GLU B 1 308 ? 13.445 -11.867 10.133 1 88.25 308 GLU B C 1
ATOM 5971 O O . GLU B 1 308 ? 12.258 -12.094 9.875 1 88.25 308 GLU B O 1
ATOM 5976 N N . CYS B 1 309 ? 14.32 -12.781 10.141 1 91.69 309 CYS B N 1
ATOM 5977 C CA . CYS B 1 309 ? 14.008 -14.102 9.602 1 91.69 309 CYS B CA 1
ATOM 5978 C C . CYS B 1 309 ? 13.359 -14.984 10.664 1 91.69 309 CYS B C 1
ATOM 5980 O O . CYS B 1 309 ? 13.719 -14.914 11.844 1 91.69 309 CYS B O 1
ATOM 5982 N N . SER B 1 310 ? 12.453 -15.789 10.297 1 89.69 310 SER B N 1
ATOM 5983 C CA . SER B 1 310 ? 11.734 -16.719 11.164 1 89.69 310 SER B CA 1
ATOM 5984 C C . SER B 1 310 ? 12.445 -18.062 11.234 1 89.69 310 SER B C 1
ATOM 5986 O O . SER B 1 310 ? 11.906 -19.031 11.789 1 89.69 310 SER B O 1
ATOM 5988 N N . PHE B 1 311 ? 13.594 -18.234 10.586 1 93.12 311 PHE B N 1
ATOM 5989 C CA . PHE B 1 311 ? 14.336 -19.484 10.547 1 93.12 311 PHE B CA 1
ATOM 5990 C C . PHE B 1 311 ? 15.758 -19.297 11.047 1 93.12 311 PHE B C 1
ATOM 5992 O O . PHE B 1 311 ? 16.25 -18.172 11.133 1 93.12 311 PHE B O 1
ATOM 5999 N N . ALA B 1 312 ? 16.406 -20.391 11.406 1 93.12 312 ALA B N 1
ATOM 6000 C CA . ALA B 1 312 ? 17.781 -20.359 11.883 1 93.12 312 ALA B CA 1
ATOM 6001 C C . ALA B 1 312 ? 18.766 -20.141 10.734 1 93.12 312 ALA B C 1
ATOM 6003 O O . ALA B 1 312 ? 18.641 -20.766 9.688 1 93.12 312 ALA B O 1
ATOM 6004 N N . ILE B 1 313 ? 19.594 -19.266 10.969 1 94.06 313 ILE B N 1
ATOM 6005 C CA . ILE B 1 313 ? 20.625 -18.984 9.969 1 94.06 313 ILE B CA 1
ATOM 6006 C C . ILE B 1 313 ? 21.625 -20.125 9.922 1 94.06 313 ILE B C 1
ATOM 6008 O O . ILE B 1 313 ? 22.109 -20.578 10.961 1 94.06 313 ILE B O 1
ATOM 6012 N N . SER B 1 314 ? 22 -20.531 8.742 1 94.44 314 SER B N 1
ATOM 6013 C CA . SER B 1 314 ? 22.938 -21.625 8.594 1 94.44 314 SER B CA 1
ATOM 6014 C C . SER B 1 314 ? 24.344 -21.219 9 1 94.44 314 SER B C 1
ATOM 6016 O O . SER B 1 314 ? 24.844 -20.172 8.57 1 94.44 314 SER B O 1
ATOM 6018 N N . PRO B 1 315 ? 25.016 -22.047 9.789 1 94 315 PRO B N 1
ATOM 6019 C CA . PRO B 1 315 ? 26.406 -21.734 10.164 1 94 315 PRO B CA 1
ATOM 6020 C C . PRO B 1 315 ? 27.375 -21.844 8.992 1 94 315 PRO B C 1
ATOM 6022 O O . PRO B 1 315 ? 28.516 -21.359 9.078 1 94 315 PRO B O 1
ATOM 6025 N N . ASP B 1 316 ? 26.938 -22.438 7.934 1 95.25 316 ASP B N 1
ATOM 6026 C CA . ASP B 1 316 ? 27.797 -22.656 6.773 1 95.25 316 ASP B CA 1
ATOM 6027 C C . ASP B 1 316 ? 27.859 -21.406 5.891 1 95.25 316 ASP B C 1
ATOM 6029 O O . ASP B 1 316 ? 28.703 -21.297 5.004 1 95.25 316 ASP B O 1
ATOM 6033 N N . TRP B 1 317 ? 26.922 -20.516 6.082 1 97.38 317 TRP B N 1
ATOM 6034 C CA . TRP B 1 317 ? 26.891 -19.312 5.246 1 97.38 317 TRP B CA 1
ATOM 6035 C C . TRP B 1 317 ? 27.938 -18.312 5.684 1 97.38 317 TRP B C 1
ATOM 6037 O O . TRP B 1 317 ? 28.188 -18.125 6.879 1 97.38 317 TRP B O 1
ATOM 6047 N N . LYS B 1 318 ? 28.594 -17.734 4.734 1 98 318 LYS B N 1
ATOM 6048 C CA . LYS B 1 318 ? 29.516 -16.641 5.031 1 98 318 LYS B CA 1
ATOM 6049 C C . LYS B 1 318 ? 28.766 -15.352 5.316 1 98 318 LYS B C 1
ATOM 6051 O O . LYS B 1 318 ? 27.922 -14.938 4.527 1 98 318 LYS B O 1
ATOM 6056 N N . MET B 1 319 ? 29.156 -14.719 6.445 1 98 319 MET B N 1
ATOM 6057 C CA . MET B 1 319 ? 28.516 -13.469 6.832 1 98 319 MET B CA 1
ATOM 6058 C C . MET B 1 319 ? 29.219 -12.273 6.207 1 98 319 MET B C 1
ATOM 6060 O O . MET B 1 319 ? 30.438 -12.18 6.242 1 98 319 MET B O 1
ATOM 6064 N N . VAL B 1 320 ? 28.484 -11.398 5.559 1 98.5 320 VAL B N 1
ATOM 6065 C CA . VAL B 1 320 ? 29 -10.164 4.98 1 98.5 320 VAL B CA 1
ATOM 6066 C C . VAL B 1 320 ? 28.266 -8.969 5.59 1 98.5 320 VAL B C 1
ATOM 6068 O O . VAL B 1 320 ? 27.047 -8.906 5.559 1 98.5 320 VAL B O 1
ATOM 6071 N N . THR B 1 321 ? 29.031 -8.039 6.141 1 98.31 321 THR B N 1
ATOM 6072 C CA . THR B 1 321 ? 28.453 -6.859 6.777 1 98.31 321 THR B CA 1
ATOM 6073 C C . THR B 1 321 ? 28.453 -5.676 5.812 1 98.31 321 THR B C 1
ATOM 6075 O O . THR B 1 321 ? 29.094 -5.723 4.762 1 98.31 321 THR B O 1
ATOM 6078 N N . ARG B 1 322 ? 27.719 -4.672 6.195 1 97.75 322 ARG B N 1
ATOM 6079 C CA . ARG B 1 322 ? 27.766 -3.428 5.438 1 97.75 322 ARG B CA 1
ATOM 6080 C C . ARG B 1 322 ? 29.188 -2.891 5.348 1 97.75 322 ARG B C 1
ATOM 6082 O O . ARG B 1 322 ? 29.594 -2.389 4.301 1 97.75 322 ARG B O 1
ATOM 6089 N N . LYS B 1 323 ? 29.922 -2.932 6.422 1 97.88 323 LYS B N 1
ATOM 6090 C CA . LYS B 1 323 ? 31.297 -2.461 6.461 1 97.88 323 LYS B CA 1
ATOM 6091 C C . LYS B 1 323 ? 32.156 -3.178 5.418 1 97.88 323 LYS B C 1
ATOM 6093 O O . LYS B 1 323 ? 32.969 -2.553 4.746 1 97.88 323 LYS B O 1
ATOM 6098 N N . ASP B 1 324 ? 31.906 -4.496 5.297 1 98.5 324 ASP B N 1
ATOM 6099 C CA . ASP B 1 324 ? 32.656 -5.266 4.297 1 98.5 324 ASP B CA 1
ATOM 6100 C C . ASP B 1 324 ? 32.406 -4.711 2.895 1 98.5 324 ASP B C 1
ATOM 6102 O O . ASP B 1 324 ? 33.344 -4.543 2.117 1 98.5 324 ASP B O 1
ATOM 6106 N N . ILE B 1 325 ? 31.188 -4.398 2.609 1 98.56 325 ILE B N 1
ATOM 6107 C CA . ILE B 1 325 ? 30.812 -3.914 1.287 1 98.56 325 ILE B CA 1
ATOM 6108 C C . ILE B 1 325 ? 31.375 -2.514 1.069 1 98.56 325 ILE B C 1
ATOM 6110 O O . ILE B 1 325 ? 31.922 -2.221 0.007 1 98.56 325 ILE B O 1
ATOM 6114 N N . LEU B 1 326 ? 31.312 -1.688 2.045 1 98.44 326 LEU B N 1
ATOM 6115 C CA . LEU B 1 326 ? 31.828 -0.326 1.937 1 98.44 326 LEU B CA 1
ATOM 6116 C C . LEU B 1 326 ? 33.344 -0.325 1.768 1 98.44 326 LEU B C 1
ATOM 6118 O O . LEU B 1 326 ? 33.875 0.524 1.063 1 98.44 326 LEU B O 1
ATOM 6122 N N . ASP B 1 327 ? 33.969 -1.275 2.404 1 98.25 327 ASP B N 1
ATOM 6123 C CA . ASP B 1 327 ? 35.438 -1.365 2.352 1 98.25 327 ASP B CA 1
ATOM 6124 C C . ASP B 1 327 ? 35.906 -1.875 0.99 1 98.25 327 ASP B C 1
ATOM 6126 O O . ASP B 1 327 ? 37 -1.516 0.528 1 98.25 327 ASP B O 1
ATOM 6130 N N . ASP B 1 328 ? 35.125 -2.748 0.355 1 98.06 328 ASP B N 1
ATOM 6131 C CA . ASP B 1 328 ? 35.5 -3.328 -0.933 1 98.06 328 ASP B CA 1
ATOM 6132 C C . ASP B 1 328 ? 34.281 -3.479 -1.837 1 98.06 328 ASP B C 1
ATOM 6134 O O . ASP B 1 328 ? 33.938 -4.594 -2.225 1 98.06 328 ASP B O 1
ATOM 6138 N N . PRO B 1 329 ? 33.781 -2.334 -2.281 1 98.06 329 PRO B N 1
ATOM 6139 C CA . PRO B 1 329 ? 32.531 -2.389 -3.041 1 98.06 329 PRO B CA 1
ATOM 6140 C C . PRO B 1 329 ? 32.656 -3.139 -4.363 1 98.06 329 PRO B C 1
ATOM 6142 O O . PRO B 1 329 ? 31.719 -3.785 -4.816 1 98.06 329 PRO B O 1
ATOM 6145 N N . SER B 1 330 ? 33.781 -3.166 -4.973 1 97.44 330 SER B N 1
ATOM 6146 C CA . SER B 1 330 ? 34 -3.809 -6.266 1 97.44 330 SER B CA 1
ATOM 6147 C C . SER B 1 330 ? 34.062 -5.324 -6.125 1 97.44 330 SER B C 1
ATOM 6149 O O . SER B 1 330 ? 34 -6.051 -7.121 1 97.44 330 SER B O 1
ATOM 6151 N N . GLY B 1 331 ? 34.094 -5.828 -4.934 1 98.19 331 GLY B N 1
ATOM 6152 C CA . GLY B 1 331 ? 34.188 -7.262 -4.699 1 98.19 331 GLY B CA 1
ATOM 6153 C C . GLY B 1 331 ? 32.844 -7.93 -4.527 1 98.19 331 GLY B C 1
ATOM 6154 O O . GLY B 1 331 ? 32.75 -9.156 -4.406 1 98.19 331 GLY B O 1
ATOM 6155 N N . PHE B 1 332 ? 31.766 -7.09 -4.609 1 98.75 332 PHE B N 1
ATOM 6156 C CA . PHE B 1 332 ? 30.5 -7.688 -4.215 1 98.75 332 PHE B CA 1
ATOM 6157 C C . PHE B 1 332 ? 29.391 -7.312 -5.199 1 98.75 332 PHE B C 1
ATOM 6159 O O . PHE B 1 332 ? 29.469 -6.281 -5.867 1 98.75 332 PHE B O 1
ATOM 6166 N N . VAL B 1 333 ? 28.422 -8.148 -5.383 1 98.88 333 VAL B N 1
ATOM 6167 C CA . VAL B 1 333 ? 27.062 -7.922 -5.844 1 98.88 333 VAL B CA 1
ATOM 6168 C C . VAL B 1 333 ? 26.078 -8.234 -4.715 1 98.88 333 VAL B C 1
ATOM 6170 O O . VAL B 1 333 ? 26.172 -9.281 -4.074 1 98.88 333 VAL B O 1
ATOM 6173 N N . LEU B 1 334 ? 25.188 -7.32 -4.43 1 98.88 334 LEU B N 1
ATOM 6174 C CA . LEU B 1 334 ? 24.234 -7.508 -3.344 1 98.88 334 LEU B CA 1
ATOM 6175 C C . LEU B 1 334 ? 22.828 -7.734 -3.891 1 98.88 334 LEU B C 1
ATOM 6177 O O . LEU B 1 334 ? 22.328 -6.93 -4.68 1 98.88 334 LEU B O 1
ATOM 6181 N N . GLN B 1 335 ? 22.266 -8.844 -3.57 1 98.81 335 GLN B N 1
ATOM 6182 C CA . GLN B 1 335 ? 20.844 -9.047 -3.816 1 98.81 335 GLN B CA 1
ATOM 6183 C C . GLN B 1 335 ? 20 -8.445 -2.697 1 98.81 335 GLN B C 1
ATOM 6185 O O . GLN B 1 335 ? 20.203 -8.758 -1.522 1 98.81 335 GLN B O 1
ATOM 6190 N N . GLN B 1 336 ? 19.016 -7.605 -3.07 1 97.19 336 GLN B N 1
ATOM 6191 C CA . GLN B 1 336 ? 18.188 -6.926 -2.078 1 97.19 336 GLN B CA 1
ATOM 6192 C C . GLN B 1 336 ? 16.734 -6.844 -2.531 1 97.19 336 GLN B C 1
ATOM 6194 O O . GLN B 1 336 ? 16.453 -6.453 -3.666 1 97.19 336 GLN B O 1
ATOM 6199 N N . ASP B 1 337 ? 15.82 -7.207 -1.589 1 97.06 337 ASP B N 1
ATOM 6200 C CA . ASP B 1 337 ? 14.391 -7.07 -1.846 1 97.06 337 ASP B CA 1
ATOM 6201 C C . ASP B 1 337 ? 13.938 -5.621 -1.677 1 97.06 337 ASP B C 1
ATOM 6203 O O . ASP B 1 337 ? 14.523 -4.871 -0.895 1 97.06 337 ASP B O 1
ATOM 6207 N N . TYR B 1 338 ? 12.875 -5.324 -2.338 1 97.69 338 TYR B N 1
ATOM 6208 C CA . TYR B 1 338 ? 12.336 -3.969 -2.344 1 97.69 338 TYR B CA 1
ATOM 6209 C C . TYR B 1 338 ? 12.008 -3.506 -0.93 1 97.69 338 TYR B C 1
ATOM 6211 O O . TYR B 1 338 ? 12.172 -2.328 -0.601 1 97.69 338 TYR B O 1
ATOM 6219 N N . LYS B 1 339 ? 11.484 -4.332 -0.089 1 95.88 339 LYS B N 1
ATOM 6220 C CA . LYS B 1 339 ? 11.07 -3.951 1.257 1 95.88 339 LYS B CA 1
ATOM 6221 C C . LYS B 1 339 ? 12.234 -3.387 2.057 1 95.88 339 LYS B C 1
ATOM 6223 O O . LYS B 1 339 ? 12.039 -2.768 3.105 1 95.88 339 LYS B O 1
ATOM 6228 N N . HIS B 1 340 ? 13.508 -3.549 1.586 1 96.94 340 HIS B N 1
ATOM 6229 C CA . HIS B 1 340 ? 14.688 -3.055 2.281 1 96.94 340 HIS B CA 1
ATOM 6230 C C . HIS B 1 340 ? 15.367 -1.939 1.493 1 96.94 340 HIS B C 1
ATOM 6232 O O . HIS B 1 340 ? 16.562 -1.715 1.637 1 96.94 340 HIS B O 1
ATOM 6238 N N . ILE B 1 341 ? 14.688 -1.248 0.654 1 97.62 341 ILE B N 1
ATOM 6239 C CA . ILE B 1 341 ? 15.25 -0.325 -0.326 1 97.62 341 ILE B CA 1
ATOM 6240 C C . ILE B 1 341 ? 15.945 0.826 0.391 1 97.62 341 ILE B C 1
ATOM 6242 O O . ILE B 1 341 ? 16.875 1.426 -0.15 1 97.62 341 ILE B O 1
ATOM 6246 N N . TYR B 1 342 ? 15.594 1.188 1.657 1 97.5 342 TYR B N 1
ATOM 6247 C CA . TYR B 1 342 ? 16.219 2.291 2.383 1 97.5 342 TYR B CA 1
ATOM 6248 C C . TYR B 1 342 ? 17.688 2.016 2.631 1 97.5 342 TYR B C 1
ATOM 6250 O O . TYR B 1 342 ? 18.484 2.947 2.803 1 97.5 342 TYR B O 1
ATOM 6258 N N . GLU B 1 343 ? 18.109 0.778 2.623 1 97.19 343 GLU B N 1
ATOM 6259 C CA . GLU B 1 343 ? 19.516 0.389 2.775 1 97.19 343 GLU B CA 1
ATOM 6260 C C . GLU B 1 343 ? 20.391 1.038 1.705 1 97.19 343 GLU B C 1
ATOM 6262 O O . GLU B 1 343 ? 21.562 1.313 1.941 1 97.19 343 GLU B O 1
ATOM 6267 N N . LEU B 1 344 ? 19.844 1.339 0.565 1 98.06 344 LEU B N 1
ATOM 6268 C CA . LEU B 1 344 ? 20.594 1.927 -0.54 1 98.06 344 LEU B CA 1
ATOM 6269 C C . LEU B 1 344 ? 21.109 3.314 -0.171 1 98.06 344 LEU B C 1
ATOM 6271 O O . LEU B 1 344 ? 22.094 3.789 -0.745 1 98.06 344 LEU B O 1
ATOM 6275 N N . ILE B 1 345 ? 20.406 3.977 0.752 1 97.88 345 ILE B N 1
ATOM 6276 C CA . ILE B 1 345 ? 20.859 5.285 1.215 1 97.88 345 ILE B CA 1
ATOM 6277 C C . ILE B 1 345 ? 22.234 5.148 1.878 1 97.88 345 ILE B C 1
ATOM 6279 O O . ILE B 1 345 ? 23.125 5.965 1.643 1 97.88 345 ILE B O 1
ATOM 6283 N N . ASP B 1 346 ? 22.453 4.09 2.635 1 97.25 346 ASP B N 1
ATOM 6284 C CA . ASP B 1 346 ? 23.703 3.842 3.332 1 97.25 346 ASP B CA 1
ATOM 6285 C C . ASP B 1 346 ? 24.781 3.365 2.363 1 97.25 346 ASP B C 1
ATOM 6287 O O . ASP B 1 346 ? 25.984 3.514 2.633 1 97.25 346 ASP B O 1
ATOM 6291 N N . LEU B 1 347 ? 24.391 2.811 1.228 1 98.12 347 LEU B N 1
ATOM 6292 C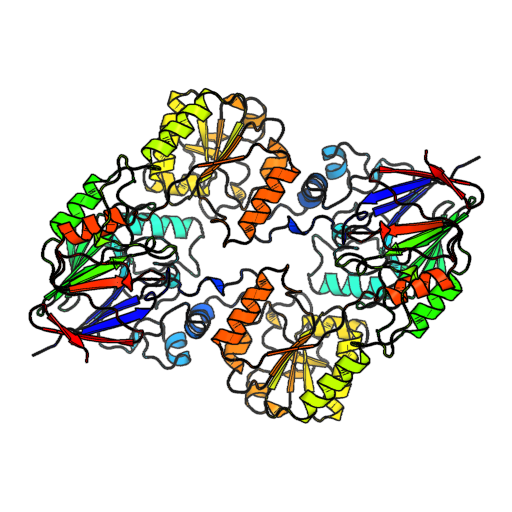 CA . LEU B 1 347 ? 25.328 2.217 0.286 1 98.12 347 LEU B CA 1
ATOM 6293 C C . LEU B 1 347 ? 25.547 3.133 -0.915 1 98.12 347 LEU B C 1
ATOM 6295 O O . LEU B 1 347 ? 26.359 2.824 -1.797 1 98.12 347 LEU B O 1
ATOM 6299 N N . LYS B 1 348 ? 24.922 4.211 -0.984 1 97.06 348 LYS B N 1
ATOM 6300 C CA . LYS B 1 348 ? 24.844 5.059 -2.17 1 97.06 348 LYS B CA 1
ATOM 6301 C C . LYS B 1 348 ? 26.234 5.484 -2.639 1 97.06 348 LYS B C 1
ATOM 6303 O O . LYS B 1 348 ? 26.5 5.535 -3.842 1 97.06 348 LYS B O 1
ATOM 6308 N N . ALA B 1 349 ? 27.125 5.746 -1.747 1 96.69 349 ALA B N 1
ATOM 6309 C CA . ALA B 1 349 ? 28.438 6.305 -2.07 1 96.69 349 ALA B CA 1
ATOM 6310 C C . ALA B 1 349 ? 29.25 5.324 -2.904 1 96.69 349 ALA B C 1
ATOM 6312 O O . ALA B 1 349 ? 30.156 5.73 -3.645 1 96.69 349 ALA B O 1
ATOM 6313 N N . VAL B 1 350 ? 28.938 4.012 -2.816 1 98.31 350 VAL B N 1
ATOM 6314 C CA . VAL B 1 350 ? 29.781 3.023 -3.484 1 98.31 350 VAL B CA 1
ATOM 6315 C C . VAL B 1 350 ? 28.969 2.273 -4.535 1 98.31 350 VAL B C 1
ATOM 6317 O O . VAL B 1 350 ? 29.484 1.386 -5.215 1 98.31 350 VAL B O 1
ATOM 6320 N N . LEU B 1 351 ? 27.703 2.604 -4.668 1 98.31 351 LEU B N 1
ATOM 6321 C CA . LEU B 1 351 ? 26.781 1.921 -5.582 1 98.31 351 LEU B CA 1
ATOM 6322 C C . LEU B 1 351 ? 26.984 2.42 -7.012 1 98.31 351 LEU B C 1
ATOM 6324 O O . LEU B 1 351 ? 26.797 3.607 -7.289 1 98.31 351 LEU B O 1
ATOM 6328 N N . SER B 1 352 ? 27.312 1.559 -7.887 1 98.06 352 SER B N 1
ATOM 6329 C CA . SER B 1 352 ? 27.547 1.979 -9.266 1 98.06 352 SER B CA 1
ATOM 6330 C C . SER B 1 352 ? 26.359 1.648 -10.148 1 98.06 352 SER B C 1
ATOM 6332 O O . SER B 1 352 ? 26.109 2.326 -11.148 1 98.06 352 SER B O 1
ATOM 6334 N N . LEU B 1 353 ? 25.578 0.527 -9.719 1 98.62 353 LEU B N 1
ATOM 6335 C CA . LEU B 1 353 ? 24.484 0.103 -10.586 1 98.62 353 LEU B CA 1
ATOM 6336 C C . LEU B 1 353 ? 23.438 -0.666 -9.797 1 98.62 353 LEU B C 1
ATOM 6338 O O . LEU B 1 353 ? 23.766 -1.538 -8.992 1 98.62 353 LEU B O 1
ATOM 6342 N N . TYR B 1 354 ? 22.203 -0.252 -9.953 1 98.81 354 TYR B N 1
ATOM 6343 C CA . TYR B 1 354 ? 21.031 -1.01 -9.5 1 98.81 354 TYR B CA 1
ATOM 6344 C C . TYR B 1 354 ? 20.344 -1.701 -10.664 1 98.81 354 TYR B C 1
ATOM 6346 O O . TYR B 1 354 ? 19.922 -1.046 -11.625 1 98.81 354 TYR B O 1
ATOM 6354 N N . VAL B 1 355 ? 20.203 -3.035 -10.609 1 98.75 355 VAL B N 1
ATOM 6355 C CA . VAL B 1 355 ? 19.562 -3.785 -11.688 1 98.75 355 VAL B CA 1
ATOM 6356 C C . VAL B 1 355 ? 18.266 -4.41 -11.188 1 98.75 355 VAL B C 1
ATOM 6358 O O . VAL B 1 355 ? 18.281 -5.301 -10.336 1 98.75 355 VAL B O 1
ATOM 6361 N N . HIS B 1 356 ? 17.172 -3.932 -11.727 1 98.31 356 HIS B N 1
ATOM 6362 C CA . HIS B 1 356 ? 15.883 -4.547 -11.469 1 98.31 356 HIS B CA 1
ATOM 6363 C C . HIS B 1 356 ? 15.664 -5.766 -12.359 1 98.31 356 HIS B C 1
ATOM 6365 O O . HIS B 1 356 ? 15.547 -5.641 -13.578 1 98.31 356 HIS B O 1
ATOM 6371 N N . MET B 1 357 ? 15.617 -6.938 -11.727 1 97.25 357 MET B N 1
ATOM 6372 C CA . MET B 1 357 ? 15.539 -8.195 -12.461 1 97.25 357 MET B CA 1
ATOM 6373 C C . MET B 1 357 ? 14.203 -8.883 -12.219 1 97.25 357 MET B C 1
ATOM 6375 O O . MET B 1 357 ? 14.156 -10.07 -11.883 1 97.25 357 MET B O 1
ATOM 6379 N N . ASP B 1 358 ? 13.148 -8.086 -12.188 1 95.06 358 ASP B N 1
ATOM 6380 C CA . ASP B 1 358 ? 11.758 -8.516 -12.148 1 95.06 358 ASP B CA 1
ATOM 6381 C C . ASP B 1 358 ? 11.367 -9 -10.75 1 95.06 358 ASP B C 1
ATOM 6383 O O . ASP B 1 358 ? 10.484 -9.852 -10.609 1 95.06 358 ASP B O 1
ATOM 6387 N N . GLY B 1 359 ? 12.133 -8.578 -9.742 1 95.5 359 GLY B N 1
ATOM 6388 C CA . GLY B 1 359 ? 11.602 -8.664 -8.391 1 95.5 359 GLY B CA 1
ATOM 6389 C C . GLY B 1 359 ? 10.477 -7.68 -8.133 1 95.5 359 GLY B C 1
ATOM 6390 O O . GLY B 1 359 ? 10.195 -6.816 -8.961 1 95.5 359 GLY B O 1
ATOM 6391 N N . GLY B 1 360 ? 9.711 -7.953 -7.043 1 93.06 360 GLY B N 1
ATOM 6392 C CA . GLY B 1 360 ? 8.742 -6.934 -6.684 1 93.06 360 GLY B CA 1
ATOM 6393 C C . GLY B 1 360 ? 9.367 -5.574 -6.438 1 93.06 360 GLY B C 1
ATOM 6394 O O . GLY B 1 360 ? 10.477 -5.48 -5.902 1 93.06 360 GLY B O 1
ATOM 6395 N N . PRO B 1 361 ? 8.68 -4.457 -6.91 1 94.19 361 PRO B N 1
ATOM 6396 C CA . PRO B 1 361 ? 7.363 -4.32 -7.535 1 94.19 361 PRO B CA 1
ATOM 6397 C C . PRO B 1 361 ? 7.375 -4.676 -9.023 1 94.19 361 PRO B C 1
ATOM 6399 O O . PRO B 1 361 ? 8.352 -4.391 -9.719 1 94.19 361 PRO B O 1
ATOM 6402 N N . LEU B 1 362 ? 6.168 -5.316 -9.375 1 86.25 362 LEU B N 1
ATOM 6403 C CA . LEU B 1 362 ? 6.141 -5.984 -10.672 1 86.25 362 LEU B CA 1
ATOM 6404 C C . LEU B 1 362 ? 5.648 -5.035 -11.766 1 86.25 362 LEU B C 1
ATOM 6406 O O . LEU B 1 362 ? 4.445 -4.953 -12.023 1 86.25 362 LEU B O 1
ATOM 6410 N N . GLY B 1 363 ? 6.176 -4.004 -12.086 1 84.25 363 GLY B N 1
ATOM 6411 C CA . GLY B 1 363 ? 5.875 -3.18 -13.25 1 84.25 363 GLY B CA 1
ATOM 6412 C C . GLY B 1 363 ? 4.867 -2.082 -12.953 1 84.25 363 GLY B C 1
ATOM 6413 O O . GLY B 1 363 ? 4.629 -1.746 -11.789 1 84.25 363 GLY B O 1
ATOM 6414 N N . ASP B 1 364 ? 4.145 -1.561 -13.984 1 82.75 364 ASP B N 1
ATOM 6415 C CA . ASP B 1 364 ? 3.371 -0.324 -13.898 1 82.75 364 ASP B CA 1
ATOM 6416 C C . ASP B 1 364 ? 2.061 -0.546 -13.148 1 82.75 364 ASP B C 1
ATOM 6418 O O . ASP B 1 364 ? 1.536 0.376 -12.516 1 82.75 364 ASP B O 1
ATOM 6422 N N . TYR B 1 365 ? 1.554 -1.73 -13.211 1 80.38 365 TYR B N 1
ATOM 6423 C CA . TYR B 1 365 ? 0.287 -2.002 -12.539 1 80.38 365 TYR B CA 1
ATOM 6424 C C . TYR B 1 365 ? 0.459 -2.008 -11.023 1 80.38 365 TYR B C 1
ATOM 6426 O O . TYR B 1 365 ? -0.519 -1.903 -10.281 1 80.38 365 TYR B O 1
ATOM 6434 N N . ASP B 1 366 ? 1.677 -2.246 -10.594 1 87.5 366 ASP B N 1
ATOM 6435 C CA . ASP B 1 366 ? 2.027 -2.18 -9.18 1 87.5 366 ASP B CA 1
ATOM 6436 C C . ASP B 1 366 ? 2.35 -0.747 -8.758 1 87.5 366 ASP B C 1
ATOM 6438 O O . ASP B 1 366 ? 3.326 -0.161 -9.234 1 87.5 366 ASP B O 1
ATOM 6442 N N . PRO B 1 367 ? 1.568 -0.21 -7.828 1 88 367 PRO B N 1
ATOM 6443 C CA . PRO B 1 367 ? 1.798 1.183 -7.438 1 88 367 PRO B CA 1
ATOM 6444 C C . PRO B 1 367 ? 3.188 1.41 -6.848 1 88 367 PRO B C 1
ATOM 6446 O O . PRO B 1 367 ? 3.721 2.52 -6.922 1 88 367 PRO B O 1
ATOM 6449 N N . SER B 1 368 ? 3.814 0.426 -6.355 1 94.44 368 SER B N 1
ATOM 6450 C CA . SER B 1 368 ? 5.148 0.537 -5.773 1 94.44 368 SER B CA 1
ATOM 6451 C C . SER B 1 368 ? 6.207 0.732 -6.852 1 94.44 368 SER B C 1
ATOM 6453 O O . SER B 1 368 ? 7.328 1.152 -6.559 1 94.44 368 SER B O 1
ATOM 6455 N N . TYR B 1 369 ? 5.875 0.381 -8.094 1 95.5 369 TYR B N 1
ATOM 6456 C CA . TYR B 1 369 ? 6.848 0.469 -9.18 1 95.5 369 TYR B CA 1
ATOM 6457 C C . TYR B 1 369 ? 7.227 1.919 -9.453 1 95.5 369 TYR B C 1
ATOM 6459 O O . TYR B 1 369 ? 8.406 2.242 -9.594 1 95.5 369 TYR B O 1
ATOM 6467 N N . LYS B 1 370 ? 6.254 2.795 -9.469 1 94.31 370 LYS B N 1
ATOM 6468 C CA . LYS B 1 370 ? 6.539 4.219 -9.625 1 94.31 370 LYS B CA 1
ATOM 6469 C C . LYS B 1 370 ? 7.359 4.746 -8.453 1 94.31 370 LYS B C 1
ATOM 6471 O O . LYS B 1 370 ? 8.258 5.57 -8.633 1 94.31 370 LYS B O 1
ATOM 6476 N N . LYS B 1 371 ? 7.035 4.352 -7.293 1 95.44 371 LYS B N 1
ATOM 6477 C CA . LYS B 1 371 ? 7.742 4.793 -6.094 1 95.44 371 LYS B CA 1
ATOM 6478 C C . LYS B 1 371 ? 9.203 4.363 -6.125 1 95.44 371 LYS B C 1
ATOM 6480 O O . LYS B 1 371 ? 10.086 5.113 -5.699 1 95.44 371 LYS B O 1
ATOM 6485 N N . LEU B 1 372 ? 9.438 3.152 -6.617 1 97.44 372 LEU B N 1
ATOM 6486 C CA . LEU B 1 372 ? 10.812 2.684 -6.797 1 97.44 372 LEU B CA 1
ATOM 6487 C C . LEU B 1 372 ? 11.594 3.627 -7.707 1 97.44 372 LEU B C 1
ATOM 6489 O O . LEU B 1 372 ? 12.711 4.035 -7.371 1 97.44 372 LEU B O 1
ATOM 6493 N N . HIS B 1 373 ? 11.008 4.02 -8.805 1 97.19 373 HIS B N 1
ATOM 6494 C CA . HIS B 1 373 ? 11.688 4.898 -9.75 1 97.19 373 HIS B CA 1
ATOM 6495 C C . HIS B 1 373 ? 11.906 6.285 -9.156 1 97.19 373 HIS B C 1
ATOM 6497 O O . HIS B 1 373 ? 12.969 6.887 -9.352 1 97.19 373 HIS B O 1
ATOM 6503 N N . ASP B 1 374 ? 10.906 6.777 -8.445 1 95.69 374 ASP B N 1
ATOM 6504 C CA . ASP B 1 374 ? 11.062 8.062 -7.766 1 95.69 374 ASP B CA 1
ATOM 6505 C C . ASP B 1 374 ? 12.219 8.016 -6.766 1 95.69 374 ASP B C 1
ATOM 6507 O O . ASP B 1 374 ? 12.984 8.969 -6.652 1 95.69 374 ASP B O 1
ATOM 6511 N N . PHE B 1 375 ? 12.32 6.941 -6.078 1 97.25 375 PHE B N 1
ATOM 6512 C CA . PHE B 1 375 ? 13.391 6.711 -5.117 1 97.25 375 PHE B CA 1
ATOM 6513 C C . PHE B 1 375 ? 14.75 6.75 -5.801 1 97.25 375 PHE B C 1
ATOM 6515 O O . PHE B 1 375 ? 15.672 7.426 -5.332 1 97.25 375 PHE B O 1
ATOM 6522 N N . MET B 1 376 ? 14.875 6.035 -6.957 1 97.88 376 MET B N 1
ATOM 6523 C CA . MET B 1 376 ? 16.125 6.012 -7.723 1 97.88 376 MET B CA 1
ATOM 6524 C C . MET B 1 376 ? 16.484 7.41 -8.203 1 97.88 376 MET B C 1
ATOM 6526 O O . MET B 1 376 ? 17.656 7.812 -8.125 1 97.88 376 MET B O 1
ATOM 6530 N N . GLU B 1 377 ? 15.531 8.094 -8.656 1 96.44 377 GLU B N 1
ATOM 6531 C CA . GLU B 1 377 ? 15.758 9.445 -9.148 1 96.44 377 GLU B CA 1
ATOM 6532 C C . GLU B 1 377 ? 16.203 10.375 -8.023 1 96.44 377 GLU B C 1
ATOM 6534 O O . GLU B 1 377 ? 17.156 11.141 -8.18 1 96.44 377 GLU B O 1
ATOM 6539 N N . GLN B 1 378 ? 15.508 10.297 -6.898 1 95 378 GLN B N 1
ATOM 6540 C CA . GLN B 1 378 ? 15.805 11.141 -5.742 1 95 378 GLN B CA 1
ATOM 6541 C C . GLN B 1 378 ? 17.25 10.969 -5.293 1 95 378 GLN B C 1
ATOM 6543 O O . GLN B 1 378 ? 17.906 11.938 -4.918 1 95 378 GLN B O 1
ATOM 6548 N N . LEU B 1 379 ? 17.766 9.781 -5.359 1 96.62 379 LEU B N 1
ATOM 6549 C CA . LEU B 1 379 ? 19.094 9.484 -4.844 1 96.62 379 LEU B CA 1
ATOM 6550 C C . LEU B 1 379 ? 20.125 9.469 -5.969 1 96.62 379 LEU B C 1
ATOM 6552 O O . LEU B 1 379 ? 21.297 9.219 -5.734 1 96.62 379 LEU B O 1
ATOM 6556 N N . ASN B 1 380 ? 19.672 9.711 -7.242 1 96.88 380 ASN B N 1
ATOM 6557 C CA . ASN B 1 380 ? 20.531 9.688 -8.414 1 96.88 380 ASN B CA 1
ATOM 6558 C C . ASN B 1 380 ? 21.266 8.359 -8.547 1 96.88 380 ASN B C 1
ATOM 6560 O O . ASN B 1 380 ? 22.484 8.336 -8.695 1 96.88 380 ASN B O 1
ATOM 6564 N N . ILE B 1 381 ? 20.516 7.332 -8.367 1 97.69 381 ILE B N 1
ATOM 6565 C CA . ILE B 1 381 ? 21.078 5.988 -8.5 1 97.69 381 ILE B CA 1
ATOM 6566 C C . ILE B 1 381 ? 20.938 5.512 -9.945 1 97.69 381 ILE B C 1
ATOM 6568 O O . ILE B 1 381 ? 19.859 5.637 -10.539 1 97.69 381 ILE B O 1
ATOM 6572 N N . ASN B 1 382 ? 22.031 5.008 -10.523 1 98.06 382 ASN B N 1
ATOM 6573 C CA . ASN B 1 382 ? 21.984 4.391 -11.844 1 98.06 382 ASN B CA 1
ATOM 6574 C C . ASN B 1 382 ? 21.125 3.127 -11.844 1 98.06 382 ASN B C 1
ATOM 6576 O O . ASN B 1 382 ? 21.422 2.174 -11.117 1 98.06 382 ASN B O 1
ATOM 6580 N N . TYR B 1 383 ? 20.125 3.191 -12.648 1 98.31 383 TYR B N 1
ATOM 6581 C CA . TYR B 1 383 ? 19.109 2.135 -12.656 1 98.31 383 TYR B CA 1
ATOM 6582 C C . TYR B 1 383 ? 19 1.5 -14.039 1 98.31 383 TYR B C 1
ATOM 6584 O O . TYR B 1 383 ? 18.953 2.203 -15.055 1 98.31 383 TYR B O 1
ATOM 6592 N N . GLU B 1 384 ? 18.984 0.149 -14.117 1 98.25 384 GLU B N 1
ATOM 6593 C CA . GLU B 1 384 ? 18.688 -0.601 -15.336 1 98.25 384 GLU B CA 1
ATOM 6594 C C . GLU B 1 384 ? 17.703 -1.731 -15.062 1 98.25 384 GLU B C 1
ATOM 6596 O O . GLU B 1 384 ? 17.688 -2.311 -13.977 1 98.25 384 GLU B O 1
ATOM 6601 N N . HIS B 1 385 ? 16.875 -1.952 -15.977 1 97.38 385 HIS B N 1
ATOM 6602 C CA . HIS B 1 385 ? 15.992 -3.117 -15.938 1 97.38 385 HIS B CA 1
ATOM 6603 C C . HIS B 1 385 ? 16.5 -4.219 -16.859 1 97.38 385 HIS B C 1
ATOM 6605 O O . HIS B 1 385 ? 16.766 -3.965 -18.047 1 97.38 385 HIS B O 1
ATOM 6611 N N . LYS B 1 386 ? 16.594 -5.383 -16.281 1 97.19 386 LYS B N 1
ATOM 6612 C CA . LYS B 1 386 ? 16.938 -6.547 -17.094 1 97.19 386 LYS B CA 1
ATOM 6613 C C . LYS B 1 386 ? 16.328 -7.82 -16.516 1 97.19 386 LYS B C 1
ATOM 6615 O O . LYS B 1 386 ? 16.844 -8.383 -15.539 1 97.19 386 LYS B O 1
ATOM 6620 N N . GLY B 1 387 ? 15.258 -8.258 -17.062 1 94.25 387 GLY B N 1
ATOM 6621 C CA . GLY B 1 387 ? 14.586 -9.5 -16.703 1 94.25 387 GLY B CA 1
ATOM 6622 C C . GLY B 1 387 ? 13.906 -10.18 -17.875 1 94.25 387 GLY B C 1
ATOM 6623 O O . GLY B 1 387 ? 13.969 -9.68 -19.016 1 94.25 387 GLY B O 1
ATOM 6624 N N . THR B 1 388 ? 13.461 -11.336 -17.641 1 95.75 388 THR B N 1
ATOM 6625 C CA . THR B 1 388 ? 12.672 -12.062 -18.625 1 95.75 388 THR B CA 1
ATOM 6626 C C . THR B 1 388 ? 11.523 -12.805 -17.953 1 95.75 388 THR B C 1
ATOM 6628 O O . THR B 1 388 ? 11.719 -13.461 -16.922 1 95.75 388 THR B O 1
ATOM 6631 N N . GLY B 1 389 ? 10.359 -12.664 -18.422 1 92.25 389 GLY B N 1
ATOM 6632 C CA . GLY B 1 389 ? 9.156 -13.195 -17.812 1 92.25 389 GLY B CA 1
ATOM 6633 C C . GLY B 1 389 ? 9 -14.695 -17.984 1 92.25 389 GLY B C 1
ATOM 6634 O O . GLY B 1 389 ? 9.805 -15.328 -18.672 1 92.25 389 GLY B O 1
ATOM 6635 N N . GLY B 1 390 ? 7.93 -15.234 -17.391 1 95.62 390 GLY B N 1
ATOM 6636 C CA . GLY B 1 390 ? 7.742 -16.672 -17.344 1 95.62 390 GLY B CA 1
ATOM 6637 C C . GLY B 1 390 ? 6.746 -17.188 -18.375 1 95.62 390 GLY B C 1
ATOM 6638 O O . GLY B 1 390 ? 6.363 -18.359 -18.344 1 95.62 390 GLY B O 1
ATOM 6639 N N . HIS B 1 391 ? 6.359 -16.359 -19.328 1 96.75 391 HIS B N 1
ATOM 6640 C CA . HIS B 1 391 ? 5.316 -16.766 -20.25 1 96.75 391 HIS B CA 1
ATOM 6641 C C . HIS B 1 391 ? 5.805 -16.703 -21.703 1 96.75 391 HIS B C 1
ATOM 6643 O O . HIS B 1 391 ? 6.492 -15.758 -22.078 1 96.75 391 HIS B O 1
ATOM 6649 N N . SER B 1 392 ? 5.383 -17.625 -22.422 1 95.62 392 SER B N 1
ATOM 6650 C CA . SER B 1 392 ? 5.84 -17.734 -23.812 1 95.62 392 SER B CA 1
ATOM 6651 C C . SER B 1 392 ? 5.25 -16.641 -24.688 1 95.62 392 SER B C 1
ATOM 6653 O O . SER B 1 392 ? 4.113 -16.219 -24.469 1 95.62 392 SER B O 1
ATOM 6655 N N . ARG B 1 393 ? 6 -16.266 -25.703 1 93.75 393 ARG B N 1
ATOM 6656 C CA . ARG B 1 393 ? 5.504 -15.367 -26.734 1 93.75 393 ARG B CA 1
ATOM 6657 C C . ARG B 1 393 ? 4.434 -16.031 -27.578 1 93.75 393 ARG B C 1
ATOM 6659 O O . ARG B 1 393 ? 4.387 -17.266 -27.672 1 93.75 393 ARG B O 1
ATOM 6666 N N . PRO B 1 394 ? 3.729 -15.312 -28.297 1 96.19 394 PRO B N 1
ATOM 6667 C CA . PRO B 1 394 ? 2.564 -15.844 -29 1 96.19 394 PRO B CA 1
ATOM 6668 C C . PRO B 1 394 ? 2.934 -16.922 -30.016 1 96.19 394 PRO B C 1
ATOM 6670 O O . PRO B 1 394 ? 2.232 -17.922 -30.141 1 96.19 394 PRO B O 1
ATOM 6673 N N . TYR B 1 395 ? 3.979 -16.703 -30.719 1 96.69 395 TYR B N 1
ATOM 6674 C CA . TYR B 1 395 ? 4.383 -17.734 -31.688 1 96.69 395 TYR B CA 1
ATOM 6675 C C . TYR B 1 395 ? 4.578 -19.078 -30.984 1 96.69 395 TYR B C 1
ATOM 6677 O O . TYR B 1 395 ? 4.172 -20.109 -31.516 1 96.69 395 TYR B O 1
ATOM 6685 N N . TYR B 1 396 ? 5.195 -19.062 -29.875 1 96.94 396 TYR B N 1
ATOM 6686 C CA . TYR B 1 396 ? 5.543 -20.297 -29.203 1 96.94 396 TYR B CA 1
ATOM 6687 C C . TYR B 1 396 ? 4.332 -20.891 -28.484 1 96.94 396 TYR B C 1
ATOM 6689 O O . TYR B 1 396 ? 4.305 -22.094 -28.188 1 96.94 396 TYR B O 1
ATOM 6697 N N . LEU B 1 397 ? 3.355 -20.094 -28.188 1 97.75 397 LEU B N 1
ATOM 6698 C CA . LEU B 1 397 ? 2.074 -20.656 -27.781 1 97.75 397 LEU B CA 1
ATOM 6699 C C . LEU B 1 397 ? 1.489 -21.531 -28.875 1 97.75 397 LEU B C 1
ATOM 6701 O O . LEU B 1 397 ? 1.098 -22.672 -28.609 1 97.75 397 LEU B O 1
ATOM 6705 N N . ARG B 1 398 ? 1.463 -20.969 -30.031 1 98.12 398 ARG B N 1
ATOM 6706 C CA . ARG B 1 398 ? 0.961 -21.75 -31.172 1 98.12 398 ARG B CA 1
ATOM 6707 C C . ARG B 1 398 ? 1.827 -22.984 -31.406 1 98.12 398 ARG B C 1
ATOM 6709 O O . ARG B 1 398 ? 1.312 -24.062 -31.703 1 98.12 398 ARG B O 1
ATOM 6716 N N . TYR B 1 399 ? 3.123 -22.734 -31.328 1 97.81 399 TYR B N 1
ATOM 6717 C CA . TYR B 1 399 ? 4.066 -23.844 -31.5 1 97.81 399 TYR B CA 1
ATOM 6718 C C . TYR B 1 399 ? 3.742 -25 -30.562 1 97.81 399 TYR B C 1
ATOM 6720 O O . TYR B 1 399 ? 3.752 -26.156 -30.969 1 97.81 399 TYR B O 1
ATOM 6728 N N . MET B 1 400 ? 3.461 -24.734 -29.344 1 98.62 400 MET B N 1
ATOM 6729 C CA . MET B 1 400 ? 3.07 -25.75 -28.359 1 98.62 400 MET B CA 1
ATOM 6730 C C . MET B 1 400 ? 1.805 -26.469 -28.797 1 98.62 400 MET B C 1
ATOM 6732 O O . MET B 1 400 ? 1.754 -27.703 -28.781 1 98.62 400 MET B O 1
ATOM 6736 N N . ILE B 1 401 ? 0.803 -25.734 -29.188 1 98.75 401 ILE B N 1
ATOM 6737 C CA . ILE B 1 401 ? -0.479 -26.312 -29.594 1 98.75 401 ILE B CA 1
ATOM 6738 C C . ILE B 1 401 ? -0.294 -27.188 -30.828 1 98.75 401 ILE B C 1
ATOM 6740 O O . ILE B 1 401 ? -0.849 -28.281 -30.906 1 98.75 401 ILE B O 1
ATOM 6744 N N . ASP B 1 402 ? 0.445 -26.672 -31.766 1 98.5 402 ASP B N 1
ATOM 6745 C CA . ASP B 1 402 ? 0.702 -27.422 -33 1 98.5 402 ASP B CA 1
ATOM 6746 C C . ASP B 1 402 ? 1.31 -28.781 -32.688 1 98.5 402 ASP B C 1
ATOM 6748 O O . ASP B 1 402 ? 0.983 -29.781 -33.344 1 98.5 402 ASP B O 1
ATOM 6752 N N . ASN B 1 403 ? 2.232 -28.781 -31.766 1 98.62 403 ASN B N 1
ATOM 6753 C CA . ASN B 1 403 ? 2.945 -30.016 -31.469 1 98.62 403 ASN B CA 1
ATOM 6754 C C . ASN B 1 403 ? 2.09 -30.969 -30.641 1 98.62 403 ASN B C 1
ATOM 6756 O O . ASN B 1 403 ? 2.203 -32.188 -30.766 1 98.62 403 ASN B O 1
ATOM 6760 N N . ILE B 1 404 ? 1.29 -30.469 -29.797 1 98.81 404 ILE B N 1
ATOM 6761 C CA . ILE B 1 404 ? 0.415 -31.312 -29 1 98.81 404 ILE B CA 1
ATOM 6762 C C . ILE B 1 404 ? -0.737 -31.828 -29.859 1 98.81 404 ILE B C 1
ATOM 6764 O O . ILE B 1 404 ? -1.162 -32.969 -29.719 1 98.81 404 ILE B O 1
ATOM 6768 N N . ALA B 1 405 ? -1.278 -30.938 -30.75 1 98.69 405 ALA B N 1
ATOM 6769 C CA . ALA B 1 405 ? -2.336 -31.281 -31.688 1 98.69 405 ALA B CA 1
ATOM 6770 C C . ALA B 1 405 ? -3.531 -31.906 -30.984 1 98.69 405 ALA B C 1
ATOM 6772 O O . ALA B 1 405 ? -3.945 -33.031 -31.312 1 98.69 405 ALA B O 1
ATOM 6773 N N . PRO B 1 406 ? -4.156 -31.203 -30.094 1 98.81 406 PRO B N 1
ATOM 6774 C CA . PRO B 1 406 ? -5.254 -31.766 -29.312 1 98.81 406 PRO B CA 1
ATOM 6775 C C . PRO B 1 406 ? -6.543 -31.906 -30.109 1 98.81 406 PRO B C 1
ATOM 6777 O O . PRO B 1 406 ? -6.707 -31.266 -31.141 1 98.81 406 PRO B O 1
ATOM 6780 N N . GLY B 1 407 ? -7.441 -32.781 -29.641 1 98.62 407 GLY B N 1
ATOM 6781 C CA . GLY B 1 407 ? -8.781 -32.812 -30.203 1 98.62 407 GLY B CA 1
ATOM 6782 C C . GLY B 1 407 ? -9.547 -31.516 -29.984 1 98.62 407 GLY B C 1
ATOM 6783 O O . GLY B 1 407 ? -10.133 -30.969 -30.922 1 98.62 407 GLY B O 1
ATOM 6784 N N . THR B 1 408 ? -9.578 -31.047 -28.797 1 98.69 408 THR B N 1
ATOM 6785 C CA . THR B 1 408 ? -10.227 -29.797 -28.422 1 98.69 408 THR B CA 1
ATOM 6786 C C . THR B 1 408 ? -9.242 -28.875 -27.703 1 98.69 408 THR B C 1
ATOM 6788 O O . THR B 1 408 ? -8.547 -29.297 -26.781 1 98.69 408 THR B O 1
ATOM 6791 N N . LEU B 1 409 ? -9.195 -27.641 -28.156 1 98.69 409 LEU B N 1
ATOM 6792 C CA . LEU B 1 409 ? -8.367 -26.609 -27.547 1 98.69 409 LEU B CA 1
ATOM 6793 C C . LEU B 1 409 ? -9.211 -25.688 -26.688 1 98.69 409 LEU B C 1
ATOM 6795 O O . LEU B 1 409 ? -10.234 -25.156 -27.141 1 98.69 409 LEU B O 1
ATOM 6799 N N . ILE B 1 410 ? -8.781 -25.438 -25.406 1 98.62 410 ILE B N 1
ATOM 6800 C CA . ILE B 1 410 ? -9.445 -24.516 -24.5 1 98.62 410 ILE B CA 1
ATOM 6801 C C . ILE B 1 410 ? -8.43 -23.547 -23.906 1 98.62 410 ILE B C 1
ATOM 6803 O O . ILE B 1 410 ? -7.785 -23.859 -22.906 1 98.62 410 ILE B O 1
ATOM 6807 N N . PRO B 1 411 ? -8.336 -22.375 -24.484 1 98 411 PRO B N 1
ATOM 6808 C CA . PRO B 1 411 ? -7.441 -21.375 -23.922 1 98 411 PRO B CA 1
ATOM 6809 C C . PRO B 1 411 ? -8.062 -20.641 -22.734 1 98 411 PRO B C 1
ATOM 6811 O O . PRO B 1 411 ? -9.25 -20.328 -22.75 1 98 411 PRO B O 1
ATOM 6814 N N . LEU B 1 412 ? -7.281 -20.406 -21.625 1 96.06 412 LEU B N 1
ATOM 6815 C CA . LEU B 1 412 ? -7.66 -19.578 -20.5 1 96.06 412 LEU B CA 1
ATOM 6816 C C . LEU B 1 412 ? -6.453 -18.812 -19.953 1 96.06 412 LEU B C 1
ATOM 6818 O O . LEU B 1 412 ? -5.418 -18.719 -20.609 1 96.06 412 LEU B O 1
ATOM 6822 N N . HIS B 1 413 ? -6.551 -18.094 -18.797 1 96.56 413 HIS B N 1
ATOM 6823 C CA . HIS B 1 413 ? -5.441 -17.312 -18.234 1 96.56 413 HIS B CA 1
ATOM 6824 C C . HIS B 1 413 ? -4.953 -16.266 -19.234 1 96.56 413 HIS B C 1
ATOM 6826 O O . HIS B 1 413 ? -3.76 -16.203 -19.531 1 96.56 413 HIS B O 1
ATOM 6832 N N . SER B 1 414 ? -5.914 -15.539 -19.812 1 96.81 414 SER B N 1
ATOM 6833 C CA . SER B 1 414 ? -5.707 -14.5 -20.828 1 96.81 414 SER B CA 1
ATOM 6834 C C . SER B 1 414 ? -6.852 -13.484 -20.812 1 96.81 414 SER B C 1
ATOM 6836 O O . SER B 1 414 ? -8.008 -13.852 -20.578 1 96.81 414 SER B O 1
ATOM 6838 N N . PHE B 1 415 ? -6.516 -12.281 -21.141 1 95.94 415 PHE B N 1
ATOM 6839 C CA . PHE B 1 415 ? -7.566 -11.281 -21.297 1 95.94 415 PHE B CA 1
ATOM 6840 C C . PHE B 1 415 ? -8.32 -11.492 -22.609 1 95.94 415 PHE B C 1
ATOM 6842 O O . PHE B 1 415 ? -9.461 -11.047 -22.75 1 95.94 415 PHE B O 1
ATOM 6849 N N . ARG B 1 416 ? -7.66 -12.141 -23.531 1 97.25 416 ARG B N 1
ATOM 6850 C CA . ARG B 1 416 ? -8.219 -12.312 -24.859 1 97.25 416 ARG B CA 1
ATOM 6851 C C . ARG B 1 416 ? -7.969 -13.727 -25.391 1 97.25 416 ARG B C 1
ATOM 6853 O O . ARG B 1 416 ? -7.348 -13.906 -26.438 1 97.25 416 ARG B O 1
ATOM 6860 N N . PRO B 1 417 ? -8.602 -14.695 -24.688 1 97.5 417 PRO B N 1
ATOM 6861 C CA . PRO B 1 417 ? -8.336 -16.094 -25.047 1 97.5 417 PRO B CA 1
ATOM 6862 C C . PRO B 1 417 ? -8.773 -16.438 -26.469 1 97.5 417 PRO B C 1
ATOM 6864 O O . PRO B 1 417 ? -8.305 -17.422 -27.047 1 97.5 417 PRO B O 1
ATOM 6867 N N . GLU B 1 418 ? -9.641 -15.641 -27.094 1 97.31 418 GLU B N 1
ATOM 6868 C CA . GLU B 1 418 ? -10.141 -15.883 -28.453 1 97.31 418 GLU B CA 1
ATOM 6869 C C . GLU B 1 418 ? -9.016 -15.781 -29.469 1 97.31 418 GLU B C 1
ATOM 6871 O O . GLU B 1 418 ? -9.148 -16.266 -30.609 1 97.31 418 GLU B O 1
ATOM 6876 N N . GLN B 1 419 ? -7.918 -15.188 -29.047 1 97.62 419 GLN B N 1
ATOM 6877 C CA . GLN B 1 419 ? -6.805 -15.008 -29.969 1 97.62 419 GLN B CA 1
ATOM 6878 C C . GLN B 1 419 ? -5.934 -16.25 -30.031 1 97.62 419 GLN B C 1
ATOM 6880 O O . GLN B 1 419 ? -5.113 -16.406 -30.938 1 97.62 419 GLN B O 1
ATOM 6885 N N . VAL B 1 420 ? -6.039 -17.141 -29.094 1 98.06 420 VAL B N 1
ATOM 6886 C CA . VAL B 1 420 ? -5.227 -18.344 -29.016 1 98.06 420 VAL B CA 1
ATOM 6887 C C . VAL B 1 420 ? -5.844 -19.438 -29.891 1 98.06 420 VAL B C 1
ATOM 6889 O O . VAL B 1 420 ? -6.898 -19.984 -29.562 1 98.06 420 VAL B O 1
ATOM 6892 N N . MET B 1 421 ? -5.184 -19.75 -30.969 1 96.25 421 MET B N 1
ATOM 6893 C CA . MET B 1 421 ? -5.742 -20.734 -31.906 1 96.25 421 MET B CA 1
ATOM 6894 C C . MET B 1 421 ? -4.641 -21.422 -32.719 1 96.25 421 MET B C 1
ATOM 6896 O O . MET B 1 421 ? -3.506 -20.953 -32.75 1 96.25 421 MET B O 1
ATOM 6900 N N . SER B 1 422 ? -4.957 -22.516 -33.25 1 97.06 422 SER B N 1
ATOM 6901 C CA . SER B 1 422 ? -4.09 -23.312 -34.094 1 97.06 422 SER B CA 1
ATOM 6902 C C . SER B 1 422 ? -4.902 -24.141 -35.094 1 97.06 422 SER B C 1
ATOM 6904 O O . SER B 1 422 ? -5.977 -24.641 -34.75 1 97.06 422 SER B O 1
ATOM 6906 N N . ASP B 1 423 ? -4.363 -24.422 -36.25 1 96.5 423 ASP B N 1
ATOM 6907 C CA . ASP B 1 423 ? -5.012 -25.266 -37.25 1 96.5 423 ASP B CA 1
ATOM 6908 C C . ASP B 1 423 ? -4.785 -26.75 -36.938 1 96.5 423 ASP B C 1
ATOM 6910 O O . ASP B 1 423 ? -5.406 -27.625 -37.562 1 96.5 423 ASP B O 1
ATOM 6914 N N . LYS B 1 424 ? -3.973 -26.984 -36 1 98.06 424 LYS B N 1
ATOM 6915 C CA . LYS B 1 424 ? -3.686 -28.375 -35.656 1 98.06 424 LYS B CA 1
ATOM 6916 C C . LYS B 1 424 ? -4.582 -28.859 -34.5 1 98.06 424 LYS B C 1
ATOM 6918 O O . LYS B 1 424 ? -4.559 -30.031 -34.156 1 98.06 424 LYS B O 1
ATOM 6923 N N . ALA B 1 425 ? -5.324 -27.969 -33.938 1 97.88 425 ALA B N 1
ATOM 6924 C CA . ALA B 1 425 ? -6.355 -28.359 -33 1 97.88 425 ALA B CA 1
ATOM 6925 C C . ALA B 1 425 ? -7.641 -28.766 -33.719 1 97.88 425 ALA B C 1
ATOM 6927 O O . ALA B 1 425 ? -8.039 -28.141 -34.688 1 97.88 425 ALA B O 1
ATOM 6928 N N . GLY B 1 426 ? -8.273 -29.812 -33.219 1 97.81 426 GLY B N 1
ATOM 6929 C CA . GLY B 1 426 ? -9.523 -30.219 -33.844 1 97.81 426 GLY B CA 1
ATOM 6930 C C . GLY B 1 426 ? -10.609 -29.172 -33.781 1 97.81 426 GLY B C 1
ATOM 6931 O O . GLY B 1 426 ? -11.281 -28.891 -34.75 1 97.81 426 GLY B O 1
ATOM 6932 N N . CYS B 1 427 ? -10.914 -28.641 -32.656 1 97.25 427 CYS B N 1
ATOM 6933 C CA . CYS B 1 427 ? -11.836 -27.516 -32.438 1 97.25 427 CYS B CA 1
ATOM 6934 C C . CYS B 1 427 ? -11.414 -26.688 -31.234 1 97.25 427 CYS B C 1
ATOM 6936 O O . CYS B 1 427 ? -10.484 -27.062 -30.516 1 97.25 427 CYS B O 1
ATOM 6938 N N . ARG B 1 428 ? -12.023 -25.531 -31.109 1 97.94 428 ARG B N 1
ATOM 6939 C CA . ARG B 1 428 ? -11.742 -24.641 -29.984 1 97.94 428 ARG B CA 1
ATOM 6940 C C . ARG B 1 428 ? -13.016 -24.328 -29.203 1 97.94 428 ARG B C 1
ATOM 6942 O O . ARG B 1 428 ? -14.07 -24.094 -29.812 1 97.94 428 ARG B O 1
ATOM 6949 N N . ILE B 1 429 ? -12.906 -24.391 -27.938 1 98.12 429 ILE B N 1
ATOM 6950 C CA . ILE B 1 429 ? -14.008 -24 -27.062 1 98.12 429 ILE B CA 1
ATOM 6951 C C . ILE B 1 429 ? -13.57 -22.828 -26.188 1 98.12 429 ILE B C 1
ATOM 6953 O O . ILE B 1 429 ? -12.477 -22.828 -25.625 1 98.12 429 ILE B O 1
ATOM 6957 N N . LEU B 1 430 ? -14.375 -21.812 -26.109 1 98 430 LEU B N 1
ATOM 6958 C CA . LEU B 1 430 ? -14.203 -20.672 -25.219 1 98 430 LEU B CA 1
ATOM 6959 C C . LEU B 1 430 ? -15.273 -20.672 -24.125 1 98 430 LEU B C 1
ATOM 6961 O O . LEU B 1 430 ? -16.328 -20.062 -24.297 1 98 430 LEU B O 1
ATOM 6965 N N . PRO B 1 431 ? -14.93 -21.266 -23 1 97.31 431 PRO B N 1
ATOM 6966 C CA . PRO B 1 431 ? -15.961 -21.406 -21.969 1 97.31 431 PRO B CA 1
ATOM 6967 C C . PRO B 1 431 ? -16.312 -20.078 -21.297 1 97.31 431 PRO B C 1
ATOM 6969 O O . PRO B 1 431 ? -15.484 -19.156 -21.281 1 97.31 431 PRO B O 1
ATOM 6972 N N . GLU B 1 432 ? -17.5 -20.031 -20.781 1 96 432 GLU B N 1
ATOM 6973 C CA . GLU B 1 432 ? -17.938 -18.969 -19.875 1 96 432 GLU B CA 1
ATOM 6974 C C . GLU B 1 432 ? -17.938 -19.453 -18.438 1 96 432 GLU B C 1
ATOM 6976 O O . GLU B 1 432 ? -17.875 -20.656 -18.172 1 96 432 GLU B O 1
ATOM 6981 N N . TYR B 1 433 ? -17.938 -18.547 -17.547 1 94.31 433 TYR B N 1
ATOM 6982 C CA . TYR B 1 433 ? -17.953 -18.906 -16.125 1 94.31 433 TYR B CA 1
ATOM 6983 C C . TYR B 1 433 ? -19.172 -19.766 -15.805 1 94.31 433 TYR B C 1
ATOM 6985 O O . TYR B 1 433 ? -20.297 -19.422 -16.172 1 94.31 433 TYR B O 1
ATOM 6993 N N . GLY B 1 434 ? -18.875 -20.891 -15.219 1 94.88 434 GLY B N 1
ATOM 6994 C CA . GLY B 1 434 ? -19.953 -21.766 -14.781 1 94.88 434 GLY B CA 1
ATOM 6995 C C . GLY B 1 434 ? -20.312 -22.812 -15.805 1 94.88 434 GLY B C 1
ATOM 6996 O O . GLY B 1 434 ? -21.109 -23.719 -15.531 1 94.88 434 GLY B O 1
ATOM 6997 N N . ASP B 1 435 ? -19.734 -22.75 -17 1 97.25 435 ASP B N 1
ATOM 6998 C CA . ASP B 1 435 ? -20 -23.766 -18.016 1 97.25 435 ASP B CA 1
ATOM 6999 C C . ASP B 1 435 ? -19.547 -25.156 -17.531 1 97.25 435 ASP B C 1
ATOM 7001 O O . ASP B 1 435 ? -18.5 -25.281 -16.891 1 97.25 435 ASP B O 1
ATOM 7005 N N . ILE B 1 436 ? -20.328 -26.141 -17.781 1 97.62 436 ILE B N 1
ATOM 7006 C CA . ILE B 1 436 ? -20 -27.547 -17.531 1 97.62 436 ILE B CA 1
ATOM 7007 C C . ILE B 1 436 ? -20.156 -28.344 -18.812 1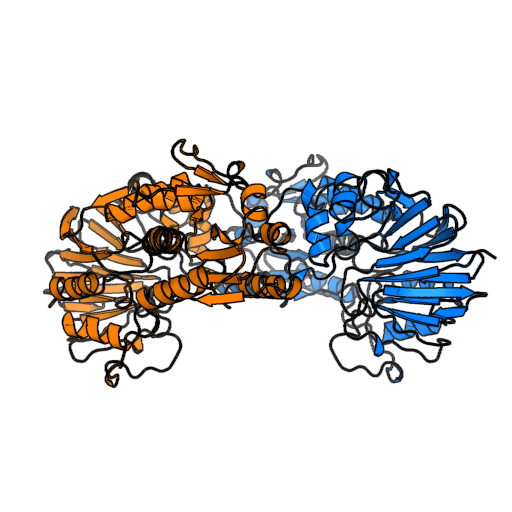 97.62 436 ILE B C 1
ATOM 7009 O O . ILE B 1 436 ? -21.188 -28.266 -19.5 1 97.62 436 ILE B O 1
ATOM 7013 N N . TYR B 1 437 ? -19.172 -29.047 -19.141 1 98.06 437 TYR B N 1
ATOM 7014 C CA . TYR B 1 437 ? -19.156 -29.906 -20.312 1 98.06 437 TYR B CA 1
ATOM 7015 C C . TYR B 1 437 ? -19.125 -31.375 -19.891 1 98.06 437 TYR B C 1
ATOM 7017 O O . TYR B 1 437 ? -18.5 -31.734 -18.891 1 98.06 437 TYR B O 1
ATOM 7025 N N . THR B 1 438 ? -19.75 -32.219 -20.688 1 97.5 438 THR B N 1
ATOM 7026 C CA . THR B 1 438 ? -19.625 -33.656 -20.531 1 97.5 438 THR B CA 1
ATOM 7027 C C . THR B 1 438 ? -18.641 -34.25 -21.531 1 97.5 438 THR B C 1
ATOM 7029 O O . THR B 1 438 ? -18.656 -33.875 -22.703 1 97.5 438 THR B O 1
ATOM 7032 N N . MET B 1 439 ? -17.828 -35.062 -21.094 1 97.25 439 MET B N 1
ATOM 7033 C CA . MET B 1 439 ? -16.844 -35.719 -21.953 1 97.25 439 MET B CA 1
ATOM 7034 C C . MET B 1 439 ? -17.266 -37.156 -22.25 1 97.25 439 MET B C 1
ATOM 7036 O O . MET B 1 439 ? -17.562 -37.938 -21.328 1 97.25 439 MET B O 1
ATOM 7040 N N . GLN B 1 440 ? -17.297 -37.469 -23.484 1 94.94 440 GLN B N 1
ATOM 7041 C CA . GLN B 1 440 ? -17.578 -38.812 -23.969 1 94.94 440 GLN B CA 1
ATOM 7042 C C . GLN B 1 440 ? -16.656 -39.188 -25.125 1 94.94 440 GLN B C 1
ATOM 7044 O O . GLN B 1 440 ? -16.641 -38.5 -26.156 1 94.94 440 GLN B O 1
ATOM 7049 N N . GLU B 1 441 ? -15.922 -40.219 -24.953 1 95.06 441 GLU B N 1
ATOM 7050 C CA . GLU B 1 441 ? -15 -40.719 -25.984 1 95.06 441 GLU B CA 1
ATOM 7051 C C . GLU B 1 441 ? -14.086 -39.625 -26.484 1 95.06 441 GLU B C 1
ATOM 7053 O O . GLU B 1 441 ? -13.953 -39.438 -27.703 1 95.06 441 GLU B O 1
ATOM 7058 N N . GLY B 1 442 ? -13.695 -38.844 -25.562 1 95.69 442 GLY B N 1
ATOM 7059 C CA . GLY B 1 442 ? -12.703 -37.812 -25.859 1 95.69 442 GLY B CA 1
ATOM 7060 C C . GLY B 1 442 ? -13.305 -36.531 -26.406 1 95.69 442 GLY B C 1
ATOM 7061 O O . GLY B 1 442 ? -12.578 -35.594 -26.734 1 95.69 442 GLY B O 1
ATOM 7062 N N . LYS B 1 443 ? -14.625 -36.469 -26.547 1 96.19 443 LYS B N 1
ATOM 7063 C CA . LYS B 1 443 ? -15.297 -35.281 -27.078 1 96.19 443 LYS B CA 1
ATOM 7064 C C . LYS B 1 443 ? -16.109 -34.594 -26 1 96.19 443 LYS B C 1
ATOM 7066 O O . LYS B 1 443 ? -16.641 -35.219 -25.094 1 96.19 443 LYS B O 1
ATOM 7071 N N . LEU B 1 444 ? -16.141 -33.25 -26.141 1 96.88 444 LEU B N 1
ATOM 7072 C CA . LEU B 1 444 ? -16.875 -32.469 -25.156 1 96.88 444 LEU B CA 1
ATOM 7073 C C . LEU B 1 444 ? -18.203 -31.984 -25.719 1 96.88 444 LEU B C 1
ATOM 7075 O O . LEU B 1 444 ? -18.297 -31.609 -26.891 1 96.88 444 LEU B O 1
ATOM 7079 N N . SER B 1 445 ? -19.203 -32.062 -24.906 1 94.88 445 SER B N 1
ATOM 7080 C CA . SER B 1 445 ? -20.516 -31.469 -25.203 1 94.88 445 SER B CA 1
ATOM 7081 C C . SER B 1 445 ? -21.016 -30.625 -24.031 1 94.88 445 SER B C 1
ATOM 7083 O O . SER B 1 445 ? -20.906 -31.031 -22.875 1 94.88 445 SER B O 1
ATOM 7085 N N . LYS B 1 446 ? -21.562 -29.438 -24.344 1 86.56 446 LYS B N 1
ATOM 7086 C CA . LYS B 1 446 ? -22.031 -28.547 -23.281 1 86.56 446 LYS B CA 1
ATOM 7087 C C . LYS B 1 446 ? -23.312 -29.078 -22.656 1 86.56 446 LYS B C 1
ATOM 7089 O O . LYS B 1 446 ? -24.219 -29.531 -23.375 1 86.56 446 LYS B O 1
ATOM 7094 N N . ARG B 1 447 ? -23.312 -29.047 -21.469 1 80.94 447 ARG B N 1
ATOM 7095 C CA . ARG B 1 447 ? -24.531 -29.453 -20.75 1 80.94 447 ARG B CA 1
ATOM 7096 C C . ARG B 1 447 ? -25.594 -28.359 -20.812 1 80.94 447 ARG B C 1
ATOM 7098 O O . ARG B 1 447 ? -25.281 -27.172 -20.719 1 80.94 447 ARG B O 1
#